Protein AF-0000000070922089 (afdb_homodimer)

Sequence (1228 aa):
MSPPPSLLDPLAPARIGWENGQPRALTYDDVYFSERNPCGEVRAVFIEANGLPGRFRRTRRFAIGETGFGTGLNFFLTLQTWREHALPDGFLSYLSTEAHPLLLADLLRALRAQGIPEADIEPLSRQYPPPLSGVYRIRFPNDRVVLTLVQGDAAPSLAQIQGHVDAWFLDGFAPARNPALWNVAVFRQVARLSHRGTTFGTFTAAGQVRRDLAEVGFAVQKAPGFAGKRERCFGAFQPNSAPAAAPPRRVAVVGAGIAGLSAARALRQRGIEVTVFDPMGPGGRASGNPAALLTPHLSAAEPERNAIALAGVRATHALLDDLGGDAVPGLILARGVEHHGVTRHAARRLGRLVALDPATLGHLYRIRSQAPERPVVDYPGGLALDLGLLCRHLAADLDLRPLPVGAVECRPGDVQLHVGHETRRFDAAIIATGAVRGICCPGQPVPAVVGGQMTRIATRLAGVRESALSGQGYCLPADEGQHWLGATYRHGGEIAGVRDEDNRENLARLAWVDAALSDPERVPVSGAWFGARAVFPDRLPAVGILSNTGGEHAPVAINVGYGSRGLLYAPLCGTLLADRICGLPEPLPAFLSRLFAPDRFAEKPAAPPARNQSMSPPPSLLDPLAPARIGWENGQPRALTYDDVYFSERNPCGEVRAVFIEANGLPGRFRRTRRFAIGETGFGTGLNFFLTLQTWREHALPDGFLSYLSTEAHPLLLADLLRALRAQGIPEADIEPLSRQYPPPLSGVYRIRFPNDRVVLTLVQGDAAPSLAQIQGHVDAWFLDGFAPARNPALWNVAVFRQVARLSHRGTTFGTFTAAGQVRRDLAEVGFAVQKAPGFAGKRERCFGAFQPNSAPAAAPPRRVAVVGAGIAGLSAARALRQRGIEVTVFDPMGPGGRASGNPAALLTPHLSAAEPERNAIALAGVRATHALLDDLGGDAVPGLILARGVEHHGVTRHAARRLGRLVALDPATLGHLYRIRSQAPERPVVDYPGGLALDLGLLCRHLAADLDLRPLPVGAVECRPGDVQLHVGHETRRFDAAIIATGAVRGICCPGQPVPAVVGGQMTRIATRLAGVRESALSGQGYCLPADEGQHWLGATYRHGGEIAGVRDEDNRENLARLAWVDAALSDPERVPVSGAWFGARAVFPDRLPAVGILSNTGGEHAPVAINVGYGSRGLLYAPLCGTLLADRICGLPEPLPAFLSRLFAPDRFAEKPAAPPARNQS

InterPro domains:
  IPR006076 FAD dependent oxidoreductase [PF01266] (250-580)
  IPR008471 MnmC-like methyltransferase [PF05430] (121-235)
  IPR023032 tRNA 5-methylaminomethyl-2-thiouridine biosynthesis bifunctional protein MnmC [MF_01102] (12-604)
  IPR029063 S-adenosyl-L-methionine-dependent methyltransferase superfamily [G3DSA:3.40.50.150] (14-244)
  IPR036188 FAD/NA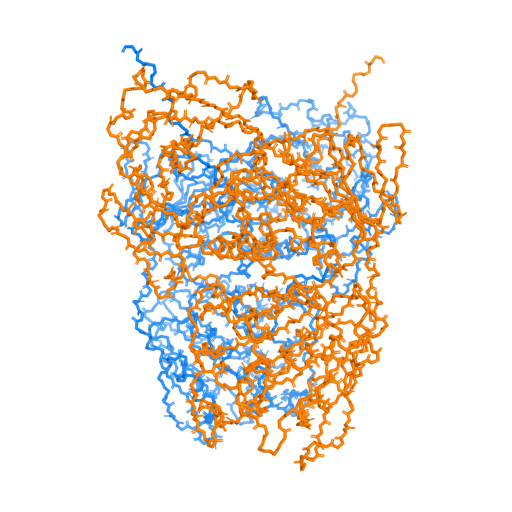D(P)-binding domain superfamily [G3DSA:3.50.50.60] (249-603)
  IPR036188 FAD/NAD(P)-binding domain superfamily [SSF51905] (250-601)
  IPR047785 tRNA mnm(5)s(2)U biosynthesis bifunctional protein MnmC, N-terminal [NF033855] (26-236)

Radius of gyration: 31.09 Å; Cα contacts (8 Å, |Δi|>4): 2913; chains: 2; bounding box: 88×86×70 Å

Solvent-accessible surface area (backbone atoms only — not comparable to full-atom values): 62610 Å² total; per-residue (Å²): 126,64,73,64,64,65,68,43,32,68,44,66,56,50,53,73,43,77,53,96,81,38,56,25,36,60,88,56,71,41,63,81,54,60,89,85,45,45,68,59,41,44,41,51,35,37,42,54,52,51,43,40,63,67,49,32,57,73,35,51,65,49,26,38,33,33,40,50,41,76,66,38,60,66,54,54,55,46,49,52,48,44,73,74,34,39,41,94,52,22,21,41,41,37,36,28,24,28,57,43,51,55,51,66,70,59,30,52,53,52,38,50,71,72,65,55,55,62,82,73,45,46,50,52,67,77,50,58,75,71,66,35,22,44,57,42,72,35,64,37,74,94,68,32,33,36,40,35,42,31,31,32,50,49,37,48,49,48,39,27,55,39,35,40,31,48,32,34,35,54,47,69,65,56,54,92,62,31,27,52,69,52,25,47,51,34,42,44,38,54,40,68,28,38,45,56,66,17,26,28,10,22,64,59,59,53,66,68,58,54,52,38,40,41,70,53,37,30,50,79,43,78,45,77,27,61,94,81,42,73,38,14,26,32,36,34,29,63,56,96,54,78,71,79,79,80,54,62,58,36,34,37,26,38,17,32,28,53,42,20,39,28,25,46,50,39,28,40,54,53,50,29,47,52,41,33,30,20,59,69,36,52,11,56,53,47,34,33,36,70,71,36,61,34,65,75,80,74,44,69,86,34,63,67,57,37,52,51,36,51,49,8,45,51,32,35,52,51,53,36,57,75,68,43,36,89,74,39,85,71,31,66,55,23,63,21,29,40,37,40,13,67,44,73,67,44,8,51,48,46,48,49,40,69,68,45,64,54,80,55,43,48,87,62,38,44,84,76,37,81,45,73,79,50,18,25,37,32,26,73,82,14,30,28,27,18,35,22,59,48,24,44,61,65,45,68,88,50,52,72,40,69,42,56,65,57,35,50,43,74,32,78,71,25,25,40,34,31,43,81,96,40,78,46,81,26,36,22,36,34,43,15,49,50,55,60,77,72,64,47,45,91,84,62,74,79,58,49,63,35,20,32,40,33,31,25,29,62,63,71,55,86,75,60,59,73,38,24,39,35,50,57,40,35,44,33,59,43,75,93,60,18,30,39,29,26,63,48,78,40,69,62,84,81,66,70,74,82,54,69,67,51,43,43,48,40,30,51,52,40,23,86,70,38,72,76,28,63,46,45,89,76,47,59,70,72,45,71,48,56,31,51,26,9,29,37,66,58,65,46,36,32,38,41,68,42,79,93,33,30,93,76,26,18,41,37,27,40,39,33,15,38,45,88,39,42,60,30,40,18,41,36,48,9,41,37,49,32,20,56,62,57,44,31,62,41,63,46,45,45,80,61,53,54,69,22,34,47,68,64,55,46,61,72,82,75,74,73,76,78,74,74,80,123,125,64,72,63,60,64,68,43,32,69,44,65,56,50,51,74,43,77,56,96,80,37,54,27,35,60,88,57,70,41,62,79,55,59,88,85,47,45,68,61,41,44,41,52,34,37,42,56,53,50,43,40,62,68,49,32,56,72,36,49,64,48,26,37,32,32,41,50,42,76,67,38,61,67,55,53,56,47,51,52,48,41,72,74,33,41,40,93,54,22,20,40,42,38,37,28,23,27,57,43,49,56,51,69,71,58,29,53,53,52,38,50,70,73,67,56,54,63,83,72,45,45,50,52,68,77,51,58,76,72,64,34,21,44,56,43,71,34,64,38,72,95,70,32,33,37,40,37,43,31,32,32,50,50,33,48,50,48,41,27,54,39,35,39,32,48,33,34,37,56,46,69,64,57,54,92,61,31,27,53,68,52,25,48,53,32,40,46,38,53,41,68,28,39,46,56,66,15,25,27,9,21,64,60,59,52,66,69,58,54,52,37,42,41,72,54,38,31,48,78,42,77,45,76,27,63,95,81,41,73,38,15,27,30,37,35,29,64,57,96,55,77,72,79,80,81,54,60,57,34,35,37,27,37,19,31,28,54,42,20,38,28,26,45,50,39,29,41,53,53,50,30,46,53,41,33,29,20,60,69,36,50,11,57,53,49,34,33,36,70,72,36,63,33,65,73,81,73,46,70,89,34,63,68,56,36,51,51,36,52,48,8,46,52,32,34,51,50,52,35,58,73,68,43,37,90,72,39,86,72,30,66,54,23,62,22,28,39,38,39,12,67,45,72,67,44,9,52,48,46,47,48,40,69,69,44,64,55,80,52,43,48,87,62,39,44,84,75,36,82,46,74,78,49,19,26,36,32,26,74,82,15,31,27,27,18,36,22,58,48,24,44,61,63,44,68,87,50,52,70,39,69,41,55,65,57,34,51,43,73,34,77,71,25,24,38,34,32,42,81,94,39,77,46,80,26,36,22,36,35,44,14,49,51,55,61,76,71,63,47,45,90,86,63,73,80,57,48,63,35,19,30,39,33,31,25,28,61,63,72,56,86,74,60,60,75,36,24,40,34,51,58,41,35,43,32,59,43,75,92,60,17,29,39,30,25,64,49,78,40,70,63,84,82,68,68,74,79,53,70,67,50,44,43,48,40,29,51,51,39,24,85,68,38,70,76,29,63,46,45,90,75,47,61,69,73,45,72,47,57,30,51,26,9,28,38,65,57,65,47,34,33,39,43,68,41,81,95,32,29,93,77,26,19,43,39,28,41,39,33,18,37,45,88,39,43,61,30,41,18,40,36,48,10,41,36,49,32,21,56,63,57,45,31,64,41,63,46,43,45,80,60,52,52,69,23,34,47,68,66,54,46,60,72,81,74,75,76,77,79,73,77,78,125

Foldseek 3Di:
DPDDPFFLAFAAAFDWDDDPLFTAGPLLRGGPADDPDRLVQLCVQFVVLLPPLVVQQPDQEAEEEEEACDLVSNVLSVLVSNQVRHDPNHAYEYEYEEAHHHDLVVSVSNCVSNPRDPVSCVQCSVQPDHRTAFWGWTDDLVSNYIYIYGHRQQLVRLVQWFFAHQEYEYDDGDCVSCVSSQALSNLLSVLVRYFFNRKYGYQDPDPRSCVSNVVNAWDKDWDQHPPPHGIIIMTTGHDPDDGDDFFWQEEEEEDLALQRLLLQLLQSSSNHAYEYEAQQAHCSFPLQAQKAKLAQDDFPVCSLSVSLLVNLLSLLVNLCVSLVVVPDPSFFQFFKEKEKAQDLVSLVRVLSVVPDDCSRCVQQWAWPDNPSNMTMIMGRSMTIGSSRVVSCSSCVPHNYDNWHWQEWDKDQQWIWTDTPPDIDTTLEYEYEHWQDDRHDDPQFDHFFKKKKKKFKFPDAQPQAPRHWYHYLWTWTDDPPRIIITDIDTHHDDDRDDDDPVRQLVRLCSCCVRDVVSVDVVPTDTPDMDMHMGTADPVQAAAWDWRPVADDSIRTYIYRYHNGSNSSRNSSLRSNQHSCVSNSHIGSGGNVSVCVNHRCVPRDDPDDPPPPPDD/DPDDPFFLPFAAAFDWDDDPLFTAGPLLRGGPADDPDRLVQLCVQFVVLLPPLVVQQPDQEAEEEEEACDLVSNVLSVLVSNQVRHDPNHAYEYEYEEAHHHDLVVSVSNCVSNPRDPVSCVQCSVQPDHRTAFWGWTDDLVSNYIYIYGHRQQLVRLVQWFFAHQEYEYDDGDCVSCVSSQALSNLLSVLVRYFFNRKYGYQDPDPRSCVSNVVNAWDKDWDQHPPPHGIIIMTTGHDPDDGDDFFWQEEEEEDLALQRLLLQLLQSSSVHAYEYEAQQAHCSFPLQAQKAKLAQDDFPVCSLSVSLLVNLLSLLVNLCVSLVVVPDPSFFQFFKEKEKAQDLVSLVRVLSVVPDDCSRCVQQWAWPDNPSNMTMIMGRSMTIGSSRVVSCSSCVPHNYDSWHWQEWDKDQQWIWTDTPPDIDTTLEYEYEHWQDDRHDDPQFDHFFKKKKKKFKFPDAQPQAPRHWYHYLWTWTDDPPRIIITDIDTHHDDDRDDDDPVRQLVRLCSCCVRDVVSVDSVPTDTPDMDMHMGTADPVQAAAWDWRPVADDSIRTYIYRYHNGSNSSRNSSLRSNQHSCVSNSHIHSGGNVSVCVNHRCVPRDDPDDPPPPPDD

Secondary structure (DSSP, 8-state):
---SS-TT-B-PPP-EEEETTEEEETTTTEESS-SS-HHHHHIIIIIITTTHHHHHTT-SEEEEEEE--TTSHHHHHHHHHHHHHS-TT-EEEEEEEESSPPPHHHHHHHHHHTT--HHHHHHHHHHPPPSBSEEEEEEEGGGTEEEEEEES-HHHHHTT--S-EEEEEE--S-GGG-TTTSSHHHHHHHHHTEEEEEEEEES---HHHHHHHHHTTEEEEEEEPSTT-SEEEEEEE--SSPPPPPPPSEEEEE--SHHHHHHHHHHHHTT-EEEEE-TT-TT-SGGG-SSEEE-----TT-HHHHHHHHHHHHHHHHHHHHHTGGGSTTTEEEEEEEEE--SHHHHHHHHHHHHS-HHHHTTT-EEEE--TTS-EEEEEEEEEE-HHHHHHHHHTTSEEE-----EEEE-BS-EEEEETTEEEEESEEEE--TT----B-TT----EEEEEEEEEE-SPPTT--SSEEEESEEEEE-GGG-EEEE---B-SS---S--HHHHHHHHHHTTTT-GGGG-GGGSPEEEEEEEEEEE-TTS--EEEE-TTSSTTB--EEEEE--TT-HHHHHHHHHHHHHHHHHTPPPSS-HHHHGGG-GGGG-------------/---SS-TT-B-PPP-EEEETTEEEETTTTEESS-SS-HHHHHIIIIIITTTHHHHHTT-SEEEEEEE--TTSHHHHHHHHHHHHHS-TT-EEEEEEEESSPPPHHHHHHHHHHTT--HHHHHHHHHHPPPSBSEEEEEEEGGGTEEEEEEES-HHHHHTT--S-EEEEEE--S-GGG-TTTSSHHHHHHHHHTEEEEEEEEES---HHHHHHHHHTTEEEEEEEPSTT-SEEEEEEE--SSPPPPPPPSEEEEE--SHHHHHHHHHHHHTT-EEEEE-TT-TT-SGGG-SSEEE-----TT-HHHHHHHHHHHHHHHHHHHHHTGGGSTTTEEEEEEEEE--SHHHHHHHHHHHTS-HHHHTTT-EEEE--TTS-EEEEEEEEEE-HHHHHHHHHTTSEEE-----EEEE-BS-EEEEETTEEEEESEEEE--TT----B-TT----EEEEEEEEEE-SPPTT--SSEEEESEEEEE-GGG-EEEE---B-SS---S--HHHHHHHHHHTTTT-GGGG-GGGS-EEEEEEEEEEE-TTS--EEEE-TTSSTTB--EEEEE--TT-HHHHHHHHHHHHHHHHHTPPPSS-HHHHGGG-GGGG-------------

Organism: NCBI:txid713585

pLDDT: mean 88.97, std 12.64, range [20.41, 98.88]

Nearest PDB structures (foldseek):
  3ps9-assembly1_A  TM=8.628E-01  e=7.872E-50  Escherichia coli BL21
  3awi-assembly4_D  TM=8.647E-01  e=1.984E-48  Escherichia coli K-12
  3sgl-assembly1_A  TM=8.709E-01  e=4.789E-45  Yersinia pestis
  3pvc-assembly1_A  TM=8.485E-01  e=1.457E-44  Yersinia pestis
  2qy6-assembly1_A  TM=9.423E-01  e=8.297E-24  Escherichia coli O157:H7

Structure (mmCIF, N/CA/C/O backbone):
data_AF-0000000070922089-model_v1
#
loop_
_entity.id
_entity.type
_entity.pdbx_description
1 polymer 'tRNA 5-methylaminomethyl-2-thiouridine biosynthesis bifunctional protein MnmC'
#
loop_
_atom_site.group_PDB
_atom_site.id
_atom_site.type_symbol
_atom_site.label_atom_id
_atom_site.label_alt_id
_atom_site.label_comp_id
_atom_site.label_asym_id
_atom_site.label_entity_id
_atom_site.label_seq_id
_atom_site.pdbx_PDB_ins_code
_atom_site.Cartn_x
_atom_site.Cartn_y
_atom_site.Cartn_z
_atom_site.occupancy
_atom_site.B_iso_or_equiv
_atom_site.auth_seq_id
_atom_site.auth_comp_id
_atom_site.auth_asym_id
_atom_site.auth_atom_id
_atom_site.pdbx_PDB_model_num
ATOM 1 N N . MET A 1 1 ? -2.746 1.685 -16.859 1 34.84 1 MET A N 1
ATOM 2 C CA . MET A 1 1 ? -2.682 1.051 -15.539 1 34.84 1 MET A CA 1
ATOM 3 C C . MET A 1 1 ? -3.807 1.551 -14.641 1 34.84 1 MET A C 1
ATOM 5 O O . MET A 1 1 ? -4.062 2.754 -14.57 1 34.84 1 MET A O 1
ATOM 9 N N . SER A 1 2 ? -4.766 0.745 -14.422 1 43.06 2 SER A N 1
ATOM 10 C CA . SER A 1 2 ? -5.836 1.184 -13.531 1 43.06 2 SER A CA 1
ATOM 11 C C . SER A 1 2 ? -5.273 1.793 -12.258 1 43.06 2 SER A C 1
ATOM 13 O O . SER A 1 2 ? -4.344 1.246 -11.656 1 43.06 2 SER A O 1
ATOM 15 N N . PRO A 1 3 ? -5.562 2.973 -12 1 44.38 3 PRO A N 1
ATOM 16 C CA . PRO A 1 3 ? -4.977 3.678 -10.859 1 44.38 3 PRO A CA 1
ATOM 17 C C . PRO A 1 3 ? -5.211 2.951 -9.539 1 44.38 3 PRO A C 1
ATOM 19 O O . PRO A 1 3 ? -6.156 2.172 -9.414 1 44.38 3 PRO A O 1
ATOM 22 N N . PRO A 1 4 ? -4.277 2.752 -8.703 1 47.75 4 PRO A N 1
ATOM 23 C CA . PRO A 1 4 ? -4.465 2.254 -7.34 1 47.75 4 PRO A CA 1
ATOM 24 C C . PRO A 1 4 ? -5.781 2.713 -6.719 1 47.75 4 PRO A C 1
ATOM 26 O O . PRO A 1 4 ? -6.438 3.609 -7.25 1 47.75 4 PRO A O 1
ATOM 29 N N . PRO A 1 5 ? -6.289 2.018 -5.684 1 53.16 5 PRO A N 1
ATOM 30 C CA . PRO A 1 5 ? -7.449 2.574 -4.98 1 53.16 5 PRO A CA 1
ATOM 31 C C . PRO A 1 5 ? -7.461 4.102 -4.98 1 53.16 5 PRO A C 1
ATOM 33 O O . PRO A 1 5 ? -6.402 4.73 -4.949 1 53.16 5 PRO A O 1
ATOM 36 N N . SER A 1 6 ? -8.508 4.645 -5.676 1 59.62 6 SER A N 1
ATOM 37 C CA . SER A 1 6 ? -8.773 5.988 -6.176 1 59.62 6 SER A CA 1
ATOM 38 C C . SER A 1 6 ? -8.391 7.043 -5.145 1 59.62 6 SER A C 1
ATOM 40 O O . SER A 1 6 ? -9.188 7.379 -4.262 1 59.62 6 SER A O 1
ATOM 42 N N . LEU A 1 7 ? -7.102 7.145 -4.992 1 71.44 7 LEU A N 1
ATOM 43 C CA . LEU A 1 7 ? -6.598 8.312 -4.285 1 71.44 7 LEU A CA 1
ATOM 44 C C . LEU A 1 7 ? -6.793 9.578 -5.113 1 71.44 7 LEU A C 1
ATOM 46 O O . LEU A 1 7 ? -6.484 9.594 -6.309 1 71.44 7 LEU A O 1
ATOM 50 N N . LEU A 1 8 ? -7.5 10.508 -4.473 1 77.5 8 LEU A N 1
ATOM 51 C CA . LEU A 1 8 ? -7.73 11.82 -5.074 1 77.5 8 LEU A CA 1
ATOM 52 C C . LEU A 1 8 ? -8.719 11.719 -6.234 1 77.5 8 LEU A C 1
ATOM 54 O O . LEU A 1 8 ? -8.578 12.422 -7.234 1 77.5 8 LEU A O 1
ATOM 58 N N . ASP A 1 9 ? -9.586 10.711 -6.133 1 82.44 9 ASP A N 1
ATOM 59 C CA . ASP A 1 9 ? -10.672 10.625 -7.102 1 82.44 9 ASP A CA 1
ATOM 60 C C . ASP A 1 9 ? -11.789 11.609 -6.762 1 82.44 9 ASP A C 1
ATOM 62 O O . ASP A 1 9 ? -12.18 11.734 -5.602 1 82.44 9 ASP A O 1
ATOM 66 N N . PRO A 1 10 ? -12.211 12.289 -7.758 1 83.5 10 PRO A N 1
ATOM 67 C CA . PRO A 1 10 ? -13.352 13.172 -7.484 1 83.5 10 PRO A CA 1
ATOM 68 C C . PRO A 1 10 ? -14.562 12.414 -6.945 1 83.5 10 PRO A C 1
ATOM 70 O O . PRO A 1 10 ? -14.875 11.32 -7.422 1 83.5 10 PRO A O 1
ATOM 73 N N . LEU A 1 11 ? -15.172 12.953 -5.941 1 88.81 11 LEU A N 1
ATOM 74 C CA . LEU A 1 11 ? -16.375 12.383 -5.34 1 88.81 11 LEU A CA 1
ATOM 75 C C . LEU A 1 11 ? -17.609 13.203 -5.703 1 88.81 11 LEU A C 1
ATOM 77 O O . LEU A 1 11 ? -17.547 14.43 -5.758 1 88.81 11 LEU A O 1
ATOM 81 N N . ALA A 1 12 ? -18.688 12.5 -5.973 1 87.38 12 ALA A N 1
ATOM 82 C CA . ALA A 1 12 ? -19.969 13.203 -6.145 1 87.38 12 ALA A CA 1
ATOM 83 C C . ALA A 1 12 ? -20.453 13.797 -4.824 1 87.38 12 ALA A C 1
ATOM 85 O O . ALA A 1 12 ? -20.641 13.062 -3.846 1 87.38 12 ALA A O 1
ATOM 86 N N . PRO A 1 13 ? -20.609 15.086 -4.801 1 90.44 13 PRO A N 1
ATOM 87 C CA . PRO A 1 13 ? -21.141 15.672 -3.57 1 90.44 13 PRO A CA 1
ATOM 88 C C . PRO A 1 13 ? -22.562 15.219 -3.268 1 90.44 13 PRO A C 1
ATOM 90 O O . PRO A 1 13 ? -23.266 14.719 -4.156 1 90.44 13 PRO A O 1
ATOM 93 N N . ALA A 1 14 ? -22.938 15.398 -2.01 1 93.44 14 ALA A N 1
ATOM 94 C CA . ALA A 1 14 ? -24.312 15.094 -1.614 1 93.44 14 ALA A CA 1
ATOM 95 C C . ALA A 1 14 ? -25.312 15.961 -2.381 1 93.44 14 ALA A C 1
ATOM 97 O O . ALA A 1 14 ? -25.094 17.156 -2.57 1 93.44 14 ALA A O 1
ATOM 98 N N . ARG A 1 15 ? -26.328 15.305 -2.893 1 91.44 15 ARG A N 1
ATOM 99 C CA . ARG A 1 15 ? -27.453 16.031 -3.453 1 91.44 15 ARG A CA 1
ATOM 100 C C . ARG A 1 15 ? -28.484 16.375 -2.371 1 91.44 15 ARG A C 1
ATOM 102 O O . ARG A 1 15 ? -29.141 15.492 -1.836 1 91.44 15 ARG A O 1
ATOM 109 N N . ILE A 1 16 ? -28.594 17.719 -2.107 1 93.38 16 ILE A N 1
ATOM 110 C CA . ILE A 1 16 ? -29.359 18.125 -0.936 1 93.38 16 ILE A CA 1
ATOM 111 C C . ILE A 1 16 ? -30.594 18.906 -1.375 1 93.38 16 ILE A C 1
ATOM 113 O O . ILE A 1 16 ? -30.531 19.719 -2.295 1 93.38 16 ILE A O 1
ATOM 117 N N . GLY A 1 17 ? -31.734 18.516 -0.808 1 92.19 17 GLY A N 1
ATOM 118 C CA . GLY A 1 17 ? -32.938 19.328 -0.812 1 92.19 17 GLY A CA 1
ATOM 119 C C . GLY A 1 17 ? -33.219 19.969 0.532 1 92.19 17 GLY A C 1
ATOM 120 O O . GLY A 1 17 ? -32.875 19.406 1.578 1 92.19 17 GLY A O 1
ATOM 121 N N . TRP A 1 18 ? -33.781 21.172 0.536 1 91.69 18 TRP A N 1
ATOM 122 C CA . TRP A 1 18 ? -34.094 21.859 1.783 1 91.69 18 TRP A CA 1
ATOM 123 C C . TRP A 1 18 ? -35.594 21.922 2.006 1 91.69 18 TRP A C 1
ATOM 125 O O . TRP A 1 18 ? -36.344 22.297 1.103 1 91.69 18 TRP A O 1
ATOM 135 N N . GLU A 1 19 ? -35.938 21.375 3.133 1 85.75 19 GLU A N 1
ATOM 136 C CA . GLU A 1 19 ? -37.312 21.422 3.545 1 85.75 19 GLU A CA 1
ATOM 137 C C . GLU A 1 19 ? -37.469 22.047 4.934 1 85.75 19 GLU A C 1
ATOM 139 O O . GLU A 1 19 ? -37 21.469 5.922 1 85.75 19 GLU A O 1
ATOM 144 N N . ASN A 1 20 ? -38.156 23.125 5.113 1 82.62 20 ASN A N 1
ATOM 145 C CA . ASN A 1 20 ? -38.344 23.828 6.375 1 82.62 20 ASN A CA 1
ATOM 146 C C . ASN A 1 20 ? -37 24.078 7.078 1 82.62 20 ASN A C 1
ATOM 148 O O . ASN A 1 20 ? -36.875 23.812 8.273 1 82.62 20 ASN A O 1
ATOM 152 N N . GLY A 1 21 ? -36.031 24.375 6.211 1 82.19 21 GLY A N 1
ATOM 153 C CA . GLY A 1 21 ? -34.719 24.719 6.746 1 82.19 21 GLY A CA 1
ATOM 154 C C . GLY A 1 21 ? -33.875 23.516 7.094 1 82.19 21 GLY A C 1
ATOM 155 O O . GLY A 1 21 ? -32.75 23.672 7.527 1 82.19 21 GLY A O 1
ATOM 156 N N . GLN A 1 22 ? -34.406 22.391 6.887 1 87.88 22 GLN A N 1
ATOM 157 C CA . GLN A 1 22 ? -33.688 21.172 7.203 1 87.88 22 GLN A CA 1
ATOM 158 C C . GLN A 1 22 ? -33.188 20.469 5.934 1 87.88 22 GLN A C 1
ATOM 160 O O . GLN A 1 22 ? -33.906 20.406 4.941 1 87.88 22 GLN A O 1
ATOM 165 N N . PRO A 1 23 ? -31.984 20.016 5.945 1 91.81 23 PRO A N 1
ATOM 166 C CA . PRO A 1 23 ? -31.453 19.359 4.758 1 91.81 23 PRO A CA 1
ATOM 167 C C . PRO A 1 23 ? -31.938 17.922 4.617 1 91.81 23 PRO A C 1
ATOM 169 O O . PRO A 1 23 ? -32.031 17.188 5.613 1 91.81 23 PRO A O 1
ATOM 172 N N . ARG A 1 24 ? -32.25 17.578 3.422 1 92.19 24 ARG A N 1
ATOM 173 C CA . ARG A 1 24 ? -32.656 16.219 3.041 1 92.19 24 ARG A CA 1
ATOM 174 C C . ARG A 1 24 ? -31.75 15.672 1.943 1 92.19 24 ARG A C 1
ATOM 176 O O . ARG A 1 24 ? -31.406 16.391 1.002 1 92.19 24 ARG A O 1
ATOM 183 N N . ALA A 1 25 ? -31.359 14.406 2.17 1 91.12 25 ALA A N 1
ATOM 184 C CA . ALA A 1 25 ? -30.562 13.758 1.128 1 91.12 25 ALA A CA 1
ATOM 185 C C . ALA A 1 25 ? -31.453 13.18 0.037 1 91.12 25 ALA A C 1
ATOM 187 O O . ALA A 1 25 ? -32.188 12.203 0.27 1 91.12 25 ALA A O 1
ATOM 188 N N . LEU A 1 26 ? -31.297 13.633 -1.123 1 87.5 26 LEU A N 1
ATOM 189 C CA . LEU A 1 26 ? -32.156 13.219 -2.219 1 87.5 26 LEU A CA 1
ATOM 190 C C . LEU A 1 26 ? -31.797 11.82 -2.707 1 87.5 26 LEU A C 1
ATOM 192 O O . LEU A 1 26 ? -32.688 11.031 -3.051 1 87.5 26 LEU A O 1
ATOM 196 N N . THR A 1 27 ? -30.531 11.516 -2.727 1 85.12 27 THR A N 1
ATOM 197 C CA . THR A 1 27 ? -30.062 10.219 -3.193 1 85.12 27 THR A CA 1
ATOM 198 C C . THR A 1 27 ? -30.578 9.102 -2.293 1 85.12 27 THR A C 1
ATOM 200 O O . THR A 1 27 ? -30.922 8.016 -2.775 1 85.12 27 THR A O 1
ATOM 203 N N . TYR A 1 28 ? -30.688 9.336 -1.001 1 86.81 28 TYR A N 1
ATOM 204 C CA . TYR A 1 28 ? -31.078 8.312 -0.037 1 86.81 28 TYR A CA 1
ATOM 205 C C . TYR A 1 28 ? -32.531 8.477 0.377 1 86.81 28 TYR A C 1
ATOM 207 O O . TYR A 1 28 ? -33.094 7.602 1.037 1 86.81 28 TYR A O 1
ATOM 215 N N . ASP A 1 29 ? -33.125 9.602 0.005 1 87.12 29 ASP A N 1
ATOM 216 C CA . ASP A 1 29 ? -34.5 9.945 0.383 1 87.12 29 ASP A CA 1
ATOM 217 C C . ASP A 1 29 ? -34.688 9.859 1.895 1 87.12 29 ASP A C 1
ATOM 219 O O . ASP A 1 29 ? -35.562 9.148 2.373 1 87.12 29 ASP A O 1
ATOM 223 N N . ASP A 1 30 ? -33.781 10.523 2.551 1 89 30 ASP A N 1
ATOM 224 C CA . ASP A 1 30 ? -33.75 10.539 4.012 1 89 30 ASP A CA 1
ATOM 225 C C . ASP A 1 30 ? -33.281 11.891 4.543 1 89 30 ASP A C 1
ATOM 227 O O . ASP A 1 30 ? -32.75 12.711 3.787 1 89 30 ASP A O 1
ATOM 231 N N . VAL A 1 31 ? -33.562 12.164 5.805 1 87.69 31 VAL A N 1
ATOM 232 C CA . VAL A 1 31 ? -33.281 13.469 6.387 1 87.69 31 VAL A CA 1
ATOM 233 C C . VAL A 1 31 ? -32 13.406 7.211 1 87.69 31 VAL A C 1
ATOM 235 O O . VAL A 1 31 ? -31.703 12.367 7.797 1 87.69 31 VAL A O 1
ATOM 238 N N . TYR A 1 32 ? -31.297 14.484 7.262 1 89.19 32 TYR A N 1
ATOM 239 C CA . TYR A 1 32 ? -30.062 14.562 8.039 1 89.19 32 TYR A CA 1
ATOM 240 C C . TYR A 1 32 ? -30.359 14.742 9.523 1 89.19 32 TYR A C 1
ATOM 242 O O . TYR A 1 32 ? -29.547 14.398 10.375 1 89.19 32 TYR A O 1
ATOM 250 N N . PHE A 1 33 ? -31.531 15.336 9.797 1 82.81 33 PHE A N 1
ATOM 251 C CA . PHE A 1 33 ? -31.906 15.578 11.188 1 82.81 33 PHE A CA 1
ATOM 252 C C . PHE A 1 33 ? -33.281 14.984 11.492 1 82.81 33 PHE A C 1
ATOM 254 O O . PHE A 1 33 ? -34.156 14.977 10.633 1 82.81 33 PHE A O 1
ATOM 261 N N . SER A 1 34 ? -33.344 14.547 12.766 1 77.12 34 SER A N 1
ATOM 262 C CA . SER A 1 34 ? -34.688 14.227 13.234 1 77.12 34 SER A CA 1
ATOM 263 C C . SER A 1 34 ? -35.562 15.469 13.281 1 77.12 34 SER A C 1
ATOM 265 O O . SER A 1 34 ? -35.062 16.578 13.477 1 77.12 34 SER A O 1
ATOM 267 N N . GLU A 1 35 ? -36.812 15.359 13.062 1 71.62 35 GLU A N 1
ATOM 268 C CA . GLU A 1 35 ? -37.719 16.469 12.938 1 71.62 35 GLU A CA 1
ATOM 269 C C . GLU A 1 35 ? -37.906 17.203 14.273 1 71.62 35 GLU A C 1
ATOM 271 O O . GLU A 1 35 ? -38.031 18.422 14.305 1 71.62 35 GLU A O 1
ATOM 276 N N . ARG A 1 36 ? -37.812 16.625 15.281 1 73.81 36 ARG A N 1
ATOM 277 C CA . ARG A 1 36 ? -38.281 17.281 16.5 1 73.81 36 ARG A CA 1
ATOM 278 C C . ARG A 1 36 ? -37.094 17.797 17.328 1 73.81 36 ARG A C 1
ATOM 280 O O . ARG A 1 36 ? -37.156 18.906 17.859 1 73.81 36 ARG A O 1
ATOM 287 N N . ASN A 1 37 ? -36.031 17.172 17.438 1 83.94 37 ASN A N 1
ATOM 288 C CA . ASN A 1 37 ? -34.906 17.562 18.297 1 83.94 37 ASN A CA 1
ATOM 289 C C . ASN A 1 37 ? -33.625 16.875 17.891 1 83.94 37 ASN A C 1
ATOM 291 O O . ASN A 1 37 ? -33.125 15.977 18.578 1 83.94 37 ASN A O 1
ATOM 295 N N . PRO A 1 38 ? -33.031 17.562 16.938 1 88.44 38 PRO A N 1
ATOM 296 C CA . PRO A 1 38 ? -31.844 16.906 16.422 1 88.44 38 PRO A CA 1
ATOM 297 C C . PRO A 1 38 ? -30.703 16.875 17.438 1 88.44 38 PRO A C 1
ATOM 299 O O . PRO A 1 38 ? -30.016 15.859 17.578 1 88.44 38 PRO A O 1
ATOM 302 N N . CYS A 1 39 ? -30.469 17.953 18.188 1 92.38 39 CYS A N 1
ATOM 303 C CA . CYS A 1 39 ? -29.391 18.016 19.172 1 92.38 39 CYS A CA 1
ATOM 304 C C . CYS A 1 39 ? -29.609 17.031 20.312 1 92.38 39 CYS A C 1
ATOM 306 O O . CYS A 1 39 ? -28.672 16.391 20.781 1 92.38 39 CYS A O 1
ATOM 308 N N . GLY A 1 40 ? -30.859 16.969 20.734 1 90.44 40 GLY A N 1
ATOM 309 C CA . GLY A 1 40 ? -31.203 16.016 21.766 1 90.44 40 GLY A CA 1
ATOM 310 C C . GLY A 1 40 ? -30.969 14.57 21.359 1 90.44 40 GLY A C 1
ATOM 311 O O . GLY A 1 40 ? -30.531 13.75 22.156 1 90.44 40 GLY A O 1
ATOM 312 N N . GLU A 1 41 ? -31.219 14.266 20.156 1 90.31 41 GLU A N 1
ATOM 313 C CA . GLU A 1 41 ? -31 12.922 19.625 1 90.31 41 GLU A CA 1
ATOM 314 C C . GLU A 1 41 ? -29.516 12.562 19.641 1 90.31 41 GLU A C 1
ATOM 316 O O . GLU A 1 41 ? -29.141 11.469 20.047 1 90.31 41 GLU A O 1
ATOM 321 N N . VAL A 1 42 ? -28.734 13.5 19.156 1 93.19 42 VAL A N 1
ATOM 322 C CA . VAL A 1 42 ? -27.297 13.273 19.125 1 93.19 42 VAL A CA 1
ATOM 323 C C . VAL A 1 42 ? -26.781 13.016 20.547 1 93.19 42 VAL A C 1
ATOM 325 O O . VAL A 1 42 ? -25.984 12.094 20.766 1 93.19 42 VAL A O 1
ATOM 328 N N . ARG A 1 43 ? -27.219 13.781 21.516 1 94.38 43 ARG A N 1
ATOM 329 C CA . ARG A 1 43 ? -26.766 13.641 22.891 1 94.38 43 ARG A CA 1
ATOM 330 C C . ARG A 1 43 ? -27.172 12.289 23.469 1 94.38 43 ARG A C 1
ATOM 332 O O . ARG A 1 43 ? -26.359 11.602 24.078 1 94.38 43 ARG A O 1
ATOM 339 N N . ALA A 1 44 ? -28.375 11.883 23.188 1 91.75 44 ALA A N 1
ATOM 340 C CA . ALA A 1 44 ? -28.891 10.641 23.75 1 91.75 44 ALA A CA 1
ATOM 341 C C . ALA A 1 44 ? -28.281 9.43 23.062 1 91.75 44 ALA A C 1
ATOM 343 O O . ALA A 1 44 ? -27.797 8.508 23.719 1 91.75 44 ALA A O 1
ATOM 344 N N . VAL A 1 45 ? -28.234 9.406 21.75 1 93.69 45 VAL A N 1
ATOM 345 C CA . VAL A 1 45 ? -27.938 8.234 20.938 1 93.69 45 VAL A CA 1
ATOM 346 C C . VAL A 1 45 ? -26.422 8.008 20.906 1 93.69 45 VAL A C 1
ATOM 348 O O . VAL A 1 45 ? -25.953 6.863 20.891 1 93.69 45 VAL A O 1
ATOM 351 N N . PHE A 1 46 ? -25.688 9.086 20.953 1 96.12 46 PHE A N 1
ATOM 352 C CA . PHE A 1 46 ? -24.25 8.914 20.703 1 96.12 46 PHE A CA 1
ATOM 353 C C . PHE A 1 46 ? -23.453 9.328 21.938 1 96.12 46 PHE A C 1
ATOM 355 O O . PHE A 1 46 ? -22.625 8.555 22.422 1 96.12 46 PHE A O 1
ATOM 362 N N . ILE A 1 47 ? -23.656 10.477 22.516 1 97 47 ILE A N 1
ATOM 363 C CA . ILE A 1 47 ? -22.812 11.008 23.594 1 97 47 ILE A CA 1
ATOM 364 C C . ILE A 1 47 ? -23.109 10.273 24.891 1 97 47 ILE A C 1
ATOM 366 O O . ILE A 1 47 ? -22.203 9.688 25.5 1 97 47 ILE A O 1
ATOM 370 N N . GLU A 1 48 ? -24.406 10.203 25.281 1 94.5 48 GLU A N 1
ATOM 371 C CA . GLU A 1 48 ? -24.797 9.562 26.547 1 94.5 48 GLU A CA 1
ATOM 372 C C . GLU A 1 48 ? -24.688 8.039 26.438 1 94.5 48 GLU A C 1
ATOM 374 O O . GLU A 1 48 ? -24.25 7.375 27.375 1 94.5 48 GLU A O 1
ATOM 379 N N . ALA A 1 49 ? -25.078 7.551 25.281 1 93.44 49 ALA A N 1
ATOM 380 C CA . ALA A 1 49 ? -25.016 6.105 25.062 1 93.44 49 ALA A CA 1
ATOM 381 C C . ALA A 1 49 ? -23.594 5.586 25.234 1 93.44 49 ALA A C 1
ATOM 383 O O . ALA A 1 49 ? -23.375 4.453 25.672 1 93.44 49 ALA A O 1
ATOM 384 N N . ASN A 1 50 ? -22.594 6.414 24.906 1 96.81 50 ASN A N 1
ATOM 385 C CA . ASN A 1 50 ? -21.188 6.023 25.016 1 96.81 50 ASN A CA 1
ATOM 386 C C . ASN A 1 50 ? -20.578 6.484 26.328 1 96.81 50 ASN A C 1
ATOM 388 O O . ASN A 1 50 ? -19.391 6.301 26.562 1 96.81 50 ASN A O 1
ATOM 392 N N . GLY A 1 51 ? -21.375 7.164 27.203 1 96.44 51 GLY A N 1
ATOM 393 C CA . GLY A 1 51 ? -20.906 7.629 28.5 1 96.44 51 GLY A CA 1
ATOM 394 C C . GLY A 1 51 ? -19.766 8.633 28.391 1 96.44 51 GLY A C 1
ATOM 395 O O . GLY A 1 51 ? -18.828 8.609 29.203 1 96.44 51 GLY A O 1
ATOM 396 N N . LEU A 1 52 ? -19.797 9.523 27.438 1 98.12 52 LEU A N 1
ATOM 397 C CA . LEU A 1 52 ? -18.625 10.312 27.062 1 98.12 52 LEU A CA 1
ATOM 398 C C . LEU A 1 52 ? -18.281 11.328 28.141 1 98.12 52 LEU A C 1
ATOM 400 O O . LEU A 1 52 ? -17.109 11.516 28.469 1 98.12 52 LEU A O 1
ATOM 404 N N . PRO A 1 53 ? -19.297 12.055 28.812 1 97.69 53 PRO A N 1
ATOM 405 C CA . PRO A 1 53 ? -18.906 13 29.859 1 97.69 53 PRO A CA 1
ATOM 406 C C . PRO A 1 53 ? -18.047 12.352 30.953 1 97.69 53 PRO A C 1
ATOM 408 O O . PRO A 1 53 ? -17.016 12.906 31.344 1 97.69 53 PRO A O 1
ATOM 411 N N . GLY A 1 54 ? -18.453 11.234 31.438 1 97.56 54 GLY A N 1
ATOM 412 C CA . GLY A 1 54 ? -17.688 10.531 32.438 1 97.56 54 GLY A CA 1
ATOM 413 C C . GLY A 1 54 ? -16.328 10.055 31.953 1 97.56 54 GLY A C 1
ATOM 414 O O . GLY A 1 54 ? -15.336 10.148 32.688 1 97.56 54 GLY A O 1
ATOM 415 N N . ARG A 1 55 ? -16.219 9.555 30.75 1 97.38 55 ARG A N 1
ATOM 416 C CA . ARG A 1 55 ? -14.977 9.023 30.188 1 97.38 55 ARG A CA 1
ATOM 417 C C . ARG A 1 55 ? -13.992 10.148 29.875 1 97.38 55 ARG A C 1
ATOM 419 O O . ARG A 1 55 ? -12.781 9.984 30.047 1 97.38 55 ARG A O 1
ATOM 426 N N . PHE A 1 56 ? -14.523 11.297 29.406 1 97.94 56 PHE A N 1
ATOM 427 C CA . PHE A 1 56 ? -13.68 12.445 29.109 1 97.94 56 PHE A CA 1
ATOM 428 C C . PHE A 1 56 ? -12.984 12.961 30.359 1 97.94 56 PHE A C 1
ATOM 430 O O . PHE A 1 56 ? -11.859 13.461 30.297 1 97.94 56 PHE A O 1
ATOM 437 N N . ARG A 1 57 ? -13.57 12.781 31.531 1 96.69 57 ARG A N 1
ATOM 438 C CA . ARG A 1 57 ? -13.023 13.273 32.781 1 96.69 57 ARG A CA 1
ATOM 439 C C . ARG A 1 57 ? -11.898 12.359 33.281 1 96.69 57 ARG A C 1
ATOM 441 O O . ARG A 1 57 ? -11.125 12.75 34.156 1 96.69 57 ARG A O 1
ATOM 448 N N . ARG A 1 58 ? -11.789 11.25 32.656 1 94.38 58 ARG A N 1
ATOM 449 C CA . ARG A 1 58 ? -10.883 10.266 33.25 1 94.38 58 ARG A CA 1
ATOM 450 C C . ARG A 1 58 ? -9.797 9.859 32.25 1 94.38 58 ARG A C 1
ATOM 452 O O . ARG A 1 58 ? -8.922 9.062 32.562 1 94.38 58 ARG A O 1
ATOM 459 N N . THR A 1 59 ? -9.883 10.359 31.078 1 92.94 59 THR A N 1
ATOM 460 C CA . THR A 1 59 ? -8.953 9.906 30.047 1 92.94 59 THR A CA 1
ATOM 461 C C . THR A 1 59 ? -8.164 11.086 29.484 1 92.94 59 THR A C 1
ATOM 463 O O . THR A 1 59 ? -8.719 12.164 29.25 1 92.94 59 THR A O 1
ATOM 466 N N . ARG A 1 60 ? -6.891 10.883 29.297 1 92.88 60 ARG A N 1
ATOM 467 C CA . ARG A 1 60 ? -6.027 11.922 28.75 1 92.88 60 ARG A CA 1
ATOM 468 C C . ARG A 1 60 ? -6.074 11.93 27.219 1 92.88 60 ARG A C 1
ATOM 470 O O . ARG A 1 60 ? -5.832 12.961 26.594 1 92.88 60 ARG A O 1
ATOM 477 N N . ARG A 1 61 ? -6.289 10.82 26.656 1 95.5 61 ARG A N 1
ATOM 478 C CA . ARG A 1 61 ? -6.461 10.68 25.219 1 95.5 61 ARG A CA 1
ATOM 479 C C . ARG A 1 61 ? -7.688 9.828 24.891 1 95.5 61 ARG A C 1
ATOM 481 O O . ARG A 1 61 ? -7.902 8.781 25.516 1 95.5 61 ARG A O 1
ATOM 488 N N . PHE A 1 62 ? -8.445 10.289 23.953 1 97.31 62 PHE A N 1
ATOM 489 C CA . PHE A 1 62 ? -9.688 9.602 23.594 1 97.31 62 PHE A CA 1
ATOM 490 C C . PHE A 1 62 ? -9.922 9.656 22.094 1 97.31 62 PHE A C 1
ATOM 492 O O . PHE A 1 62 ? -9.688 10.688 21.453 1 97.31 62 PHE A O 1
ATOM 499 N N . ALA A 1 63 ? -10.266 8.547 21.5 1 98.19 63 ALA A N 1
ATOM 500 C CA . ALA A 1 63 ? -10.523 8.492 20.062 1 98.19 63 ALA A CA 1
ATOM 501 C C . ALA A 1 63 ? -11.969 8.07 19.797 1 98.19 63 ALA A C 1
ATOM 503 O O . ALA A 1 63 ? -12.453 7.078 20.344 1 98.19 63 ALA A O 1
ATOM 504 N N . ILE A 1 64 ? -12.625 8.812 18.984 1 98.81 64 ILE A N 1
ATOM 505 C CA . ILE A 1 64 ? -13.977 8.508 18.547 1 98.81 64 ILE A CA 1
ATOM 506 C C . ILE A 1 64 ? -13.977 8.195 17.047 1 98.81 64 ILE A C 1
ATOM 508 O O . ILE A 1 64 ? -13.297 8.867 16.266 1 98.81 64 ILE A O 1
ATOM 512 N N . GLY A 1 65 ? -14.641 7.145 16.672 1 98.69 65 GLY A N 1
ATOM 513 C CA . GLY A 1 65 ? -14.914 6.848 15.273 1 98.69 65 GLY A CA 1
ATOM 514 C C . GLY A 1 65 ? -16.375 7.023 14.906 1 98.69 65 GLY A C 1
ATOM 515 O O . GLY A 1 65 ? -17.266 6.688 15.688 1 98.69 65 GLY A O 1
ATOM 516 N N . GLU A 1 66 ? -16.594 7.566 13.742 1 98.62 66 GLU A N 1
ATOM 517 C CA . GLU A 1 66 ? -17.953 7.785 13.25 1 98.62 66 GLU A CA 1
ATOM 518 C C . GLU A 1 66 ? -18.109 7.293 11.812 1 98.62 66 GLU A C 1
ATOM 520 O O . GLU A 1 66 ? -17.219 7.504 10.984 1 98.62 66 GLU A O 1
ATOM 525 N N . THR A 1 67 ? -19.188 6.547 11.562 1 96.38 67 THR A N 1
ATOM 526 C CA . THR A 1 67 ? -19.562 6.234 10.188 1 96.38 67 THR A CA 1
ATOM 527 C C . THR A 1 67 ? -20.625 7.195 9.68 1 96.38 67 THR A C 1
ATOM 529 O O . THR A 1 67 ? -21.766 7.156 10.141 1 96.38 67 THR A O 1
ATOM 532 N N . GLY A 1 68 ? -20.281 8.07 8.742 1 95.81 68 GLY A N 1
ATOM 533 C CA . GLY A 1 68 ? -21.188 9.094 8.242 1 95.81 68 GLY A CA 1
ATOM 534 C C . GLY A 1 68 ? -20.984 10.445 8.906 1 95.81 68 GLY A C 1
ATOM 535 O O . GLY A 1 68 ? -21.625 10.734 9.922 1 95.81 68 GLY A O 1
ATOM 536 N N . PHE A 1 69 ? -20.219 11.273 8.375 1 97.31 69 PHE A N 1
ATOM 537 C CA . PHE A 1 69 ? -19.953 12.594 8.938 1 97.31 69 PHE A CA 1
ATOM 538 C C . PHE A 1 69 ? -21.172 13.492 8.789 1 97.31 69 PHE A C 1
ATOM 540 O O . PHE A 1 69 ? -21.547 14.219 9.719 1 97.31 69 PHE A O 1
ATOM 547 N N . GLY A 1 70 ? -21.766 13.461 7.52 1 96 70 GLY A N 1
ATOM 548 C CA . GLY A 1 70 ? -22.938 14.273 7.23 1 96 70 GLY A CA 1
ATOM 549 C C . GLY A 1 70 ? -22.703 15.758 7.418 1 96 70 GLY A C 1
ATOM 550 O O . GLY A 1 70 ? -21.75 16.312 6.863 1 96 70 GLY A O 1
ATOM 551 N N . THR A 1 71 ? -23.516 16.375 8.281 1 95.12 71 THR A N 1
ATOM 552 C CA . THR A 1 71 ? -23.406 17.812 8.523 1 95.12 71 THR A CA 1
ATOM 553 C C . THR A 1 71 ? -22.344 18.109 9.57 1 95.12 71 THR A C 1
ATOM 555 O O . THR A 1 71 ? -21.953 19.266 9.758 1 95.12 71 THR A O 1
ATOM 558 N N . GLY A 1 72 ? -21.891 17.078 10.219 1 97.31 72 GLY A N 1
ATOM 559 C CA . GLY A 1 72 ? -20.891 17.281 11.25 1 97.31 72 GLY A CA 1
ATOM 560 C C . GLY A 1 72 ? -21.484 17.672 12.594 1 97.31 72 GLY A C 1
ATOM 561 O O . GLY A 1 72 ? -20.766 17.984 13.539 1 97.31 72 GLY A O 1
ATOM 562 N N . LEU A 1 73 ? -22.812 17.578 12.758 1 96.69 73 LEU A N 1
ATOM 563 C CA . LEU A 1 73 ? -23.453 17.984 13.992 1 96.69 73 LEU A CA 1
ATOM 564 C C . LEU A 1 73 ? -22.969 17.141 15.164 1 96.69 73 LEU A C 1
ATOM 566 O O . LEU A 1 73 ? -22.703 17.672 16.25 1 96.69 73 LEU A O 1
ATOM 570 N N . ASN A 1 74 ? -22.844 15.781 14.961 1 97.88 74 ASN A N 1
ATOM 571 C CA . ASN A 1 74 ? -22.312 14.914 16 1 97.88 74 ASN A CA 1
ATOM 572 C C . ASN A 1 74 ? -20.953 15.398 16.5 1 97.88 74 ASN A C 1
ATOM 574 O O . ASN A 1 74 ? -20.703 15.406 17.719 1 97.88 74 ASN A O 1
ATOM 578 N N . PHE A 1 75 ? -20.125 15.828 15.633 1 98.62 75 PHE A N 1
ATOM 579 C CA . PHE A 1 75 ? -18.781 16.281 15.969 1 98.62 75 PHE A CA 1
ATOM 580 C C . PHE A 1 75 ? -18.844 17.531 16.844 1 98.62 75 PHE A C 1
ATOM 582 O O . PHE A 1 75 ? -18.172 17.594 17.875 1 98.62 75 PHE A O 1
ATOM 589 N N . PHE A 1 76 ? -19.609 18.484 16.422 1 98.5 76 PHE A N 1
ATOM 590 C CA . PHE A 1 76 ? -19.609 19.766 17.109 1 98.5 76 PHE A CA 1
ATOM 591 C C . PHE A 1 76 ? -20.219 19.641 18.5 1 98.5 76 PHE A C 1
ATOM 593 O O . PHE A 1 76 ? -19.766 20.266 19.453 1 98.5 76 PHE A O 1
ATOM 600 N N . LEU A 1 77 ? -21.266 18.812 18.641 1 98.19 77 LEU A N 1
ATOM 601 C CA . LEU A 1 77 ? -21.828 18.578 19.969 1 98.19 77 LEU A CA 1
ATOM 602 C C . LEU A 1 77 ? -20.844 17.812 20.844 1 98.19 77 LEU A C 1
ATOM 604 O O . LEU A 1 77 ? -20.766 18.031 22.047 1 98.19 77 LEU A O 1
ATOM 608 N N . THR A 1 78 ? -20.125 16.891 20.203 1 98.69 78 THR A N 1
ATOM 609 C CA . THR A 1 78 ? -19.047 16.203 20.922 1 98.69 78 THR A CA 1
ATOM 610 C C . THR A 1 78 ? -17.953 17.172 21.344 1 98.69 78 THR A C 1
ATOM 612 O O . THR A 1 78 ? -17.422 17.078 22.453 1 98.69 78 THR A O 1
ATOM 615 N N . LEU A 1 79 ? -17.594 18.094 20.422 1 98.56 79 LEU A N 1
ATOM 616 C CA . LEU A 1 79 ? -16.594 19.125 20.703 1 98.56 79 LEU A CA 1
ATOM 617 C C . LEU A 1 79 ? -17 19.953 21.922 1 98.56 79 LEU A C 1
ATOM 619 O O . LEU A 1 79 ? -16.172 20.234 22.797 1 98.56 79 LEU A O 1
ATOM 623 N N . GLN A 1 80 ? -18.25 20.312 22.016 1 97.88 80 GLN A N 1
ATOM 624 C CA . GLN A 1 80 ? -18.766 21.078 23.141 1 97.88 80 GLN A CA 1
ATOM 625 C C . GLN A 1 80 ? -18.703 20.25 24.438 1 97.88 80 GLN A C 1
ATOM 627 O O . GLN A 1 80 ? -18.312 20.766 25.484 1 97.88 80 GLN A O 1
ATOM 632 N N . THR A 1 81 ? -19.125 19.016 24.297 1 98.44 81 THR A N 1
ATOM 633 C CA . THR A 1 81 ? -19.062 18.109 25.453 1 98.44 81 THR A CA 1
ATOM 634 C C . THR A 1 81 ? -17.625 17.938 25.922 1 98.44 81 THR A C 1
ATOM 636 O O . THR A 1 81 ? -17.375 17.922 27.125 1 98.44 81 THR A O 1
ATOM 639 N N . TRP A 1 82 ? -16.703 17.812 25.031 1 98.44 82 TRP A N 1
ATOM 640 C CA . TRP A 1 82 ? -15.281 17.688 25.328 1 98.44 82 TRP A CA 1
ATOM 641 C C . TRP A 1 82 ? -14.773 18.922 26.078 1 98.44 82 TRP A C 1
ATOM 643 O O . TRP A 1 82 ? -14.117 18.812 27.109 1 98.44 82 TRP A O 1
ATOM 653 N N . ARG A 1 83 ? -15.086 20.078 25.594 1 97.12 83 ARG A N 1
ATOM 654 C CA . ARG A 1 83 ? -14.664 21.344 26.203 1 97.12 83 ARG A CA 1
ATOM 655 C C . ARG A 1 83 ? -15.148 21.453 27.641 1 97.12 83 ARG A C 1
ATOM 657 O O . ARG A 1 83 ? -14.438 21.953 28.516 1 97.12 83 ARG A O 1
ATOM 664 N N . GLU A 1 84 ? -16.281 20.891 27.891 1 97.31 84 GLU A N 1
ATOM 665 C CA . GLU A 1 84 ? -16.906 20.984 29.203 1 97.31 84 GLU A CA 1
ATOM 666 C C . GLU A 1 84 ? -16.297 20 30.188 1 97.31 84 GLU A C 1
ATOM 668 O O . GLU A 1 84 ? -16.219 20.281 31.391 1 97.31 84 GLU A O 1
ATOM 673 N N . HIS A 1 85 ? -15.867 18.859 29.672 1 98 85 HIS A N 1
ATOM 674 C CA . HIS A 1 85 ? -15.617 17.781 30.625 1 98 85 HIS A CA 1
ATOM 675 C C . HIS A 1 85 ? -14.164 17.312 30.547 1 98 85 HIS A C 1
ATOM 677 O O . HIS A 1 85 ? -13.688 16.609 31.438 1 98 85 HIS A O 1
ATOM 683 N N . ALA A 1 86 ? -13.445 17.625 29.531 1 97.19 86 ALA A N 1
ATOM 684 C CA . ALA A 1 86 ? -12.133 17.047 29.297 1 97.19 86 ALA A CA 1
ATOM 685 C C . ALA A 1 86 ? -11.125 17.516 30.344 1 97.19 86 ALA A C 1
ATOM 687 O O . ALA A 1 86 ? -11.281 18.594 30.922 1 97.19 86 ALA A O 1
ATOM 688 N N . LEU A 1 87 ? -10.086 16.719 30.578 1 95.06 87 LEU A N 1
ATOM 689 C CA . LEU A 1 87 ? -8.922 17.141 31.359 1 95.06 87 LEU A CA 1
ATOM 690 C C . LEU A 1 87 ? -8.18 18.266 30.672 1 95.06 87 LEU A C 1
ATOM 692 O O . LEU A 1 87 ? -8.219 18.375 29.438 1 95.06 87 LEU A O 1
ATOM 696 N N . PRO A 1 88 ? -7.508 19.047 31.422 1 91.94 88 PRO A N 1
ATOM 697 C CA . PRO A 1 88 ? -6.805 20.188 30.828 1 91.94 88 PRO A CA 1
ATOM 698 C C . PRO A 1 88 ? -5.789 19.781 29.781 1 91.94 88 PRO A C 1
ATOM 700 O O . PRO A 1 88 ? -5.566 20.516 28.812 1 91.94 88 PRO A O 1
ATOM 703 N N . ASP A 1 89 ? -5.211 18.688 29.922 1 91.56 89 ASP A N 1
ATOM 704 C CA . ASP A 1 89 ? -4.215 18.234 28.953 1 91.56 89 ASP A CA 1
ATOM 705 C C . ASP A 1 89 ? -4.754 17.094 28.109 1 91.56 89 ASP A C 1
ATOM 707 O O . ASP A 1 89 ? -3.982 16.312 27.531 1 91.56 89 ASP A O 1
ATOM 711 N N . GLY A 1 90 ? -6.055 16.969 28.078 1 95.56 90 GLY A N 1
ATOM 712 C CA . GLY A 1 90 ? -6.676 15.922 27.297 1 95.56 90 GLY A CA 1
ATOM 713 C C . GLY A 1 90 ? -6.605 16.172 25.797 1 95.56 90 GLY A C 1
ATOM 714 O O . GLY A 1 90 ? -6.484 17.312 25.359 1 95.56 90 GLY A O 1
ATOM 715 N N . PHE A 1 91 ? -6.633 15.133 25 1 97.62 91 PHE A N 1
ATOM 716 C CA . PHE A 1 91 ? -6.609 15.203 23.547 1 97.62 91 PHE A CA 1
ATOM 717 C C . PHE A 1 91 ? -7.676 14.297 22.938 1 97.62 91 PHE A C 1
ATOM 719 O O . PHE A 1 91 ? -7.766 13.117 23.281 1 97.62 91 PHE A O 1
ATOM 726 N N . LEU A 1 92 ? -8.492 14.859 22.031 1 98.62 92 LEU A N 1
ATOM 727 C CA . LEU A 1 92 ? -9.555 14.109 21.375 1 98.62 92 LEU A CA 1
ATOM 728 C C . LEU A 1 92 ? -9.242 13.906 19.906 1 98.62 92 LEU A C 1
ATOM 730 O O . LEU A 1 92 ? -9 14.875 19.172 1 98.62 92 LEU A O 1
ATOM 734 N N . SER A 1 93 ? -9.133 12.688 19.5 1 98.69 93 SER A N 1
ATOM 735 C CA . SER A 1 93 ? -9.023 12.312 18.094 1 98.69 93 SER A CA 1
ATOM 736 C C . SER A 1 93 ? -10.359 11.828 17.547 1 98.69 93 SER A C 1
ATOM 738 O O . SER A 1 93 ? -10.883 10.797 17.984 1 98.69 93 SER A O 1
ATOM 740 N N . TYR A 1 94 ? -10.938 12.555 16.641 1 98.88 94 TYR A N 1
ATOM 741 C CA . TYR A 1 94 ? -12.227 12.234 16.047 1 98.88 94 TYR A CA 1
ATOM 742 C C . TYR A 1 94 ? -12.062 11.789 14.594 1 98.88 94 TYR A C 1
ATOM 744 O O . TYR A 1 94 ? -11.602 12.562 13.75 1 98.88 94 TYR A O 1
ATOM 752 N N . LEU A 1 95 ? -12.383 10.539 14.273 1 98.69 95 LEU A N 1
ATOM 753 C CA . LEU A 1 95 ? -12.328 9.953 12.945 1 98.69 95 LEU A CA 1
ATOM 754 C C . LEU A 1 95 ? -13.727 9.789 12.359 1 98.69 95 LEU A C 1
ATOM 756 O O . LEU A 1 95 ? -14.617 9.242 13.023 1 98.69 95 LEU A O 1
ATOM 760 N N . SER A 1 96 ? -13.938 10.273 11.172 1 98.62 96 SER A N 1
ATOM 761 C CA . SER A 1 96 ? -15.242 10.086 10.547 1 98.62 96 SER A CA 1
ATOM 762 C C . SER A 1 96 ? -15.102 9.773 9.062 1 98.62 96 SER A C 1
ATOM 764 O O . SER A 1 96 ? -14.133 10.188 8.422 1 98.62 96 SER A O 1
ATOM 766 N N . THR A 1 97 ? -16.062 9.016 8.477 1 97.25 97 THR A N 1
ATOM 767 C CA . THR A 1 97 ? -16.078 8.68 7.055 1 97.25 97 THR A CA 1
ATOM 768 C C . THR A 1 97 ? -17.25 9.344 6.355 1 97.25 97 THR A C 1
ATOM 770 O O . THR A 1 97 ? -18.312 9.523 6.957 1 97.25 97 THR A O 1
ATOM 773 N N . GLU A 1 98 ? -17.031 9.711 5.113 1 96.56 98 GLU A N 1
ATOM 774 C CA . GLU A 1 98 ? -18.109 10.305 4.316 1 96.56 98 GLU A CA 1
ATOM 775 C C . GLU A 1 98 ? -17.922 9.992 2.834 1 96.56 98 GLU A C 1
ATOM 777 O O . GLU A 1 98 ? -16.922 10.383 2.23 1 96.56 98 GLU A O 1
ATOM 782 N N . ALA A 1 99 ? -18.938 9.32 2.217 1 93.75 99 ALA A N 1
ATOM 783 C CA . ALA A 1 99 ? -18.859 8.938 0.81 1 93.75 99 ALA A CA 1
ATOM 784 C C . ALA A 1 99 ? -19.312 10.078 -0.097 1 93.75 99 ALA A C 1
ATOM 786 O O . ALA A 1 99 ? -18.891 10.164 -1.252 1 93.75 99 ALA A O 1
ATOM 787 N N . HIS A 1 100 ? -20.234 10.961 0.419 1 94.06 100 HIS A N 1
ATOM 788 C CA . HIS A 1 100 ? -20.797 12.094 -0.32 1 94.06 100 HIS A CA 1
ATOM 789 C C . HIS A 1 100 ? -20.703 13.375 0.494 1 94.06 100 HIS A C 1
ATOM 791 O O . HIS A 1 100 ? -21.719 13.844 1.032 1 94.06 100 HIS A O 1
ATOM 797 N N . PRO A 1 101 ? -19.531 13.977 0.504 1 95.44 101 PRO A N 1
ATOM 798 C CA . PRO A 1 101 ? -19.375 15.18 1.326 1 95.44 101 PRO A CA 1
ATOM 799 C C . PRO A 1 101 ? -20.297 16.312 0.889 1 95.44 101 PRO A C 1
ATOM 801 O O . PRO A 1 101 ? -20.531 16.5 -0.308 1 95.44 101 PRO A O 1
ATOM 804 N N . LEU A 1 102 ? -20.828 16.953 1.884 1 95.81 102 LEU A N 1
ATOM 805 C CA . LEU A 1 102 ? -21.562 18.172 1.57 1 95.81 102 LEU A CA 1
ATOM 806 C C . LEU A 1 102 ? -20.625 19.25 1.032 1 95.81 102 LEU A C 1
ATOM 808 O O . LEU A 1 102 ? -19.469 19.312 1.425 1 95.81 102 LEU A O 1
ATOM 812 N N . LEU A 1 103 ? -21.234 20.031 0.133 1 94.31 103 LEU A N 1
ATOM 813 C CA . LEU A 1 103 ? -20.516 21.266 -0.18 1 94.31 103 LEU A CA 1
ATOM 814 C C . LEU A 1 103 ? -20.406 22.156 1.049 1 94.31 103 LEU A C 1
ATOM 816 O O . LEU A 1 103 ? -21.312 22.172 1.895 1 94.31 103 LEU A O 1
ATOM 820 N N . LEU A 1 104 ? -19.359 22.938 1.098 1 95.31 104 LEU A N 1
ATOM 821 C CA . LEU A 1 104 ? -19.094 23.75 2.277 1 95.31 104 LEU A CA 1
ATOM 822 C C . LEU A 1 104 ? -20.266 24.672 2.57 1 95.31 104 LEU A C 1
ATOM 824 O O . LEU A 1 104 ? -20.688 24.812 3.723 1 95.31 104 LEU A O 1
ATOM 828 N N . ALA A 1 105 ? -20.828 25.266 1.559 1 95.19 105 ALA A N 1
ATOM 829 C CA . ALA A 1 105 ? -21.938 26.188 1.743 1 95.19 105 ALA A CA 1
ATOM 830 C C . ALA A 1 105 ? -23.125 25.5 2.389 1 95.19 105 ALA A C 1
ATOM 832 O O . ALA A 1 105 ? -23.766 26.062 3.285 1 95.19 105 ALA A O 1
ATOM 833 N N . ASP A 1 106 ? -23.406 24.297 1.912 1 95.38 106 ASP A N 1
ATOM 834 C CA . ASP A 1 106 ? -24.531 23.531 2.451 1 95.38 106 ASP A CA 1
ATOM 835 C C . ASP A 1 106 ? -24.25 23.094 3.883 1 95.38 106 ASP A C 1
ATOM 837 O O . ASP A 1 106 ? -25.141 23.094 4.73 1 95.38 106 ASP A O 1
ATOM 841 N N . LEU A 1 107 ? -23.062 22.719 4.121 1 96.62 107 LEU A N 1
ATOM 842 C CA . LEU A 1 107 ? -22.656 22.266 5.449 1 96.62 107 LEU A CA 1
ATOM 843 C C . LEU A 1 107 ? -22.781 23.406 6.465 1 96.62 107 LEU A C 1
ATOM 845 O O . LEU A 1 107 ? -23.359 23.203 7.543 1 96.62 107 LEU A O 1
ATOM 849 N N . LEU A 1 108 ? -22.344 24.594 6.129 1 96.69 108 LEU A N 1
ATOM 850 C CA . LEU A 1 108 ? -22.406 25.766 7.012 1 96.69 108 LEU A CA 1
ATOM 851 C C . LEU A 1 108 ? -23.859 26.156 7.277 1 96.69 108 LEU A C 1
ATOM 853 O O . LEU A 1 108 ? -24.219 26.484 8.414 1 96.69 108 LEU A O 1
ATOM 857 N N . ARG A 1 109 ? -24.641 26.109 6.25 1 95.69 109 ARG A N 1
ATOM 858 C CA . ARG A 1 109 ? -26.047 26.422 6.402 1 95.69 109 ARG A CA 1
ATOM 859 C C . ARG A 1 109 ? -26.719 25.469 7.391 1 95.69 109 ARG A C 1
ATOM 861 O O . ARG A 1 109 ? -27.484 25.906 8.258 1 95.69 109 ARG A O 1
ATOM 868 N N . ALA A 1 110 ? -26.406 24.203 7.258 1 95.25 110 ALA A N 1
ATOM 869 C CA . ALA A 1 110 ? -27 23.188 8.133 1 95.25 110 ALA A CA 1
ATOM 870 C C . ALA A 1 110 ? -26.562 23.406 9.578 1 95.25 110 ALA A C 1
ATOM 872 O O . ALA A 1 110 ? -27.391 23.312 10.492 1 95.25 110 ALA A O 1
ATOM 873 N N . LEU A 1 111 ? -25.328 23.672 9.859 1 96 111 LEU A N 1
ATOM 874 C CA . LEU A 1 111 ? -24.797 23.844 11.203 1 96 111 LEU A CA 1
ATOM 875 C C . LEU A 1 111 ? -25.344 25.109 11.852 1 96 111 LEU A C 1
ATOM 877 O O . LEU A 1 111 ? -25.719 25.094 13.031 1 96 111 LEU A O 1
ATOM 881 N N . ARG A 1 112 ? -25.438 26.141 11.078 1 94.38 112 ARG A N 1
ATOM 882 C CA . ARG A 1 112 ? -25.969 27.406 11.594 1 94.38 112 ARG A CA 1
ATOM 883 C C . ARG A 1 112 ? -27.438 27.25 11.969 1 94.38 112 ARG A C 1
ATOM 885 O O . ARG A 1 112 ? -27.891 27.828 12.969 1 94.38 112 ARG A O 1
ATOM 892 N N . ALA A 1 113 ? -28.125 26.516 11.188 1 92.06 113 ALA A N 1
ATOM 893 C CA . ALA A 1 113 ? -29.547 26.266 11.453 1 92.06 113 ALA A CA 1
ATOM 894 C C . ALA A 1 113 ? -29.734 25.547 12.781 1 92.06 113 ALA A C 1
ATOM 896 O O . ALA A 1 113 ? -30.781 25.656 13.414 1 92.06 113 ALA A O 1
ATOM 897 N N . GLN A 1 114 ? -28.719 24.797 13.211 1 93.12 114 GLN A N 1
ATOM 898 C CA . GLN A 1 114 ? -28.812 24.047 14.461 1 93.12 114 GLN A CA 1
ATOM 899 C C . GLN A 1 114 ? -28.219 24.844 15.617 1 93.12 114 GLN A C 1
ATOM 901 O O . GLN A 1 114 ? -28.109 24.344 16.734 1 93.12 114 GLN A O 1
ATOM 906 N N . GLY A 1 115 ? -27.734 26.094 15.375 1 94.19 115 GLY A N 1
ATOM 907 C CA . GLY A 1 115 ? -27.281 27 16.422 1 94.19 115 GLY A CA 1
ATOM 908 C C . GLY A 1 115 ? -25.844 26.766 16.828 1 94.19 115 GLY A C 1
ATOM 909 O O . GLY A 1 115 ? -25.438 27.188 17.922 1 94.19 115 GLY A O 1
ATOM 910 N N . ILE A 1 116 ? -25.031 26.109 16.047 1 96.44 116 ILE A N 1
ATOM 911 C CA . ILE A 1 116 ? -23.609 25.938 16.375 1 96.44 116 ILE A CA 1
ATOM 912 C C . ILE A 1 116 ? -22.891 27.266 16.25 1 96.44 116 ILE A C 1
ATOM 914 O O . ILE A 1 116 ? -22.984 27.953 15.227 1 96.44 116 ILE A O 1
ATOM 918 N N . PRO A 1 117 ? -22.109 27.641 17.234 1 97 117 PRO A N 1
ATOM 919 C CA . PRO A 1 117 ? -21.422 28.938 17.219 1 97 117 PRO A CA 1
ATOM 920 C C . PRO A 1 117 ? -20.406 29.047 16.094 1 97 117 PRO A C 1
ATOM 922 O O . PRO A 1 117 ? -19.703 28.078 15.789 1 97 117 PRO A O 1
ATOM 925 N N . GLU A 1 118 ? -20.281 30.188 15.578 1 96.5 118 GLU A N 1
ATOM 926 C CA . GLU A 1 118 ? -19.344 30.453 14.484 1 96.5 118 GLU A CA 1
ATOM 927 C C . GLU A 1 118 ? -17.906 30.156 14.906 1 96.5 118 GLU A C 1
ATOM 929 O O . GLU A 1 118 ? -17.109 29.688 14.094 1 96.5 118 GLU A O 1
ATOM 934 N N . ALA A 1 119 ? -17.594 30.484 16.109 1 95.56 119 ALA A N 1
ATOM 935 C CA . ALA A 1 119 ? -16.25 30.25 16.625 1 95.56 119 ALA A CA 1
ATOM 936 C C . ALA A 1 119 ? -15.883 28.766 16.562 1 95.56 119 ALA A C 1
ATOM 938 O O . ALA A 1 119 ? -14.719 28.422 16.359 1 95.56 119 ALA A O 1
ATOM 939 N N . ASP A 1 120 ? -16.891 27.906 16.719 1 96.88 120 ASP A N 1
ATOM 940 C CA . ASP A 1 120 ? -16.672 26.469 16.625 1 96.88 120 ASP A CA 1
ATOM 941 C C . ASP A 1 120 ? -16.531 26.016 15.172 1 96.88 120 ASP A C 1
ATOM 943 O O . ASP A 1 120 ? -15.805 25.062 14.875 1 96.88 120 ASP A O 1
ATOM 947 N N . ILE A 1 121 ? -17.188 26.672 14.258 1 97.19 121 ILE A N 1
ATOM 948 C CA . ILE A 1 121 ? -17.297 26.281 12.859 1 97.19 121 ILE A CA 1
ATOM 949 C C . ILE A 1 121 ? -16.062 26.734 12.094 1 97.19 121 ILE A C 1
ATOM 951 O O . ILE A 1 121 ? -15.641 26.078 11.133 1 97.19 121 ILE A O 1
ATOM 955 N N . GLU A 1 122 ? -15.461 27.766 12.453 1 95.19 122 GLU A N 1
ATOM 956 C CA . GLU A 1 122 ? -14.438 28.484 11.703 1 95.19 122 GLU A CA 1
ATOM 957 C C . GLU A 1 122 ? -13.266 27.578 11.352 1 95.19 122 GLU A C 1
ATOM 959 O O . GLU A 1 122 ? -12.812 27.547 10.203 1 95.19 122 GLU A O 1
ATOM 964 N N . PRO A 1 123 ? -12.727 26.828 12.336 1 95.19 123 PRO A N 1
ATOM 965 C CA . PRO A 1 123 ? -11.602 25.969 11.961 1 95.19 123 PRO A CA 1
ATOM 966 C C . PRO A 1 123 ? -11.961 24.969 10.867 1 95.19 123 PRO A C 1
ATOM 968 O O . PRO A 1 123 ? -11.148 24.703 9.977 1 95.19 123 PRO A O 1
ATOM 971 N N . LEU A 1 124 ? -13.141 24.375 10.961 1 96.81 124 LEU A N 1
ATOM 972 C CA . LEU A 1 124 ? -13.578 23.453 9.922 1 96.81 124 LEU A CA 1
ATOM 973 C C . LEU A 1 124 ? -13.703 24.156 8.578 1 96.81 124 LEU A C 1
ATOM 975 O O . LEU A 1 124 ? -13.258 23.625 7.551 1 96.81 124 LEU A O 1
ATOM 979 N N . SER A 1 125 ? -14.32 25.328 8.609 1 95.94 125 SER A N 1
ATOM 980 C CA . SER A 1 125 ? -14.539 26.094 7.383 1 95.94 125 SER A CA 1
ATOM 981 C C . SER A 1 125 ? -13.219 26.391 6.676 1 95.94 125 SER A C 1
ATOM 983 O O . SER A 1 125 ? -13.125 26.266 5.453 1 95.94 125 SER A O 1
ATOM 985 N N . ARG A 1 126 ? -12.211 26.719 7.395 1 92.44 126 ARG A N 1
ATOM 986 C CA . ARG A 1 126 ? -10.914 27.109 6.844 1 92.44 126 ARG A CA 1
ATOM 987 C C . ARG A 1 126 ? -10.156 25.906 6.305 1 92.44 126 ARG A C 1
ATOM 989 O O . ARG A 1 126 ? -9.344 26.031 5.387 1 92.44 126 ARG A O 1
ATOM 996 N N . GLN A 1 127 ? -10.453 24.781 6.863 1 95.19 127 GLN A N 1
ATOM 997 C CA . GLN A 1 127 ? -9.641 23.609 6.547 1 95.19 127 GLN A CA 1
ATOM 998 C C . GLN A 1 127 ? -10.445 22.594 5.75 1 95.19 127 GLN A C 1
ATOM 1000 O O . GLN A 1 127 ? -9.961 21.5 5.477 1 95.19 127 GLN A O 1
ATOM 1005 N N . TYR A 1 128 ? -11.633 22.859 5.383 1 95.38 128 TYR A N 1
ATOM 1006 C CA . TYR A 1 128 ? -12.516 21.875 4.754 1 95.38 128 TYR A CA 1
ATOM 1007 C C . TYR A 1 128 ? -11.891 21.297 3.492 1 95.38 128 TYR A C 1
ATOM 1009 O O . TYR A 1 128 ? -11.375 22.047 2.652 1 95.38 128 TYR A O 1
ATOM 1017 N N . PRO A 1 129 ? -11.867 20.016 3.342 1 92.25 129 PRO A N 1
ATOM 1018 C CA . PRO A 1 129 ? -11.156 19.406 2.213 1 92.25 129 PRO A CA 1
ATOM 1019 C C . PRO A 1 129 ? -11.922 19.547 0.897 1 92.25 129 PRO A C 1
ATOM 1021 O O . PRO A 1 129 ? -13.141 19.75 0.904 1 92.25 129 PRO A O 1
ATOM 1024 N N . PRO A 1 130 ? -11.148 19.406 -0.228 1 87.5 130 PRO A N 1
ATOM 1025 C CA . PRO A 1 130 ? -11.828 19.25 -1.516 1 87.5 130 PRO A CA 1
ATOM 1026 C C . PRO A 1 130 ? -12.578 17.922 -1.632 1 87.5 130 PRO A C 1
ATOM 1028 O O . PRO A 1 130 ? -12.312 17 -0.862 1 87.5 130 PRO A O 1
ATOM 1031 N N . PRO A 1 131 ? -13.547 17.875 -2.537 1 87.75 131 PRO A N 1
ATOM 1032 C CA . PRO A 1 131 ? -14.328 16.641 -2.689 1 87.75 131 PRO A CA 1
ATOM 1033 C C . PRO A 1 131 ? -13.57 15.547 -3.443 1 87.75 131 PRO A C 1
ATOM 1035 O O . PRO A 1 131 ? -14.047 15.062 -4.473 1 87.75 131 PRO A O 1
ATOM 1038 N N . LEU A 1 132 ? -12.445 15.203 -2.916 1 89.12 132 LEU A N 1
ATOM 1039 C CA . LEU A 1 132 ? -11.586 14.133 -3.416 1 89.12 132 LEU A CA 1
ATOM 1040 C C . LEU A 1 132 ? -11.438 13.023 -2.375 1 89.12 132 LEU A C 1
ATOM 1042 O O . LEU A 1 132 ? -11.367 13.297 -1.177 1 89.12 132 LEU A O 1
ATOM 1046 N N . SER A 1 133 ? -11.453 11.797 -2.893 1 91.81 133 SER A N 1
ATOM 1047 C CA . SER A 1 133 ? -11.227 10.688 -1.97 1 91.81 133 SER A CA 1
ATOM 1048 C C . SER A 1 133 ? -9.883 10.828 -1.26 1 91.81 133 SER A C 1
ATOM 1050 O O . SER A 1 133 ? -8.914 11.32 -1.843 1 91.81 133 SER A O 1
ATOM 1052 N N . GLY A 1 134 ? -9.852 10.516 -0.001 1 92.31 134 GLY A N 1
ATOM 1053 C CA . GLY A 1 134 ? -8.625 10.625 0.773 1 92.31 134 GLY A CA 1
ATOM 1054 C C . GLY A 1 134 ? -8.875 10.797 2.26 1 92.31 134 GLY A C 1
ATOM 1055 O O . GLY A 1 134 ? -10 10.641 2.73 1 92.31 134 GLY A O 1
ATOM 1056 N N . VAL A 1 135 ? -7.797 10.977 3.002 1 96.12 135 VAL A N 1
ATOM 1057 C CA . VAL A 1 135 ? -7.824 11.219 4.441 1 96.12 135 VAL A CA 1
ATOM 1058 C C . VAL A 1 135 ? -7.379 12.648 4.734 1 96.12 135 VAL A C 1
ATOM 1060 O O . VAL A 1 135 ? -6.293 13.062 4.324 1 96.12 135 VAL A O 1
ATOM 1063 N N . TYR A 1 136 ? -8.195 13.398 5.418 1 96.12 136 TYR A N 1
ATOM 1064 C CA . TYR A 1 136 ? -7.945 14.82 5.633 1 96.12 136 TYR A CA 1
ATOM 1065 C C . TYR A 1 136 ? -8.008 15.164 7.117 1 96.12 136 TYR A C 1
ATOM 1067 O O . TYR A 1 136 ? -9.039 14.977 7.762 1 96.12 136 TYR A O 1
ATOM 1075 N N . ARG A 1 137 ? -6.91 15.664 7.602 1 97.44 137 ARG A N 1
ATOM 1076 C CA . ARG A 1 137 ? -6.832 16.078 9 1 97.44 137 ARG A CA 1
ATOM 1077 C C . ARG A 1 137 ? -7.227 17.547 9.156 1 97.44 137 ARG A C 1
ATOM 1079 O O . ARG A 1 137 ? -6.715 18.406 8.445 1 97.44 137 ARG A O 1
ATOM 1086 N N . ILE A 1 138 ? -8.18 17.797 10.039 1 97.25 138 ILE A N 1
ATOM 1087 C CA . ILE A 1 138 ? -8.617 19.125 10.422 1 97.25 138 ILE A CA 1
ATOM 1088 C C . ILE A 1 138 ? -8.32 19.359 11.906 1 97.25 138 ILE A C 1
ATOM 1090 O O . ILE A 1 138 ? -8.656 18.531 12.75 1 97.25 138 ILE A O 1
ATOM 1094 N N . ARG A 1 139 ? -7.773 20.516 12.258 1 96.81 139 ARG A N 1
ATOM 1095 C CA . ARG A 1 139 ? -7.32 20.766 13.617 1 96.81 139 ARG A CA 1
ATOM 1096 C C . ARG A 1 139 ? -8.195 21.812 14.305 1 96.81 139 ARG A C 1
ATOM 1098 O O . ARG A 1 139 ? -8.625 22.781 13.672 1 96.81 139 ARG A O 1
ATOM 1105 N N . PHE A 1 140 ? -8.477 21.547 15.508 1 96 140 PHE A N 1
ATOM 1106 C CA . PHE A 1 140 ? -9.086 22.469 16.453 1 96 140 PHE A CA 1
ATOM 1107 C C . PHE A 1 140 ? -8.164 22.734 17.641 1 96 140 PHE A C 1
ATOM 1109 O O . PHE A 1 140 ? -8.375 22.203 18.719 1 96 140 PHE A O 1
ATOM 1116 N N . PRO A 1 141 ? -7.223 23.625 17.422 1 90.12 141 PRO A N 1
ATOM 1117 C CA . PRO A 1 141 ? -6.102 23.734 18.359 1 90.12 141 PRO A CA 1
ATOM 1118 C C . PRO A 1 141 ? -6.535 24.234 19.734 1 90.12 141 PRO A C 1
ATOM 1120 O O . PRO A 1 141 ? -5.977 23.812 20.75 1 90.12 141 PRO A O 1
ATOM 1123 N N . ASN A 1 142 ? -7.52 25.078 19.812 1 90.5 142 ASN A N 1
ATOM 1124 C CA . ASN A 1 142 ? -7.93 25.641 21.094 1 90.5 142 ASN A CA 1
ATOM 1125 C C . ASN A 1 142 ? -8.523 24.578 22.016 1 90.5 142 ASN A C 1
ATOM 1127 O O . ASN A 1 142 ? -8.531 24.734 23.234 1 90.5 142 ASN A O 1
ATOM 1131 N N . ASP A 1 143 ? -9.023 23.516 21.422 1 95.31 143 ASP A N 1
ATOM 1132 C CA . ASP A 1 143 ? -9.68 22.469 22.203 1 95.31 143 ASP A CA 1
ATOM 1133 C C . ASP A 1 143 ? -8.812 21.219 22.266 1 95.31 143 ASP A C 1
ATOM 1135 O O . ASP A 1 143 ? -9.18 20.234 22.906 1 95.31 143 ASP A O 1
ATOM 1139 N N . ARG A 1 144 ? -7.637 21.219 21.609 1 96.12 144 ARG A N 1
ATOM 1140 C CA . ARG A 1 144 ? -6.789 20.047 21.484 1 96.12 144 ARG A CA 1
ATOM 1141 C C . ARG A 1 144 ? -7.57 18.875 20.906 1 96.12 144 ARG A C 1
ATOM 1143 O O . ARG A 1 144 ? -7.582 17.781 21.484 1 96.12 144 ARG A O 1
ATOM 1150 N N . VAL A 1 145 ? -8.25 19.156 19.828 1 98.06 145 VAL A N 1
ATOM 1151 C CA . VAL A 1 145 ? -9.062 18.188 19.109 1 98.06 145 VAL A CA 1
ATOM 1152 C C . VAL A 1 145 ? -8.648 18.125 17.641 1 98.06 145 VAL A C 1
ATOM 1154 O O . VAL A 1 145 ? -8.305 19.156 17.047 1 98.06 145 VAL A O 1
ATOM 1157 N N . VAL A 1 146 ? -8.555 16.938 17.109 1 98.25 146 VAL A N 1
ATOM 1158 C CA . VAL A 1 146 ? -8.383 16.797 15.672 1 98.25 146 VAL A CA 1
ATOM 1159 C C . VAL A 1 146 ? -9.547 16 15.086 1 98.25 146 VAL A C 1
ATOM 1161 O O . VAL A 1 146 ? -10.055 15.07 15.711 1 98.25 146 VAL A O 1
ATOM 1164 N N . LEU A 1 147 ? -10 16.422 13.922 1 98.62 147 LEU A N 1
ATOM 1165 C CA . LEU A 1 147 ? -10.953 15.688 13.086 1 98.62 147 LEU A CA 1
ATOM 1166 C C . LEU A 1 147 ? -10.266 15.109 11.852 1 98.62 147 LEU A C 1
ATOM 1168 O O . LEU A 1 147 ? -9.688 15.852 11.055 1 98.62 147 LEU A O 1
ATOM 1172 N N . THR A 1 148 ? -10.219 13.812 11.781 1 98.5 148 THR A N 1
ATOM 1173 C CA . THR A 1 148 ? -9.773 13.148 10.562 1 98.5 148 THR A CA 1
ATOM 1174 C C . THR A 1 148 ? -10.961 12.734 9.703 1 98.5 148 THR A C 1
ATOM 1176 O O . THR A 1 148 ? -11.672 11.781 10.039 1 98.5 148 THR A O 1
ATOM 1179 N N . LEU A 1 149 ? -11.172 13.453 8.656 1 97.88 149 LEU A N 1
ATOM 1180 C CA . LEU A 1 149 ? -12.266 13.156 7.738 1 97.88 149 LEU A CA 1
ATOM 1181 C C . LEU A 1 149 ? -11.789 12.258 6.602 1 97.88 149 LEU A C 1
ATOM 1183 O O . LEU A 1 149 ? -10.938 12.648 5.805 1 97.88 149 LEU A O 1
ATOM 1187 N N . VAL A 1 150 ? -12.344 11.078 6.578 1 97.06 150 VAL A N 1
ATOM 1188 C CA . VAL A 1 150 ? -12.047 10.117 5.52 1 97.06 150 VAL A CA 1
ATOM 1189 C C . VAL A 1 150 ? -13.125 10.18 4.445 1 97.06 150 VAL A C 1
ATOM 1191 O O . VAL A 1 150 ? -14.266 9.766 4.676 1 97.06 150 VAL A O 1
ATOM 1194 N N . GLN A 1 151 ? -12.758 10.695 3.281 1 95.56 151 GLN A N 1
ATOM 1195 C CA . GLN A 1 151 ? -13.703 10.828 2.18 1 95.56 151 GLN A CA 1
ATOM 1196 C C . GLN A 1 151 ? -13.633 9.633 1.241 1 95.56 151 GLN A C 1
ATOM 1198 O O . GLN A 1 151 ? -12.594 9.367 0.638 1 95.56 151 GLN A O 1
ATOM 1203 N N . GLY A 1 152 ? -14.695 8.914 1.136 1 94.06 152 GLY A N 1
ATOM 1204 C CA . GLY A 1 152 ? -14.805 7.691 0.362 1 94.06 152 GLY A CA 1
ATOM 1205 C C . GLY A 1 152 ? -15.727 6.664 0.993 1 94.06 152 GLY A C 1
ATOM 1206 O O . GLY A 1 152 ? -16.312 6.914 2.049 1 94.06 152 GLY A O 1
ATOM 1207 N N . ASP A 1 153 ? -15.859 5.488 0.366 1 94 153 ASP A N 1
ATOM 1208 C CA . ASP A 1 153 ? -16.688 4.422 0.917 1 94 153 ASP A CA 1
ATOM 1209 C C . ASP A 1 153 ? -16.094 3.869 2.209 1 94 153 ASP A C 1
ATOM 1211 O O . ASP A 1 153 ? -14.875 3.717 2.316 1 94 153 ASP A O 1
ATOM 1215 N N . ALA A 1 154 ? -16.891 3.561 3.123 1 94.81 154 ALA A N 1
ATOM 1216 C CA . ALA A 1 154 ? -16.484 3.301 4.5 1 94.81 154 ALA A CA 1
ATOM 1217 C C . ALA A 1 154 ? -15.562 2.086 4.574 1 94.81 154 ALA A C 1
ATOM 1219 O O . ALA A 1 154 ? -14.43 2.186 5.051 1 94.81 154 ALA A O 1
ATOM 1220 N N . ALA A 1 155 ? -15.992 0.977 4.023 1 92.81 155 ALA A N 1
ATOM 1221 C CA . ALA A 1 155 ? -15.266 -0.266 4.254 1 92.81 155 ALA A CA 1
ATOM 1222 C C . ALA A 1 155 ? -13.867 -0.202 3.641 1 92.81 155 ALA A C 1
ATOM 1224 O O . ALA A 1 155 ? -12.867 -0.412 4.332 1 92.81 155 ALA A O 1
ATOM 1225 N N . PRO A 1 156 ? -13.766 0.176 2.32 1 91.56 156 PRO A N 1
ATOM 1226 C CA . PRO A 1 156 ? -12.422 0.256 1.749 1 91.56 156 PRO A CA 1
ATOM 1227 C C . PRO A 1 156 ? -11.555 1.315 2.428 1 91.56 156 PRO A C 1
ATOM 1229 O O . PRO A 1 156 ? -10.344 1.13 2.568 1 91.56 156 PRO A O 1
ATOM 1232 N N . SER A 1 157 ? -12.141 2.402 2.863 1 93.88 157 SER A N 1
ATOM 1233 C CA . SER A 1 157 ? -11.383 3.494 3.465 1 93.88 157 SER A CA 1
ATOM 1234 C C . SER A 1 157 ? -10.906 3.127 4.867 1 93.88 157 SER A C 1
ATOM 1236 O O . SER A 1 157 ? -9.742 3.352 5.211 1 93.88 157 SER A O 1
ATOM 1238 N N . LEU A 1 158 ? -11.805 2.594 5.668 1 94.94 158 LEU A N 1
ATOM 1239 C CA . LEU A 1 158 ? -11.445 2.23 7.035 1 94.94 158 LEU A CA 1
ATOM 1240 C C . LEU A 1 158 ? -10.398 1.127 7.051 1 94.94 158 LEU A C 1
ATOM 1242 O O . LEU A 1 158 ? -9.586 1.048 7.977 1 94.94 158 LEU A O 1
ATOM 1246 N N . ALA A 1 159 ? -10.43 0.306 5.988 1 92.25 159 ALA A N 1
ATOM 1247 C CA . ALA A 1 159 ? -9.453 -0.774 5.887 1 92.25 159 ALA A CA 1
ATOM 1248 C C . ALA A 1 159 ? -8.031 -0.224 5.82 1 92.25 159 ALA A C 1
ATOM 1250 O O . ALA A 1 159 ? -7.07 -0.945 6.086 1 92.25 159 ALA A O 1
ATOM 1251 N N . GLN A 1 160 ? -7.918 1.064 5.547 1 91.88 160 GLN A N 1
ATOM 1252 C CA . GLN A 1 160 ? -6.602 1.672 5.387 1 91.88 160 GLN A CA 1
ATOM 1253 C C . GLN A 1 160 ? -6.246 2.543 6.586 1 91.88 160 GLN A C 1
ATOM 1255 O O . GLN A 1 160 ? -5.203 3.197 6.598 1 91.88 160 GLN A O 1
ATOM 1260 N N . ILE A 1 161 ? -7.051 2.607 7.543 1 95.06 161 ILE A N 1
ATOM 1261 C CA . ILE A 1 161 ? -6.793 3.434 8.719 1 95.06 161 ILE A CA 1
ATOM 1262 C C . ILE A 1 161 ? -6.113 2.594 9.797 1 95.06 161 ILE A C 1
ATOM 1264 O O . ILE A 1 161 ? -6.516 1.458 10.055 1 95.06 161 ILE A O 1
ATOM 1268 N N . GLN A 1 162 ? -5.074 3.127 10.367 1 93.25 162 GLN A N 1
ATOM 1269 C CA . GLN A 1 162 ? -4.395 2.502 11.492 1 93.25 162 GLN A CA 1
ATOM 1270 C C . GLN A 1 162 ? -4.656 3.268 12.789 1 93.25 162 GLN A C 1
ATOM 1272 O O . GLN A 1 162 ? -4.961 4.461 12.758 1 93.25 162 GLN A O 1
ATOM 1277 N N . GLY A 1 163 ? -4.543 2.553 13.922 1 93.62 163 GLY A N 1
ATOM 1278 C CA . GLY A 1 163 ? -4.816 3.127 15.227 1 93.62 163 GLY A CA 1
ATOM 1279 C C . GLY A 1 163 ? -5.996 2.482 15.93 1 93.62 163 GLY A C 1
ATOM 1280 O O . GLY A 1 163 ? -6.488 1.438 15.5 1 93.62 163 GLY A O 1
ATOM 1281 N N . HIS A 1 164 ? -6.48 3.139 17.047 1 93.5 164 HIS A N 1
ATOM 1282 C CA . HIS A 1 164 ? -7.566 2.566 17.828 1 93.5 164 HIS A CA 1
ATOM 1283 C C . HIS A 1 164 ? -8.656 3.598 18.094 1 93.5 164 HIS A C 1
ATOM 1285 O O . HIS A 1 164 ? -8.383 4.797 18.172 1 93.5 164 HIS A O 1
ATOM 1291 N N . VAL A 1 165 ? -9.805 3.092 18.25 1 96.5 165 VAL A N 1
ATOM 1292 C CA . VAL A 1 165 ? -10.977 3.904 18.547 1 96.5 165 VAL A CA 1
ATOM 1293 C C . VAL A 1 165 ? -11.594 3.451 19.875 1 96.5 165 VAL A C 1
ATOM 1295 O O . VAL A 1 165 ? -11.719 2.25 20.125 1 96.5 165 VAL A O 1
ATOM 1298 N N . ASP A 1 166 ? -11.984 4.406 20.719 1 96.44 166 ASP A N 1
ATOM 1299 C CA . ASP A 1 166 ? -12.531 4.109 22.047 1 96.44 166 ASP A CA 1
ATOM 1300 C C . ASP A 1 166 ? -14.055 4.039 22 1 96.44 166 ASP A C 1
ATOM 1302 O O . ASP A 1 166 ? -14.672 3.369 22.844 1 96.44 166 ASP A O 1
ATOM 1306 N N . ALA A 1 167 ? -14.625 4.75 21.125 1 98.19 167 ALA A N 1
ATOM 1307 C CA . ALA A 1 167 ? -16.078 4.809 21.016 1 98.19 167 ALA A CA 1
ATOM 1308 C C . ALA A 1 167 ? -16.516 5.062 19.578 1 98.19 167 ALA A C 1
ATOM 1310 O O . ALA A 1 167 ? -15.891 5.859 18.859 1 98.19 167 ALA A O 1
ATOM 1311 N N . TRP A 1 168 ? -17.578 4.367 19.188 1 98.25 168 TRP A N 1
ATOM 1312 C CA . TRP A 1 168 ? -18.078 4.516 17.828 1 98.25 168 TRP A CA 1
ATOM 1313 C C . TRP A 1 168 ? -19.453 5.168 17.812 1 98.25 168 TRP A C 1
ATOM 1315 O O . TRP A 1 168 ? -20.312 4.84 18.625 1 98.25 168 TRP A O 1
ATOM 1325 N N . PHE A 1 169 ? -19.625 6.199 16.953 1 98.25 169 PHE A N 1
ATOM 1326 C CA . PHE A 1 169 ? -20.922 6.684 16.5 1 98.25 169 PHE A CA 1
ATOM 1327 C C . PHE A 1 169 ? -21.328 6.02 15.195 1 98.25 169 PHE A C 1
ATOM 1329 O O . PHE A 1 169 ? -20.828 6.398 14.125 1 98.25 169 PHE A O 1
ATOM 1336 N N . LEU A 1 170 ? -22.141 5.004 15.258 1 96.31 170 LEU A N 1
ATOM 1337 C CA . LEU A 1 170 ? -22.625 4.391 14.031 1 96.31 170 LEU A CA 1
ATOM 1338 C C . LEU A 1 170 ? -23.891 5.094 13.539 1 96.31 170 LEU A C 1
ATOM 1340 O O . LEU A 1 170 ? -24.984 4.836 14.047 1 96.31 170 LEU A O 1
ATOM 1344 N N . ASP A 1 171 ? -23.516 5.977 12.609 1 88.12 171 ASP A N 1
ATOM 1345 C CA . ASP A 1 171 ? -24.562 6.887 12.148 1 88.12 171 ASP A CA 1
ATOM 1346 C C . ASP A 1 171 ? -24.688 6.859 10.625 1 88.12 171 ASP A C 1
ATOM 1348 O O . ASP A 1 171 ? -23.797 6.34 9.938 1 88.12 171 ASP A O 1
ATOM 1352 N N . GLY A 1 172 ? -25.828 7.082 10.078 1 85.69 172 GLY A N 1
ATOM 1353 C CA . GLY A 1 172 ? -26.156 7.16 8.664 1 85.69 172 GLY A CA 1
ATOM 1354 C C . GLY A 1 172 ? -27.641 7.086 8.375 1 85.69 172 GLY A C 1
ATOM 1355 O O . GLY A 1 172 ? -28.453 7.043 9.305 1 85.69 172 GLY A O 1
ATOM 1356 N N . PHE A 1 173 ? -27.844 7.227 7.16 1 88.44 173 PHE A N 1
ATOM 1357 C CA . PHE A 1 173 ? -29.234 7.059 6.758 1 88.44 173 PHE A CA 1
ATOM 1358 C C . PHE A 1 173 ? -29.719 5.648 7.074 1 88.44 173 PHE A C 1
ATOM 1360 O O . PHE A 1 173 ? -28.906 4.754 7.348 1 88.44 173 PHE A O 1
ATOM 1367 N N . ALA A 1 174 ? -30.922 5.445 7.086 1 89.88 174 ALA A N 1
ATOM 1368 C CA . ALA A 1 174 ? -31.516 4.176 7.5 1 89.88 174 ALA A CA 1
ATOM 1369 C C . ALA A 1 174 ? -30.844 3 6.809 1 89.88 174 ALA A C 1
ATOM 1371 O O . ALA A 1 174 ? -30.5 3.076 5.625 1 89.88 174 ALA A O 1
ATOM 1372 N N . PRO A 1 175 ? -30.625 1.892 7.547 1 90.25 175 PRO A N 1
ATOM 1373 C CA . PRO A 1 175 ? -29.906 0.735 7.012 1 90.25 175 PRO A CA 1
ATOM 1374 C C . PRO A 1 175 ? -30.484 0.245 5.684 1 90.25 175 PRO A C 1
ATOM 1376 O O . PRO A 1 175 ? -29.719 -0.059 4.758 1 90.25 175 PRO A O 1
ATOM 1379 N N . ALA A 1 176 ? -31.75 0.247 5.535 1 87.25 176 ALA A N 1
ATOM 1380 C CA . ALA A 1 176 ? -32.406 -0.227 4.312 1 87.25 176 ALA A CA 1
ATOM 1381 C C . ALA A 1 176 ? -32.094 0.696 3.137 1 87.25 176 ALA A C 1
ATOM 1383 O O . ALA A 1 176 ? -32.062 0.26 1.984 1 87.25 176 ALA A O 1
ATOM 1384 N N . ARG A 1 177 ? -31.781 1.94 3.406 1 89.44 177 ARG A N 1
ATOM 1385 C CA . ARG A 1 177 ? -31.547 2.945 2.373 1 89.44 177 ARG A CA 1
ATOM 1386 C C . ARG A 1 177 ? -30.062 3.125 2.105 1 89.44 177 ARG A C 1
ATOM 1388 O O . ARG A 1 177 ? -29.672 3.734 1.105 1 89.44 177 ARG A O 1
ATOM 1395 N N . ASN A 1 178 ? -29.281 2.596 2.932 1 92 178 ASN A N 1
ATOM 1396 C CA . ASN A 1 178 ? -27.844 2.803 2.809 1 92 178 ASN A CA 1
ATOM 1397 C C . ASN A 1 178 ? -27.062 1.541 3.164 1 92 178 ASN A C 1
ATOM 1399 O O . ASN A 1 178 ? -26.234 1.556 4.074 1 92 178 ASN A O 1
ATOM 1403 N N . PRO A 1 179 ? -27.219 0.44 2.432 1 91.06 179 PRO A N 1
ATOM 1404 C CA . PRO A 1 179 ? -26.531 -0.816 2.738 1 91.06 179 PRO A CA 1
ATOM 1405 C C . PRO A 1 179 ? -25.016 -0.696 2.641 1 91.06 179 PRO A C 1
ATOM 1407 O O . PRO A 1 179 ? -24.297 -1.515 3.209 1 91.06 179 PRO A O 1
ATOM 1410 N N . ALA A 1 180 ? -24.516 0.326 1.95 1 91.81 180 ALA A N 1
ATOM 1411 C CA . ALA A 1 180 ? -23.078 0.5 1.795 1 91.81 180 ALA A CA 1
ATOM 1412 C C . ALA A 1 180 ? -22.406 0.832 3.131 1 91.81 180 ALA A C 1
ATOM 1414 O O . ALA A 1 180 ? -21.234 0.535 3.338 1 91.81 180 ALA A O 1
ATOM 1415 N N . LEU A 1 181 ? -23.203 1.394 3.945 1 93.88 181 LEU A N 1
ATOM 1416 C CA . LEU A 1 181 ? -22.672 1.785 5.246 1 93.88 181 LEU A CA 1
ATOM 1417 C C . LEU A 1 181 ? -23 0.743 6.309 1 93.88 181 LEU A C 1
ATOM 1419 O O . LEU A 1 181 ? -22.266 0.583 7.285 1 93.88 181 LEU A O 1
ATOM 1423 N N . TRP A 1 182 ? -24.172 0.146 6.109 1 94.62 182 TRP A N 1
ATOM 1424 C CA . TRP A 1 182 ? -24.688 -0.783 7.113 1 94.62 182 TRP A CA 1
ATOM 1425 C C . TRP A 1 182 ? -24.484 -2.229 6.664 1 94.62 182 TRP A C 1
ATOM 1427 O O . TRP A 1 182 ? -25.453 -2.902 6.285 1 94.62 182 TRP A O 1
ATOM 1437 N N . ASN A 1 183 ? -23.281 -2.719 6.77 1 93.38 183 ASN A N 1
ATOM 1438 C CA . ASN A 1 183 ? -22.984 -4.098 6.41 1 93.38 183 ASN A CA 1
ATOM 1439 C C . ASN A 1 183 ? -21.781 -4.637 7.199 1 93.38 183 ASN A C 1
ATOM 1441 O O . ASN A 1 183 ? -21.047 -3.863 7.809 1 93.38 183 ASN A O 1
ATOM 1445 N N . VAL A 1 184 ? -21.562 -5.91 7.172 1 93.44 184 VAL A N 1
ATOM 1446 C CA . VAL A 1 184 ? -20.609 -6.594 8.047 1 93.44 184 VAL A CA 1
ATOM 1447 C C . VAL A 1 184 ? -19.188 -6.246 7.641 1 93.44 184 VAL A C 1
ATOM 1449 O O . VAL A 1 184 ? -18.266 -6.258 8.469 1 93.44 184 VAL A O 1
ATOM 1452 N N . ALA A 1 185 ? -18.953 -5.922 6.352 1 92.94 185 ALA A N 1
ATOM 1453 C CA . ALA A 1 185 ? -17.609 -5.52 5.93 1 92.94 185 ALA A CA 1
ATOM 1454 C C . ALA A 1 185 ? -17.172 -4.242 6.641 1 92.94 185 ALA A C 1
ATOM 1456 O O . ALA A 1 185 ? -16.016 -4.113 7.039 1 92.94 185 ALA A O 1
ATOM 1457 N N . VAL A 1 186 ? -18.094 -3.297 6.73 1 96.19 186 VAL A N 1
ATOM 1458 C CA . VAL A 1 186 ? -17.828 -2.064 7.465 1 96.19 186 VAL A CA 1
ATOM 1459 C C . VAL A 1 186 ? -17.594 -2.383 8.938 1 96.19 186 VAL A C 1
ATOM 1461 O O . VAL A 1 186 ? -16.625 -1.91 9.539 1 96.19 186 VAL A O 1
ATOM 1464 N N . PHE A 1 187 ? -18.453 -3.242 9.539 1 96.06 187 PHE A N 1
ATOM 1465 C CA . PHE A 1 187 ? -18.391 -3.545 10.961 1 96.06 187 PHE A CA 1
ATOM 1466 C C . PHE A 1 187 ? -17.109 -4.316 11.281 1 96.06 187 PHE A C 1
ATOM 1468 O O . PHE A 1 187 ? -16.547 -4.172 12.375 1 96.06 187 PHE A O 1
ATOM 1475 N N . ARG A 1 188 ? -16.641 -5.113 10.352 1 94.25 188 ARG A N 1
ATOM 1476 C CA . ARG A 1 188 ? -15.367 -5.785 10.562 1 94.25 188 ARG A CA 1
ATOM 1477 C C . ARG A 1 188 ? -14.234 -4.773 10.703 1 94.25 188 ARG A C 1
ATOM 1479 O O . ARG A 1 188 ? -13.312 -4.98 11.492 1 94.25 188 ARG A O 1
ATOM 1486 N N . GLN A 1 189 ? -14.289 -3.719 9.898 1 94.75 189 GLN A N 1
ATOM 1487 C CA . GLN A 1 189 ? -13.281 -2.672 10.047 1 94.75 189 GLN A CA 1
ATOM 1488 C C . GLN A 1 189 ? -13.461 -1.926 11.367 1 94.75 189 GLN A C 1
ATOM 1490 O O . GLN A 1 189 ? -12.477 -1.552 12.008 1 94.75 189 GLN A O 1
ATOM 1495 N N . VAL A 1 190 ? -14.711 -1.688 11.758 1 96.06 190 VAL A N 1
ATOM 1496 C CA . VAL A 1 190 ? -15.008 -1.078 13.055 1 96.06 190 VAL A CA 1
ATOM 1497 C C . VAL A 1 190 ? -14.391 -1.918 14.172 1 96.06 190 VAL A C 1
ATOM 1499 O O . VAL A 1 190 ? -13.719 -1.386 15.062 1 96.06 190 VAL A O 1
ATOM 1502 N N . ALA A 1 191 ? -14.594 -3.197 14.078 1 94.38 191 ALA A N 1
ATOM 1503 C CA . ALA A 1 191 ? -14.039 -4.113 15.07 1 94.38 191 ALA A CA 1
ATOM 1504 C C . ALA A 1 191 ? -12.516 -4.098 15.047 1 94.38 191 ALA A C 1
ATOM 1506 O O . ALA A 1 191 ? -11.875 -4.078 16.109 1 94.38 191 ALA A O 1
ATOM 1507 N N . ARG A 1 192 ? -11.945 -4.09 13.875 1 91.69 192 ARG A N 1
ATOM 1508 C CA . ARG A 1 192 ? -10.492 -4.098 13.727 1 91.69 192 ARG A CA 1
ATOM 1509 C C . ARG A 1 192 ? -9.867 -2.891 14.414 1 91.69 192 ARG A C 1
ATOM 1511 O O . ARG A 1 192 ? -8.781 -2.996 14.992 1 91.69 192 ARG A O 1
ATOM 1518 N N . LEU A 1 193 ? -10.516 -1.79 14.391 1 94.56 193 LEU A N 1
ATOM 1519 C CA . LEU A 1 193 ? -10.008 -0.546 14.961 1 94.56 193 LEU A CA 1
ATOM 1520 C C . LEU A 1 193 ? -10.391 -0.42 16.422 1 94.56 193 LEU A C 1
ATOM 1522 O O . LEU A 1 193 ? -10.055 0.57 17.078 1 94.56 193 LEU A O 1
ATOM 1526 N N . SER A 1 194 ? -11.133 -1.393 16.922 1 94.5 194 SER A N 1
ATOM 1527 C CA . SER A 1 194 ? -11.617 -1.354 18.297 1 94.5 194 SER A CA 1
ATOM 1528 C C . SER A 1 194 ? -10.711 -2.158 19.234 1 94.5 194 SER A C 1
ATOM 1530 O O . SER A 1 194 ? -9.867 -2.934 18.766 1 94.5 194 SER A O 1
ATOM 1532 N N . HIS A 1 195 ? -10.742 -1.895 20.469 1 91.31 195 HIS A N 1
ATOM 1533 C CA . HIS A 1 195 ? -10.094 -2.656 21.531 1 91.31 195 HIS A CA 1
ATOM 1534 C C . HIS A 1 195 ? -11.094 -3.031 22.625 1 91.31 195 HIS A C 1
ATOM 1536 O O . HIS A 1 195 ? -12.25 -2.602 22.594 1 91.31 195 HIS A O 1
ATOM 1542 N N . ARG A 1 196 ? -10.727 -3.844 23.562 1 89.88 196 ARG A N 1
ATOM 1543 C CA . ARG A 1 196 ? -11.617 -4.23 24.656 1 89.88 196 ARG A CA 1
ATOM 1544 C C . ARG A 1 196 ? -12.156 -3.006 25.375 1 89.88 196 ARG A C 1
ATOM 1546 O O . ARG A 1 196 ? -11.398 -2.125 25.781 1 89.88 196 ARG A O 1
ATOM 1553 N N . GLY A 1 197 ? -13.438 -2.965 25.438 1 89.62 197 GLY A N 1
ATOM 1554 C CA . GLY A 1 197 ? -14.062 -1.847 26.125 1 89.62 197 GLY A CA 1
ATOM 1555 C C . GLY A 1 197 ? -14.539 -0.76 25.172 1 89.62 197 GLY A C 1
ATOM 1556 O O . GLY A 1 197 ? -15.234 0.171 25.578 1 89.62 197 GLY A O 1
ATOM 1557 N N . THR A 1 198 ? -14.141 -0.87 23.875 1 95 198 THR A N 1
ATOM 1558 C CA . THR A 1 198 ? -14.695 0.064 22.906 1 95 198 THR A CA 1
ATOM 1559 C C . THR A 1 198 ? -16.219 -0.007 22.875 1 95 198 THR A C 1
ATOM 1561 O O . THR A 1 198 ? -16.797 -1.097 22.875 1 95 198 THR A O 1
ATOM 1564 N N . THR A 1 199 ? -16.828 1.18 22.906 1 96.62 199 THR A N 1
ATOM 1565 C CA . THR A 1 199 ? -18.281 1.218 22.938 1 96.62 199 THR A CA 1
ATOM 1566 C C . THR A 1 199 ? -18.844 1.743 21.609 1 96.62 199 THR A C 1
ATOM 1568 O O . THR A 1 199 ? -18.078 2.256 20.781 1 96.62 199 THR A O 1
ATOM 1571 N N . PHE A 1 200 ? -20.188 1.494 21.438 1 97.31 200 PHE A N 1
ATOM 1572 C CA . PHE A 1 200 ? -20.844 2.107 20.281 1 97.31 200 PHE A CA 1
ATOM 1573 C C . PHE A 1 200 ? -22.234 2.586 20.641 1 97.31 200 PHE A C 1
ATOM 1575 O O . PHE A 1 200 ? -22.812 2.145 21.641 1 97.31 200 PHE A O 1
ATOM 1582 N N . GLY A 1 201 ? -22.688 3.623 19.953 1 96.19 201 GLY A N 1
ATOM 1583 C CA . GLY A 1 201 ? -24.078 4.062 19.953 1 96.19 201 GLY A CA 1
ATOM 1584 C C . GLY A 1 201 ? -24.641 4.223 18.562 1 96.19 201 GLY A C 1
ATOM 1585 O O . GLY A 1 201 ? -23.953 4.66 17.641 1 96.19 201 GLY A O 1
ATOM 1586 N N . THR A 1 202 ? -25.844 3.809 18.391 1 95.31 202 THR A N 1
ATOM 1587 C CA . THR A 1 202 ? -26.547 3.994 17.109 1 95.31 202 THR A CA 1
ATOM 1588 C C . THR A 1 202 ? -28.047 4.168 17.344 1 95.31 202 THR A C 1
ATOM 1590 O O . THR A 1 202 ? -28.578 3.76 18.375 1 95.31 202 THR A O 1
ATOM 1593 N N . PHE A 1 203 ? -28.719 4.793 16.406 1 90.75 203 PHE A N 1
ATOM 1594 C CA . PHE A 1 203 ? -30.141 5.07 16.531 1 90.75 203 PHE A CA 1
ATOM 1595 C C . PHE A 1 203 ? -30.969 3.869 16.109 1 90.75 203 PHE A C 1
ATOM 1597 O O . PHE A 1 203 ? -32.156 3.783 16.422 1 90.75 203 PHE A O 1
ATOM 1604 N N . THR A 1 204 ? -30.344 2.953 15.305 1 90.94 204 THR A N 1
ATOM 1605 C CA . THR A 1 204 ? -31.109 1.887 14.68 1 90.94 204 THR A CA 1
ATOM 1606 C C . THR A 1 204 ? -31.047 0.611 15.516 1 90.94 204 THR A C 1
ATOM 1608 O O . THR A 1 204 ? -30.031 0.329 16.156 1 90.94 204 THR A O 1
ATOM 1611 N N . ALA A 1 205 ? -32.125 -0.129 15.461 1 90.75 205 ALA A N 1
ATOM 1612 C CA . ALA A 1 205 ? -32.219 -1.441 16.094 1 90.75 205 ALA A CA 1
ATOM 1613 C C . ALA A 1 205 ? -32.531 -2.529 15.07 1 90.75 205 ALA A C 1
ATOM 1615 O O . ALA A 1 205 ? -33.031 -3.592 15.422 1 90.75 205 ALA A O 1
ATOM 1616 N N . ALA A 1 206 ? -32.281 -2.197 13.828 1 90.94 206 ALA A N 1
ATOM 1617 C CA . ALA A 1 206 ? -32.531 -3.164 12.766 1 90.94 206 ALA A CA 1
ATOM 1618 C C . ALA A 1 206 ? -31.844 -4.5 13.07 1 90.94 206 ALA A C 1
ATOM 1620 O O . ALA A 1 206 ? -30.703 -4.539 13.508 1 90.94 206 ALA A O 1
ATOM 1621 N N . GLY A 1 207 ? -32.562 -5.602 12.82 1 91.62 207 GLY A N 1
ATOM 1622 C CA . GLY A 1 207 ? -32.094 -6.938 13.141 1 91.62 207 GLY A CA 1
ATOM 1623 C C . GLY A 1 207 ? -30.766 -7.273 12.469 1 91.62 207 GLY A C 1
ATOM 1624 O O . GLY A 1 207 ? -29.859 -7.812 13.109 1 91.62 207 GLY A O 1
ATOM 1625 N N . GLN A 1 208 ? -30.688 -6.98 11.227 1 91.69 208 GLN A N 1
ATOM 1626 C CA . GLN A 1 208 ? -29.484 -7.25 10.461 1 91.69 208 GLN A CA 1
ATOM 1627 C C . GLN A 1 208 ? -28.281 -6.535 11.078 1 91.69 208 GLN A C 1
ATOM 1629 O O . GLN A 1 208 ? -27.188 -7.105 11.156 1 91.69 208 GLN A O 1
ATOM 1634 N N . VAL A 1 209 ? -28.406 -5.312 11.523 1 93.62 209 VAL A N 1
ATOM 1635 C CA . VAL A 1 209 ? -27.328 -4.52 12.109 1 93.62 209 VAL A CA 1
ATOM 1636 C C . VAL A 1 209 ? -26.859 -5.152 13.422 1 93.62 209 VAL A C 1
ATOM 1638 O O . VAL A 1 209 ? -25.672 -5.328 13.648 1 93.62 209 VAL A O 1
ATOM 1641 N N . ARG A 1 210 ? -27.812 -5.555 14.219 1 94 210 ARG A N 1
ATOM 1642 C CA . ARG A 1 210 ? -27.5 -6.18 15.5 1 94 210 ARG A CA 1
ATOM 1643 C C . ARG A 1 210 ? -26.734 -7.484 15.297 1 94 210 ARG A C 1
ATOM 1645 O O . ARG A 1 210 ? -25.75 -7.742 15.984 1 94 210 ARG A O 1
ATOM 1652 N N . ARG A 1 211 ? -27.188 -8.266 14.367 1 93 211 ARG A N 1
ATOM 1653 C CA . ARG A 1 211 ? -26.547 -9.547 14.086 1 93 211 ARG A CA 1
ATOM 1654 C C . ARG A 1 211 ? -25.141 -9.352 13.562 1 93 211 ARG A C 1
ATOM 1656 O O . ARG A 1 211 ? -24.203 -10.055 13.977 1 93 211 ARG A O 1
ATOM 1663 N N . ASP A 1 212 ? -24.969 -8.398 12.672 1 93.69 212 ASP A N 1
ATOM 1664 C CA . ASP A 1 212 ? -23.656 -8.133 12.094 1 93.69 212 ASP A CA 1
ATOM 1665 C C . ASP A 1 212 ? -22.672 -7.645 13.164 1 93.69 212 ASP A C 1
ATOM 1667 O O . ASP A 1 212 ? -21.516 -8.047 13.172 1 93.69 212 ASP A O 1
ATOM 1671 N N . LEU A 1 213 ? -23.109 -6.754 14.031 1 94.38 213 LEU A N 1
ATOM 1672 C CA . LEU A 1 213 ? -22.266 -6.242 15.109 1 94.38 213 LEU A CA 1
ATOM 1673 C C . LEU A 1 213 ? -21.875 -7.359 16.078 1 94.38 213 LEU A C 1
ATOM 1675 O O . LEU A 1 213 ? -20.719 -7.441 16.5 1 94.38 213 LEU A O 1
ATOM 1679 N N . ALA A 1 214 ? -22.828 -8.211 16.391 1 93.12 214 ALA A N 1
ATOM 1680 C CA . ALA A 1 214 ? -22.547 -9.352 17.25 1 93.12 214 ALA A CA 1
ATOM 1681 C C . ALA A 1 214 ? -21.531 -10.289 16.609 1 93.12 214 ALA A C 1
ATOM 1683 O O . ALA A 1 214 ? -20.641 -10.82 17.297 1 93.12 214 ALA A O 1
ATOM 1684 N N . GLU A 1 215 ? -21.656 -10.445 15.336 1 90.44 215 GLU A N 1
ATOM 1685 C CA . GLU A 1 215 ? -20.766 -11.328 14.586 1 90.44 215 GLU A CA 1
ATOM 1686 C C . GLU A 1 215 ? -19.312 -10.875 14.688 1 90.44 215 GLU A C 1
ATOM 1688 O O . GLU A 1 215 ? -18.406 -11.703 14.711 1 90.44 215 GLU A O 1
ATOM 1693 N N . VAL A 1 216 ? -19.172 -9.617 14.773 1 92.06 216 VAL A N 1
ATOM 1694 C CA . VAL A 1 216 ? -17.797 -9.125 14.75 1 92.06 216 VAL A CA 1
ATOM 1695 C C . VAL A 1 216 ? -17.297 -8.883 16.172 1 92.06 216 VAL A C 1
ATOM 1697 O O . VAL A 1 216 ? -16.234 -8.312 16.391 1 92.06 216 VAL A O 1
ATOM 1700 N N . GLY A 1 217 ? -18.094 -9.203 17.203 1 92.25 217 GLY A N 1
ATOM 1701 C CA . GLY A 1 217 ? -17.547 -9.273 18.562 1 92.25 217 GLY A CA 1
ATOM 1702 C C . GLY A 1 217 ? -18.141 -8.234 19.5 1 92.25 217 GLY A C 1
ATOM 1703 O O . GLY A 1 217 ? -17.719 -8.117 20.641 1 92.25 217 GLY A O 1
ATOM 1704 N N . PHE A 1 218 ? -19.156 -7.465 19.109 1 94.44 218 PHE A N 1
ATOM 1705 C CA . PHE A 1 218 ? -19.781 -6.496 20 1 94.44 218 PHE A CA 1
ATOM 1706 C C . PHE A 1 218 ? -20.938 -7.133 20.766 1 94.44 218 PHE A C 1
ATOM 1708 O O . PHE A 1 218 ? -21.719 -7.887 20.203 1 94.44 218 PHE A O 1
ATOM 1715 N N . ALA A 1 219 ? -20.984 -6.871 22.016 1 93.75 219 ALA A N 1
ATOM 1716 C CA . ALA A 1 219 ? -22.172 -7.156 22.797 1 93.75 219 ALA A CA 1
ATOM 1717 C C . ALA A 1 219 ? -23.234 -6.07 22.594 1 93.75 219 ALA A C 1
ATOM 1719 O O . ALA A 1 219 ? -23.047 -4.934 23.031 1 93.75 219 ALA A O 1
ATOM 1720 N N . VAL A 1 220 ? -24.359 -6.449 22.047 1 94.12 220 VAL A N 1
ATOM 1721 C CA . VAL A 1 220 ? -25.359 -5.461 21.625 1 94.12 220 VAL A CA 1
ATOM 1722 C C . VAL A 1 220 ? -26.484 -5.414 22.656 1 94.12 220 VAL A C 1
ATOM 1724 O O . VAL A 1 220 ? -27.031 -6.457 23.031 1 94.12 220 VAL A O 1
ATOM 1727 N N . GLN A 1 221 ? -26.781 -4.266 23.047 1 91.12 221 GLN A N 1
ATOM 1728 C CA . GLN A 1 221 ? -27.906 -4.012 23.938 1 91.12 221 GLN A CA 1
ATOM 1729 C C . GLN A 1 221 ? -28.906 -3.035 23.312 1 91.12 221 GLN A C 1
ATOM 1731 O O . GLN A 1 221 ? -28.547 -2.268 22.422 1 91.12 221 GLN A O 1
ATOM 1736 N N . LYS A 1 222 ? -30.109 -3.111 23.812 1 90.06 222 LYS A N 1
ATOM 1737 C CA . LYS A 1 222 ? -31.156 -2.225 23.312 1 90.06 222 LYS A CA 1
ATOM 1738 C C . LYS A 1 222 ? -31.594 -1.22 24.375 1 90.06 222 LYS A C 1
ATOM 1740 O O . LYS A 1 222 ? -31.469 -1.487 25.578 1 90.06 222 LYS A O 1
ATOM 1745 N N . ALA A 1 223 ? -31.984 -0.096 23.938 1 84.88 223 ALA A N 1
ATOM 1746 C CA . ALA A 1 223 ? -32.594 0.945 24.766 1 84.88 223 ALA A CA 1
ATOM 1747 C C . ALA A 1 223 ? -33.75 1.623 24.047 1 84.88 223 ALA A C 1
ATOM 1749 O O . ALA A 1 223 ? -33.875 1.486 22.828 1 84.88 223 ALA A O 1
ATOM 1750 N N . PRO A 1 224 ? -34.625 2.316 24.828 1 79.56 224 PRO A N 1
ATOM 1751 C CA . PRO A 1 224 ? -35.688 3.062 24.156 1 79.56 224 PRO A CA 1
ATOM 1752 C C . PRO A 1 224 ? -35.156 4.121 23.188 1 79.56 224 PRO A C 1
ATOM 1754 O O . PRO A 1 224 ? -34.156 4.785 23.5 1 79.56 224 PRO A O 1
ATOM 1757 N N . GLY A 1 225 ? -35.812 4.145 22.062 1 80.75 225 GLY A N 1
ATOM 1758 C CA . GLY A 1 225 ? -35.406 5.121 21.062 1 80.75 225 GLY A CA 1
ATOM 1759 C C . GLY A 1 225 ? -35.656 6.555 21.5 1 80.75 225 GLY A C 1
ATOM 1760 O O . GLY A 1 225 ? -36.219 6.797 22.562 1 80.75 225 GLY A O 1
ATOM 1761 N N . PHE A 1 226 ? -35.156 7.469 20.75 1 78 226 PHE A N 1
ATOM 1762 C CA . PHE A 1 226 ? -35.312 8.883 21.062 1 78 226 PHE A CA 1
ATOM 1763 C C . PHE A 1 226 ? -36.5 9.484 20.297 1 78 226 PHE A C 1
ATOM 1765 O O . PHE A 1 226 ? -36.719 9.156 19.141 1 78 226 PHE A O 1
ATOM 1772 N N . ALA A 1 227 ? -37.125 10.344 20.891 1 69.81 227 ALA A N 1
ATOM 1773 C CA . ALA A 1 227 ? -38.188 11.164 20.312 1 69.81 227 ALA A CA 1
ATOM 1774 C C . ALA A 1 227 ? -39.156 10.32 19.516 1 69.81 227 ALA A C 1
ATOM 1776 O O . ALA A 1 227 ? -39.469 10.633 18.359 1 69.81 227 ALA A O 1
ATOM 1777 N N . GLY A 1 228 ? -39.594 9.219 20.016 1 68.69 228 GLY A N 1
ATOM 1778 C CA . GLY A 1 228 ? -40.688 8.445 19.406 1 68.69 228 GLY A CA 1
ATOM 1779 C C . GLY A 1 228 ? -40.188 7.227 18.656 1 68.69 228 GLY A C 1
ATOM 1780 O O . GLY A 1 228 ? -41 6.379 18.25 1 68.69 228 GLY A O 1
ATOM 1781 N N . LYS A 1 229 ? -38.875 7.215 18.453 1 75.38 229 LYS A N 1
ATOM 1782 C CA . LYS A 1 229 ? -38.375 6 17.828 1 75.38 229 LYS A CA 1
ATOM 1783 C C . LYS A 1 229 ? -38.438 4.82 18.797 1 75.38 229 LYS A C 1
ATOM 1785 O O . LYS A 1 229 ? -38.375 5.004 20.016 1 75.38 229 LYS A O 1
ATOM 1790 N N . ARG A 1 230 ? -38.656 3.748 18.281 1 72.75 230 ARG A N 1
ATOM 1791 C CA . ARG A 1 230 ? -38.938 2.584 19.109 1 72.75 230 ARG A CA 1
ATOM 1792 C C . ARG A 1 230 ? -37.719 2.127 19.875 1 72.75 230 ARG A C 1
ATOM 1794 O O . ARG A 1 230 ? -37.75 2.016 21.094 1 72.75 230 ARG A O 1
ATOM 1801 N N . GLU A 1 231 ? -36.656 1.878 19.141 1 80.25 231 GLU A N 1
ATOM 1802 C CA . GLU A 1 231 ? -35.5 1.32 19.812 1 80.25 231 GLU A CA 1
ATOM 1803 C C . GLU A 1 231 ? -34.188 1.825 19.172 1 80.25 231 GLU A C 1
ATOM 1805 O O . GLU A 1 231 ? -34.188 2.26 18.016 1 80.25 231 GLU A O 1
ATOM 1810 N N . ARG A 1 232 ? -33.281 1.909 20.016 1 82.19 232 ARG A N 1
ATOM 1811 C CA . ARG A 1 232 ? -31.922 2.172 19.594 1 82.19 232 ARG A CA 1
ATOM 1812 C C . ARG A 1 232 ? -30.953 1.139 20.156 1 82.19 232 ARG A C 1
ATOM 1814 O O . ARG A 1 232 ? -31.328 0.368 21.047 1 82.19 232 ARG A O 1
ATOM 1821 N N . CYS A 1 233 ? -29.719 1.028 19.641 1 87.56 233 CYS A N 1
ATOM 1822 C CA . CYS A 1 233 ? -28.781 0.021 20.109 1 87.56 233 CYS A CA 1
ATOM 1823 C C . CYS A 1 233 ? -27.484 0.667 20.578 1 87.56 233 CYS A C 1
ATOM 1825 O O . CYS A 1 233 ? -27.109 1.733 20.094 1 87.56 233 CYS A O 1
ATOM 1827 N N . PHE A 1 234 ? -26.906 0.087 21.531 1 90.12 234 PHE A N 1
ATOM 1828 C CA . PHE A 1 234 ? -25.578 0.416 22.031 1 90.12 234 PHE A CA 1
ATOM 1829 C C . PHE A 1 234 ? -24.875 -0.83 22.562 1 90.12 234 PHE A C 1
ATOM 1831 O O . PHE A 1 234 ? -25.469 -1.902 22.641 1 90.12 234 PHE A O 1
ATOM 1838 N N . GLY A 1 235 ? -23.531 -0.76 22.828 1 89.06 235 GLY A N 1
ATOM 1839 C CA . GLY A 1 235 ? -22.828 -1.926 23.328 1 89.06 235 GLY A CA 1
ATOM 1840 C C . GLY A 1 235 ? -21.328 -1.729 23.406 1 89.06 235 GLY A C 1
ATOM 1841 O O . GLY A 1 235 ? -20.844 -0.601 23.312 1 89.06 235 GLY A O 1
ATOM 1842 N N . ALA A 1 236 ? -20.625 -2.861 23.688 1 87 236 ALA A N 1
ATOM 1843 C CA . ALA A 1 236 ? -19.172 -2.814 23.891 1 87 236 ALA A CA 1
ATOM 1844 C C . ALA A 1 236 ? -18.484 -3.994 23.203 1 87 236 ALA A C 1
ATOM 1846 O O . ALA A 1 236 ? -19.062 -5.074 23.094 1 87 236 ALA A O 1
ATOM 1847 N N . PHE A 1 237 ? -17.375 -3.658 22.766 1 86.56 237 PHE A N 1
ATOM 1848 C CA . PHE A 1 237 ? -16.547 -4.66 22.109 1 86.56 237 PHE A CA 1
ATOM 1849 C C . PHE A 1 237 ? -15.891 -5.574 23.141 1 86.56 237 PHE A C 1
ATOM 1851 O O . PHE A 1 237 ? -15.273 -5.098 24.094 1 86.56 237 PHE A O 1
ATOM 1858 N N . GLN A 1 238 ? -15.977 -6.836 23.078 1 76.75 238 GLN A N 1
ATOM 1859 C CA . GLN A 1 238 ? -15.469 -7.809 24.031 1 76.75 238 GLN A CA 1
ATOM 1860 C C . GLN A 1 238 ? -14.578 -8.844 23.359 1 76.75 238 GLN A C 1
ATOM 1862 O O . GLN A 1 238 ? -14.945 -10.023 23.266 1 76.75 238 GLN A O 1
ATOM 1867 N N . PRO A 1 239 ? -13.43 -8.164 22.734 1 70.31 239 PRO A N 1
ATOM 1868 C CA . PRO A 1 239 ? -12.609 -9.203 22.125 1 70.31 239 PRO A CA 1
ATOM 1869 C C . PRO A 1 239 ? -11.828 -10.023 23.156 1 70.31 239 PRO A C 1
ATOM 1871 O O . PRO A 1 239 ? -11.75 -9.641 24.328 1 70.31 239 PRO A O 1
ATOM 1874 N N . ASN A 1 240 ? -11.383 -11.266 22.844 1 59.72 240 ASN A N 1
ATOM 1875 C CA . ASN A 1 240 ? -10.477 -12.016 23.703 1 59.72 240 ASN A CA 1
ATOM 1876 C C . ASN A 1 240 ? -9.086 -11.398 23.719 1 59.72 240 ASN A C 1
ATOM 1878 O O . ASN A 1 240 ? -8.164 -11.945 24.328 1 59.72 240 ASN A O 1
ATOM 1882 N N . SER A 1 241 ? -9.07 -10.18 23.203 1 60.22 241 SER A N 1
ATOM 1883 C CA . SER A 1 241 ? -7.703 -9.703 23.031 1 60.22 241 SER A CA 1
ATOM 1884 C C . SER A 1 241 ? -7.277 -8.805 24.188 1 60.22 241 SER A C 1
ATOM 1886 O O . SER A 1 241 ? -8.117 -8.242 24.875 1 60.22 241 SER A O 1
ATOM 1888 N N . ALA A 1 242 ? -5.926 -8.773 24.5 1 57.09 242 ALA A N 1
ATOM 1889 C CA . ALA A 1 242 ? -5.281 -7.98 25.547 1 57.09 242 ALA A CA 1
ATOM 1890 C C . ALA A 1 242 ? -5.539 -6.492 25.344 1 57.09 242 ALA A C 1
ATOM 1892 O O . ALA A 1 242 ? -5.672 -6.031 24.203 1 57.09 242 ALA A O 1
ATOM 1893 N N . PRO A 1 243 ? -5.637 -5.77 26.5 1 58.16 243 PRO A N 1
ATOM 1894 C CA . PRO A 1 243 ? -5.816 -4.32 26.406 1 58.16 243 PRO A CA 1
ATOM 1895 C C . PRO A 1 243 ? -4.668 -3.627 25.688 1 58.16 243 PRO A C 1
ATOM 1897 O O . PRO A 1 243 ? -3.561 -4.168 25.609 1 58.16 243 PRO A O 1
ATOM 1900 N N . ALA A 1 244 ? -5 -2.533 25.062 1 60.88 244 ALA A N 1
ATOM 1901 C CA . ALA A 1 244 ? -3.98 -1.721 24.406 1 60.88 244 ALA A CA 1
ATOM 1902 C C . ALA A 1 244 ? -2.943 -1.223 25.406 1 60.88 244 ALA A C 1
ATOM 1904 O O . ALA A 1 244 ? -3.275 -0.927 26.562 1 60.88 244 ALA A O 1
ATOM 1905 N N . ALA A 1 245 ? -1.679 -1.242 25 1 63.88 245 ALA A N 1
ATOM 1906 C CA . ALA A 1 245 ? -0.603 -0.722 25.844 1 63.88 245 ALA A CA 1
ATOM 1907 C C . ALA A 1 245 ? -0.791 0.768 26.109 1 63.88 245 ALA A C 1
ATOM 1909 O O . ALA A 1 245 ? -1.297 1.502 25.266 1 63.88 245 ALA A O 1
ATOM 1910 N N . ALA A 1 246 ? -0.516 1.204 27.359 1 76 246 ALA A N 1
ATOM 1911 C CA . ALA A 1 246 ? -0.597 2.617 27.719 1 76 246 ALA A CA 1
ATOM 1912 C C . ALA A 1 246 ? 0.427 3.441 26.953 1 76 246 ALA A C 1
ATOM 1914 O O . ALA A 1 246 ? 1.563 3.004 26.75 1 76 246 ALA A O 1
ATOM 1915 N N . PRO A 1 247 ? 0.009 4.574 26.438 1 81.69 247 PRO A N 1
ATOM 1916 C CA . PRO A 1 247 ? 0.96 5.438 25.734 1 81.69 247 PRO A CA 1
ATOM 1917 C C . PRO A 1 247 ? 2.08 5.941 26.641 1 81.69 247 PRO A C 1
ATOM 1919 O O . PRO A 1 247 ? 1.913 6 27.875 1 81.69 247 PRO A O 1
ATOM 1922 N N . PRO A 1 248 ? 3.15 6.309 26.031 1 89.25 248 PRO A N 1
ATOM 1923 C CA . PRO A 1 248 ? 4.25 6.867 26.828 1 89.25 248 PRO A CA 1
ATOM 1924 C C . PRO A 1 248 ? 3.9 8.211 27.453 1 89.25 248 PRO A C 1
ATOM 1926 O O . PRO A 1 248 ? 3.039 8.93 26.953 1 89.25 248 PRO A O 1
ATOM 1929 N N . ARG A 1 249 ? 4.57 8.477 28.562 1 91.75 249 ARG A N 1
ATOM 1930 C CA . ARG A 1 249 ? 4.371 9.742 29.266 1 91.75 249 ARG A CA 1
ATOM 1931 C C . ARG A 1 249 ? 5.492 10.727 28.953 1 91.75 249 ARG A C 1
ATOM 1933 O O . ARG A 1 249 ? 5.25 11.93 28.828 1 91.75 249 ARG A O 1
ATOM 1940 N N . ARG A 1 250 ? 6.652 10.195 28.859 1 96 250 ARG A N 1
ATOM 1941 C CA . ARG A 1 250 ? 7.832 11.016 28.594 1 96 250 ARG A CA 1
ATOM 1942 C C . ARG A 1 250 ? 8.547 10.547 27.328 1 96 250 ARG A C 1
ATOM 1944 O O . ARG A 1 250 ? 8.938 9.383 27.234 1 96 250 ARG A O 1
ATOM 1951 N N . VAL A 1 251 ? 8.695 11.453 26.422 1 97.19 251 VAL A N 1
ATOM 1952 C CA . VAL A 1 251 ? 9.336 11.117 25.156 1 97.19 251 VAL A CA 1
ATOM 1953 C C . VAL A 1 251 ? 10.508 12.07 24.906 1 97.19 251 VAL A C 1
ATOM 1955 O O . VAL A 1 251 ? 10.383 13.281 25.094 1 97.19 251 VAL A O 1
ATOM 1958 N N . ALA A 1 252 ? 11.656 11.523 24.578 1 97.69 252 ALA A N 1
ATOM 1959 C CA . ALA A 1 252 ? 12.805 12.32 24.156 1 97.69 252 ALA A CA 1
ATOM 1960 C C . ALA A 1 252 ? 12.797 12.523 22.641 1 97.69 252 ALA A C 1
ATOM 1962 O O . ALA A 1 252 ? 12.477 11.602 21.891 1 97.69 252 ALA A O 1
ATOM 1963 N N . VAL A 1 253 ? 13.047 13.719 22.234 1 97.94 253 VAL A N 1
ATOM 1964 C CA . VAL A 1 253 ? 13.273 14.016 20.812 1 97.94 253 VAL A CA 1
ATOM 1965 C C . VAL A 1 253 ? 14.711 14.508 20.625 1 97.94 253 VAL A C 1
ATOM 1967 O O . VAL A 1 253 ? 15.125 15.492 21.219 1 97.94 253 VAL A O 1
ATOM 1970 N N . VAL A 1 254 ? 15.453 13.812 19.828 1 96.81 254 VAL A N 1
ATOM 1971 C CA . VAL A 1 254 ? 16.844 14.172 19.562 1 96.81 254 VAL A CA 1
ATOM 1972 C C . VAL A 1 254 ? 16.953 14.898 18.234 1 96.81 254 VAL A C 1
ATOM 1974 O O . VAL A 1 254 ? 16.953 14.273 17.172 1 96.81 254 VAL A O 1
ATOM 1977 N N . GLY A 1 255 ? 17.125 16.156 18.297 1 96.88 255 GLY A N 1
ATOM 1978 C CA . GLY A 1 255 ? 17.141 17.047 17.141 1 96.88 255 GLY A CA 1
ATOM 1979 C C . GLY A 1 255 ? 16.078 18.125 17.188 1 96.88 255 GLY A C 1
ATOM 1980 O O . GLY A 1 255 ? 14.898 17.828 17.375 1 96.88 255 GLY A O 1
ATOM 1981 N N . ALA A 1 256 ? 16.531 19.375 17.031 1 98.19 256 ALA A N 1
ATOM 1982 C CA . ALA A 1 256 ? 15.617 20.516 17.094 1 98.19 256 ALA A CA 1
ATOM 1983 C C . ALA A 1 256 ? 15.492 21.188 15.734 1 98.19 256 ALA A C 1
ATOM 1985 O O . ALA A 1 256 ? 15.445 22.422 15.648 1 98.19 256 ALA A O 1
ATOM 1986 N N . GLY A 1 257 ? 15.562 20.406 14.664 1 98.06 257 GLY A N 1
ATOM 1987 C CA . GLY A 1 257 ? 15.141 20.859 13.352 1 98.06 257 GLY A CA 1
ATOM 1988 C C . GLY A 1 257 ? 13.641 20.766 13.148 1 98.06 257 GLY A C 1
ATOM 1989 O O . GLY A 1 257 ? 12.898 20.438 14.07 1 98.06 257 GLY A O 1
ATOM 1990 N N . ILE A 1 258 ? 13.18 21.062 11.914 1 98.5 258 ILE A N 1
ATOM 1991 C CA . ILE A 1 258 ? 11.758 21.078 11.602 1 98.5 258 ILE A CA 1
ATOM 1992 C C . ILE A 1 258 ? 11.156 19.703 11.859 1 98.5 258 ILE A C 1
ATOM 1994 O O . ILE A 1 258 ? 10.008 19.594 12.297 1 98.5 258 ILE A O 1
ATOM 1998 N N . ALA A 1 259 ? 11.922 18.609 11.625 1 98.25 259 ALA A N 1
ATOM 1999 C CA . ALA A 1 259 ? 11.438 17.25 11.836 1 98.25 259 ALA A CA 1
ATOM 2000 C C . ALA A 1 259 ? 11.18 16.984 13.32 1 98.25 259 ALA A C 1
ATOM 2002 O O . ALA A 1 259 ? 10.086 16.578 13.703 1 98.25 259 ALA A O 1
ATOM 2003 N N . GLY A 1 260 ? 12.18 17.281 14.148 1 98.38 260 GLY A N 1
ATOM 2004 C CA . GLY A 1 260 ? 12.047 17.047 15.578 1 98.38 260 GLY A CA 1
ATOM 2005 C C . GLY A 1 260 ? 11.023 17.953 16.234 1 98.38 260 GLY A C 1
ATOM 2006 O O . GLY A 1 260 ? 10.234 17.5 17.062 1 98.38 260 GLY A O 1
ATOM 2007 N N . LEU A 1 261 ? 11.055 19.172 15.852 1 98.62 261 LEU A N 1
ATOM 2008 C CA . LEU A 1 261 ? 10.164 20.141 16.484 1 98.62 261 LEU A CA 1
ATOM 2009 C C . LEU A 1 261 ? 8.711 19.875 16.094 1 98.62 261 LEU A C 1
ATOM 2011 O O . LEU A 1 261 ? 7.801 20.078 16.906 1 98.62 261 LEU A O 1
ATOM 2015 N N . SER A 1 262 ? 8.461 19.484 14.82 1 98.31 262 SER A N 1
ATOM 2016 C CA . SER A 1 262 ? 7.109 19.109 14.422 1 98.31 262 SER A CA 1
ATOM 2017 C C . SER A 1 262 ? 6.59 17.938 15.242 1 98.31 262 SER A C 1
ATOM 2019 O O . SER A 1 262 ? 5.441 17.938 15.695 1 98.31 262 SER A O 1
ATOM 2021 N N . ALA A 1 263 ? 7.422 16.953 15.453 1 98.38 263 ALA A N 1
ATOM 2022 C CA . ALA A 1 263 ? 7.035 15.797 16.266 1 98.38 263 ALA A CA 1
ATOM 2023 C C . ALA A 1 263 ? 6.816 16.188 17.719 1 98.38 263 ALA A C 1
ATOM 2025 O O . ALA A 1 263 ? 5.848 15.75 18.344 1 98.38 263 ALA A O 1
ATOM 2026 N N . ALA A 1 264 ? 7.742 17 18.234 1 98.5 264 ALA A N 1
ATOM 2027 C CA . ALA A 1 264 ? 7.641 17.438 19.625 1 98.5 264 ALA A CA 1
ATOM 2028 C C . ALA A 1 264 ? 6.332 18.188 19.875 1 98.5 264 ALA A C 1
ATOM 2030 O O . ALA A 1 264 ? 5.648 17.938 20.859 1 98.5 264 ALA A O 1
ATOM 2031 N N . ARG A 1 265 ? 5.988 19.047 18.953 1 97.06 265 ARG A N 1
ATOM 2032 C CA . ARG A 1 265 ? 4.758 19.812 19.094 1 97.06 265 ARG A CA 1
ATOM 2033 C C . ARG A 1 265 ? 3.533 18.906 19.047 1 97.06 265 ARG A C 1
ATOM 2035 O O . ARG A 1 265 ? 2.596 19.078 19.828 1 97.06 265 ARG A O 1
ATOM 2042 N N . ALA A 1 266 ? 3.553 18.031 18.078 1 97.19 266 ALA A N 1
ATOM 2043 C CA . ALA A 1 266 ? 2.432 17.109 17.938 1 97.19 266 ALA A CA 1
ATOM 2044 C C . ALA A 1 266 ? 2.26 16.266 19.203 1 97.19 266 ALA A C 1
ATOM 2046 O O . ALA A 1 266 ? 1.138 16.031 19.656 1 97.19 266 ALA A O 1
ATOM 2047 N N . LEU A 1 267 ? 3.361 15.797 19.781 1 97.19 267 LEU A N 1
ATOM 2048 C CA . LEU A 1 267 ? 3.326 15.008 21 1 97.19 267 LEU A CA 1
ATOM 2049 C C . LEU A 1 267 ? 2.814 15.836 22.172 1 97.19 267 LEU A C 1
ATOM 2051 O O . LEU A 1 267 ? 1.967 15.375 22.938 1 97.19 267 LEU A O 1
ATOM 2055 N N . ARG A 1 268 ? 3.307 17 22.281 1 95.75 268 ARG A N 1
ATOM 2056 C CA . ARG A 1 268 ? 2.875 17.891 23.359 1 95.75 268 ARG A CA 1
ATOM 2057 C C . ARG A 1 268 ? 1.376 18.141 23.281 1 95.75 268 ARG A C 1
ATOM 2059 O O . ARG A 1 268 ? 0.696 18.203 24.312 1 95.75 268 ARG A O 1
ATOM 2066 N N . GLN A 1 269 ? 0.911 18.375 22.109 1 94.31 269 GLN A N 1
ATOM 2067 C CA . GLN A 1 269 ? -0.52 18.578 21.906 1 94.31 269 GLN A CA 1
ATOM 2068 C C . GLN A 1 269 ? -1.323 17.406 22.453 1 94.31 269 GLN A C 1
ATOM 2070 O O . GLN A 1 269 ? -2.457 17.578 22.906 1 94.31 269 GLN A O 1
ATOM 2075 N N . ARG A 1 270 ? -0.773 16.281 22.438 1 95.56 270 ARG A N 1
ATOM 2076 C CA . ARG A 1 270 ? -1.438 15.055 22.891 1 95.56 270 ARG A CA 1
ATOM 2077 C C . ARG A 1 270 ? -1.156 14.781 24.359 1 95.56 270 ARG A C 1
ATOM 2079 O O . ARG A 1 270 ? -1.372 13.664 24.844 1 95.56 270 ARG A O 1
ATOM 2086 N N . GLY A 1 271 ? -0.559 15.719 25.047 1 93 271 GLY A N 1
ATOM 2087 C CA . GLY A 1 271 ? -0.374 15.648 26.484 1 93 271 GLY A CA 1
ATOM 2088 C C . GLY A 1 271 ? 0.894 14.914 26.891 1 93 271 GLY A C 1
ATOM 2089 O O . GLY A 1 271 ? 1.048 14.523 28.047 1 93 271 GLY A O 1
ATOM 2090 N N . ILE A 1 272 ? 1.766 14.672 26.016 1 95.69 272 ILE A N 1
ATOM 2091 C CA . ILE A 1 272 ? 3.016 13.977 26.312 1 95.69 272 ILE A CA 1
ATOM 2092 C C . ILE A 1 272 ? 4.07 14.984 26.766 1 95.69 272 ILE A C 1
ATOM 2094 O O . ILE A 1 272 ? 4.176 16.078 26.219 1 95.69 272 ILE A O 1
ATOM 2098 N N . GLU A 1 273 ? 4.77 14.609 27.797 1 96.69 273 GLU A N 1
ATOM 2099 C CA . GLU A 1 273 ? 5.93 15.398 28.188 1 96.69 273 GLU A CA 1
ATOM 2100 C C . GLU A 1 273 ? 7.109 15.148 27.25 1 96.69 273 GLU A C 1
ATOM 2102 O O . GLU A 1 273 ? 7.566 14.016 27.109 1 96.69 273 GLU A O 1
ATOM 2107 N N . VAL A 1 274 ? 7.578 16.234 26.656 1 98 274 VAL A N 1
ATOM 2108 C CA . VAL A 1 274 ? 8.617 16.062 25.656 1 98 274 VAL A CA 1
ATOM 2109 C C . VAL A 1 274 ? 9.859 16.859 26.047 1 98 274 VAL A C 1
ATOM 2111 O O . VAL A 1 274 ? 9.758 18.016 26.484 1 98 274 VAL A O 1
ATOM 2114 N N . THR A 1 275 ? 10.969 16.25 25.984 1 98.44 275 THR A N 1
ATOM 2115 C CA . THR A 1 275 ? 12.266 16.906 26.078 1 98.44 275 THR A CA 1
ATOM 2116 C C . THR A 1 275 ? 13.016 16.828 24.75 1 98.44 275 THR A C 1
ATOM 2118 O O . THR A 1 275 ? 13.227 15.742 24.219 1 98.44 275 THR A O 1
ATOM 2121 N N . VAL A 1 276 ? 13.414 18.016 24.266 1 98.31 276 VAL A N 1
ATOM 2122 C CA . VAL A 1 276 ? 14.141 18.078 23 1 98.31 276 VAL A CA 1
ATOM 2123 C C . VAL A 1 276 ? 15.617 18.344 23.25 1 98.31 276 VAL A C 1
ATOM 2125 O O . VAL A 1 276 ? 15.977 19.266 24 1 98.31 276 VAL A O 1
ATOM 2128 N N . PHE A 1 277 ? 16.422 17.516 22.719 1 97.06 277 PHE A N 1
ATOM 2129 C CA . PHE A 1 277 ? 17.859 17.656 22.844 1 97.06 277 PHE A CA 1
ATOM 2130 C C . PHE A 1 277 ? 18.484 18.109 21.531 1 97.06 277 PHE A C 1
ATOM 2132 O O . PHE A 1 277 ? 18.25 17.484 20.484 1 97.06 277 PHE A O 1
ATOM 2139 N N . ASP A 1 278 ? 19.219 19.156 21.5 1 96.44 278 ASP A N 1
ATOM 2140 C CA . ASP A 1 278 ? 19.984 19.625 20.344 1 96.44 278 ASP A CA 1
ATOM 2141 C C . ASP A 1 278 ? 21.094 20.594 20.781 1 96.44 278 ASP A C 1
ATOM 2143 O O . ASP A 1 278 ? 20.812 21.672 21.312 1 96.44 278 ASP A O 1
ATOM 2147 N N . PRO A 1 279 ? 22.312 20.266 20.516 1 94.56 279 PRO A N 1
ATOM 2148 C CA . PRO A 1 279 ? 23.391 21.141 20.984 1 94.56 279 PRO A CA 1
ATOM 2149 C C . PRO A 1 279 ? 23.422 22.484 20.266 1 94.56 279 PRO A C 1
ATOM 2151 O O . PRO A 1 279 ? 23.984 23.453 20.766 1 94.56 279 PRO A O 1
ATOM 2154 N N . MET A 1 280 ? 22.781 22.625 19.062 1 95.12 280 MET A N 1
ATOM 2155 C CA . MET A 1 280 ? 22.844 23.844 18.281 1 95.12 280 MET A CA 1
ATOM 2156 C C . MET A 1 280 ? 21.578 24.688 18.484 1 95.12 280 MET A C 1
ATOM 2158 O O . MET A 1 280 ? 21.5 25.812 18.016 1 95.12 280 MET A O 1
ATOM 2162 N N . GLY A 1 281 ? 20.594 24.094 19.141 1 96.25 281 GLY A N 1
ATOM 2163 C CA . GLY A 1 281 ? 19.328 24.797 19.328 1 96.25 281 GLY A CA 1
ATOM 2164 C C . GLY A 1 281 ? 18.391 24.656 18.141 1 96.25 281 GLY A C 1
ATOM 2165 O O . GLY A 1 281 ? 18.656 23.891 17.219 1 96.25 281 GLY A O 1
ATOM 2166 N N . PRO A 1 282 ? 17.266 25.391 18.203 1 98.06 282 PRO A N 1
ATOM 2167 C CA . PRO A 1 282 ? 16.25 25.266 17.156 1 98.06 282 PRO A CA 1
ATOM 2168 C C . PRO A 1 282 ? 16.75 25.766 15.797 1 98.06 282 PRO A C 1
ATOM 2170 O O . PRO A 1 282 ? 17.234 26.891 15.688 1 98.06 282 PRO A O 1
ATOM 2173 N N . GLY A 1 283 ? 16.594 24.938 14.828 1 97.38 283 GLY A N 1
ATOM 2174 C CA . GLY A 1 283 ? 16.984 25.312 13.477 1 97.38 283 GLY A CA 1
ATOM 2175 C C . GLY A 1 283 ? 18.484 25.531 13.328 1 97.38 283 GLY A C 1
ATOM 2176 O O . GLY A 1 283 ? 18.922 26.359 12.523 1 97.38 283 GLY A O 1
ATOM 2177 N N . GLY A 1 284 ? 19.234 24.859 14.031 1 95.44 284 GLY A N 1
ATOM 2178 C CA . GLY A 1 284 ? 20.656 25.141 14.117 1 95.44 284 GLY A CA 1
ATOM 2179 C C . GLY A 1 284 ? 21.438 24.625 12.922 1 95.44 284 GLY A C 1
ATOM 2180 O O . GLY A 1 284 ? 22.609 24.969 12.75 1 95.44 284 GLY A O 1
ATOM 2181 N N . ARG A 1 285 ? 20.844 23.859 12.07 1 95.19 285 ARG A N 1
ATOM 2182 C CA . ARG A 1 285 ? 21.516 23.328 10.891 1 95.19 285 ARG A CA 1
ATOM 2183 C C . ARG A 1 285 ? 20.688 23.562 9.633 1 95.19 285 ARG A C 1
ATOM 2185 O O . ARG A 1 285 ? 20.312 24.688 9.328 1 95.19 285 ARG A O 1
ATOM 2192 N N . ALA A 1 286 ? 20.422 22.531 8.867 1 95.88 286 ALA A N 1
ATOM 2193 C CA . ALA A 1 286 ? 19.734 22.734 7.598 1 95.88 286 ALA A CA 1
ATOM 2194 C C . ALA A 1 286 ? 18.375 23.422 7.805 1 95.88 286 ALA A C 1
ATOM 2196 O O . ALA A 1 286 ? 17.922 24.172 6.949 1 95.88 286 ALA A O 1
ATOM 2197 N N . SER A 1 287 ? 17.766 23.25 8.938 1 97.81 287 SER A N 1
ATOM 2198 C CA . SER A 1 287 ? 16.469 23.844 9.227 1 97.81 287 SER A CA 1
ATOM 2199 C C . SER A 1 287 ? 16.609 25.328 9.586 1 97.81 287 SER A C 1
ATOM 2201 O O . SER A 1 287 ? 15.617 26.016 9.797 1 97.81 287 SER A O 1
ATOM 2203 N N . GLY A 1 288 ? 17.797 25.812 9.594 1 97.5 288 GLY A N 1
ATOM 2204 C CA . GLY A 1 288 ? 18.047 27.234 9.781 1 97.5 288 GLY A CA 1
ATOM 2205 C C . GLY A 1 288 ? 17.953 28.031 8.492 1 97.5 288 GLY A C 1
ATOM 2206 O O . GLY A 1 288 ? 18.25 29.219 8.477 1 97.5 288 GLY A O 1
ATOM 2207 N N . ASN A 1 289 ? 17.531 27.406 7.426 1 96.81 289 ASN A N 1
ATOM 2208 C CA . ASN A 1 289 ? 17.359 28.047 6.117 1 96.81 289 ASN A CA 1
ATOM 2209 C C . ASN A 1 289 ? 16.516 29.312 6.203 1 96.81 289 ASN A C 1
ATOM 2211 O O . ASN A 1 289 ? 15.352 29.25 6.594 1 96.81 289 ASN A O 1
ATOM 2215 N N . PRO A 1 290 ? 17.109 30.422 5.789 1 96.56 290 PRO A N 1
ATOM 2216 C CA . PRO A 1 290 ? 16.406 31.703 5.961 1 96.56 290 PRO A CA 1
ATOM 2217 C C . PRO A 1 290 ? 15.266 31.875 4.953 1 96.56 290 PRO A C 1
ATOM 2219 O O . PRO A 1 290 ? 14.438 32.781 5.109 1 96.56 290 PRO A O 1
ATOM 2222 N N . ALA A 1 291 ? 15.242 31.109 3.973 1 96.44 291 ALA A N 1
ATOM 2223 C CA . ALA A 1 291 ? 14.219 31.219 2.939 1 96.44 291 ALA A CA 1
ATOM 2224 C C . ALA A 1 291 ? 13.922 29.859 2.305 1 96.44 291 ALA A C 1
ATOM 2226 O O . ALA A 1 291 ? 14.461 29.531 1.245 1 96.44 291 ALA A O 1
ATOM 2227 N N . ALA A 1 292 ? 13.016 29.156 2.873 1 96.69 292 ALA A N 1
ATOM 2228 C CA . ALA A 1 292 ? 12.664 27.828 2.418 1 96.69 292 ALA A CA 1
ATOM 2229 C C . ALA A 1 292 ? 11.359 27.844 1.626 1 96.69 292 ALA A C 1
ATOM 2231 O O . ALA A 1 292 ? 10.492 28.688 1.865 1 96.69 292 ALA A O 1
ATOM 2232 N N . LEU A 1 293 ? 11.258 26.953 0.731 1 96 293 LEU A N 1
ATOM 2233 C CA . LEU A 1 293 ? 10.102 26.875 -0.148 1 96 293 LEU A CA 1
ATOM 2234 C C . LEU A 1 293 ? 9.211 25.688 0.225 1 96 293 LEU A C 1
ATOM 2236 O O . LEU A 1 293 ? 9.703 24.578 0.413 1 96 293 LEU A O 1
ATOM 2240 N N . LEU A 1 294 ? 7.93 25.953 0.465 1 96.69 294 LEU A N 1
ATOM 2241 C CA . LEU A 1 294 ? 6.906 24.922 0.496 1 96.69 294 LEU A CA 1
ATOM 2242 C C . LEU A 1 294 ? 6.301 24.703 -0.889 1 96.69 294 LEU A C 1
ATOM 2244 O O . LEU A 1 294 ? 5.512 25.531 -1.356 1 96.69 294 LEU A O 1
ATOM 2248 N N . THR A 1 295 ? 6.684 23.688 -1.519 1 93.88 295 THR A N 1
ATOM 2249 C CA . THR A 1 295 ? 6.18 23.375 -2.854 1 93.88 295 THR A CA 1
ATOM 2250 C C . THR A 1 295 ? 6.004 21.875 -3.037 1 93.88 295 THR A C 1
ATOM 2252 O O . THR A 1 295 ? 6.887 21.094 -2.676 1 93.88 295 THR A O 1
ATOM 2255 N N . PRO A 1 296 ? 4.82 21.5 -3.572 1 90.5 296 PRO A N 1
ATOM 2256 C CA . PRO A 1 296 ? 4.688 20.078 -3.91 1 90.5 296 PRO A CA 1
ATOM 2257 C C . PRO A 1 296 ? 5.441 19.703 -5.184 1 90.5 296 PRO A C 1
ATOM 2259 O O . PRO A 1 296 ? 5.68 20.562 -6.039 1 90.5 296 PRO A O 1
ATOM 2262 N N . HIS A 1 297 ? 6.012 18.562 -5.215 1 86.5 297 HIS A N 1
ATOM 2263 C CA . HIS A 1 297 ? 6.523 17.984 -6.453 1 86.5 297 HIS A CA 1
ATOM 2264 C C . HIS A 1 297 ? 5.531 16.984 -7.047 1 86.5 297 HIS A C 1
ATOM 2266 O O . HIS A 1 297 ? 5.57 15.797 -6.723 1 86.5 297 HIS A O 1
ATOM 2272 N N . LEU A 1 298 ? 4.777 17.484 -8.008 1 87.81 298 LEU A N 1
ATOM 2273 C CA . LEU A 1 298 ? 3.688 16.672 -8.539 1 87.81 298 LEU A CA 1
ATOM 2274 C C . LEU A 1 298 ? 4.102 16 -9.844 1 87.81 298 LEU A C 1
ATOM 2276 O O . LEU A 1 298 ? 4.906 16.547 -10.602 1 87.81 298 LEU A O 1
ATOM 2280 N N . SER A 1 299 ? 3.633 14.859 -10.016 1 83.5 299 SER A N 1
ATOM 2281 C CA . SER A 1 299 ? 3.875 14.086 -11.234 1 83.5 299 SER A CA 1
ATOM 2282 C C . SER A 1 299 ? 2.645 13.273 -11.625 1 83.5 299 SER A C 1
ATOM 2284 O O . SER A 1 299 ? 2.02 12.633 -10.773 1 83.5 299 SER A O 1
ATOM 2286 N N . ALA A 1 300 ? 2.34 13.328 -12.891 1 78.44 300 ALA A N 1
ATOM 2287 C CA . ALA A 1 300 ? 1.193 12.578 -13.398 1 78.44 300 ALA A CA 1
ATOM 2288 C C . ALA A 1 300 ? 1.367 11.078 -13.172 1 78.44 300 ALA A C 1
ATOM 2290 O O . ALA A 1 300 ? 0.383 10.352 -13.031 1 78.44 300 ALA A O 1
ATOM 2291 N N . ALA A 1 301 ? 2.523 10.695 -13.016 1 72.62 301 ALA A N 1
ATOM 2292 C CA . ALA A 1 301 ? 2.834 9.266 -12.945 1 72.62 301 ALA A CA 1
ATOM 2293 C C . ALA A 1 301 ? 2.871 8.789 -11.5 1 72.62 301 ALA A C 1
ATOM 2295 O O . ALA A 1 301 ? 2.959 7.586 -11.242 1 72.62 301 ALA A O 1
ATOM 2296 N N . GLU A 1 302 ? 2.695 9.688 -10.562 1 80.5 302 GLU A N 1
ATOM 2297 C CA . GLU A 1 302 ? 2.891 9.312 -9.164 1 80.5 302 GLU A CA 1
ATOM 2298 C C . GLU A 1 302 ? 1.734 9.805 -8.297 1 80.5 302 GLU A C 1
ATOM 2300 O O . GLU A 1 302 ? 1.932 10.625 -7.398 1 80.5 302 GLU A O 1
ATOM 2305 N N . PRO A 1 303 ? 0.625 9.195 -8.406 1 80.5 303 PRO A N 1
ATOM 2306 C CA . PRO A 1 303 ? -0.539 9.672 -7.66 1 80.5 303 PRO A CA 1
ATOM 2307 C C . PRO A 1 303 ? -0.363 9.555 -6.148 1 80.5 303 PRO A C 1
ATOM 2309 O O . PRO A 1 303 ? -0.88 10.375 -5.395 1 80.5 303 PRO A O 1
ATOM 2312 N N . GLU A 1 304 ? 0.354 8.539 -5.684 1 85.94 304 GLU A N 1
ATOM 2313 C CA . GLU A 1 304 ? 0.582 8.383 -4.254 1 85.94 304 GLU A CA 1
ATOM 2314 C C . GLU A 1 304 ? 1.406 9.539 -3.693 1 85.94 304 GLU A C 1
ATOM 2316 O O . GLU A 1 304 ? 1.089 10.078 -2.631 1 85.94 304 GLU A O 1
ATOM 2321 N N . ARG A 1 305 ? 2.406 9.891 -4.414 1 88.12 305 ARG A N 1
ATOM 2322 C CA . ARG A 1 305 ? 3.244 11.008 -3.982 1 88.12 305 ARG A CA 1
ATOM 2323 C C . ARG A 1 305 ? 2.473 12.32 -4.035 1 88.12 305 ARG A C 1
ATOM 2325 O O . ARG A 1 305 ? 2.691 13.211 -3.211 1 88.12 305 ARG A O 1
ATOM 2332 N N . ASN A 1 306 ? 1.622 12.422 -5.039 1 88.06 306 ASN A N 1
ATOM 2333 C CA . ASN A 1 306 ? 0.767 13.602 -5.113 1 88.06 306 ASN A CA 1
ATOM 2334 C C . ASN A 1 306 ? -0.134 13.719 -3.887 1 88.06 306 ASN A C 1
ATOM 2336 O O . ASN A 1 306 ? -0.308 14.812 -3.342 1 88.06 306 ASN A O 1
ATOM 2340 N N . ALA A 1 307 ? -0.65 12.586 -3.492 1 90.62 307 ALA A N 1
ATOM 2341 C CA . ALA A 1 307 ? -1.54 12.57 -2.334 1 90.62 307 ALA A CA 1
ATOM 2342 C C . ALA A 1 307 ? -0.789 12.953 -1.062 1 90.62 307 ALA A C 1
ATOM 2344 O O . ALA A 1 307 ? -1.305 13.703 -0.231 1 90.62 307 ALA A O 1
ATOM 2345 N N . ILE A 1 308 ? 0.407 12.461 -0.883 1 93.44 308 ILE A N 1
ATOM 2346 C CA . ILE A 1 308 ? 1.222 12.797 0.281 1 93.44 308 ILE A CA 1
ATOM 2347 C C . ILE A 1 308 ? 1.585 14.281 0.249 1 93.44 308 ILE A C 1
ATOM 2349 O O . ILE A 1 308 ? 1.603 14.945 1.288 1 93.44 308 ILE A O 1
ATOM 2353 N N . ALA A 1 309 ? 1.887 14.727 -0.934 1 92.06 309 ALA A N 1
ATOM 2354 C CA . ALA A 1 309 ? 2.223 16.141 -1.08 1 92.06 309 ALA A CA 1
ATOM 2355 C C . ALA A 1 309 ? 1.051 17.031 -0.671 1 92.06 309 ALA A C 1
ATOM 2357 O O . ALA A 1 309 ? 1.238 18.047 0.011 1 92.06 309 ALA A O 1
ATOM 2358 N N . LEU A 1 310 ? -0.111 16.688 -1.072 1 90.62 310 LEU A N 1
ATOM 2359 C CA . LEU A 1 310 ? -1.297 17.438 -0.678 1 90.62 310 LEU A CA 1
ATOM 2360 C C . LEU A 1 310 ? -1.468 17.422 0.838 1 90.62 310 LEU A C 1
ATOM 2362 O O . LEU A 1 310 ? -1.701 18.469 1.448 1 90.62 310 LEU A O 1
ATOM 2366 N N . ALA A 1 311 ? -1.358 16.281 1.399 1 94.25 311 ALA A N 1
ATOM 2367 C CA . ALA A 1 311 ? -1.459 16.172 2.852 1 94.25 311 ALA A CA 1
ATOM 2368 C C . ALA A 1 311 ? -0.383 17 3.545 1 94.25 311 ALA A C 1
ATOM 2370 O O . ALA A 1 311 ? -0.636 17.609 4.586 1 94.25 311 ALA A O 1
ATOM 2371 N N . GLY A 1 312 ? 0.807 16.969 2.955 1 95.81 312 GLY A N 1
ATOM 2372 C CA . GLY A 1 312 ? 1.908 17.734 3.512 1 95.81 312 GLY A CA 1
ATOM 2373 C C . GLY A 1 312 ? 1.667 19.234 3.48 1 95.81 312 GLY A C 1
ATOM 2374 O O . GLY A 1 312 ? 1.879 19.922 4.48 1 95.81 312 GLY A O 1
ATOM 2375 N N . VAL A 1 313 ? 1.198 19.734 2.367 1 94.81 313 VAL A N 1
ATOM 2376 C CA . VAL A 1 313 ? 0.9 21.156 2.242 1 94.81 313 VAL A CA 1
ATOM 2377 C C . VAL A 1 313 ? -0.15 21.562 3.277 1 94.81 313 VAL A C 1
ATOM 2379 O O . VAL A 1 313 ? 0.004 22.562 3.967 1 94.81 313 VAL A O 1
ATOM 2382 N N . ARG A 1 314 ? -1.118 20.734 3.389 1 94.75 314 ARG A N 1
ATOM 2383 C CA . ARG A 1 314 ? -2.188 21.016 4.34 1 94.75 314 ARG A CA 1
ATOM 2384 C C . ARG A 1 314 ? -1.668 21 5.773 1 94.75 314 ARG A C 1
ATOM 2386 O O . ARG A 1 314 ? -2.047 21.828 6.594 1 94.75 314 ARG A O 1
ATOM 2393 N N . ALA A 1 315 ? -0.827 20.094 6.078 1 96.69 315 ALA A N 1
ATOM 2394 C CA . ALA A 1 315 ? -0.279 19.984 7.426 1 96.69 315 ALA A CA 1
ATOM 2395 C C . ALA A 1 315 ? 0.563 21.203 7.785 1 96.69 315 ALA A C 1
ATOM 2397 O O . ALA A 1 315 ? 0.5 21.703 8.914 1 96.69 315 ALA A O 1
ATOM 2398 N N . THR A 1 316 ? 1.372 21.625 6.859 1 97.19 316 THR A N 1
ATOM 2399 C CA . THR A 1 316 ? 2.201 22.797 7.113 1 97.19 316 THR A CA 1
ATOM 2400 C C . THR A 1 316 ? 1.337 24.031 7.312 1 97.19 316 THR A C 1
ATOM 2402 O O . THR A 1 316 ? 1.577 24.828 8.227 1 97.19 316 THR A O 1
ATOM 2405 N N . HIS A 1 317 ? 0.359 24.203 6.504 1 95.25 317 HIS A N 1
ATOM 2406 C CA . HIS A 1 317 ? -0.549 25.328 6.676 1 95.25 317 HIS A CA 1
ATOM 2407 C C . HIS A 1 317 ? -1.245 25.281 8.031 1 95.25 317 HIS A C 1
ATOM 2409 O O . HIS A 1 317 ? -1.389 26.297 8.703 1 95.25 317 HIS A O 1
ATOM 2415 N N . ALA A 1 318 ? -1.666 24.109 8.383 1 94.31 318 ALA A N 1
ATOM 2416 C CA . ALA A 1 318 ? -2.324 23.953 9.68 1 94.31 318 ALA A CA 1
ATOM 2417 C C . ALA A 1 318 ? -1.378 24.312 10.82 1 94.31 318 ALA A C 1
ATOM 2419 O O . ALA A 1 318 ? -1.781 24.953 11.797 1 94.31 318 ALA A O 1
ATOM 2420 N N . LEU A 1 319 ? -0.171 23.875 10.719 1 94.38 319 LEU A N 1
ATOM 2421 C CA . LEU A 1 319 ? 0.835 24.203 11.727 1 94.38 319 LEU A CA 1
ATOM 2422 C C . LEU A 1 319 ? 1.027 25.703 11.836 1 94.38 319 LEU A C 1
ATOM 2424 O O . LEU A 1 319 ? 1.103 26.25 12.945 1 94.38 319 LEU A O 1
ATOM 2428 N N . LEU A 1 320 ? 1.118 26.391 10.727 1 95.19 320 LEU A N 1
ATOM 2429 C CA . LEU A 1 320 ? 1.295 27.844 10.703 1 95.19 320 LEU A CA 1
ATOM 2430 C C . LEU A 1 320 ? 0.091 28.547 11.312 1 95.19 320 LEU A C 1
ATOM 2432 O O . LEU A 1 320 ? 0.247 29.531 12.047 1 95.19 320 LEU A O 1
ATOM 2436 N N . ASP A 1 321 ? -1.031 28.016 11.031 1 91.62 321 ASP A N 1
ATOM 2437 C CA . ASP A 1 321 ? -2.248 28.578 11.602 1 91.62 321 ASP A CA 1
ATOM 2438 C C . ASP A 1 321 ? -2.256 28.453 13.117 1 91.62 321 ASP A C 1
ATOM 2440 O O . ASP A 1 321 ? -2.635 29.375 13.828 1 91.62 321 ASP A O 1
ATOM 2444 N N . ASP A 1 322 ? -1.86 27.359 13.578 1 88.94 322 ASP A N 1
ATOM 2445 C CA . ASP A 1 322 ? -1.793 27.094 15.016 1 88.94 322 ASP A CA 1
ATOM 2446 C C . ASP A 1 322 ? -0.865 28.078 15.711 1 88.94 322 ASP A C 1
ATOM 2448 O O . ASP A 1 322 ? -1.109 28.469 16.859 1 88.94 322 ASP A O 1
ATOM 2452 N N . LEU A 1 323 ? 0.1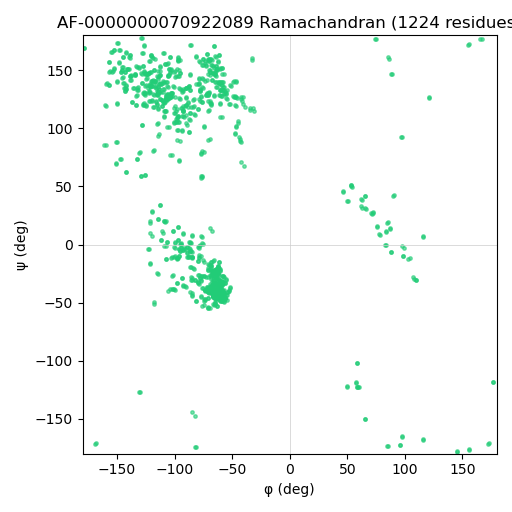4 28.469 14.992 1 89.19 323 LEU A N 1
ATOM 2453 C CA . LEU A 1 323 ? 1.164 29.344 15.562 1 89.19 323 LEU A CA 1
ATOM 2454 C C . LEU A 1 323 ? 0.796 30.812 15.383 1 89.19 323 LEU A C 1
ATOM 2456 O O . LEU A 1 323 ? 1.44 31.688 15.953 1 89.19 323 LEU A O 1
ATOM 2460 N N . GLY A 1 324 ? -0.241 31.047 14.656 1 88.75 324 GLY A N 1
ATOM 2461 C CA . GLY A 1 324 ? -0.496 32.438 14.266 1 88.75 324 GLY A CA 1
ATOM 2462 C C . GLY A 1 324 ? 0.57 33 13.344 1 88.75 324 GLY A C 1
ATOM 2463 O O . GLY A 1 324 ? 1.017 34.125 13.523 1 88.75 324 GLY A O 1
ATOM 2464 N N . GLY A 1 325 ? 0.934 32.188 12.477 1 83.38 325 GLY A N 1
ATOM 2465 C CA . GLY A 1 325 ? 2.064 32.5 11.617 1 83.38 325 GLY A CA 1
ATOM 2466 C C . GLY A 1 325 ? 1.9 33.812 10.852 1 83.38 325 GLY A C 1
ATOM 2467 O O . GLY A 1 325 ? 2.883 34.5 10.57 1 83.38 325 GLY A O 1
ATOM 2468 N N . ASP A 1 326 ? 0.75 34.156 10.5 1 83.69 326 ASP A N 1
ATOM 2469 C CA . ASP A 1 326 ? 0.493 35.375 9.758 1 83.69 326 ASP A CA 1
ATOM 2470 C C . ASP A 1 326 ? 0.872 36.625 10.586 1 83.69 326 ASP A C 1
ATOM 2472 O O . ASP A 1 326 ? 1.2 37.656 10.031 1 83.69 326 ASP A O 1
ATOM 2476 N N . ALA A 1 327 ? 0.906 36.344 11.812 1 84.81 327 ALA A N 1
ATOM 2477 C CA . ALA A 1 327 ? 1.167 37.469 12.703 1 84.81 327 ALA A CA 1
ATOM 2478 C C . ALA A 1 327 ? 2.645 37.562 13.078 1 84.81 327 ALA A C 1
ATOM 2480 O O . ALA A 1 327 ? 3.072 38.5 13.766 1 84.81 327 ALA A O 1
ATOM 2481 N N . VAL A 1 328 ? 3.406 36.625 12.641 1 91.81 328 VAL A N 1
ATOM 2482 C CA . VAL A 1 328 ? 4.836 36.625 12.938 1 91.81 328 VAL A CA 1
ATOM 2483 C C . VAL A 1 328 ? 5.594 37.375 11.844 1 91.81 328 VAL A C 1
ATOM 2485 O O . VAL A 1 328 ? 5.738 36.875 10.727 1 91.81 328 VAL A O 1
ATOM 2488 N N . PRO A 1 329 ? 6.105 38.469 12.188 1 92.31 329 PRO A N 1
ATOM 2489 C CA . PRO A 1 329 ? 6.805 39.25 11.164 1 92.31 329 PRO A CA 1
ATOM 2490 C C . PRO A 1 329 ? 8 38.5 10.57 1 92.31 329 PRO A C 1
ATOM 2492 O O . PRO A 1 329 ? 8.82 37.969 11.312 1 92.31 329 PRO A O 1
ATOM 2495 N N . GLY A 1 330 ? 7.992 38.469 9.312 1 92.69 330 GLY A N 1
ATOM 2496 C CA . GLY A 1 330 ? 9.148 37.938 8.609 1 92.69 330 GLY A CA 1
ATOM 2497 C C . GLY A 1 330 ? 9.078 36.438 8.398 1 92.69 330 GLY A C 1
ATOM 2498 O O . GLY A 1 330 ? 9.938 35.875 7.723 1 92.69 330 GLY A O 1
ATOM 2499 N N . LEU A 1 331 ? 8.094 35.844 8.969 1 95.69 331 LEU A N 1
ATOM 2500 C CA . LEU A 1 331 ? 8 34.406 8.867 1 95.69 331 LEU A CA 1
ATOM 2501 C C . LEU A 1 331 ? 7.629 33.969 7.449 1 95.69 331 LEU A C 1
ATOM 2503 O O . LEU A 1 331 ? 8.32 33.156 6.84 1 95.69 331 LEU A O 1
ATOM 2507 N N . ILE A 1 332 ? 6.52 34.531 6.957 1 95.06 332 ILE A N 1
ATOM 2508 C CA . ILE A 1 332 ? 6.078 34.25 5.594 1 95.06 332 ILE A CA 1
ATOM 2509 C C . ILE A 1 332 ? 6.66 35.312 4.645 1 95.06 332 ILE A C 1
ATOM 2511 O O . ILE A 1 332 ? 6.359 36.5 4.766 1 95.06 332 ILE A O 1
ATOM 2515 N N . LEU A 1 333 ? 7.445 34.844 3.703 1 94 333 LEU A N 1
ATOM 2516 C CA . LEU A 1 333 ? 8.148 35.719 2.785 1 94 333 LEU A CA 1
ATOM 2517 C C . LEU A 1 333 ? 7.336 35.938 1.512 1 94 333 LEU A C 1
ATOM 2519 O O . LEU A 1 333 ? 7.445 36.969 0.871 1 94 333 LEU A O 1
ATOM 2523 N N . ALA A 1 334 ? 6.637 34.938 1.086 1 93.44 334 ALA A N 1
ATOM 2524 C CA . ALA A 1 334 ? 5.793 35 -0.105 1 93.44 334 ALA A CA 1
ATOM 2525 C C . ALA A 1 334 ? 4.695 33.938 -0.056 1 93.44 334 ALA A C 1
ATOM 2527 O O . ALA A 1 334 ? 4.867 32.875 0.566 1 93.44 334 ALA A O 1
ATOM 2528 N N . ARG A 1 335 ? 3.574 34.312 -0.659 1 93.44 335 ARG A N 1
ATOM 2529 C CA . ARG A 1 335 ? 2.465 33.375 -0.819 1 93.44 335 ARG A CA 1
ATOM 2530 C C . ARG A 1 335 ? 2.287 32.969 -2.281 1 93.44 335 ARG A C 1
ATOM 2532 O O . ARG A 1 335 ? 2.295 33.844 -3.166 1 93.44 335 ARG A O 1
ATOM 2539 N N . GLY A 1 336 ? 2.174 31.656 -2.469 1 92.19 336 GLY A N 1
ATOM 2540 C CA . GLY A 1 336 ? 2.105 31.141 -3.828 1 92.19 336 GLY A CA 1
ATOM 2541 C C . GLY A 1 336 ? 3.469 30.844 -4.426 1 92.19 336 GLY A C 1
ATOM 2542 O O . GLY A 1 336 ? 4.453 31.5 -4.086 1 92.19 336 GLY A O 1
ATOM 2543 N N . VAL A 1 337 ? 3.52 29.859 -5.238 1 94 337 VAL A N 1
ATOM 2544 C CA . VAL A 1 337 ? 4.75 29.5 -5.934 1 94 337 VAL A CA 1
ATOM 2545 C C . VAL A 1 337 ? 4.453 29.25 -7.41 1 94 337 VAL A C 1
ATOM 2547 O O . VAL A 1 337 ? 3.607 28.406 -7.742 1 94 337 VAL A O 1
ATOM 2550 N N . GLU A 1 338 ? 5.074 30 -8.227 1 93.5 338 GLU A N 1
ATOM 2551 C CA . GLU A 1 338 ? 5.035 29.75 -9.664 1 93.5 338 GLU A CA 1
ATOM 2552 C C . GLU A 1 338 ? 6.172 28.828 -10.094 1 93.5 338 GLU A C 1
ATOM 2554 O O . GLU A 1 338 ? 7.348 29.156 -9.898 1 93.5 338 GLU A O 1
ATOM 2559 N N . HIS A 1 339 ? 5.82 27.719 -10.648 1 94.44 339 HIS A N 1
ATOM 2560 C CA . HIS A 1 339 ? 6.816 26.734 -11.07 1 94.44 339 HIS A CA 1
ATOM 2561 C C . HIS A 1 339 ? 6.941 26.703 -12.594 1 94.44 339 HIS A C 1
ATOM 2563 O O . HIS A 1 339 ? 5.957 26.453 -13.297 1 94.44 339 HIS A O 1
ATOM 2569 N N . HIS A 1 340 ? 8.18 26.891 -13.062 1 93.81 340 HIS A N 1
ATOM 2570 C CA . HIS A 1 340 ? 8.461 26.969 -14.492 1 93.81 340 HIS A CA 1
ATOM 2571 C C . HIS A 1 340 ? 9.172 25.719 -14.992 1 93.81 340 HIS A C 1
ATOM 2573 O O . HIS A 1 340 ? 10.156 25.281 -14.398 1 93.81 340 HIS A O 1
ATOM 2579 N N . GLY A 1 341 ? 8.594 25.141 -16.062 1 94.38 341 GLY A N 1
ATOM 2580 C CA . GLY A 1 341 ? 9.297 24.062 -16.734 1 94.38 341 GLY A CA 1
ATOM 2581 C C . GLY A 1 341 ? 10.461 24.531 -17.562 1 94.38 341 GLY A C 1
ATOM 2582 O O . GLY A 1 341 ? 10.406 24.484 -18.797 1 94.38 341 GLY A O 1
ATOM 2583 N N . VAL A 1 342 ? 11.57 24.797 -16.953 1 93.31 342 VAL A N 1
ATOM 2584 C CA . VAL A 1 342 ? 12.719 25.438 -17.594 1 93.31 342 VAL A CA 1
ATOM 2585 C C . VAL A 1 342 ? 13.523 24.406 -18.375 1 93.31 342 VAL A C 1
ATOM 2587 O O . VAL A 1 342 ? 13.906 24.641 -19.516 1 93.31 342 VAL A O 1
ATOM 2590 N N . THR A 1 343 ? 13.805 23.281 -17.688 1 89.94 343 THR A N 1
ATOM 2591 C CA . THR A 1 343 ? 14.539 22.219 -18.375 1 89.94 343 THR A CA 1
ATOM 2592 C C . THR A 1 343 ? 13.609 21.375 -19.219 1 89.94 343 THR A C 1
ATOM 2594 O O . THR A 1 343 ? 12.391 21.359 -19 1 89.94 343 THR A O 1
ATOM 2597 N N . ARG A 1 344 ? 14.219 20.656 -20.125 1 87 344 ARG A N 1
ATOM 2598 C CA . ARG A 1 344 ? 13.422 19.781 -20.984 1 87 344 ARG A CA 1
ATOM 2599 C C . ARG A 1 344 ? 12.688 18.734 -20.156 1 87 344 ARG A C 1
ATOM 2601 O O . ARG A 1 344 ? 11.516 18.438 -20.406 1 87 344 ARG A O 1
ATOM 2608 N N . HIS A 1 345 ? 13.367 18.281 -19.219 1 83.5 345 HIS A N 1
ATOM 2609 C CA . HIS A 1 345 ? 12.773 17.281 -18.359 1 83.5 345 HIS A CA 1
ATOM 2610 C C . HIS A 1 345 ? 11.609 17.844 -17.547 1 83.5 345 HIS A C 1
ATOM 2612 O O . HIS A 1 345 ? 10.539 17.234 -17.469 1 83.5 345 HIS A O 1
ATOM 2618 N N . ALA A 1 346 ? 11.844 18.969 -17.047 1 89.44 346 ALA A N 1
ATOM 2619 C CA . ALA A 1 346 ? 10.797 19.609 -16.25 1 89.44 346 ALA A CA 1
ATOM 2620 C C . ALA A 1 346 ? 9.609 20 -17.141 1 89.44 346 ALA A C 1
ATOM 2622 O O . ALA A 1 346 ? 8.453 19.875 -16.719 1 89.44 346 ALA A O 1
ATOM 2623 N N . ALA A 1 347 ? 9.914 20.438 -18.297 1 91.38 347 ALA A N 1
ATOM 2624 C CA . ALA A 1 347 ? 8.859 20.797 -19.234 1 91.38 347 ALA A CA 1
ATOM 2625 C C . ALA A 1 347 ? 7.996 19.594 -19.594 1 91.38 347 ALA A C 1
ATOM 2627 O O . ALA A 1 347 ? 6.77 19.703 -19.656 1 91.38 347 ALA A O 1
ATOM 2628 N N . ARG A 1 348 ? 8.609 18.547 -19.766 1 84.94 348 ARG A N 1
ATOM 2629 C CA . ARG A 1 348 ? 7.887 17.328 -20.109 1 84.94 348 ARG A CA 1
ATOM 2630 C C . ARG A 1 348 ? 7.012 16.875 -18.953 1 84.94 348 ARG A C 1
ATOM 2632 O O . ARG A 1 348 ? 5.859 16.484 -19.141 1 84.94 348 ARG A O 1
ATOM 2639 N N . ARG A 1 349 ? 7.555 16.891 -17.797 1 85.75 349 ARG A N 1
ATOM 2640 C CA . ARG A 1 349 ? 6.805 16.5 -16.609 1 85.75 349 ARG A CA 1
ATOM 2641 C C . ARG A 1 349 ? 5.578 17.375 -16.422 1 85.75 349 ARG A C 1
ATOM 2643 O O . ARG A 1 349 ? 4.477 16.875 -16.188 1 85.75 349 ARG A O 1
ATOM 2650 N N . LEU A 1 350 ? 5.809 18.656 -16.516 1 89.62 350 LEU A N 1
ATOM 2651 C CA . LEU A 1 350 ? 4.707 19.594 -16.328 1 89.62 350 LEU A CA 1
ATOM 2652 C C . LEU A 1 350 ? 3.691 19.469 -17.469 1 89.62 350 LEU A C 1
ATOM 2654 O O . LEU A 1 350 ? 2.488 19.625 -17.25 1 89.62 350 LEU A O 1
ATOM 2658 N N . GLY A 1 351 ? 4.23 19.203 -18.578 1 87.06 351 GLY A N 1
ATOM 2659 C CA . GLY A 1 351 ? 3.328 18.969 -19.688 1 87.06 351 GLY A CA 1
ATOM 2660 C C . GLY A 1 351 ? 2.354 17.844 -19.453 1 87.06 351 GLY A C 1
ATOM 2661 O O . GLY A 1 351 ? 1.161 17.969 -19.734 1 87.06 351 GLY A O 1
ATOM 2662 N N . ARG A 1 352 ? 2.844 16.828 -18.891 1 82.75 352 ARG A N 1
ATOM 2663 C CA . ARG A 1 352 ? 2 15.672 -18.562 1 82.75 352 ARG A CA 1
ATOM 2664 C C . ARG A 1 352 ? 1.011 16.016 -17.453 1 82.75 352 ARG A C 1
ATOM 2666 O O . ARG A 1 352 ? -0.127 15.547 -17.469 1 82.75 352 ARG A O 1
ATOM 2673 N N . LEU A 1 353 ? 1.464 16.719 -16.562 1 84.38 353 LEU A N 1
ATOM 2674 C CA . LEU A 1 353 ? 0.616 17.125 -15.453 1 84.38 353 LEU A CA 1
ATOM 2675 C C . LEU A 1 353 ? -0.553 17.984 -15.945 1 84.38 353 LEU A C 1
ATOM 2677 O O . LEU A 1 353 ? -1.695 17.766 -15.531 1 84.38 353 LEU A O 1
ATOM 2681 N N . VAL A 1 354 ? -0.252 18.906 -16.781 1 83.5 354 VAL A N 1
ATOM 2682 C CA . VAL A 1 354 ? -1.262 19.859 -17.234 1 83.5 354 VAL A CA 1
ATOM 2683 C C . VAL A 1 354 ? -2.258 19.141 -18.156 1 83.5 354 VAL A C 1
ATOM 2685 O O . VAL A 1 354 ? -3.387 19.609 -18.328 1 83.5 354 VAL A O 1
ATOM 2688 N N . ALA A 1 355 ? -1.854 18.047 -18.672 1 78.31 355 ALA A N 1
ATOM 2689 C CA . ALA A 1 355 ? -2.717 17.266 -19.562 1 78.31 355 ALA A CA 1
ATOM 2690 C C . ALA A 1 355 ? -3.721 16.438 -18.766 1 78.31 355 ALA A C 1
ATOM 2692 O O . ALA A 1 355 ? -4.703 15.938 -19.328 1 78.31 355 ALA A O 1
ATOM 2693 N N . LEU A 1 356 ? -3.473 16.312 -17.469 1 75.12 356 LEU A N 1
ATOM 2694 C CA . LEU A 1 356 ? -4.387 15.547 -16.641 1 75.12 356 LEU A CA 1
ATOM 2695 C C . LEU A 1 356 ? -5.723 16.266 -16.484 1 75.12 356 LEU A C 1
ATOM 2697 O O . LEU A 1 356 ? -5.801 17.484 -16.656 1 75.12 356 LEU A O 1
ATOM 2701 N N . ASP A 1 357 ? -6.77 15.484 -16.109 1 65.75 357 ASP A N 1
ATOM 2702 C CA . ASP A 1 357 ? -8.094 16.031 -15.828 1 65.75 357 ASP A CA 1
ATOM 2703 C C . ASP A 1 357 ? -8.039 17.031 -14.672 1 65.75 357 ASP A C 1
ATOM 2705 O O . ASP A 1 357 ? -7.578 16.703 -13.578 1 65.75 357 ASP A O 1
ATOM 2709 N N . PRO A 1 358 ? -8.438 18.172 -15.023 1 63.25 358 PRO A N 1
ATOM 2710 C CA . PRO A 1 358 ? -8.422 19.219 -14.008 1 63.25 358 PRO A CA 1
ATOM 2711 C C . PRO A 1 358 ? -9.242 18.859 -12.766 1 63.25 358 PRO A C 1
ATOM 2713 O O . PRO A 1 358 ? -8.984 19.375 -11.68 1 63.25 358 PRO A O 1
ATOM 2716 N N . ALA A 1 359 ? -10.227 18.047 -13 1 62.84 359 ALA A N 1
ATOM 2717 C CA . ALA A 1 359 ? -11.086 17.703 -11.867 1 62.84 359 ALA A CA 1
ATOM 2718 C C . ALA A 1 359 ? -10.305 16.984 -10.781 1 62.84 359 ALA A C 1
ATOM 2720 O O . ALA A 1 359 ? -10.68 17.016 -9.602 1 62.84 359 ALA A O 1
ATOM 2721 N N . THR A 1 360 ? -9.25 16.375 -11.203 1 60.75 360 THR A N 1
ATOM 2722 C CA . THR A 1 360 ? -8.5 15.562 -10.258 1 60.75 360 THR A CA 1
ATOM 2723 C C . THR A 1 360 ? -7.488 16.422 -9.5 1 60.75 360 THR A C 1
ATOM 2725 O O . THR A 1 360 ? -7.324 16.266 -8.289 1 60.75 360 THR A O 1
ATOM 2728 N N . LEU A 1 361 ? -6.832 17.344 -10.242 1 63.88 361 LEU A N 1
ATOM 2729 C CA . LEU A 1 361 ? -5.648 17.953 -9.641 1 63.88 361 LEU A CA 1
ATOM 2730 C C . LEU A 1 361 ? -5.816 19.469 -9.516 1 63.88 361 LEU A C 1
ATOM 2732 O O . LEU A 1 361 ? -4.918 20.156 -9.031 1 63.88 361 LEU A O 1
ATOM 2736 N N . GLY A 1 362 ? -7.008 19.828 -9.82 1 61.03 362 GLY A N 1
ATOM 2737 C CA . GLY A 1 362 ? -7.188 21.281 -9.805 1 61.03 362 GLY A CA 1
ATOM 2738 C C . GLY A 1 362 ? -7.043 21.875 -8.422 1 61.03 362 GLY A C 1
ATOM 2739 O O . GLY A 1 362 ? -6.809 23.078 -8.289 1 61.03 362 GLY A O 1
ATOM 2740 N N . HIS A 1 363 ? -7.062 21.062 -7.508 1 71 363 HIS A N 1
ATOM 2741 C CA . HIS A 1 363 ? -6.895 21.562 -6.148 1 71 363 HIS A CA 1
ATOM 2742 C C . HIS A 1 363 ? -5.422 21.641 -5.766 1 71 363 HIS A C 1
ATOM 2744 O O . HIS A 1 363 ? -5.062 22.328 -4.801 1 71 363 HIS A O 1
ATOM 2750 N N . LEU A 1 364 ? -4.645 21.031 -6.691 1 77 364 LEU A N 1
ATOM 2751 C CA . LEU A 1 364 ? -3.23 20.969 -6.336 1 77 364 LEU A CA 1
ATOM 2752 C C . LEU A 1 364 ? -2.43 22.016 -7.098 1 77 364 LEU A C 1
ATOM 2754 O O . LEU A 1 364 ? -1.375 22.453 -6.633 1 77 364 LEU A O 1
ATOM 2758 N N . TYR A 1 365 ? -2.939 22.375 -8.258 1 85.69 365 TYR A N 1
ATOM 2759 C CA . TYR A 1 365 ? -2.213 23.344 -9.062 1 85.69 365 TYR A CA 1
ATOM 2760 C C . TYR A 1 365 ? -3.148 24.062 -10.039 1 85.69 365 TYR A C 1
ATOM 2762 O O . TYR A 1 365 ? -4.258 23.578 -10.297 1 85.69 365 TYR A O 1
ATOM 2770 N N . ARG A 1 366 ? -2.711 25.25 -10.453 1 87.56 366 ARG A N 1
ATOM 2771 C CA . ARG A 1 366 ? -3.352 26.016 -11.516 1 87.56 366 ARG A CA 1
ATOM 2772 C C . ARG A 1 366 ? -2.412 26.203 -12.703 1 87.56 366 ARG A C 1
ATOM 2774 O O . ARG A 1 366 ? -1.213 26.422 -12.523 1 87.56 366 ARG A O 1
ATOM 2781 N N . ILE A 1 367 ? -2.996 26.094 -13.875 1 88.88 367 ILE A N 1
ATOM 2782 C CA . ILE A 1 367 ? -2.186 26.234 -15.086 1 88.88 367 ILE A CA 1
ATOM 2783 C C . ILE A 1 367 ? -2.02 27.703 -15.43 1 88.88 367 ILE A C 1
ATOM 2785 O O . ILE A 1 367 ? -3.004 28.438 -15.547 1 88.88 367 ILE A O 1
ATOM 2789 N N . ARG A 1 368 ? -0.844 28.156 -15.562 1 89.75 368 ARG A N 1
ATOM 2790 C CA . ARG A 1 368 ? -0.559 29.531 -15.953 1 89.75 368 ARG A CA 1
ATOM 2791 C C . ARG A 1 368 ? -0.165 29.625 -17.422 1 89.75 368 ARG A C 1
ATOM 2793 O O . ARG A 1 368 ? -0.493 30.594 -18.109 1 89.75 368 ARG A O 1
ATOM 2800 N N . SER A 1 369 ? 0.596 28.594 -17.828 1 89.5 369 SER A N 1
ATOM 2801 C CA . SER A 1 369 ? 0.989 28.484 -19.234 1 89.5 369 SER A CA 1
ATOM 2802 C C . SER A 1 369 ? 1.032 27.031 -19.688 1 89.5 369 SER A C 1
ATOM 2804 O O . SER A 1 369 ? 1.554 26.172 -18.984 1 89.5 369 SER A O 1
ATOM 2806 N N . GLN A 1 370 ? 0.547 26.766 -20.906 1 85.06 370 GLN A N 1
ATOM 2807 C CA . GLN A 1 370 ? 0.558 25.422 -21.469 1 85.06 370 GLN A CA 1
ATOM 2808 C C . GLN A 1 370 ? 1.55 25.312 -22.609 1 85.06 370 GLN A C 1
ATOM 2810 O O . GLN A 1 370 ? 1.53 24.344 -23.375 1 85.06 370 GLN A O 1
ATOM 2815 N N . ALA A 1 371 ? 2.346 26.359 -22.734 1 88.06 371 ALA A N 1
ATOM 2816 C CA . ALA A 1 371 ? 3.332 26.312 -23.812 1 88.06 371 ALA A CA 1
ATOM 2817 C C . ALA A 1 371 ? 4.254 25.109 -23.641 1 88.06 371 ALA A C 1
ATOM 2819 O O . ALA A 1 371 ? 4.863 24.922 -22.594 1 88.06 371 ALA A O 1
ATOM 2820 N N . PRO A 1 372 ? 4.387 24.312 -24.672 1 85 372 PRO A N 1
ATOM 2821 C CA . PRO A 1 372 ? 5.188 23.094 -24.547 1 85 372 PRO A CA 1
ATOM 2822 C C . PRO A 1 372 ? 6.641 23.375 -24.188 1 85 372 PRO A C 1
ATOM 2824 O O . PRO A 1 372 ? 7.281 22.562 -23.5 1 85 372 PRO A O 1
ATOM 2827 N N . GLU A 1 373 ? 7.195 24.438 -24.625 1 86.19 373 GLU A N 1
ATOM 2828 C CA . GLU A 1 373 ? 8.602 24.75 -24.375 1 86.19 373 GLU A CA 1
ATOM 2829 C C . GLU A 1 373 ? 8.828 25.234 -22.953 1 86.19 373 GLU A C 1
ATOM 2831 O O . GLU A 1 373 ? 9.93 25.109 -22.406 1 86.19 373 GLU A O 1
ATOM 2836 N N . ARG A 1 374 ? 7.734 25.828 -22.422 1 91 374 ARG A N 1
ATOM 2837 C CA . ARG A 1 374 ? 7.875 26.344 -21.062 1 91 374 ARG A CA 1
ATOM 2838 C C . ARG A 1 374 ? 6.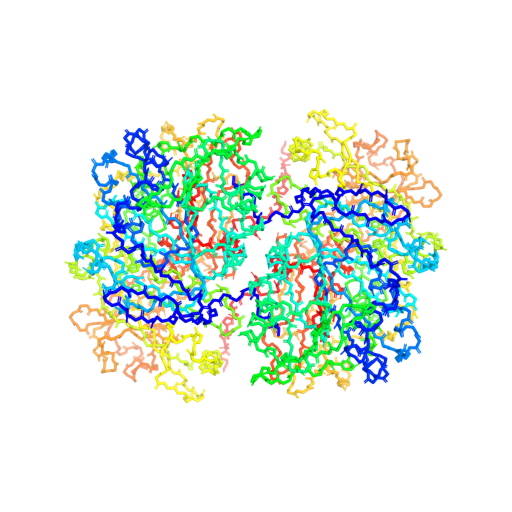539 26.328 -20.328 1 91 374 ARG A C 1
ATOM 2840 O O . ARG A 1 374 ? 5.984 27.375 -20 1 91 374 ARG A O 1
ATOM 2847 N N . PRO A 1 375 ? 6.035 25.172 -19.984 1 93.25 375 PRO A N 1
ATOM 2848 C CA . PRO A 1 375 ? 4.828 25.125 -19.156 1 93.25 375 PRO A CA 1
ATOM 2849 C C . PRO A 1 375 ? 5.043 25.703 -17.766 1 93.25 375 PRO A C 1
ATOM 2851 O O . PRO A 1 375 ? 6.133 25.594 -17.203 1 93.25 375 PRO A O 1
ATOM 2854 N N . VAL A 1 376 ? 4.043 26.438 -17.297 1 92.88 376 VAL A N 1
ATOM 2855 C CA . VAL A 1 376 ? 4.105 27.062 -15.977 1 92.88 376 VAL A CA 1
ATOM 2856 C C . VAL A 1 376 ? 2.865 26.688 -15.172 1 92.88 376 VAL A C 1
ATOM 2858 O O . VAL A 1 376 ? 1.745 26.734 -15.68 1 92.88 376 VAL A O 1
ATOM 2861 N N . VAL A 1 377 ? 3.109 26.25 -13.961 1 91.81 377 VAL A N 1
ATOM 2862 C CA . VAL A 1 377 ? 1.996 25.969 -13.062 1 91.81 377 VAL A CA 1
ATOM 2863 C C . VAL A 1 377 ? 2.148 26.781 -11.773 1 91.81 377 VAL A C 1
ATOM 2865 O O . VAL A 1 377 ? 3.266 27.109 -11.367 1 91.81 377 VAL A O 1
ATOM 2868 N N . ASP A 1 378 ? 1.011 27.172 -11.211 1 91.81 378 ASP A N 1
ATOM 2869 C CA . ASP A 1 378 ? 0.959 27.828 -9.898 1 91.81 378 ASP A CA 1
ATOM 2870 C C . ASP A 1 378 ? 0.503 26.859 -8.82 1 91.81 378 ASP A C 1
ATOM 2872 O O . ASP A 1 378 ? -0.456 26.109 -9.016 1 91.81 378 ASP A O 1
ATOM 2876 N N . TYR A 1 379 ? 1.217 26.828 -7.793 1 91.88 379 TYR A N 1
ATOM 2877 C CA . TYR A 1 379 ? 0.792 26.109 -6.598 1 91.88 379 TYR A CA 1
ATOM 2878 C C . TYR A 1 379 ? 0.193 27.062 -5.574 1 91.88 379 TYR A C 1
ATOM 2880 O O . TYR A 1 379 ? 0.922 27.719 -4.82 1 91.88 379 TYR A O 1
ATOM 2888 N N . PRO A 1 380 ? -1.106 27.016 -5.453 1 87.56 380 PRO A N 1
ATOM 2889 C CA . PRO A 1 380 ? -1.75 27.984 -4.57 1 87.56 380 PRO A CA 1
ATOM 2890 C C . PRO A 1 380 ? -1.375 27.797 -3.102 1 87.56 380 PRO A C 1
ATOM 2892 O O . PRO A 1 380 ? -1.347 28.75 -2.334 1 87.56 380 PRO A O 1
ATOM 2895 N N . GLY A 1 381 ? -1.109 26.641 -2.697 1 90.81 381 GLY A N 1
ATOM 2896 C CA . GLY A 1 381 ? -0.729 26.359 -1.32 1 90.81 381 GLY A CA 1
ATOM 2897 C C . GLY A 1 381 ? 0.756 26.531 -1.066 1 90.81 381 GLY A C 1
ATOM 2898 O O . GLY A 1 381 ? 1.218 26.391 0.069 1 90.81 381 GLY A O 1
ATOM 2899 N N . GLY A 1 382 ? 1.479 26.922 -2.096 1 94.19 382 GLY A N 1
ATOM 2900 C CA . GLY A 1 382 ? 2.906 27.141 -1.942 1 94.19 382 GLY A CA 1
ATOM 2901 C C . GLY A 1 382 ? 3.227 28.375 -1.101 1 94.19 382 GLY A C 1
ATOM 2902 O O . GLY A 1 382 ? 2.453 29.328 -1.073 1 94.19 382 GLY A O 1
ATOM 2903 N N . LEU A 1 383 ? 4.414 28.297 -0.397 1 95.5 383 LEU A N 1
ATOM 2904 C CA . LEU A 1 383 ? 4.875 29.391 0.451 1 95.5 383 LEU A CA 1
ATOM 2905 C C . LEU A 1 383 ? 6.398 29.484 0.419 1 95.5 383 LEU A C 1
ATOM 2907 O O . LEU A 1 383 ? 7.086 28.5 0.149 1 95.5 383 LEU A O 1
ATOM 2911 N N . ALA A 1 384 ? 6.859 30.688 0.603 1 95.81 384 ALA A N 1
ATOM 2912 C CA . ALA A 1 384 ? 8.234 30.922 1.025 1 95.81 384 ALA A CA 1
ATOM 2913 C C . ALA A 1 384 ? 8.297 31.344 2.488 1 95.81 384 ALA A C 1
ATOM 2915 O O . ALA A 1 384 ? 7.547 32.219 2.912 1 95.81 384 ALA A O 1
ATOM 2916 N N . LEU A 1 385 ? 9.172 30.641 3.258 1 96.69 385 LEU A N 1
ATOM 2917 C CA . LEU A 1 385 ? 9.203 30.875 4.699 1 96.69 385 LEU A CA 1
ATOM 2918 C C . LEU A 1 385 ? 10.641 31 5.199 1 96.69 385 LEU A C 1
ATOM 2920 O O . LEU A 1 385 ? 11.547 30.391 4.629 1 96.69 385 LEU A O 1
ATOM 2924 N N . ASP A 1 386 ? 10.797 31.844 6.207 1 97.25 386 ASP A N 1
ATOM 2925 C CA . ASP A 1 386 ? 12.008 31.75 7.02 1 97.25 386 ASP A CA 1
ATOM 2926 C C . ASP A 1 386 ? 11.945 30.531 7.941 1 97.25 386 ASP A C 1
ATOM 2928 O O . ASP A 1 386 ? 11.328 30.578 9.008 1 97.25 386 ASP A O 1
ATOM 2932 N N . LEU A 1 387 ? 12.609 29.5 7.574 1 97.88 387 LEU A N 1
ATOM 2933 C CA . LEU A 1 387 ? 12.516 28.219 8.273 1 97.88 387 LEU A CA 1
ATOM 2934 C C . LEU A 1 387 ? 13.172 28.312 9.648 1 97.88 387 LEU A C 1
ATOM 2936 O O . LEU A 1 387 ? 12.695 27.688 10.609 1 97.88 387 LEU A O 1
ATOM 2940 N N . GLY A 1 388 ? 14.281 29.016 9.758 1 97.56 388 GLY A N 1
ATOM 2941 C CA . GLY A 1 388 ? 14.891 29.234 11.062 1 97.56 388 GLY A CA 1
ATOM 2942 C C . GLY A 1 388 ? 13.969 29.906 12.055 1 97.56 388 GLY A C 1
ATOM 2943 O O . GLY A 1 388 ? 13.867 29.484 13.203 1 97.56 388 GLY A O 1
ATOM 2944 N N . LEU A 1 389 ? 13.344 30.922 11.57 1 97.06 389 LEU A N 1
ATOM 2945 C CA . LEU A 1 389 ? 12.391 31.625 12.414 1 97.06 389 LEU A CA 1
ATOM 2946 C C . LEU A 1 389 ? 11.242 30.719 12.82 1 97.06 389 LEU A C 1
ATOM 2948 O O . LEU A 1 389 ? 10.797 30.75 13.969 1 97.06 389 LEU A O 1
ATOM 2952 N N . LEU A 1 390 ? 10.75 29.938 11.859 1 97.94 390 LEU A N 1
ATOM 2953 C CA . LEU A 1 390 ? 9.695 28.984 12.18 1 97.94 390 LEU A CA 1
ATOM 2954 C C . LEU A 1 390 ? 10.133 28.031 13.289 1 97.94 390 LEU A C 1
ATOM 2956 O O . LEU A 1 390 ? 9.391 27.797 14.242 1 97.94 390 LEU A O 1
ATOM 2960 N N . CYS A 1 391 ? 11.344 27.516 13.195 1 98.12 391 CYS A N 1
ATOM 2961 C CA . CYS A 1 391 ? 11.852 26.578 14.188 1 98.12 391 CYS A CA 1
ATOM 2962 C C . CYS A 1 391 ? 11.938 27.234 15.562 1 98.12 391 CYS A C 1
ATOM 2964 O O . CYS A 1 391 ? 11.57 26.625 16.562 1 98.12 391 CYS A O 1
ATOM 2966 N N . ARG A 1 392 ? 12.375 28.422 15.602 1 97.12 392 ARG A N 1
ATOM 2967 C CA . ARG A 1 392 ? 12.469 29.141 16.875 1 97.12 392 ARG A CA 1
ATOM 2968 C C . ARG A 1 392 ? 11.094 29.312 17.5 1 97.12 392 ARG A C 1
ATOM 2970 O O . ARG A 1 392 ? 10.938 29.172 18.719 1 97.12 392 ARG A O 1
ATOM 2977 N N . HIS A 1 393 ? 10.164 29.578 16.703 1 96.38 393 HIS A N 1
ATOM 2978 C CA . HIS A 1 393 ? 8.812 29.75 17.219 1 96.38 393 HIS A CA 1
ATOM 2979 C C . HIS A 1 393 ? 8.219 28.422 17.672 1 96.38 393 HIS A C 1
ATOM 2981 O O . HIS A 1 393 ? 7.492 28.375 18.672 1 96.38 393 HIS A O 1
ATOM 2987 N N . LEU A 1 394 ? 8.477 27.406 16.891 1 96.56 394 LEU A N 1
ATOM 2988 C CA . LEU A 1 394 ? 7.992 26.078 17.266 1 96.56 394 LEU A CA 1
ATOM 2989 C C . LEU A 1 394 ? 8.586 25.641 18.594 1 96.56 394 LEU A C 1
ATOM 2991 O O . LEU A 1 394 ? 7.941 24.922 19.359 1 96.56 394 LEU A O 1
ATOM 2995 N N . ALA A 1 395 ? 9.773 26.094 18.922 1 97.12 395 ALA A N 1
ATOM 2996 C CA . ALA A 1 395 ? 10.523 25.641 20.094 1 97.12 395 ALA A CA 1
ATOM 2997 C C . ALA A 1 395 ? 10.133 26.422 21.344 1 97.12 395 ALA A C 1
ATOM 2999 O O . ALA A 1 395 ? 10.453 26.016 22.469 1 97.12 395 ALA A O 1
ATOM 3000 N N . ALA A 1 396 ? 9.547 27.562 21.219 1 92.06 396 ALA A N 1
ATOM 3001 C CA . ALA A 1 396 ? 9.391 28.562 22.266 1 92.06 396 ALA A CA 1
ATOM 3002 C C . ALA A 1 396 ? 8.781 27.953 23.516 1 92.06 396 ALA A C 1
ATOM 3004 O O . ALA A 1 396 ? 9.188 28.266 24.641 1 92.06 396 ALA A O 1
ATOM 3005 N N . ASP A 1 397 ? 7.883 27.047 23.516 1 89.25 397 ASP A N 1
ATOM 3006 C CA . ASP A 1 397 ? 7.238 26.531 24.719 1 89.25 397 ASP A CA 1
ATOM 3007 C C . ASP A 1 397 ? 7.59 25.062 24.938 1 89.25 397 ASP A C 1
ATOM 3009 O O . ASP A 1 397 ? 6.926 24.375 25.719 1 89.25 397 ASP A O 1
ATOM 3013 N N . LEU A 1 398 ? 8.672 24.625 24.359 1 96.44 398 LEU A N 1
ATOM 3014 C CA . LEU A 1 398 ? 9.125 23.25 24.547 1 96.44 398 LEU A CA 1
ATOM 3015 C C . LEU A 1 398 ? 10.305 23.203 25.516 1 96.44 398 LEU A C 1
ATOM 3017 O O . LEU A 1 398 ? 11.016 24.188 25.703 1 96.44 398 LEU A O 1
ATOM 3021 N N . ASP A 1 399 ? 10.43 22.125 26.266 1 97.75 399 ASP A N 1
ATOM 3022 C CA . ASP A 1 399 ? 11.625 21.859 27.062 1 97.75 399 ASP A CA 1
ATOM 3023 C C . ASP A 1 399 ? 12.812 21.5 26.172 1 97.75 399 ASP A C 1
ATOM 3025 O O . ASP A 1 399 ? 13.031 20.328 25.875 1 97.75 399 ASP A O 1
ATOM 3029 N N . LEU A 1 400 ? 13.523 22.484 25.781 1 97.56 400 LEU A N 1
ATOM 3030 C CA . LEU A 1 400 ? 14.672 22.328 24.906 1 97.56 400 LEU A CA 1
ATOM 3031 C C . LEU A 1 400 ? 15.977 22.359 25.703 1 97.56 400 LEU A C 1
ATOM 3033 O O . LEU A 1 400 ? 16.203 23.281 26.469 1 97.56 400 LEU A O 1
ATOM 3037 N N . ARG A 1 401 ? 16.766 21.375 25.516 1 96.75 401 ARG A N 1
ATOM 3038 C CA . ARG A 1 401 ? 18.078 21.266 26.156 1 96.75 401 ARG A CA 1
ATOM 3039 C C . ARG A 1 401 ? 19.203 21.328 25.141 1 96.75 401 ARG A C 1
ATOM 3041 O O . ARG A 1 401 ? 19.328 20.438 24.297 1 96.75 401 ARG A O 1
ATOM 3048 N N . PRO A 1 402 ? 20.031 22.297 25.219 1 95.06 402 PRO A N 1
ATOM 3049 C CA . PRO A 1 402 ? 21.141 22.422 24.266 1 95.06 402 PRO A CA 1
ATOM 3050 C C . PRO A 1 402 ? 22.281 21.453 24.578 1 95.06 402 PRO A C 1
ATOM 3052 O O . PRO A 1 402 ? 23.422 21.891 24.797 1 95.06 402 PRO A O 1
ATOM 3055 N N . LEU A 1 403 ? 22.016 20.156 24.594 1 93.69 403 LEU A N 1
ATOM 3056 C CA . LEU A 1 403 ? 22.953 19.109 24.938 1 93.69 403 LEU A CA 1
ATOM 3057 C C . LEU A 1 403 ? 23.062 18.078 23.812 1 93.69 403 LEU A C 1
ATOM 3059 O O . LEU A 1 403 ? 22.047 17.75 23.172 1 93.69 403 LEU A O 1
ATOM 3063 N N . PRO A 1 404 ? 24.234 17.578 23.594 1 91.81 404 PRO A N 1
ATOM 3064 C CA . PRO A 1 404 ? 24.391 16.484 22.625 1 91.81 404 PRO A CA 1
ATOM 3065 C C . PRO A 1 404 ? 23.984 15.133 23.203 1 91.81 404 PRO A C 1
ATOM 3067 O O . PRO A 1 404 ? 24.234 14.867 24.375 1 91.81 404 PRO A O 1
ATOM 3070 N N . VAL A 1 405 ? 23.375 14.297 22.391 1 93 405 VAL A N 1
ATOM 3071 C CA . VAL A 1 405 ? 23.078 12.914 22.734 1 93 405 VAL A CA 1
ATOM 3072 C C . VAL A 1 405 ? 24.062 11.984 22.016 1 93 405 VAL A C 1
ATOM 3074 O O . VAL A 1 405 ? 24.188 12.023 20.797 1 93 405 VAL A O 1
ATOM 3077 N N . GLY A 1 406 ? 24.688 11.148 22.812 1 88.31 406 GLY A N 1
ATOM 3078 C CA . GLY A 1 406 ? 25.703 10.273 22.25 1 88.31 406 GLY A CA 1
ATOM 3079 C C . GLY A 1 406 ? 25.141 8.938 21.797 1 88.31 406 GLY A C 1
ATOM 3080 O O . GLY A 1 406 ? 25.625 8.344 20.828 1 88.31 406 GLY A O 1
ATOM 3081 N N . ALA A 1 407 ? 24.203 8.484 22.531 1 89.19 407 ALA A N 1
ATOM 3082 C CA . ALA A 1 407 ? 23.641 7.176 22.219 1 89.19 407 ALA A CA 1
ATOM 3083 C C . ALA A 1 407 ? 22.203 7.062 22.719 1 89.19 407 ALA A C 1
ATOM 3085 O O . ALA A 1 407 ? 21.828 7.738 23.672 1 89.19 407 ALA A O 1
ATOM 3086 N N . VAL A 1 408 ? 21.453 6.273 21.953 1 90.19 408 VAL A N 1
ATOM 3087 C CA . VAL A 1 408 ? 20.109 5.898 22.344 1 90.19 408 VAL A CA 1
ATOM 3088 C C . VAL A 1 408 ? 20.016 4.383 22.516 1 90.19 408 VAL A C 1
ATOM 3090 O O . VAL A 1 408 ? 20.266 3.633 21.562 1 90.19 408 VAL A O 1
ATOM 3093 N N . GLU A 1 409 ? 19.719 3.939 23.688 1 86.69 409 GLU A N 1
ATOM 3094 C CA . GLU A 1 409 ? 19.625 2.512 23.969 1 86.69 409 GLU A CA 1
ATOM 3095 C C . GLU A 1 409 ? 18.203 2.109 24.344 1 86.69 409 GLU A C 1
ATOM 3097 O O . GLU A 1 409 ? 17.578 2.732 25.203 1 86.69 409 GLU A O 1
ATOM 3102 N N . CYS A 1 410 ? 17.75 1.095 23.672 1 84.25 410 CYS A N 1
ATOM 3103 C CA . CYS A 1 410 ? 16.422 0.544 23.969 1 84.25 410 CYS A CA 1
ATOM 3104 C C . CYS A 1 410 ? 16.516 -0.52 25.062 1 84.25 410 CYS A C 1
ATOM 3106 O O . CYS A 1 410 ? 17.281 -1.477 24.938 1 84.25 410 CYS A O 1
ATOM 3108 N N . ARG A 1 411 ? 15.836 -0.357 26.141 1 82 411 ARG A N 1
ATOM 3109 C CA . ARG A 1 411 ? 15.758 -1.32 27.234 1 82 411 ARG A CA 1
ATOM 3110 C C . ARG A 1 411 ? 14.32 -1.776 27.469 1 82 411 ARG A C 1
ATOM 3112 O O . ARG A 1 411 ? 13.383 -1.203 26.906 1 82 411 ARG A O 1
ATOM 3119 N N . PRO A 1 412 ? 14.312 -2.961 28.188 1 79.06 412 PRO A N 1
ATOM 3120 C CA . PRO A 1 412 ? 12.945 -3.326 28.578 1 79.06 412 PRO A CA 1
ATOM 3121 C C . PRO A 1 412 ? 12.266 -2.258 29.438 1 79.06 412 PRO A C 1
ATOM 3123 O O . PRO A 1 412 ? 12.82 -1.841 30.453 1 79.06 412 PRO A O 1
ATOM 3126 N N . GLY A 1 413 ? 11.375 -1.602 29.016 1 80.44 413 GLY A N 1
ATOM 3127 C CA . GLY A 1 413 ? 10.562 -0.691 29.812 1 80.44 413 GLY A CA 1
ATOM 3128 C C . GLY A 1 413 ? 10.867 0.77 29.531 1 80.44 413 GLY A C 1
ATOM 3129 O O . GLY A 1 413 ? 10.039 1.644 29.812 1 80.44 413 GLY A O 1
ATOM 3130 N N . ASP A 1 414 ? 12.188 0.966 29.109 1 90.06 414 ASP A N 1
ATOM 3131 C CA . ASP A 1 414 ? 12.484 2.375 28.875 1 90.06 414 ASP A CA 1
ATOM 3132 C C . ASP A 1 414 ? 13.547 2.537 27.781 1 90.06 414 ASP A C 1
ATOM 3134 O O . ASP A 1 414 ? 14.062 1.548 27.266 1 90.06 414 ASP A O 1
ATOM 3138 N N . VAL A 1 415 ? 13.766 3.83 27.422 1 92.56 415 VAL A N 1
ATOM 3139 C CA . VAL A 1 415 ? 14.836 4.242 26.516 1 92.56 415 VAL A CA 1
ATOM 3140 C C . VAL A 1 415 ? 15.836 5.113 27.266 1 92.56 415 VAL A C 1
ATOM 3142 O O . VAL A 1 415 ? 15.453 6.062 27.969 1 92.56 415 VAL A O 1
ATOM 3145 N N . GLN A 1 416 ? 17.078 4.75 27.141 1 93.81 416 GLN A N 1
ATOM 3146 C CA . GLN A 1 416 ? 18.125 5.492 27.828 1 93.81 416 GLN A CA 1
ATOM 3147 C C . GLN A 1 416 ? 18.938 6.324 26.844 1 93.81 416 GLN A C 1
ATOM 3149 O O . GLN A 1 416 ? 19.422 5.805 25.828 1 93.81 416 GLN A O 1
ATOM 3154 N N . LEU A 1 417 ? 19.062 7.613 27.125 1 94.25 417 LEU A N 1
ATOM 3155 C CA . LEU A 1 417 ? 19.891 8.531 26.359 1 94.25 417 LEU A CA 1
ATOM 3156 C C . LEU A 1 417 ? 21.172 8.852 27.094 1 94.25 417 LEU A C 1
ATOM 3158 O O . LEU A 1 417 ? 21.156 9.211 28.266 1 94.25 417 LEU A O 1
ATOM 3162 N N . HIS A 1 418 ? 22.219 8.68 26.406 1 93 418 HIS A N 1
ATOM 3163 C CA . HIS A 1 418 ? 23.484 9.133 26.953 1 93 418 HIS A CA 1
ATOM 3164 C C . HIS A 1 418 ? 23.75 10.594 26.609 1 93 418 HIS A C 1
ATOM 3166 O O . HIS A 1 418 ? 24.031 10.922 25.453 1 93 418 HIS A O 1
ATOM 3172 N N . VAL A 1 419 ? 23.656 11.414 27.578 1 92.38 419 VAL A N 1
ATOM 3173 C CA . VAL A 1 419 ? 23.844 12.859 27.453 1 92.38 419 VAL A CA 1
ATOM 3174 C C . VAL A 1 419 ? 25.062 13.305 28.25 1 92.38 419 VAL A C 1
ATOM 3176 O O . VAL A 1 419 ? 24.969 13.555 29.453 1 92.38 419 VAL A O 1
ATOM 3179 N N . GLY A 1 420 ? 26.109 13.57 27.562 1 83.94 420 GLY A N 1
ATOM 3180 C CA . GLY A 1 420 ? 27.359 13.789 28.266 1 83.94 420 GLY A CA 1
ATOM 3181 C C . GLY A 1 420 ? 27.766 12.617 29.141 1 83.94 420 GLY A C 1
ATOM 3182 O O . GLY A 1 420 ? 27.938 11.5 28.656 1 83.94 420 GLY A O 1
ATOM 3183 N N . HIS A 1 421 ? 27.844 12.969 30.453 1 85.75 421 HIS A N 1
ATOM 3184 C CA . HIS A 1 421 ? 28.234 11.93 31.391 1 85.75 421 HIS A CA 1
ATOM 3185 C C . HIS A 1 421 ? 27.031 11.375 32.125 1 85.75 421 HIS A C 1
ATOM 3187 O O . HIS A 1 421 ? 27.172 10.531 33.031 1 85.75 421 HIS A O 1
ATOM 3193 N N . GLU A 1 422 ? 25.922 11.727 31.656 1 92.69 422 GLU A N 1
ATOM 3194 C CA . GLU A 1 422 ? 24.703 11.305 32.344 1 92.69 422 GLU A CA 1
ATOM 3195 C C . GLU A 1 422 ? 23.844 10.422 31.469 1 92.69 422 GLU A C 1
ATOM 3197 O O . GLU A 1 422 ? 23.922 10.492 30.234 1 92.69 422 GLU A O 1
ATOM 3202 N N . THR A 1 423 ? 23.141 9.562 32.125 1 94 423 THR A N 1
ATOM 3203 C CA . THR A 1 423 ? 22.125 8.758 31.453 1 94 423 THR A CA 1
ATOM 3204 C C . THR A 1 423 ? 20.734 9.234 31.844 1 94 423 THR A C 1
ATOM 3206 O O . THR A 1 423 ? 20.422 9.352 33.031 1 94 423 THR A O 1
ATOM 3209 N N . ARG A 1 424 ? 19.906 9.555 30.906 1 95.38 424 ARG A N 1
ATOM 3210 C CA . ARG A 1 424 ? 18.516 9.977 31.141 1 95.38 424 ARG A CA 1
ATOM 3211 C C . ARG A 1 424 ? 17.531 8.961 30.578 1 95.38 424 ARG A C 1
ATOM 3213 O O . ARG A 1 424 ? 17.766 8.375 29.516 1 95.38 424 ARG A O 1
ATOM 3220 N N . ARG A 1 425 ? 16.453 8.797 31.328 1 95.44 425 ARG A N 1
ATOM 3221 C CA . ARG A 1 425 ? 15.492 7.758 30.969 1 95.44 425 ARG A CA 1
ATOM 3222 C C . ARG A 1 425 ? 14.195 8.359 30.453 1 95.44 425 ARG A C 1
ATOM 3224 O O . ARG A 1 425 ? 13.727 9.375 30.984 1 95.44 425 ARG A O 1
ATOM 3231 N N . PHE A 1 426 ? 13.648 7.75 29.406 1 96.31 426 PHE A N 1
ATOM 3232 C CA . PHE A 1 426 ? 12.375 8.125 28.812 1 96.31 426 PHE A CA 1
ATOM 3233 C C . PHE A 1 426 ? 11.562 6.895 28.438 1 96.31 426 PHE A C 1
ATOM 3235 O O . PHE A 1 426 ? 12.086 5.777 28.438 1 96.31 426 PHE A O 1
ATOM 3242 N N . ASP A 1 427 ? 10.258 7.086 28.219 1 94.5 427 ASP A N 1
ATOM 3243 C CA . ASP A 1 427 ? 9.391 5.984 27.812 1 94.5 427 ASP A CA 1
ATOM 3244 C C . ASP A 1 427 ? 9.562 5.664 26.328 1 94.5 427 ASP A C 1
ATOM 3246 O O . ASP A 1 427 ? 9.32 4.539 25.906 1 94.5 427 ASP A O 1
ATOM 3250 N N . ALA A 1 428 ? 9.922 6.637 25.531 1 93.94 428 ALA A N 1
ATOM 3251 C CA . ALA A 1 428 ? 10.164 6.523 24.094 1 93.94 428 ALA A CA 1
ATOM 3252 C C . ALA A 1 428 ? 11.117 7.609 23.609 1 93.94 428 ALA A C 1
ATOM 3254 O O . ALA A 1 428 ? 11.398 8.562 24.344 1 93.94 428 ALA A O 1
ATOM 3255 N N . ALA A 1 429 ? 11.617 7.418 22.438 1 95.5 429 ALA A N 1
ATOM 3256 C CA . ALA A 1 429 ? 12.508 8.422 21.859 1 95.5 429 ALA A CA 1
ATOM 3257 C C . ALA A 1 429 ? 12.281 8.555 20.344 1 95.5 429 ALA A C 1
ATOM 3259 O O . ALA A 1 429 ? 11.836 7.609 19.703 1 95.5 429 ALA A O 1
ATOM 3260 N N . ILE A 1 430 ? 12.492 9.75 19.859 1 96.5 430 ILE A N 1
ATOM 3261 C CA . ILE A 1 430 ? 12.492 10.016 18.422 1 96.5 430 ILE A CA 1
ATOM 3262 C C . ILE A 1 430 ? 13.852 10.57 18 1 96.5 430 ILE A C 1
ATOM 3264 O O . ILE A 1 430 ? 14.312 11.578 18.531 1 96.5 430 ILE A O 1
ATOM 3268 N N . ILE A 1 431 ? 14.445 9.914 17.062 1 95.44 431 ILE A N 1
ATOM 3269 C CA . ILE A 1 431 ? 15.711 10.375 16.5 1 95.44 431 ILE A CA 1
ATOM 3270 C C . ILE A 1 431 ? 15.438 11.234 15.258 1 95.44 431 ILE A C 1
ATOM 3272 O O . ILE A 1 431 ? 14.969 10.727 14.242 1 95.44 431 ILE A O 1
ATOM 3276 N N . ALA A 1 432 ? 15.672 12.484 15.344 1 96.5 432 ALA A N 1
ATOM 3277 C CA . ALA A 1 432 ? 15.445 13.453 14.273 1 96.5 432 ALA A CA 1
ATOM 3278 C C . ALA A 1 432 ? 16.688 14.305 14.031 1 96.5 432 ALA A C 1
ATOM 3280 O O . ALA A 1 432 ? 16.609 15.539 13.984 1 96.5 432 ALA A O 1
ATOM 3281 N N . THR A 1 433 ? 17.812 13.664 13.703 1 93.31 433 THR A N 1
ATOM 3282 C CA . THR A 1 433 ? 19.109 14.336 13.758 1 93.31 433 THR A CA 1
ATOM 3283 C C . THR A 1 433 ? 19.531 14.781 12.367 1 93.31 433 THR A C 1
ATOM 3285 O O . THR A 1 433 ? 20.641 15.289 12.188 1 93.31 433 THR A O 1
ATOM 3288 N N . GLY A 1 434 ? 18.734 14.555 11.391 1 91.31 434 GLY A N 1
ATOM 3289 C CA . GLY A 1 434 ? 19.094 14.969 10.047 1 91.31 434 GLY A CA 1
ATOM 3290 C C . GLY A 1 434 ? 20.391 14.352 9.555 1 91.31 434 GLY A C 1
ATOM 3291 O O . GLY A 1 434 ? 20.547 13.133 9.602 1 91.31 434 GLY A O 1
ATOM 3292 N N . ALA A 1 435 ? 21.359 15.188 9.172 1 83 435 ALA A N 1
ATOM 3293 C CA . ALA A 1 435 ? 22.609 14.75 8.547 1 83 435 ALA A CA 1
ATOM 3294 C C . ALA A 1 435 ? 23.656 14.391 9.594 1 83 435 ALA A C 1
ATOM 3296 O O . ALA A 1 435 ? 24.734 13.914 9.258 1 83 435 ALA A O 1
ATOM 3297 N N . VAL A 1 436 ? 23.297 14.602 10.805 1 79.62 436 VAL A N 1
ATOM 3298 C CA . VAL A 1 436 ? 24.266 14.32 11.859 1 79.62 436 VAL A CA 1
ATOM 3299 C C . VAL A 1 436 ? 24.422 12.805 12.016 1 79.62 436 VAL A C 1
ATOM 3301 O O . VAL A 1 436 ? 23.438 12.078 12.133 1 79.62 436 VAL A O 1
ATOM 3304 N N . ARG A 1 437 ? 25.703 12.414 11.977 1 74.81 437 ARG A N 1
ATOM 3305 C CA . ARG A 1 437 ? 26.031 11 12.109 1 74.81 437 ARG A CA 1
ATOM 3306 C C . ARG A 1 437 ? 26.422 10.664 13.547 1 74.81 437 ARG A C 1
ATOM 3308 O O . ARG A 1 437 ? 26.719 11.562 14.344 1 74.81 437 ARG A O 1
ATOM 3315 N N . GLY A 1 438 ? 26.375 9.469 13.883 1 66.62 438 GLY A N 1
ATOM 3316 C CA . GLY A 1 438 ? 26.969 9.039 15.148 1 66.62 438 GLY A CA 1
ATOM 3317 C C . GLY A 1 438 ? 25.922 8.641 16.172 1 66.62 438 GLY A C 1
ATOM 3318 O O . GLY A 1 438 ? 26.25 8.008 17.188 1 66.62 438 GLY A O 1
ATOM 3319 N N . ILE A 1 439 ? 24.812 9.266 16.062 1 65.88 439 ILE A N 1
ATOM 3320 C CA . ILE A 1 439 ? 23.797 8.805 17 1 65.88 439 ILE A CA 1
ATOM 3321 C C . ILE A 1 439 ? 23.328 7.402 16.609 1 65.88 439 ILE A C 1
ATOM 3323 O O . ILE A 1 439 ? 22.844 7.195 15.492 1 65.88 439 ILE A O 1
ATOM 3327 N N . CYS A 1 440 ? 23.578 6.461 17.469 1 64.38 440 CYS A N 1
ATOM 3328 C CA . CYS A 1 440 ? 23.484 5.059 17.078 1 64.38 440 CYS A CA 1
ATOM 3329 C C . CYS A 1 440 ? 22.234 4.41 17.672 1 64.38 440 CYS A C 1
ATOM 3331 O O . CYS A 1 440 ? 22 4.512 18.875 1 64.38 440 CYS A O 1
ATOM 3333 N N . CYS A 1 441 ? 21.312 4.266 16.984 1 72.75 441 CYS A N 1
ATOM 3334 C CA . CYS A 1 441 ? 20.344 3.238 17.328 1 72.75 441 CYS A CA 1
ATOM 3335 C C . CYS A 1 441 ? 20.406 2.074 16.344 1 72.75 441 CYS A C 1
ATOM 3337 O O . CYS A 1 441 ? 20.438 2.281 15.133 1 72.75 441 CYS A O 1
ATOM 3339 N N . PRO A 1 442 ? 20.641 0.876 16.891 1 66.5 442 PRO A N 1
ATOM 3340 C CA . PRO A 1 442 ? 20.703 -0.269 15.977 1 66.5 442 PRO A CA 1
ATOM 3341 C C . PRO A 1 442 ? 19.516 -0.323 15.023 1 66.5 442 PRO A C 1
ATOM 3343 O O . PRO A 1 442 ? 18.375 -0.069 15.422 1 66.5 442 PRO A O 1
ATOM 3346 N N . GLY A 1 443 ? 19.797 -0.421 13.75 1 69.12 443 GLY A N 1
ATOM 3347 C CA . GLY A 1 443 ? 18.766 -0.607 12.75 1 69.12 443 GLY A CA 1
ATOM 3348 C C . GLY A 1 443 ? 18.344 0.683 12.062 1 69.12 443 GLY A C 1
ATOM 3349 O O . GLY A 1 443 ? 17.547 0.669 11.141 1 69.12 443 GLY A O 1
ATOM 3350 N N . GLN A 1 444 ? 18.938 1.742 12.477 1 78.31 444 GLN A N 1
ATOM 3351 C CA . GLN A 1 444 ? 18.594 3.025 11.875 1 78.31 444 GLN A CA 1
ATOM 3352 C C . GLN A 1 444 ? 19.141 3.127 10.453 1 78.31 444 GLN A C 1
ATOM 3354 O O . GLN A 1 444 ? 20.312 2.816 10.203 1 78.31 444 GLN A O 1
ATOM 3359 N N . PRO A 1 445 ? 18.266 3.498 9.492 1 79.94 445 PRO A N 1
ATOM 3360 C CA . PRO A 1 445 ? 18.797 3.773 8.156 1 79.94 445 PRO A CA 1
ATOM 3361 C C . PRO A 1 445 ? 19.734 4.984 8.133 1 79.94 445 PRO A C 1
ATOM 3363 O O . PRO A 1 445 ? 19.516 5.949 8.875 1 79.94 445 PRO A O 1
ATOM 3366 N N . VAL A 1 446 ? 20.703 4.902 7.273 1 80.5 446 VAL A N 1
ATOM 3367 C CA . VAL A 1 446 ? 21.688 5.977 7.18 1 80.5 446 VAL A CA 1
ATOM 3368 C C . VAL A 1 446 ? 21.5 6.742 5.875 1 80.5 446 VAL A C 1
ATOM 3370 O O . VAL A 1 446 ? 21.797 6.23 4.793 1 80.5 446 VAL A O 1
ATOM 3373 N N . PRO A 1 447 ? 21.031 7.949 6.016 1 87.38 447 PRO A N 1
ATOM 3374 C CA . PRO A 1 447 ? 20.859 8.742 4.797 1 87.38 447 PRO A CA 1
ATOM 3375 C C . PRO A 1 447 ? 22.172 9.273 4.234 1 87.38 447 PRO A C 1
ATOM 3377 O O . PRO A 1 447 ? 23.156 9.375 4.961 1 87.38 447 PRO A O 1
ATOM 3380 N N . ALA A 1 448 ? 22.219 9.539 2.924 1 86.44 448 ALA A N 1
ATOM 3381 C CA . ALA A 1 448 ? 23.297 10.328 2.334 1 86.44 448 ALA A CA 1
ATOM 3382 C C . ALA A 1 448 ? 23.188 11.789 2.746 1 86.44 448 ALA A C 1
ATOM 3384 O O . ALA A 1 448 ? 22.156 12.219 3.281 1 86.44 448 ALA A O 1
ATOM 3385 N N . VAL A 1 449 ? 24.328 12.492 2.654 1 92.12 449 VAL A N 1
ATOM 3386 C CA . VAL A 1 449 ? 24.344 13.906 2.99 1 92.12 449 VAL A CA 1
ATOM 3387 C C . VAL A 1 449 ? 24.656 14.734 1.741 1 92.12 449 VAL A C 1
ATOM 3389 O O . VAL A 1 449 ? 25.578 14.406 0.984 1 92.12 449 VAL A O 1
ATOM 3392 N N . VAL A 1 450 ? 23.859 15.742 1.517 1 94.38 450 VAL A N 1
ATOM 3393 C CA . VAL A 1 450 ? 24.031 16.641 0.38 1 94.38 450 VAL A CA 1
ATOM 3394 C C . VAL A 1 450 ? 24.109 18.078 0.871 1 94.38 450 VAL A C 1
ATOM 3396 O O . VAL A 1 450 ? 23.281 18.531 1.666 1 94.38 450 VAL A O 1
ATOM 3399 N N . GLY A 1 451 ? 25.141 18.781 0.397 1 95 451 GLY A N 1
ATOM 3400 C CA . GLY A 1 451 ? 25.266 20.188 0.734 1 95 451 GLY A CA 1
ATOM 3401 C C . GLY A 1 451 ? 24.5 21.094 -0.216 1 95 451 GLY A C 1
ATOM 3402 O O . GLY A 1 451 ? 24.406 20.812 -1.411 1 95 451 GLY A O 1
ATOM 3403 N N . GLY A 1 452 ? 24 22.156 0.321 1 95.69 452 GLY A N 1
ATOM 3404 C CA . GLY A 1 452 ? 23.312 23.156 -0.487 1 95.69 452 GLY A CA 1
ATOM 3405 C C . GLY A 1 452 ? 23.594 24.578 -0.021 1 95.69 452 GLY A C 1
ATOM 3406 O O . GLY A 1 452 ? 23.641 24.844 1.183 1 95.69 452 GLY A O 1
ATOM 3407 N N . GLN A 1 453 ? 23.844 25.484 -0.983 1 96.81 453 GLN A N 1
ATOM 3408 C CA . GLN A 1 453 ? 24.094 26.891 -0.685 1 96.81 453 GLN A CA 1
ATOM 3409 C C . GLN A 1 453 ? 23.047 27.797 -1.356 1 96.81 453 GLN A C 1
ATOM 3411 O O . GLN A 1 453 ? 22.656 27.531 -2.496 1 96.81 453 GLN A O 1
ATOM 3416 N N . MET A 1 454 ? 22.562 28.75 -0.636 1 97.56 454 MET A N 1
ATOM 3417 C CA . MET A 1 454 ? 21.734 29.828 -1.158 1 97.56 454 MET A CA 1
ATOM 3418 C C . MET A 1 454 ? 22.547 31.125 -1.25 1 97.56 454 MET A C 1
ATOM 3420 O O . MET A 1 454 ? 23.484 31.344 -0.481 1 97.56 454 MET A O 1
ATOM 3424 N N . THR A 1 455 ? 22.125 31.906 -2.189 1 97.44 455 THR A N 1
ATOM 3425 C CA . THR A 1 455 ? 22.781 33.188 -2.438 1 97.44 455 THR A CA 1
ATOM 3426 C C . THR A 1 455 ? 21.781 34.344 -2.307 1 97.44 455 THR A C 1
ATOM 3428 O O . THR A 1 455 ? 20.688 34.281 -2.857 1 97.44 455 THR A O 1
ATOM 3431 N N . ARG A 1 456 ? 22.188 35.344 -1.559 1 97 456 ARG A N 1
ATOM 3432 C CA . ARG A 1 456 ? 21.375 36.562 -1.447 1 97 456 ARG A CA 1
ATOM 3433 C C . ARG A 1 456 ? 21.938 37.656 -2.33 1 97 456 ARG A C 1
ATOM 3435 O O . ARG A 1 456 ? 23.141 37.875 -2.385 1 97 456 ARG A O 1
ATOM 3442 N N . ILE A 1 457 ? 21.016 38.312 -3.012 1 95.69 457 ILE A N 1
ATOM 3443 C CA . ILE A 1 457 ? 21.469 39.375 -3.895 1 95.69 457 ILE A CA 1
ATOM 3444 C C . ILE A 1 457 ? 20.719 40.656 -3.6 1 95.69 457 ILE A C 1
ATOM 3446 O O . ILE A 1 457 ? 19.547 40.625 -3.217 1 95.69 457 ILE A O 1
ATOM 3450 N N . ALA A 1 458 ? 21.359 41.75 -3.896 1 92.06 458 ALA A N 1
ATOM 3451 C CA . ALA A 1 458 ? 20.766 43.062 -3.66 1 92.06 458 ALA A CA 1
ATOM 3452 C C . ALA A 1 458 ? 20.109 43.594 -4.926 1 92.06 458 ALA A C 1
ATOM 3454 O O . ALA A 1 458 ? 19.344 44.562 -4.867 1 92.06 458 ALA A O 1
ATOM 3455 N N . THR A 1 459 ? 20.344 42.938 -6.02 1 87.12 459 THR A N 1
ATOM 3456 C CA . THR A 1 459 ? 19.766 43.375 -7.293 1 87.12 459 THR A CA 1
ATOM 3457 C C . THR A 1 459 ? 18.266 43.125 -7.324 1 87.12 459 THR A C 1
ATOM 3459 O O . THR A 1 459 ? 17.797 42.031 -7.066 1 87.12 459 THR A O 1
ATOM 3462 N N . ARG A 1 460 ? 17.547 44.156 -7.66 1 86.19 460 ARG A N 1
ATOM 3463 C CA . ARG A 1 460 ? 16.109 44 -7.793 1 86.19 460 ARG A CA 1
ATOM 3464 C C . ARG A 1 460 ? 15.742 43.344 -9.109 1 86.19 460 ARG A C 1
ATOM 3466 O O . ARG A 1 460 ? 16.156 43.781 -10.18 1 86.19 460 ARG A O 1
ATOM 3473 N N . LEU A 1 461 ? 15.023 42.312 -8.938 1 87.06 461 LEU A N 1
ATOM 3474 C CA . LEU A 1 461 ? 14.609 41.562 -10.125 1 87.06 461 LEU A CA 1
ATOM 3475 C C . LEU A 1 461 ? 13.172 41.906 -10.508 1 87.06 461 LEU A C 1
ATOM 3477 O O . LEU A 1 461 ? 12.266 41.812 -9.688 1 87.06 461 LEU A O 1
ATOM 3481 N N . ALA A 1 462 ? 12.93 42.469 -11.68 1 72.06 462 ALA A N 1
ATOM 3482 C CA . ALA A 1 462 ? 11.641 42.969 -12.156 1 72.06 462 ALA A CA 1
ATOM 3483 C C . ALA A 1 462 ? 10.586 41.875 -12.141 1 72.06 462 ALA A C 1
ATOM 3485 O O . ALA A 1 462 ? 9.414 42.125 -11.844 1 72.06 462 ALA A O 1
ATOM 3486 N N . GLY A 1 463 ? 10.891 40.719 -12.484 1 65.75 463 GLY A N 1
ATOM 3487 C CA . GLY A 1 463 ? 9.891 39.688 -12.664 1 65.75 463 GLY A CA 1
ATOM 3488 C C . GLY A 1 463 ? 9.547 38.969 -11.375 1 65.75 463 GLY A C 1
ATOM 3489 O O . GLY A 1 463 ? 8.633 38.125 -11.344 1 65.75 463 GLY A O 1
ATOM 3490 N N . VAL A 1 464 ? 10.281 39.312 -10.352 1 69.69 464 VAL A N 1
ATOM 3491 C CA . VAL A 1 464 ? 10.016 38.594 -9.102 1 69.69 464 VAL A CA 1
ATOM 3492 C C . VAL A 1 464 ? 9.094 39.438 -8.227 1 69.69 464 VAL A C 1
ATOM 3494 O O . VAL A 1 464 ? 9.461 40.531 -7.797 1 69.69 464 VAL A O 1
ATOM 3497 N N . ARG A 1 465 ? 7.836 39.25 -8.375 1 65.62 465 ARG A N 1
ATOM 3498 C CA . ARG A 1 465 ? 6.809 39.969 -7.609 1 65.62 465 ARG A CA 1
ATOM 3499 C C . ARG A 1 465 ? 6.57 39.281 -6.266 1 65.62 465 ARG A C 1
ATOM 3501 O O . ARG A 1 465 ? 7.492 38.719 -5.676 1 65.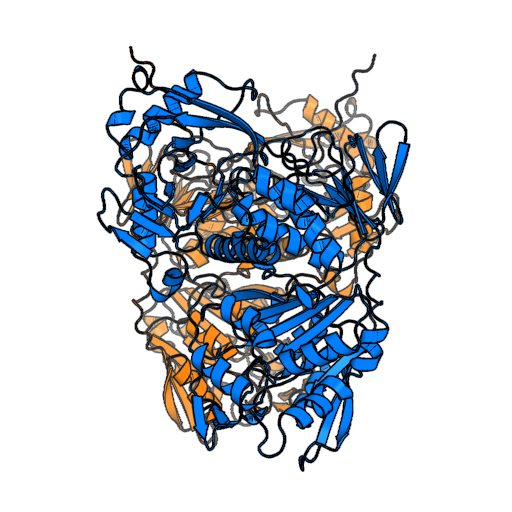62 465 ARG A O 1
ATOM 3508 N N . GLU A 1 466 ? 5.316 39.312 -5.855 1 72.88 466 GLU A N 1
ATOM 3509 C CA . GLU A 1 466 ? 4.863 38.875 -4.543 1 72.88 466 GLU A CA 1
ATOM 3510 C C . GLU A 1 466 ? 4.801 37.344 -4.477 1 72.88 466 GLU A C 1
ATOM 3512 O O . GLU A 1 466 ? 4.555 36.781 -3.41 1 72.88 466 GLU A O 1
ATOM 3517 N N . SER A 1 467 ? 5.285 36.656 -5.516 1 83.44 467 SER A N 1
ATOM 3518 C CA . SER A 1 467 ? 5.254 35.188 -5.484 1 83.44 467 SER A CA 1
ATOM 3519 C C . SER A 1 467 ? 6.656 34.594 -5.625 1 83.44 467 SER A C 1
ATOM 3521 O O . SER A 1 467 ? 7.559 35.25 -6.152 1 83.44 467 SER A O 1
ATOM 3523 N N . ALA A 1 468 ? 6.852 33.5 -5.023 1 92.94 468 ALA A N 1
ATOM 3524 C CA . ALA A 1 468 ? 8.094 32.75 -5.195 1 92.94 468 ALA A CA 1
ATOM 3525 C C . ALA A 1 468 ? 8.141 32.062 -6.566 1 92.94 468 ALA A C 1
ATOM 3527 O O . ALA A 1 468 ? 7.117 31.625 -7.086 1 92.94 468 ALA A O 1
ATOM 3528 N N . LEU A 1 469 ? 9.297 32.062 -7.164 1 94.12 469 LEU A N 1
ATOM 3529 C CA . LEU A 1 469 ? 9.5 31.406 -8.445 1 94.12 469 LEU A CA 1
ATOM 3530 C C . LEU A 1 469 ? 10.359 30.156 -8.297 1 94.12 469 LEU A C 1
ATOM 3532 O O . LEU A 1 469 ? 11.328 30.156 -7.527 1 94.12 469 LEU A O 1
ATOM 3536 N N . SER A 1 470 ? 9.938 29.094 -8.914 1 94.5 470 SER A N 1
ATOM 3537 C CA . SER A 1 470 ? 10.742 27.875 -8.906 1 94.5 470 SER A CA 1
ATOM 3538 C C . SER A 1 470 ? 10.859 27.281 -10.305 1 94.5 470 SER A C 1
ATOM 3540 O O . SER A 1 470 ? 9.977 27.484 -11.148 1 94.5 470 SER A O 1
ATOM 3542 N N . GLY A 1 471 ? 11.883 26.578 -10.586 1 93.12 471 GLY A N 1
ATOM 3543 C CA . GLY A 1 471 ? 12.25 25.891 -11.812 1 93.12 471 GLY A CA 1
ATOM 3544 C C . GLY A 1 471 ? 13.609 25.234 -11.742 1 93.12 471 GLY A C 1
ATOM 3545 O O . GLY A 1 471 ? 13.82 24.312 -10.945 1 93.12 471 GLY A O 1
ATOM 3546 N N . GLN A 1 472 ? 14.523 25.703 -12.625 1 92.44 472 GLN A N 1
ATOM 3547 C CA . GLN A 1 472 ? 15.922 25.359 -12.398 1 92.44 472 GLN A CA 1
ATOM 3548 C C . GLN A 1 472 ? 16.531 26.203 -11.273 1 92.44 472 GLN A C 1
ATOM 3550 O O . GLN A 1 472 ? 17.312 27.125 -11.531 1 92.44 472 GLN A O 1
ATOM 3555 N N . GLY A 1 473 ? 16.188 25.781 -10.062 1 93.44 473 GLY A N 1
ATOM 3556 C CA . GLY A 1 473 ? 16.406 26.594 -8.883 1 93.44 473 GLY A CA 1
ATOM 3557 C C . GLY A 1 473 ? 15.188 27.391 -8.469 1 93.44 473 GLY A C 1
ATOM 3558 O O . GLY A 1 473 ? 14.094 27.172 -8.984 1 93.44 473 GLY A O 1
ATOM 3559 N N . TYR A 1 474 ? 15.391 28.281 -7.469 1 94.81 474 TYR A N 1
ATOM 3560 C CA . TYR A 1 474 ? 14.266 29.109 -7.043 1 94.81 474 TYR A CA 1
ATOM 3561 C C . TYR A 1 474 ? 14.742 30.5 -6.641 1 94.81 474 TYR A C 1
ATOM 3563 O O . TYR A 1 474 ? 15.922 30.703 -6.348 1 94.81 474 TYR A O 1
ATOM 3571 N N . CYS A 1 475 ? 13.883 31.422 -6.77 1 95.38 475 CYS A N 1
ATOM 3572 C CA . CYS A 1 475 ? 14.078 32.812 -6.395 1 95.38 475 CYS A CA 1
ATOM 3573 C C . CYS A 1 475 ? 12.961 33.312 -5.477 1 95.38 475 CYS A C 1
ATOM 3575 O O . CYS A 1 475 ? 11.781 33.25 -5.844 1 95.38 475 CYS A O 1
ATOM 3577 N N . LEU A 1 476 ? 13.336 33.75 -4.301 1 94.69 476 LEU A N 1
ATOM 3578 C CA . LEU A 1 476 ? 12.375 34.156 -3.287 1 94.69 476 LEU A CA 1
ATOM 3579 C C . LEU A 1 476 ? 12.625 35.625 -2.877 1 94.69 476 LEU A C 1
ATOM 3581 O O . LEU A 1 476 ? 13.773 36.062 -2.832 1 94.69 476 LEU A O 1
ATOM 3585 N N . PRO A 1 477 ? 11.555 36.25 -2.555 1 91.56 477 PRO A N 1
ATOM 3586 C CA . PRO A 1 477 ? 11.773 37.594 -2.025 1 91.56 477 PRO A CA 1
ATOM 3587 C C . PRO A 1 477 ? 12.422 37.594 -0.643 1 91.56 477 PRO A C 1
ATOM 3589 O O . PRO A 1 477 ? 12.25 36.625 0.121 1 91.56 477 PRO A O 1
ATOM 3592 N N . ALA A 1 478 ? 13.18 38.594 -0.427 1 89.62 478 ALA A N 1
ATOM 3593 C CA . ALA A 1 478 ? 13.781 38.875 0.874 1 89.62 478 ALA A CA 1
ATOM 3594 C C . ALA A 1 478 ? 13.523 40.312 1.306 1 89.62 478 ALA A C 1
ATOM 3596 O O . ALA A 1 478 ? 12.805 41.062 0.625 1 89.62 478 ALA A O 1
ATOM 3597 N N . ASP A 1 479 ? 13.977 40.656 2.494 1 84 479 ASP A N 1
ATOM 3598 C CA . ASP A 1 479 ? 13.766 42 3.023 1 84 479 ASP A CA 1
ATOM 3599 C C . ASP A 1 479 ? 14.469 43.031 2.162 1 84 479 ASP A C 1
ATOM 3601 O O . ASP A 1 479 ? 15.453 42.719 1.487 1 84 479 ASP A O 1
ATOM 3605 N N . GLU A 1 480 ? 13.914 44.219 2.152 1 82.81 480 GLU A N 1
ATOM 3606 C CA . GLU A 1 480 ? 14.516 45.406 1.554 1 82.81 480 GLU A CA 1
ATOM 3607 C C . GLU A 1 480 ? 14.711 45.219 0.05 1 82.81 480 GLU A C 1
ATOM 3609 O O . GLU A 1 480 ? 15.734 45.625 -0.501 1 82.81 480 GLU A O 1
ATOM 3614 N N . GLY A 1 481 ? 13.836 44.5 -0.555 1 83.75 481 GLY A N 1
ATOM 3615 C CA . GLY A 1 481 ? 13.875 44.344 -2.002 1 83.75 481 GLY A CA 1
ATOM 3616 C C . GLY A 1 481 ? 14.922 43.375 -2.484 1 83.75 481 GLY A C 1
ATOM 3617 O O . GLY A 1 481 ? 15.164 43.25 -3.688 1 83.75 481 GLY A O 1
ATOM 3618 N N . GLN A 1 482 ? 15.508 42.688 -1.603 1 92.25 482 GLN A N 1
ATOM 3619 C CA . GLN A 1 482 ? 16.5 41.688 -1.951 1 92.25 482 GLN A CA 1
ATOM 3620 C C . GLN A 1 482 ? 15.852 40.344 -2.254 1 92.25 482 GLN A C 1
ATOM 3622 O O . GLN A 1 482 ? 14.625 40.219 -2.172 1 92.25 482 GLN A O 1
ATOM 3627 N N . HIS A 1 483 ? 16.734 39.406 -2.762 1 94.75 483 HIS A N 1
ATOM 3628 C CA . HIS A 1 483 ? 16.219 38.094 -3.137 1 94.75 483 HIS A CA 1
ATOM 3629 C C . HIS A 1 483 ? 17.156 37 -2.695 1 94.75 483 HIS A C 1
ATOM 3631 O O . HIS A 1 483 ? 18.375 37.156 -2.672 1 94.75 483 HIS A O 1
ATOM 3637 N N . TRP A 1 484 ? 16.562 35.938 -2.26 1 95.81 484 TRP A N 1
ATOM 3638 C CA . TRP A 1 484 ? 17.297 34.688 -2.057 1 95.81 484 TRP A CA 1
ATOM 3639 C C . TRP A 1 484 ? 17.219 33.812 -3.291 1 95.81 484 TRP A C 1
ATOM 3641 O O . TRP A 1 484 ? 16.141 33.625 -3.855 1 95.81 484 TRP A O 1
ATOM 3651 N N . LEU A 1 485 ? 18.328 33.281 -3.758 1 95.88 485 LEU A N 1
ATOM 3652 C CA . LEU A 1 485 ? 18.438 32.312 -4.855 1 95.88 485 LEU A CA 1
ATOM 3653 C C . LEU A 1 485 ? 19 30.984 -4.363 1 95.88 485 LEU A C 1
ATOM 3655 O O . LEU A 1 485 ? 19.906 30.953 -3.539 1 95.88 485 LEU A O 1
ATOM 3659 N N . GLY A 1 486 ? 18.406 29.938 -4.805 1 93.19 486 GLY A N 1
ATOM 3660 C CA . GLY A 1 486 ? 18.969 28.656 -4.383 1 93.19 486 GLY A CA 1
ATOM 3661 C C . GLY A 1 486 ? 18.375 27.484 -5.141 1 93.19 486 GLY A C 1
ATOM 3662 O O . GLY A 1 486 ? 17.562 27.656 -6.039 1 93.19 486 GLY A O 1
ATOM 3663 N N . ALA A 1 487 ? 18.688 26.25 -4.719 1 91.5 487 ALA A N 1
ATOM 3664 C CA . ALA A 1 487 ? 19.969 26.047 -4.047 1 91.5 487 ALA A CA 1
ATOM 3665 C C . ALA A 1 487 ? 20.859 25.094 -4.836 1 91.5 487 ALA A C 1
ATOM 3667 O O . ALA A 1 487 ? 20.391 24.375 -5.723 1 91.5 487 ALA A O 1
ATOM 3668 N N . THR A 1 488 ? 22.172 25.125 -4.594 1 93.69 488 THR A N 1
ATOM 3669 C CA . THR A 1 488 ? 23.109 24.156 -5.168 1 93.69 488 THR A CA 1
ATOM 3670 C C . THR A 1 488 ? 22.938 22.781 -4.52 1 93.69 488 THR A C 1
ATOM 3672 O O . THR A 1 488 ? 22.219 22.641 -3.531 1 93.69 488 THR A O 1
ATOM 3675 N N . TYR A 1 489 ? 23.453 21.766 -5.113 1 92.12 489 TYR A N 1
ATOM 3676 C CA . TYR A 1 489 ? 23.531 20.406 -4.594 1 92.12 489 TYR A CA 1
ATOM 3677 C C . TYR A 1 489 ? 24.953 19.875 -4.672 1 92.12 489 TYR A C 1
ATOM 3679 O O . TYR A 1 489 ? 25.438 19.516 -5.75 1 92.12 489 TYR A O 1
ATOM 3687 N N . ARG A 1 490 ? 25.578 19.875 -3.588 1 91.12 490 ARG A N 1
ATOM 3688 C CA . ARG A 1 490 ? 26.938 19.375 -3.504 1 91.12 490 ARG A CA 1
ATOM 3689 C C . ARG A 1 490 ? 26.953 17.938 -3.002 1 91.12 490 ARG A C 1
ATOM 3691 O O . ARG A 1 490 ? 26.688 17.672 -1.826 1 91.12 490 ARG A O 1
ATOM 3698 N N . HIS A 1 491 ? 27.25 17.156 -4.02 1 86.75 491 HIS A N 1
ATOM 3699 C CA . HIS A 1 491 ? 27.344 15.75 -3.682 1 86.75 491 HIS A CA 1
ATOM 3700 C C . HIS A 1 491 ? 28.797 15.344 -3.408 1 86.75 491 HIS A C 1
ATOM 3702 O O . HIS A 1 491 ? 29.719 15.836 -4.066 1 86.75 491 HIS A O 1
ATOM 3708 N N . GLY A 1 492 ? 29.156 14.672 -2.445 1 77.5 492 GLY A N 1
ATOM 3709 C CA . GLY A 1 492 ? 30.5 14.172 -2.203 1 77.5 492 GLY A CA 1
ATOM 3710 C C . GLY A 1 492 ? 31.469 15.242 -1.728 1 77.5 492 GLY A C 1
ATOM 3711 O O . GLY A 1 492 ? 31.125 16.422 -1.711 1 77.5 492 GLY A O 1
ATOM 3712 N N . GLY A 1 493 ? 32.594 14.883 -1.442 1 74.38 493 GLY A N 1
ATOM 3713 C CA . GLY A 1 493 ? 33.625 15.812 -0.982 1 74.38 493 GLY A CA 1
ATOM 3714 C C . GLY A 1 493 ? 33.312 16.438 0.365 1 74.38 493 GLY A C 1
ATOM 3715 O O . GLY A 1 493 ? 32.656 15.797 1.211 1 74.38 493 GLY A O 1
ATOM 3716 N N . GLU A 1 494 ? 33.844 17.672 0.457 1 76.5 494 GLU A N 1
ATOM 3717 C CA . GLU A 1 494 ? 33.594 18.391 1.707 1 76.5 494 GLU A CA 1
ATOM 3718 C C . GLU A 1 494 ? 32.25 19.078 1.716 1 76.5 494 GLU A C 1
ATOM 3720 O O . GLU A 1 494 ? 31.984 19.984 0.922 1 76.5 494 GLU A O 1
ATOM 3725 N N . ILE A 1 495 ? 31.422 18.688 2.453 1 85.75 495 ILE A N 1
ATOM 3726 C CA . ILE A 1 495 ? 30.094 19.234 2.594 1 85.75 495 ILE A CA 1
ATOM 3727 C C . ILE A 1 495 ? 30.062 20.219 3.771 1 85.75 495 ILE A C 1
ATOM 3729 O O . ILE A 1 495 ? 29.594 19.859 4.859 1 85.75 495 ILE A O 1
ATOM 3733 N N . ALA A 1 496 ? 30.719 21.375 3.51 1 88.38 496 ALA A N 1
ATOM 3734 C CA . ALA A 1 496 ? 30.781 22.391 4.551 1 88.38 496 ALA A CA 1
ATOM 3735 C C . ALA A 1 496 ? 31.062 23.766 3.955 1 88.38 496 ALA A C 1
ATOM 3737 O O . ALA A 1 496 ? 31.828 23.891 2.986 1 88.38 496 ALA A O 1
ATOM 3738 N N . GLY A 1 497 ? 30.375 24.734 4.484 1 91.19 497 GLY A N 1
ATOM 3739 C CA . GLY A 1 497 ? 30.797 26.109 4.305 1 91.19 497 GLY A CA 1
ATOM 3740 C C . GLY A 1 497 ? 30.297 26.734 3.01 1 91.19 497 GLY A C 1
ATOM 3741 O O . GLY A 1 497 ? 29.938 26.016 2.076 1 91.19 497 GLY A O 1
ATOM 3742 N N . VAL A 1 498 ? 30.312 28.031 2.969 1 95.88 498 VAL A N 1
ATOM 3743 C CA . VAL A 1 498 ? 29.906 28.844 1.822 1 95.88 498 VAL A CA 1
ATOM 3744 C C . VAL A 1 498 ? 31.062 28.922 0.828 1 95.88 498 VAL A C 1
ATOM 3746 O O . VAL A 1 498 ? 32.219 29.062 1.225 1 95.88 498 VAL A O 1
ATOM 3749 N N . ARG A 1 499 ? 30.734 28.812 -0.471 1 95.62 499 ARG A N 1
ATOM 3750 C CA . ARG A 1 499 ? 31.719 28.938 -1.536 1 95.62 499 ARG A CA 1
ATOM 3751 C C . ARG A 1 499 ? 31.281 29.938 -2.592 1 95.62 499 ARG A C 1
ATOM 3753 O O . ARG A 1 499 ? 30.094 30.016 -2.924 1 95.62 499 ARG A O 1
ATOM 3760 N N . ASP A 1 500 ? 32.25 30.578 -3.131 1 95.38 500 ASP A N 1
ATOM 3761 C CA . ASP A 1 500 ? 31.969 31.531 -4.199 1 95.38 500 ASP A CA 1
ATOM 3762 C C . ASP A 1 500 ? 31.484 30.828 -5.457 1 95.38 500 ASP A C 1
ATOM 3764 O O . ASP A 1 500 ? 30.656 31.359 -6.195 1 95.38 500 ASP A O 1
ATOM 3768 N N . GLU A 1 501 ? 32.031 29.703 -5.668 1 94.44 501 GLU A N 1
ATOM 3769 C CA . GLU A 1 501 ? 31.609 28.922 -6.828 1 94.44 501 GLU A CA 1
ATOM 3770 C C . GLU A 1 501 ? 30.125 28.594 -6.773 1 94.44 501 GLU A C 1
ATOM 3772 O O . GLU A 1 501 ? 29.453 28.578 -7.809 1 94.44 501 GLU A O 1
ATOM 3777 N N . ASP A 1 502 ? 29.672 28.344 -5.613 1 95.81 502 ASP A N 1
ATOM 3778 C CA . ASP A 1 502 ? 28.25 28.047 -5.441 1 95.81 502 ASP A CA 1
ATOM 3779 C C . ASP A 1 502 ? 27.406 29.281 -5.707 1 95.81 502 ASP A C 1
ATOM 3781 O O . ASP A 1 502 ? 26.281 29.172 -6.234 1 95.81 502 ASP A O 1
ATOM 3785 N N . ASN A 1 503 ? 27.859 30.438 -5.336 1 96.62 503 ASN A N 1
ATOM 3786 C CA . ASN A 1 503 ? 27.156 31.672 -5.668 1 96.62 503 ASN A CA 1
ATOM 3787 C C . ASN A 1 503 ? 27.031 31.859 -7.18 1 96.62 503 ASN A C 1
ATOM 3789 O O . ASN A 1 503 ? 25.938 32.156 -7.676 1 96.62 503 ASN A O 1
ATOM 3793 N N . ARG A 1 504 ? 28.094 31.625 -7.848 1 95.56 504 ARG A N 1
ATOM 3794 C CA . ARG A 1 504 ? 28.078 31.75 -9.305 1 95.56 504 ARG A CA 1
ATOM 3795 C C . ARG A 1 504 ? 27.125 30.75 -9.938 1 95.56 504 ARG A C 1
ATOM 3797 O O . ARG A 1 504 ? 26.422 31.078 -10.898 1 95.56 504 ARG A O 1
ATOM 3804 N N . GLU A 1 505 ? 27.141 29.594 -9.406 1 95.06 505 GLU A N 1
ATOM 3805 C CA . GLU A 1 505 ? 26.25 28.562 -9.922 1 95.06 505 GLU A CA 1
ATOM 3806 C C . GLU A 1 505 ? 24.797 28.953 -9.742 1 95.06 505 GLU A C 1
ATOM 3808 O O . GLU A 1 505 ? 23.984 28.781 -10.656 1 95.06 505 GLU A O 1
ATOM 3813 N N . ASN A 1 506 ? 24.484 29.422 -8.578 1 96.44 506 ASN A N 1
ATOM 3814 C CA . ASN A 1 506 ? 23.109 29.844 -8.32 1 96.44 506 ASN A CA 1
ATOM 3815 C C . ASN A 1 506 ? 22.672 30.953 -9.273 1 96.44 506 ASN A C 1
ATOM 3817 O O . ASN A 1 506 ? 21.562 30.922 -9.805 1 96.44 506 ASN A O 1
ATOM 3821 N N . LEU A 1 507 ? 23.562 31.906 -9.469 1 95.56 507 LEU A N 1
ATOM 3822 C CA . LEU A 1 507 ? 23.25 33.031 -10.359 1 95.56 507 LEU A CA 1
ATOM 3823 C C . LEU A 1 507 ? 23.047 32.531 -11.789 1 95.56 507 LEU A C 1
ATOM 3825 O O . LEU A 1 507 ? 22.078 32.906 -12.445 1 95.56 507 LEU A O 1
ATOM 3829 N N . ALA A 1 508 ? 23.859 31.672 -12.234 1 93.62 508 ALA A N 1
ATOM 3830 C CA . ALA A 1 508 ? 23.781 31.156 -13.594 1 93.62 508 ALA A CA 1
ATOM 3831 C C . ALA A 1 508 ? 22.516 30.328 -13.805 1 93.62 508 ALA A C 1
ATOM 3833 O O . ALA A 1 508 ? 21.859 30.438 -14.836 1 93.62 508 ALA A O 1
ATOM 3834 N N . ARG A 1 509 ? 22.188 29.516 -12.883 1 92.12 509 ARG A N 1
ATOM 3835 C CA . ARG A 1 509 ? 21.047 28.625 -12.969 1 92.12 509 ARG A CA 1
ATOM 3836 C C . ARG A 1 509 ? 19.734 29.406 -13 1 92.12 509 ARG A C 1
ATOM 3838 O O . ARG A 1 509 ? 18.734 28.938 -13.523 1 92.12 509 ARG A O 1
ATOM 3845 N N . LEU A 1 510 ? 19.766 30.656 -12.492 1 92.69 510 LEU A N 1
ATOM 3846 C CA . LEU A 1 510 ? 18.531 31.422 -12.375 1 92.69 510 LEU A CA 1
ATOM 3847 C C . LEU A 1 510 ? 18.5 32.562 -13.391 1 92.69 510 LEU A C 1
ATOM 3849 O O . LEU A 1 510 ? 17.672 33.469 -13.281 1 92.69 510 LEU A O 1
ATOM 3853 N N . ALA A 1 511 ? 19.281 32.406 -14.367 1 91.88 511 ALA A N 1
ATOM 3854 C CA . ALA A 1 511 ? 19.328 33.406 -15.422 1 91.88 511 ALA A CA 1
ATOM 3855 C C . ALA A 1 511 ? 17.984 33.469 -16.156 1 91.88 511 ALA A C 1
ATOM 3857 O O . ALA A 1 511 ? 17.656 34.5 -16.781 1 91.88 511 ALA A O 1
ATOM 3858 N N . TRP A 1 512 ? 17.188 32.344 -16.062 1 90.06 512 TRP A N 1
ATOM 3859 C CA . TRP A 1 512 ? 15.883 32.312 -16.734 1 90.06 512 TRP A CA 1
ATOM 3860 C C . TRP A 1 512 ? 14.891 33.25 -16.031 1 90.06 512 TRP A C 1
ATOM 3862 O O . TRP A 1 512 ? 13.867 33.594 -16.609 1 90.06 512 TRP A O 1
ATOM 3872 N N . VAL A 1 513 ? 15.125 33.688 -14.836 1 92 513 VAL A N 1
ATOM 3873 C CA . VAL A 1 513 ? 14.258 34.562 -14.07 1 92 513 VAL A CA 1
ATOM 3874 C C . VAL A 1 513 ? 14.398 36 -14.57 1 92 513 VAL A C 1
ATOM 3876 O O . VAL A 1 513 ? 13.398 36.719 -14.711 1 92 513 VAL A O 1
ATOM 3879 N N . ASP A 1 514 ? 15.609 36.375 -14.781 1 91.06 514 ASP A N 1
ATOM 3880 C CA . ASP A 1 514 ? 15.938 37.75 -15.203 1 91.06 514 ASP A CA 1
ATOM 3881 C C . ASP A 1 514 ? 17.297 37.781 -15.906 1 91.06 514 ASP A C 1
ATOM 3883 O O . ASP A 1 514 ? 18.266 37.188 -15.43 1 91.06 514 ASP A O 1
ATOM 3887 N N . ALA A 1 515 ? 17.359 38.5 -16.953 1 88.25 515 ALA A N 1
ATOM 3888 C CA . ALA A 1 515 ? 18.562 38.594 -17.75 1 88.25 515 ALA A CA 1
ATOM 3889 C C . ALA A 1 515 ? 19.703 39.219 -16.969 1 88.25 515 ALA A C 1
ATOM 3891 O O . ALA A 1 515 ? 20.875 38.969 -17.266 1 88.25 515 ALA A O 1
ATOM 3892 N N . ALA A 1 516 ? 19.391 39.938 -15.992 1 87.56 516 ALA A N 1
ATOM 3893 C CA . ALA A 1 516 ? 20.391 40.594 -15.148 1 87.56 516 ALA A CA 1
ATOM 3894 C C . ALA A 1 516 ? 21.281 39.562 -14.461 1 87.56 516 ALA A C 1
ATOM 3896 O O . ALA A 1 516 ? 22.391 39.844 -14.047 1 87.56 516 ALA A O 1
ATOM 3897 N N . LEU A 1 517 ? 20.812 38.344 -14.367 1 92.19 517 LEU A N 1
ATOM 3898 C CA . LEU A 1 517 ? 21.547 37.312 -13.656 1 92.19 517 LEU A CA 1
ATOM 3899 C C . LEU A 1 517 ? 22.469 36.531 -14.594 1 92.19 517 LEU A C 1
ATOM 3901 O O . LEU A 1 517 ? 23.266 35.719 -14.148 1 92.19 517 LEU A O 1
ATOM 3905 N N . SER A 1 518 ? 22.438 36.812 -15.828 1 89.88 518 SER A N 1
ATOM 3906 C CA . SER A 1 518 ? 23.172 36.031 -16.828 1 89.88 518 SER A CA 1
ATOM 3907 C C . SER A 1 518 ? 24.672 36.281 -16.703 1 89.88 518 SER A C 1
ATOM 3909 O O . SER A 1 518 ? 25.469 35.469 -17.172 1 89.88 518 SER A O 1
ATOM 3911 N N . ASP A 1 519 ? 25.031 37.438 -16.094 1 91.19 519 ASP A N 1
ATOM 3912 C CA . ASP A 1 519 ? 26.438 37.688 -15.805 1 91.19 519 ASP A CA 1
ATOM 3913 C C . ASP A 1 519 ? 26.703 37.719 -14.305 1 91.19 519 ASP A C 1
ATOM 3915 O O . ASP A 1 519 ? 26.719 38.781 -13.68 1 91.19 519 ASP A O 1
ATOM 3919 N N . PRO A 1 520 ? 27.094 36.656 -13.773 1 91.56 520 PRO A N 1
ATOM 3920 C CA . PRO A 1 520 ? 27.219 36.5 -12.32 1 91.56 520 PRO A CA 1
ATOM 3921 C C . PRO A 1 520 ? 28.219 37.469 -11.703 1 91.56 520 PRO A C 1
ATOM 3923 O O . PRO A 1 520 ? 28.062 37.875 -10.547 1 91.56 520 PRO A O 1
ATOM 3926 N N . GLU A 1 521 ? 29.188 37.812 -12.422 1 90.44 521 GLU A N 1
ATOM 3927 C CA . GLU A 1 521 ? 30.234 38.688 -11.891 1 90.44 521 GLU A CA 1
ATOM 3928 C C . GLU A 1 521 ? 29.703 40.094 -11.648 1 90.44 521 GLU A C 1
ATOM 3930 O O . GLU A 1 521 ? 30.281 40.844 -10.867 1 90.44 521 GLU A O 1
ATOM 3935 N N . ARG A 1 522 ? 28.656 40.406 -12.227 1 91.31 522 ARG A N 1
ATOM 3936 C CA . ARG A 1 522 ? 28.125 41.781 -12.141 1 91.31 522 ARG A CA 1
ATOM 3937 C C . ARG A 1 522 ? 27 41.844 -11.125 1 91.31 522 ARG A C 1
ATOM 3939 O O . ARG A 1 522 ? 26.422 42.938 -10.914 1 91.31 522 ARG A O 1
ATOM 3946 N N . VAL A 1 523 ? 26.656 40.812 -10.57 1 94.5 523 VAL A N 1
ATOM 3947 C CA . VAL A 1 523 ? 25.562 40.812 -9.609 1 94.5 523 VAL A CA 1
ATOM 3948 C C . VAL A 1 523 ? 26.109 40.875 -8.188 1 94.5 523 VAL A C 1
ATOM 3950 O O . VAL A 1 523 ? 26.797 39.938 -7.738 1 94.5 523 VAL A O 1
ATOM 3953 N N . PRO A 1 524 ? 25.844 41.875 -7.469 1 94.06 524 PRO A N 1
ATOM 3954 C CA . PRO A 1 524 ? 26.344 41.969 -6.09 1 94.06 524 PRO A CA 1
ATOM 3955 C C . PRO A 1 524 ? 25.688 40.938 -5.16 1 94.06 524 PRO A C 1
ATOM 3957 O O . PRO A 1 524 ? 24.484 41 -4.953 1 94.06 524 PRO A O 1
ATOM 3960 N N . VAL A 1 525 ? 26.516 40.094 -4.555 1 96 525 VAL A N 1
ATOM 3961 C CA . VAL A 1 525 ? 26.078 39.094 -3.566 1 96 525 VAL A CA 1
ATOM 3962 C C . VAL A 1 525 ? 26.094 39.719 -2.176 1 96 525 VAL A C 1
ATOM 3964 O O . VAL A 1 525 ? 27.125 40.219 -1.715 1 96 525 VAL A O 1
ATOM 3967 N N . SER A 1 526 ? 24.984 39.781 -1.551 1 96.12 526 SER A N 1
ATOM 3968 C CA . SER A 1 526 ? 24.859 40.438 -0.254 1 96.12 526 SER A CA 1
ATOM 3969 C C . SER A 1 526 ? 24.922 39.438 0.887 1 96.12 526 SER A C 1
ATOM 3971 O O . SER A 1 526 ? 25.016 39.812 2.055 1 96.12 526 SER A O 1
ATOM 3973 N N . GLY A 1 527 ? 24.844 38.188 0.613 1 95.5 527 GLY A N 1
ATOM 3974 C CA . GLY A 1 527 ? 24.906 37.125 1.622 1 95.5 527 GLY A CA 1
ATOM 3975 C C . GLY A 1 527 ? 24.828 35.719 1.039 1 95.5 527 GLY A C 1
ATOM 3976 O O . GLY A 1 527 ? 24.562 35.562 -0.153 1 95.5 527 GLY A O 1
ATOM 3977 N N . ALA A 1 528 ? 25.094 34.75 1.856 1 97.38 528 ALA A N 1
ATOM 3978 C CA . ALA A 1 528 ? 25 33.344 1.481 1 97.38 528 ALA A CA 1
ATOM 3979 C C . ALA A 1 528 ? 24.703 32.469 2.699 1 97.38 528 ALA A C 1
ATOM 3981 O O . ALA A 1 528 ? 25 32.844 3.832 1 97.38 528 ALA A O 1
ATOM 3982 N N . TRP A 1 529 ? 24.078 31.406 2.484 1 97.19 529 TRP A N 1
ATOM 3983 C CA . TRP A 1 529 ? 23.75 30.422 3.523 1 97.19 529 TRP A CA 1
ATOM 3984 C C . TRP A 1 529 ? 24.016 29 3.043 1 97.19 529 TRP A C 1
ATOM 3986 O O . TRP A 1 529 ? 23.719 28.672 1.898 1 97.19 529 TRP A O 1
ATOM 3996 N N . PHE A 1 530 ? 24.641 28.234 3.9 1 96.69 530 PHE A N 1
ATOM 3997 C CA . PHE A 1 530 ? 24.938 26.844 3.572 1 96.69 530 PHE A CA 1
ATOM 3998 C C . PHE A 1 530 ? 24.297 25.906 4.574 1 96.69 530 PHE A C 1
ATOM 4000 O O . PHE A 1 530 ? 24.266 26.188 5.773 1 96.69 530 PHE A O 1
ATOM 4007 N N . GLY A 1 531 ? 23.781 24.781 4.094 1 95.75 531 GLY A N 1
ATOM 4008 C CA . GLY A 1 531 ? 23.25 23.719 4.941 1 95.75 531 GLY A CA 1
ATOM 4009 C C . GLY A 1 531 ? 23.484 22.328 4.379 1 95.75 531 GLY A C 1
ATOM 4010 O O . GLY A 1 531 ? 23.453 22.141 3.162 1 95.75 531 GLY A O 1
ATOM 4011 N N . ALA A 1 532 ? 23.75 21.359 5.277 1 95.62 532 ALA A N 1
ATOM 4012 C CA . ALA A 1 532 ? 23.875 19.953 4.914 1 95.62 532 ALA A CA 1
ATOM 4013 C C . ALA A 1 532 ? 22.562 19.219 5.141 1 95.62 532 ALA A C 1
ATOM 4015 O O . ALA A 1 532 ? 22 19.234 6.246 1 95.62 532 ALA A O 1
ATOM 4016 N N . ARG A 1 533 ? 22.078 18.547 4.117 1 94.56 533 ARG A N 1
ATOM 4017 C CA . ARG A 1 533 ? 20.781 17.875 4.16 1 94.56 533 ARG A CA 1
ATOM 4018 C C . ARG A 1 533 ? 20.938 16.359 4.082 1 94.56 533 ARG A C 1
ATOM 4020 O O . ARG A 1 533 ? 21.797 15.859 3.35 1 94.56 533 ARG A O 1
ATOM 4027 N N . ALA A 1 534 ? 20.156 15.648 4.895 1 94 534 ALA A N 1
ATOM 4028 C CA . ALA A 1 534 ? 20.094 14.195 4.805 1 94 534 ALA A CA 1
ATOM 4029 C C . ALA A 1 534 ? 19.062 13.758 3.768 1 94 534 ALA A C 1
ATOM 4031 O O . ALA A 1 534 ? 17.953 14.297 3.717 1 94 534 ALA A O 1
ATOM 4032 N N . VAL A 1 535 ? 19.469 12.773 2.865 1 92.38 535 VAL A N 1
ATOM 4033 C CA . VAL A 1 535 ? 18.562 12.375 1.791 1 92.38 535 VAL A CA 1
ATOM 4034 C C . VAL A 1 535 ? 18.609 10.859 1.604 1 92.38 535 VAL A C 1
ATOM 4036 O O . VAL A 1 535 ? 19.641 10.234 1.857 1 92.38 535 VAL A O 1
ATOM 4039 N N . PHE A 1 536 ? 17.469 10.336 1.281 1 87.44 536 PHE A N 1
ATOM 4040 C CA . PHE A 1 536 ? 17.406 8.961 0.792 1 87.44 536 PHE A CA 1
ATOM 4041 C C . PHE A 1 536 ? 17.203 8.938 -0.718 1 87.44 536 PHE A C 1
ATOM 4043 O O . PHE A 1 536 ? 16.766 9.922 -1.308 1 87.44 536 PHE A O 1
ATOM 4050 N N . PRO A 1 537 ? 17.484 7.848 -1.365 1 78.19 537 PRO A N 1
ATOM 4051 C CA . PRO A 1 537 ? 17.469 7.809 -2.83 1 78.19 537 PRO A CA 1
ATOM 4052 C C . PRO A 1 537 ? 16.078 8.062 -3.408 1 78.19 537 PRO A C 1
ATOM 4054 O O . PRO A 1 537 ? 15.953 8.641 -4.488 1 78.19 537 PRO A O 1
ATOM 4057 N N . ASP A 1 538 ? 15.078 7.656 -2.74 1 77.94 538 ASP A N 1
ATOM 4058 C CA . ASP A 1 538 ? 13.727 7.836 -3.271 1 77.94 538 ASP A CA 1
ATOM 4059 C C . ASP A 1 538 ? 13.164 9.211 -2.896 1 77.94 538 ASP A C 1
ATOM 4061 O O . ASP A 1 538 ? 12.039 9.539 -3.252 1 77.94 538 ASP A O 1
ATOM 4065 N N . ARG A 1 539 ? 13.812 9.984 -2.113 1 88.06 539 ARG A N 1
ATOM 4066 C CA . ARG A 1 539 ? 13.531 11.375 -1.77 1 88.06 539 ARG A CA 1
ATOM 4067 C C . ARG A 1 539 ? 12.367 11.469 -0.786 1 88.06 539 ARG A C 1
ATOM 4069 O O . ARG A 1 539 ? 11.742 12.523 -0.656 1 88.06 539 ARG A O 1
ATOM 4076 N N . LEU A 1 540 ? 12.062 10.344 -0.191 1 92.19 540 LEU A N 1
ATOM 4077 C CA . LEU A 1 540 ? 11.117 10.336 0.918 1 92.19 540 LEU A CA 1
ATOM 4078 C C . LEU A 1 540 ? 11.836 10.133 2.246 1 92.19 540 LEU A C 1
ATOM 4080 O O . LEU A 1 540 ? 12.836 9.414 2.309 1 92.19 540 LEU A O 1
ATOM 4084 N N . PRO A 1 541 ? 11.344 10.766 3.275 1 95.62 541 PRO A N 1
ATOM 4085 C CA . PRO A 1 541 ? 11.977 10.555 4.578 1 95.62 541 PRO A CA 1
ATOM 4086 C C . PRO A 1 541 ? 11.719 9.164 5.148 1 95.62 541 PRO A C 1
ATOM 4088 O O . PRO A 1 541 ? 10.852 8.438 4.648 1 95.62 541 PRO A O 1
ATOM 4091 N N . ALA A 1 542 ? 12.578 8.766 6.055 1 93.19 542 ALA A N 1
ATOM 4092 C CA . ALA A 1 542 ? 12.32 7.586 6.883 1 93.19 542 ALA A CA 1
ATOM 4093 C C . ALA A 1 542 ? 11.633 7.969 8.188 1 93.19 542 ALA A C 1
ATOM 4095 O O . ALA A 1 542 ? 12.203 8.688 9.008 1 93.19 542 ALA A O 1
ATOM 4096 N N . VAL A 1 543 ? 10.445 7.52 8.328 1 96.19 543 VAL A N 1
ATOM 4097 C CA . VAL A 1 543 ? 9.625 7.895 9.477 1 96.19 543 VAL A CA 1
ATOM 4098 C C . VAL A 1 543 ? 8.906 6.664 10.023 1 96.19 543 VAL A C 1
ATOM 4100 O O . VAL A 1 543 ? 8.188 5.98 9.289 1 96.19 543 VAL A O 1
ATOM 4103 N N . GLY A 1 544 ? 9.102 6.352 11.25 1 93.12 544 GLY A N 1
ATOM 4104 C CA . GLY A 1 544 ? 8.422 5.23 11.867 1 93.12 544 GLY A CA 1
ATOM 4105 C C . GLY A 1 544 ? 9.172 4.66 13.055 1 93.12 544 GLY A C 1
ATOM 4106 O O . GLY A 1 544 ? 10.281 5.098 13.359 1 93.12 544 GLY A O 1
ATOM 4107 N N . ILE A 1 545 ? 8.547 3.76 13.742 1 89.56 545 ILE A N 1
ATOM 4108 C CA . ILE A 1 545 ? 9.156 3.057 14.867 1 89.56 545 ILE A CA 1
ATOM 4109 C C . ILE A 1 545 ? 10.086 1.965 14.344 1 89.56 545 ILE A C 1
ATOM 4111 O O . ILE A 1 545 ? 9.719 1.196 13.453 1 89.56 545 ILE A O 1
ATOM 4115 N N . LEU A 1 546 ? 11.234 1.901 14.836 1 83.31 546 LEU A N 1
ATOM 4116 C CA . LEU A 1 546 ? 12.227 0.92 14.406 1 83.31 546 LEU A CA 1
ATOM 4117 C C . LEU A 1 546 ? 11.836 -0.481 14.867 1 83.31 546 LEU A C 1
ATOM 4119 O O . LEU A 1 546 ? 11.453 -0.678 16.016 1 83.31 546 LEU A O 1
ATOM 4123 N N . SER A 1 547 ? 11.852 -1.446 13.945 1 67.5 547 SER A N 1
ATOM 4124 C CA . SER A 1 547 ? 11.352 -2.801 14.148 1 67.5 547 SER A CA 1
ATOM 4125 C C . SER A 1 547 ? 12.102 -3.502 15.281 1 67.5 547 SER A C 1
ATOM 4127 O O . SER A 1 547 ? 11.555 -4.383 15.945 1 67.5 547 SER A O 1
ATOM 4129 N N . ASN A 1 548 ? 13.352 -3.25 15.383 1 61.69 548 ASN A N 1
ATOM 4130 C CA . ASN A 1 548 ? 14.133 -3.939 16.406 1 61.69 548 ASN A CA 1
ATOM 4131 C C . ASN A 1 548 ? 13.883 -3.365 17.781 1 61.69 548 ASN A C 1
ATOM 4133 O O . ASN A 1 548 ? 14.555 -3.732 18.75 1 61.69 548 ASN A O 1
ATOM 4137 N N . THR A 1 549 ? 13.023 -2.443 17.656 1 59.66 549 THR A N 1
ATOM 4138 C CA . THR A 1 549 ? 12.594 -1.833 18.906 1 59.66 549 THR A CA 1
ATOM 4139 C C . THR A 1 549 ? 11.094 -1.997 19.109 1 59.66 549 THR A C 1
ATOM 4141 O O . THR A 1 549 ? 10.406 -2.545 18.234 1 59.66 549 THR A O 1
ATOM 4144 N N . GLY A 1 550 ? 10.531 -1.863 20.141 1 52.81 550 GLY A N 1
ATOM 4145 C CA . GLY A 1 550 ? 9.109 -2.002 20.406 1 52.81 550 GLY A CA 1
ATOM 4146 C C . GLY A 1 550 ? 8.734 -3.363 20.953 1 52.81 550 GLY A C 1
ATOM 4147 O O . GLY A 1 550 ? 9.602 -4.184 21.25 1 52.81 550 GLY A O 1
ATOM 4148 N N . GLY A 1 551 ? 7.473 -3.666 20.922 1 54.97 551 GLY A N 1
ATOM 4149 C CA . GLY A 1 551 ? 7.043 -4.895 21.578 1 54.97 551 GLY A CA 1
ATOM 4150 C C . GLY A 1 551 ? 7.383 -4.945 23.047 1 54.97 551 GLY A C 1
ATOM 4151 O O . GLY A 1 551 ? 6.789 -4.227 23.859 1 54.97 551 GLY A O 1
ATOM 4152 N N . GLU A 1 552 ? 8.516 -5.758 23.25 1 58.69 552 GLU A N 1
ATOM 4153 C CA . GLU A 1 552 ? 8.945 -5.922 24.625 1 58.69 552 GLU A CA 1
ATOM 4154 C C . GLU A 1 552 ? 9.859 -4.773 25.062 1 58.69 552 GLU A C 1
ATOM 4156 O O . GLU A 1 552 ? 10.078 -4.574 26.266 1 58.69 552 GLU A O 1
ATOM 4161 N N . HIS A 1 553 ? 10.258 -4.008 24.062 1 67.38 553 HIS A N 1
ATOM 4162 C CA . HIS A 1 553 ? 11.133 -2.883 24.344 1 67.38 553 HIS A CA 1
ATOM 4163 C C . HIS A 1 553 ? 10.438 -1.552 24.094 1 67.38 553 HIS A C 1
ATOM 4165 O O . HIS A 1 553 ? 9.469 -1.489 23.328 1 67.38 553 HIS A O 1
ATOM 4171 N N . ALA A 1 554 ? 10.938 -0.587 24.828 1 79.69 554 ALA A N 1
ATOM 4172 C CA . ALA A 1 554 ? 10.43 0.764 24.609 1 79.69 554 ALA A CA 1
ATOM 4173 C C . ALA A 1 554 ? 10.688 1.211 23.172 1 79.69 554 ALA A C 1
ATOM 4175 O O . ALA A 1 554 ? 11.742 0.928 22.594 1 79.69 554 ALA A O 1
ATOM 4176 N N . PRO A 1 555 ? 9.719 1.891 22.594 1 86.38 555 PRO A N 1
ATOM 4177 C CA . PRO A 1 555 ? 9.82 2.221 21.156 1 86.38 555 PRO A CA 1
ATOM 4178 C C . PRO A 1 555 ? 10.797 3.361 20.891 1 86.38 555 PRO A C 1
ATOM 4180 O O . PRO A 1 555 ? 10.828 4.348 21.641 1 86.38 555 PRO A O 1
ATOM 4183 N N . VAL A 1 556 ? 11.625 3.219 19.906 1 91 556 VAL A N 1
ATOM 4184 C CA . VAL A 1 556 ? 12.461 4.266 19.328 1 91 556 VAL A CA 1
ATOM 4185 C C . VAL A 1 556 ? 12.055 4.508 17.891 1 91 556 VAL A C 1
ATOM 4187 O O . VAL A 1 556 ? 12 3.572 17.078 1 91 556 VAL A O 1
ATOM 4190 N N . ALA A 1 557 ? 11.711 5.734 17.641 1 93.75 557 ALA A N 1
ATOM 4191 C CA . ALA A 1 557 ? 11.32 6.098 16.297 1 93.75 557 ALA A CA 1
ATOM 4192 C C . ALA A 1 557 ? 12.414 6.902 15.594 1 93.75 557 ALA A C 1
ATOM 4194 O O . ALA A 1 557 ? 13.266 7.496 16.25 1 93.75 557 ALA A O 1
ATOM 4195 N N . ILE A 1 558 ? 12.375 6.852 14.281 1 93.56 558 ILE A N 1
ATOM 4196 C CA . ILE A 1 558 ? 13.258 7.668 13.461 1 93.56 558 ILE A CA 1
ATOM 4197 C C . ILE A 1 558 ? 12.438 8.672 12.656 1 93.56 558 ILE A C 1
ATOM 4199 O O . ILE A 1 558 ? 11.281 8.406 12.312 1 93.56 558 ILE A O 1
ATOM 4203 N N . ASN A 1 559 ? 12.945 9.812 12.445 1 96.38 559 ASN A N 1
ATOM 4204 C CA . ASN A 1 559 ? 12.359 10.938 11.734 1 96.38 559 ASN A CA 1
ATOM 4205 C C . ASN A 1 559 ? 13.422 11.758 11.008 1 96.38 559 ASN A C 1
ATOM 4207 O O . ASN A 1 559 ? 13.742 12.875 11.422 1 96.38 559 ASN A O 1
ATOM 4211 N N . VAL A 1 560 ? 13.969 11.203 9.867 1 95.06 560 VAL A N 1
ATOM 4212 C CA . VAL A 1 560 ? 15.133 11.805 9.227 1 95.06 560 VAL A CA 1
ATOM 4213 C C . VAL A 1 560 ? 15 11.695 7.707 1 95.06 560 VAL A C 1
ATOM 4215 O O . VAL A 1 560 ? 14.141 10.969 7.203 1 95.06 560 VAL A O 1
ATOM 4218 N N . GLY A 1 561 ? 15.828 12.461 7.008 1 95.25 561 GLY A N 1
ATOM 4219 C CA . GLY A 1 561 ? 16 12.266 5.578 1 95.25 561 GLY A CA 1
ATOM 4220 C C . GLY A 1 561 ? 15.039 13.07 4.734 1 95.25 561 GLY A C 1
ATOM 4221 O O . GLY A 1 561 ? 14.555 12.594 3.705 1 95.25 561 GLY A O 1
ATOM 4222 N N . TYR A 1 562 ? 14.812 14.273 5.078 1 96.69 562 TYR A N 1
ATOM 4223 C CA . TYR A 1 562 ? 13.812 15.094 4.406 1 96.69 562 TYR A CA 1
ATOM 4224 C C . TYR A 1 562 ? 14.414 15.82 3.207 1 96.69 562 TYR A C 1
ATOM 4226 O O . TYR A 1 562 ? 13.688 16.375 2.381 1 96.69 562 TYR A O 1
ATOM 4234 N N . GLY A 1 563 ? 15.727 15.781 3.1 1 94.88 563 GLY A N 1
ATOM 4235 C CA . GLY A 1 563 ? 16.344 16.531 2.018 1 94.88 563 GLY A CA 1
ATOM 4236 C C . GLY A 1 563 ? 15.867 17.969 1.93 1 94.88 563 GLY A C 1
ATOM 4237 O O . GLY A 1 563 ? 15.906 18.703 2.918 1 94.88 563 GLY A O 1
ATOM 4238 N N . SER A 1 564 ? 15.336 18.281 0.753 1 94.06 564 SER A N 1
ATOM 4239 C CA . SER A 1 564 ? 14.852 19.641 0.532 1 94.06 564 SER A CA 1
ATOM 4240 C C . SER A 1 564 ? 13.344 19.734 0.769 1 94.06 564 SER A C 1
ATOM 4242 O O . SER A 1 564 ? 12.719 20.734 0.427 1 94.06 564 SER A O 1
ATOM 4244 N N . ARG A 1 565 ? 12.789 18.703 1.42 1 96.06 565 ARG A N 1
ATOM 4245 C CA . ARG A 1 565 ? 11.336 18.656 1.532 1 96.06 565 ARG A CA 1
ATOM 4246 C C . ARG A 1 565 ? 10.898 18.672 2.992 1 96.06 565 ARG A C 1
ATOM 4248 O O . ARG A 1 565 ? 9.828 18.172 3.332 1 96.06 565 ARG A O 1
ATOM 4255 N N . GLY A 1 566 ? 11.672 19.266 3.834 1 97 566 GLY A N 1
ATOM 4256 C CA . GLY A 1 566 ? 11.352 19.344 5.25 1 97 566 GLY A CA 1
ATOM 4257 C C . GLY A 1 566 ? 10.047 20.047 5.523 1 97 566 GLY A C 1
ATOM 4258 O O . GLY A 1 566 ? 9.195 19.547 6.266 1 97 566 GLY A O 1
ATOM 4259 N N . LEU A 1 567 ? 9.875 21.172 4.871 1 96.81 567 LEU A N 1
ATOM 4260 C CA . LEU A 1 567 ? 8.648 21.938 5.078 1 96.81 567 LEU A CA 1
ATOM 4261 C C . LEU A 1 567 ? 7.434 21.172 4.566 1 96.81 567 LEU A C 1
ATOM 4263 O O . LEU A 1 567 ? 6.332 21.328 5.105 1 96.81 567 LEU A O 1
ATOM 4267 N N . LEU A 1 568 ? 7.613 20.438 3.553 1 96.94 568 LEU A N 1
ATOM 4268 C CA . LEU A 1 568 ? 6.504 19.734 2.914 1 96.94 568 LEU A CA 1
ATOM 4269 C C . LEU A 1 568 ? 6.043 18.547 3.762 1 96.94 568 LEU A C 1
ATOM 4271 O O . LEU A 1 568 ? 4.844 18.328 3.916 1 96.94 568 LEU A O 1
ATOM 4275 N N . TYR A 1 569 ? 6.977 17.828 4.371 1 97.81 569 TYR A N 1
ATOM 4276 C CA . TYR A 1 569 ? 6.582 16.531 4.914 1 97.81 569 TYR A CA 1
ATOM 4277 C C . TYR A 1 569 ? 6.703 16.516 6.434 1 97.81 569 TYR A C 1
ATOM 4279 O O . TYR A 1 569 ? 6.047 15.719 7.105 1 97.81 569 TYR A O 1
ATOM 4287 N N . ALA A 1 570 ? 7.551 17.344 7.066 1 98.44 570 ALA A N 1
ATOM 4288 C CA . ALA A 1 570 ? 7.895 17.188 8.477 1 98.44 570 ALA A CA 1
ATOM 4289 C C . ALA A 1 570 ? 6.672 17.391 9.367 1 98.44 570 ALA A C 1
ATOM 4291 O O . ALA A 1 570 ? 6.43 16.609 10.289 1 98.44 570 ALA A O 1
ATOM 4292 N N . PRO A 1 571 ? 5.867 18.438 9.109 1 98.38 571 PRO A N 1
ATOM 4293 C CA . PRO A 1 571 ? 4.676 18.578 9.953 1 98.38 571 PRO A CA 1
ATOM 4294 C C . PRO A 1 571 ? 3.73 17.391 9.859 1 98.38 571 PRO A C 1
ATOM 4296 O O . PRO A 1 571 ? 3.191 16.953 10.875 1 98.38 571 PRO A O 1
ATOM 4299 N N . LEU A 1 572 ? 3.52 16.859 8.656 1 98.19 572 LEU A N 1
ATOM 4300 C CA . LEU A 1 572 ? 2.688 15.68 8.453 1 98.19 572 LEU A CA 1
ATOM 4301 C C . LEU A 1 572 ? 3.268 14.469 9.172 1 98.19 572 LEU A C 1
ATOM 4303 O O . LEU A 1 572 ? 2.549 13.766 9.883 1 98.19 572 LEU A O 1
ATOM 4307 N N . CYS A 1 573 ? 4.535 14.312 9.016 1 98.5 573 CYS A N 1
ATOM 4308 C CA . CYS A 1 573 ? 5.203 13.148 9.586 1 98.5 573 CYS A CA 1
ATOM 4309 C C . CYS A 1 573 ? 5.281 13.25 11.102 1 98.5 573 CYS A C 1
ATOM 4311 O O . CYS A 1 573 ? 5.211 12.242 11.797 1 98.5 573 CYS A O 1
ATOM 4313 N N . GLY A 1 574 ? 5.512 14.477 11.641 1 98.38 574 GLY A N 1
ATOM 4314 C CA . GLY A 1 574 ? 5.426 14.664 13.078 1 98.38 574 GLY A CA 1
ATOM 4315 C C . GLY A 1 574 ? 4.102 14.211 13.664 1 98.38 574 GLY A C 1
ATOM 4316 O O . GLY A 1 574 ? 4.07 13.523 14.68 1 98.38 574 GLY A O 1
ATOM 4317 N N . THR A 1 575 ? 3.041 14.562 12.969 1 98.06 575 THR A N 1
ATOM 4318 C CA . THR A 1 575 ? 1.701 14.164 13.375 1 98.06 575 THR A CA 1
ATOM 4319 C C . THR A 1 575 ? 1.535 12.648 13.281 1 98.06 575 THR A C 1
ATOM 4321 O O . THR A 1 575 ? 0.965 12.016 14.172 1 98.06 575 THR A O 1
ATOM 4324 N N . LEU A 1 576 ? 2.002 12.109 12.203 1 98.06 576 LEU A N 1
ATOM 4325 C CA . LEU A 1 576 ? 1.944 10.664 11.992 1 98.06 576 LEU A CA 1
ATOM 4326 C C . LEU A 1 576 ? 2.623 9.922 13.141 1 98.06 576 LEU A C 1
ATOM 4328 O O . LEU A 1 576 ? 2.049 8.992 13.711 1 98.06 576 LEU A O 1
ATOM 4332 N N . LEU A 1 577 ? 3.793 10.344 13.539 1 97.31 577 LEU A N 1
ATOM 4333 C CA . LEU A 1 577 ? 4.547 9.695 14.602 1 97.31 577 LEU A CA 1
ATOM 4334 C C . LEU A 1 577 ? 3.832 9.836 15.938 1 97.31 577 LEU A C 1
ATOM 4336 O O . LEU A 1 577 ? 3.775 8.883 16.719 1 97.31 577 LEU A O 1
ATOM 4340 N N . ALA A 1 578 ? 3.369 11.016 16.188 1 97.25 578 ALA A N 1
ATOM 4341 C CA . ALA A 1 578 ? 2.67 11.242 17.453 1 97.25 578 ALA A CA 1
ATOM 4342 C C . ALA A 1 578 ? 1.447 10.344 17.578 1 97.25 578 ALA A C 1
ATOM 4344 O O . ALA A 1 578 ? 1.216 9.742 18.625 1 97.25 578 ALA A O 1
ATOM 4345 N N . ASP A 1 579 ? 0.649 10.258 16.469 1 97.25 579 ASP A N 1
ATOM 4346 C CA . ASP A 1 579 ? -0.515 9.375 16.484 1 97.25 579 ASP A CA 1
ATOM 4347 C C . ASP A 1 579 ? -0.1 7.918 16.703 1 97.25 579 ASP A C 1
ATOM 4349 O O . ASP A 1 579 ? -0.734 7.195 17.469 1 97.25 579 ASP A O 1
ATOM 4353 N N . ARG A 1 580 ? 0.932 7.547 16.031 1 94.12 580 ARG A N 1
ATOM 4354 C CA . ARG A 1 580 ? 1.418 6.176 16.141 1 94.12 580 ARG A CA 1
ATOM 4355 C C . ARG A 1 580 ? 1.885 5.859 17.547 1 94.12 580 ARG A C 1
ATOM 4357 O O . ARG A 1 580 ? 1.555 4.805 18.094 1 94.12 580 ARG A O 1
ATOM 4364 N N . ILE A 1 581 ? 2.625 6.719 18.141 1 93.06 581 ILE A N 1
ATOM 4365 C CA . ILE A 1 581 ? 3.164 6.547 19.484 1 93.06 581 ILE A CA 1
ATOM 4366 C C . ILE A 1 581 ? 2.023 6.504 20.5 1 93.06 581 ILE A C 1
ATOM 4368 O O . ILE A 1 581 ? 2.078 5.758 21.484 1 93.06 581 ILE A O 1
ATOM 4372 N N . CYS A 1 582 ? 0.987 7.254 20.234 1 94.25 582 CYS A N 1
ATOM 4373 C CA . CYS A 1 582 ? -0.126 7.355 21.172 1 94.25 582 CYS A CA 1
ATOM 4374 C C . CYS A 1 582 ? -1.208 6.332 20.844 1 94.25 582 CYS A C 1
ATOM 4376 O O . CYS A 1 582 ? -2.217 6.242 21.547 1 94.25 582 CYS A O 1
ATOM 4378 N N . GLY A 1 583 ? -1.064 5.594 19.75 1 92.81 583 GLY A N 1
ATOM 4379 C CA . GLY A 1 583 ? -2.053 4.602 19.344 1 92.81 583 GLY A CA 1
ATOM 4380 C C . GLY A 1 583 ? -3.336 5.219 18.828 1 92.81 583 GLY A C 1
ATOM 4381 O O . GLY A 1 583 ? -4.414 4.641 18.984 1 92.81 583 GLY A O 1
ATOM 4382 N N . LEU A 1 584 ? -3.285 6.418 18.297 1 96.62 584 LEU A N 1
ATOM 4383 C CA . LEU A 1 584 ? -4.438 7.141 17.766 1 96.62 584 LEU A CA 1
ATOM 4384 C C . LEU A 1 584 ? -4.57 6.941 16.266 1 96.62 584 LEU A C 1
ATOM 4386 O O . LEU A 1 584 ? -3.611 6.543 15.602 1 96.62 584 LEU A O 1
ATOM 4390 N N . PRO A 1 585 ? -5.785 7.156 15.695 1 97.25 585 PRO A N 1
ATOM 4391 C CA . PRO A 1 585 ? -5.934 7.047 14.242 1 97.25 585 PRO A CA 1
ATOM 4392 C C . PRO A 1 585 ? -4.961 7.945 13.477 1 97.25 585 PRO A C 1
ATOM 4394 O O . PRO A 1 585 ? -4.855 9.141 13.773 1 97.25 585 PRO A O 1
ATOM 4397 N N . GLU A 1 586 ? -4.293 7.336 12.539 1 97.06 586 GLU A N 1
ATOM 4398 C CA . GLU A 1 586 ? -3.232 8.023 11.812 1 97.06 586 GLU A CA 1
ATOM 4399 C C . GLU A 1 586 ? -3.809 8.969 10.758 1 97.06 586 GLU A C 1
ATOM 4401 O O . GLU A 1 586 ? -4.941 8.781 10.305 1 97.06 586 GLU A O 1
ATOM 4406 N N . PRO A 1 587 ? -3.021 9.961 10.367 1 97.69 587 PRO A N 1
ATOM 4407 C CA . PRO A 1 587 ? -3.518 11 9.461 1 97.69 587 PRO A CA 1
ATOM 4408 C C . PRO A 1 587 ? -3.379 10.617 7.988 1 97.69 587 PRO A C 1
ATOM 4410 O O . PRO A 1 587 ? -3.67 11.43 7.109 1 97.69 587 PRO A O 1
ATOM 4413 N N . LEU A 1 588 ? -2.883 9.414 7.684 1 95.94 588 LEU A N 1
ATOM 4414 C CA . LEU A 1 588 ? -2.693 8.906 6.324 1 95.94 588 LEU A CA 1
ATOM 4415 C C . LEU A 1 588 ? -3.207 7.48 6.199 1 95.94 588 LEU A C 1
ATOM 4417 O O . LEU A 1 588 ? -3.146 6.707 7.156 1 95.94 588 LEU A O 1
ATOM 4421 N N . PRO A 1 589 ? -3.754 7.234 4.945 1 92.94 589 PRO A N 1
ATOM 4422 C CA . PRO A 1 589 ? -3.99 5.805 4.727 1 92.94 589 PRO A CA 1
ATOM 4423 C C . PRO A 1 589 ? -2.715 4.973 4.844 1 92.94 589 PRO A C 1
ATOM 4425 O O . PRO A 1 589 ? -1.628 5.449 4.504 1 92.94 589 PRO A O 1
ATOM 4428 N N . ALA A 1 590 ? -2.855 3.754 5.215 1 90.12 590 ALA A N 1
ATOM 4429 C CA . ALA A 1 590 ? -1.744 2.859 5.527 1 90.12 590 ALA A CA 1
ATOM 4430 C C . ALA A 1 590 ? -0.812 2.701 4.328 1 90.12 590 ALA A C 1
ATOM 4432 O O . ALA A 1 590 ? 0.411 2.672 4.484 1 90.12 590 ALA A O 1
ATOM 4433 N N . PHE A 1 591 ? -1.375 2.6 3.113 1 84.12 591 PHE A N 1
ATOM 4434 C CA . PHE A 1 591 ? -0.542 2.357 1.941 1 84.12 591 PHE A CA 1
ATOM 4435 C C . PHE A 1 591 ? 0.34 3.564 1.646 1 84.12 591 PHE A C 1
ATOM 4437 O O . PHE A 1 591 ? 1.418 3.424 1.064 1 84.12 591 PHE A O 1
ATOM 4444 N N . LEU A 1 592 ? -0.047 4.742 2.102 1 90.94 592 LEU A N 1
ATOM 4445 C CA . LEU A 1 592 ? 0.777 5.934 1.928 1 90.94 592 LEU A CA 1
ATOM 4446 C C . LEU A 1 592 ? 1.818 6.043 3.037 1 90.94 592 LEU A C 1
ATOM 4448 O O . LEU A 1 592 ? 2.979 6.371 2.777 1 90.94 592 LEU A O 1
ATOM 4452 N N . SER A 1 593 ? 1.402 5.793 4.289 1 92.88 593 SER A N 1
ATOM 4453 C CA . SER A 1 593 ? 2.348 5.926 5.391 1 92.88 593 SER A CA 1
ATOM 4454 C C . SER A 1 593 ? 3.486 4.922 5.27 1 92.88 593 SER A C 1
ATOM 4456 O O . SER A 1 593 ? 4.602 5.176 5.73 1 92.88 593 SER A O 1
ATOM 4458 N N . ARG A 1 594 ? 3.287 3.869 4.605 1 86.38 594 ARG A N 1
ATOM 4459 C CA . ARG A 1 594 ? 4.297 2.832 4.418 1 86.38 594 ARG A CA 1
ATOM 4460 C C . ARG A 1 594 ? 5.43 3.328 3.527 1 86.38 594 ARG A C 1
ATOM 4462 O O . ARG A 1 594 ? 6.547 2.811 3.588 1 86.38 594 ARG A O 1
ATOM 4469 N N . LEU A 1 595 ? 5.133 4.258 2.703 1 87.25 595 LEU A N 1
ATOM 4470 C CA . LEU A 1 595 ? 6.156 4.828 1.835 1 87.25 595 LEU A CA 1
ATOM 4471 C C . LEU A 1 595 ? 7.258 5.492 2.656 1 87.25 595 LEU A C 1
ATOM 4473 O O . LEU A 1 595 ? 8.383 5.664 2.174 1 87.25 595 LEU A O 1
ATOM 4477 N N . PHE A 1 596 ? 6.934 5.793 3.926 1 92.81 596 PHE A N 1
ATOM 4478 C CA . PHE A 1 596 ? 7.895 6.434 4.812 1 92.81 596 PHE A CA 1
ATOM 4479 C C . PHE A 1 596 ? 8.625 5.398 5.664 1 92.81 596 PHE A C 1
ATOM 4481 O O . PHE A 1 596 ? 9.57 5.73 6.375 1 92.81 596 PHE A O 1
ATOM 4488 N N . ALA A 1 597 ? 8.266 4.168 5.605 1 86.88 597 ALA A N 1
ATOM 4489 C CA . ALA A 1 597 ? 8.727 3.16 6.551 1 86.88 597 ALA A CA 1
ATOM 4490 C C . ALA A 1 597 ? 10.25 3.037 6.52 1 86.88 597 ALA A C 1
ATOM 4492 O O . ALA A 1 597 ? 10.844 2.922 5.445 1 86.88 597 ALA A O 1
ATOM 4493 N N . PRO A 1 598 ? 10.891 3.027 7.734 1 85.5 598 PRO A N 1
ATOM 4494 C CA . PRO A 1 598 ? 12.352 2.955 7.785 1 85.5 598 PRO A CA 1
ATOM 4495 C C . PRO A 1 598 ? 12.898 1.632 7.254 1 85.5 598 PRO A C 1
ATOM 4497 O O . PRO A 1 598 ? 14.047 1.569 6.805 1 85.5 598 PRO A O 1
ATOM 4500 N N . ASP A 1 599 ? 12.18 0.602 7.32 1 73.75 599 ASP A N 1
ATOM 4501 C CA . ASP A 1 599 ? 12.656 -0.735 6.977 1 73.75 599 ASP A CA 1
ATOM 4502 C C . ASP A 1 599 ? 12.664 -0.944 5.465 1 73.75 599 ASP A C 1
ATOM 4504 O O . ASP A 1 599 ? 13.109 -1.988 4.98 1 73.75 599 ASP A O 1
ATOM 4508 N N . ARG A 1 600 ? 12.227 0.033 4.73 1 72.69 600 ARG A N 1
ATOM 4509 C CA . ARG A 1 600 ? 12.227 -0.118 3.281 1 72.69 600 ARG A CA 1
ATOM 4510 C C . ARG A 1 600 ? 13.648 -0.141 2.729 1 72.69 600 ARG A C 1
ATOM 4512 O O . ARG A 1 600 ? 13.867 -0.535 1.581 1 72.69 600 ARG A O 1
ATOM 4519 N N . PHE A 1 601 ? 14.641 0.322 3.641 1 63.22 601 PHE A N 1
ATOM 4520 C CA . PHE A 1 601 ? 16.047 0.342 3.246 1 63.22 601 PHE A CA 1
ATOM 4521 C C . PHE A 1 601 ? 16.828 -0.757 3.959 1 63.22 601 PHE A C 1
ATOM 4523 O O . PHE A 1 601 ? 18.047 -0.833 3.844 1 63.22 601 PHE A O 1
ATOM 4530 N N . ALA A 1 602 ? 16.344 -1.363 4.902 1 53.44 602 ALA A N 1
ATOM 4531 C CA . ALA A 1 602 ? 17.094 -2.129 5.895 1 53.44 602 ALA A CA 1
ATOM 4532 C C . ALA A 1 602 ? 18.109 -3.049 5.223 1 53.44 602 ALA A C 1
ATOM 4534 O O . ALA A 1 602 ? 17.766 -3.797 4.305 1 53.44 602 ALA A O 1
ATOM 4535 N N . GLU A 1 603 ? 19.219 -2.541 5.176 1 49.5 603 GLU A N 1
ATOM 4536 C CA . GLU A 1 603 ? 20.484 -3.197 4.891 1 49.5 603 GLU A CA 1
ATOM 4537 C C . GLU A 1 603 ? 20.641 -4.488 5.691 1 49.5 603 GLU A C 1
ATOM 4539 O O . GLU A 1 603 ? 20.109 -4.602 6.797 1 49.5 603 GLU A O 1
ATOM 4544 N N . LYS A 1 604 ? 21.141 -5.48 5.184 1 42.22 604 LYS A N 1
ATOM 4545 C CA . LYS A 1 604 ? 21.734 -6.648 5.84 1 42.22 604 LYS A CA 1
ATOM 4546 C C . LYS A 1 604 ? 22.703 -6.234 6.934 1 42.22 604 LYS A C 1
ATOM 4548 O O . LYS A 1 604 ? 23.453 -5.273 6.77 1 42.22 604 LYS A O 1
ATOM 4553 N N . PRO A 1 605 ? 22.641 -6.68 8.164 1 34.38 605 PRO A N 1
ATOM 4554 C CA . PRO A 1 605 ? 23.75 -6.504 9.094 1 34.38 605 PRO A CA 1
ATOM 4555 C C . PRO A 1 605 ? 25.109 -6.582 8.406 1 34.38 605 PRO A C 1
ATOM 4557 O O . PRO A 1 605 ? 25.297 -7.398 7.5 1 34.38 605 PRO A O 1
ATOM 4560 N N . ALA A 1 606 ? 25.953 -5.512 8.367 1 34.44 606 ALA A N 1
ATOM 4561 C CA . ALA A 1 606 ? 27.375 -5.59 8.016 1 34.44 606 ALA A CA 1
ATOM 4562 C C . ALA A 1 606 ? 28.016 -6.844 8.602 1 34.44 606 ALA A C 1
ATOM 4564 O O . ALA A 1 606 ? 27.797 -7.168 9.773 1 34.44 606 ALA A O 1
ATOM 4565 N N . ALA A 1 607 ? 28.531 -7.746 7.832 1 33.09 607 ALA A N 1
ATOM 4566 C CA . ALA A 1 607 ? 29.422 -8.773 8.383 1 33.09 607 ALA A CA 1
ATOM 4567 C C . ALA A 1 607 ? 30.391 -8.172 9.398 1 33.09 607 ALA A C 1
ATOM 4569 O O . ALA A 1 607 ? 30.906 -7.078 9.195 1 33.09 607 ALA A O 1
ATOM 4570 N N . PRO A 1 608 ? 30.484 -8.609 10.641 1 30.11 608 PRO A N 1
ATOM 4571 C CA . PRO A 1 608 ? 31.516 -8.125 11.562 1 30.11 608 PRO A CA 1
ATOM 4572 C C . PRO A 1 608 ? 32.875 -7.969 10.891 1 30.11 608 PRO A C 1
ATOM 4574 O O . PRO A 1 608 ? 33.219 -8.711 9.961 1 30.11 608 PRO A O 1
ATOM 4577 N N . PRO A 1 609 ? 33.469 -6.809 11.016 1 29.66 609 PRO A N 1
ATOM 4578 C CA . PRO A 1 609 ? 34.875 -6.785 10.531 1 29.66 609 PRO A CA 1
ATOM 4579 C C . PRO A 1 609 ? 35.688 -7.988 11 1 29.66 609 PRO A C 1
ATOM 4581 O O . PRO A 1 609 ? 35.469 -8.492 12.102 1 29.66 609 PRO A O 1
ATOM 4584 N N . ALA A 1 610 ? 36.312 -8.734 10.156 1 28.66 610 ALA A N 1
ATOM 4585 C CA . ALA A 1 610 ? 37.312 -9.703 10.586 1 28.66 610 ALA A CA 1
ATOM 4586 C C . ALA A 1 610 ? 38.281 -9.086 11.594 1 28.66 610 ALA A C 1
ATOM 4588 O O . ALA A 1 610 ? 38.938 -8.086 11.305 1 28.66 610 ALA A O 1
ATOM 4589 N N . ARG A 1 611 ? 38.094 -9.375 12.812 1 28.95 611 ARG A N 1
ATOM 4590 C CA . ARG A 1 611 ? 39.125 -9.031 13.773 1 28.95 611 ARG A CA 1
ATOM 4591 C C . ARG A 1 611 ? 40.5 -9.414 13.25 1 28.95 611 ARG A C 1
ATOM 4593 O O . ARG A 1 611 ? 40.719 -10.562 12.867 1 28.95 611 ARG A O 1
ATOM 4600 N N . ASN A 1 612 ? 41.281 -8.391 12.836 1 23.45 612 ASN A N 1
ATOM 4601 C CA . ASN A 1 612 ? 42.719 -8.602 12.805 1 23.45 612 ASN A CA 1
ATOM 4602 C C . ASN A 1 612 ? 43.219 -9.328 14.055 1 23.45 612 ASN A C 1
ATOM 4604 O O . ASN A 1 612 ? 43 -8.844 15.172 1 23.45 612 ASN A O 1
ATOM 4608 N N . GLN A 1 613 ? 43.281 -10.602 14.156 1 22.72 613 GLN A N 1
ATOM 4609 C CA . GLN A 1 613 ? 44.188 -11.25 15.086 1 22.72 613 GLN A CA 1
ATOM 4610 C C . GLN A 1 613 ? 45.562 -10.586 15.07 1 22.72 613 GLN A C 1
ATOM 4612 O O . GLN A 1 613 ? 46.25 -10.594 14.039 1 22.72 613 GLN A O 1
ATOM 4617 N N . SER A 1 614 ? 45.844 -9.531 15.953 1 20.41 614 SER A N 1
ATOM 4618 C CA . SER A 1 614 ? 47.125 -9.617 16.594 1 20.41 614 SER A CA 1
ATOM 4619 C C . SER A 1 614 ? 47.219 -10.844 17.516 1 20.41 614 SER A C 1
ATOM 4621 O O . SER A 1 614 ? 46.25 -11.211 18.156 1 20.41 614 SER A O 1
ATOM 4623 N N . MET B 1 1 ? 1.006 -2.068 16.828 1 34.88 1 MET B N 1
ATOM 4624 C CA . MET B 1 1 ? 0.637 -1.462 15.555 1 34.88 1 MET B CA 1
ATOM 4625 C C . MET B 1 1 ? -0.454 -2.271 14.859 1 34.88 1 MET B C 1
ATOM 4627 O O . MET B 1 1 ? -0.367 -3.498 14.781 1 34.88 1 MET B O 1
ATOM 4631 N N . SER B 1 2 ? -1.626 -1.776 14.867 1 43.06 2 SER B N 1
ATOM 4632 C CA . SER B 1 2 ? -2.682 -2.512 14.18 1 43.06 2 SER B CA 1
ATOM 4633 C C . SER B 1 2 ? -2.229 -2.965 12.797 1 43.06 2 SER B C 1
ATOM 4635 O O . SER B 1 2 ? -1.615 -2.195 12.055 1 43.06 2 SER B O 1
ATOM 4637 N N . PRO B 1 3 ? -2.213 -4.188 12.562 1 44.38 3 PRO B N 1
ATOM 4638 C CA . PRO B 1 3 ? -1.694 -4.719 11.305 1 44.38 3 PRO B CA 1
ATOM 4639 C C . PRO B 1 3 ? -2.369 -4.105 10.078 1 44.38 3 PRO B C 1
ATOM 4641 O O . PRO B 1 3 ? -3.494 -3.607 10.172 1 44.38 3 PRO B O 1
ATOM 4644 N N . PRO B 1 4 ? -1.691 -3.674 9.086 1 47.47 4 PRO B N 1
ATOM 4645 C CA . PRO B 1 4 ? -2.266 -3.256 7.805 1 47.47 4 PRO B CA 1
ATOM 4646 C C . PRO B 1 4 ? -3.512 -4.055 7.43 1 47.47 4 PRO B C 1
ATOM 4648 O O . PRO B 1 4 ? -3.793 -5.09 8.039 1 47.47 4 PRO B O 1
ATOM 4651 N N . PRO B 1 5 ? -4.359 -3.559 6.535 1 53.06 5 PRO B N 1
ATOM 4652 C CA . PRO B 1 5 ? -5.453 -4.398 6.039 1 53.06 5 PRO B CA 1
ATOM 4653 C C . PRO B 1 5 ? -5.086 -5.879 5.992 1 53.06 5 PRO B C 1
ATOM 4655 O O . PRO B 1 5 ? -3.916 -6.223 5.797 1 53.06 5 PRO B O 1
ATOM 4658 N N . SER B 1 6 ? -5.852 -6.688 6.801 1 59.66 6 SER B N 1
ATOM 4659 C CA . SER B 1 6 ? -5.746 -8.062 7.281 1 59.66 6 SER B CA 1
ATOM 4660 C C . SER B 1 6 ? -5.238 -8.992 6.188 1 59.66 6 SER B C 1
ATOM 4662 O O . SER B 1 6 ? -6.027 -9.539 5.418 1 59.66 6 SER B O 1
ATOM 4664 N N . LEU B 1 7 ? -4.023 -8.758 5.867 1 71.44 7 LEU B N 1
ATOM 4665 C CA . LEU B 1 7 ? -3.346 -9.766 5.066 1 71.44 7 LEU B CA 1
ATOM 4666 C C . LEU B 1 7 ? -3.053 -11.016 5.895 1 71.44 7 LEU B C 1
ATOM 4668 O O . LEU B 1 7 ? -2.553 -10.914 7.016 1 71.44 7 LEU B O 1
ATOM 4672 N N . LEU B 1 8 ? -3.576 -12.117 5.359 1 77.5 8 LEU B N 1
ATOM 4673 C CA . LEU B 1 8 ? -3.346 -13.422 5.965 1 77.5 8 LEU B CA 1
ATOM 4674 C C . LEU B 1 8 ? -4.094 -13.547 7.285 1 77.5 8 LEU B C 1
ATOM 4676 O O . LEU B 1 8 ? -3.596 -14.164 8.227 1 77.5 8 LEU B O 1
ATOM 4680 N N . ASP B 1 9 ? -5.195 -12.797 7.375 1 82.5 9 ASP B N 1
ATOM 4681 C CA . ASP B 1 9 ? -6.074 -12.977 8.531 1 82.5 9 ASP B CA 1
ATOM 4682 C C . ASP B 1 9 ? -6.934 -14.227 8.375 1 82.5 9 ASP B C 1
ATOM 4684 O O . ASP B 1 9 ? -7.484 -14.484 7.301 1 82.5 9 ASP B O 1
ATOM 4688 N N . PRO B 1 10 ? -6.973 -14.977 9.406 1 83.56 10 PRO B N 1
ATOM 4689 C CA . PRO B 1 10 ? -7.875 -16.125 9.328 1 83.56 10 PRO B CA 1
ATOM 4690 C C . PRO B 1 10 ? -9.32 -15.727 9.039 1 83.56 10 PRO B C 1
ATOM 4692 O O . PRO B 1 10 ? -9.812 -14.734 9.594 1 83.56 10 PRO B O 1
ATOM 4695 N N . LEU B 1 11 ? -9.938 -16.438 8.156 1 88.88 11 LEU B N 1
ATOM 4696 C CA . LEU B 1 11 ? -11.336 -16.203 7.801 1 88.88 11 LEU B CA 1
ATOM 4697 C C . LEU B 1 11 ? -12.227 -17.312 8.359 1 88.88 11 LEU B C 1
ATOM 4699 O O . LEU B 1 11 ? -11.836 -18.484 8.367 1 88.88 11 LEU B O 1
ATOM 4703 N N . ALA B 1 12 ? -13.383 -16.906 8.852 1 87.44 12 ALA B N 1
ATOM 4704 C CA . ALA B 1 12 ? -14.375 -17.922 9.242 1 87.44 12 ALA B CA 1
ATOM 4705 C C . ALA B 1 12 ? -14.93 -18.641 8.016 1 87.44 12 ALA B C 1
ATOM 4707 O O . ALA B 1 12 ? -15.477 -18 7.109 1 87.44 12 ALA B O 1
ATOM 4708 N N . PRO B 1 13 ? -14.75 -19.938 7.988 1 90.44 13 PRO B N 1
ATOM 4709 C CA . PRO B 1 13 ? -15.328 -20.656 6.859 1 90.44 13 PRO B CA 1
ATOM 4710 C C . PRO B 1 13 ? -16.859 -20.594 6.836 1 90.44 13 PRO B C 1
ATOM 4712 O O . PRO B 1 13 ? -17.484 -20.281 7.852 1 90.44 13 PRO B O 1
ATOM 4715 N N . ALA B 1 14 ? -17.391 -20.891 5.668 1 93.44 14 ALA B N 1
ATOM 4716 C CA . ALA B 1 14 ? -18.844 -20.969 5.539 1 93.44 14 ALA B CA 1
ATOM 4717 C C . ALA B 1 14 ? -19.422 -22.031 6.457 1 93.44 14 ALA B C 1
ATOM 4719 O O . ALA B 1 14 ? -18.875 -23.141 6.574 1 93.44 14 ALA B O 1
ATOM 4720 N N . ARG B 1 15 ? -20.469 -21.656 7.164 1 91.5 15 ARG B N 1
ATOM 4721 C CA . ARG B 1 15 ? -21.25 -22.641 7.906 1 91.5 15 ARG B CA 1
ATOM 4722 C C . ARG B 1 15 ? -22.328 -23.266 7.023 1 91.5 15 ARG B C 1
ATOM 4724 O O . ARG B 1 15 ? -23.297 -22.594 6.645 1 91.5 15 ARG B O 1
ATOM 4731 N N . ILE B 1 16 ? -22.141 -24.594 6.754 1 93.38 16 ILE B N 1
ATOM 4732 C CA . ILE B 1 16 ? -22.969 -25.219 5.734 1 93.38 16 ILE B CA 1
ATOM 4733 C C . ILE B 1 16 ? -23.875 -26.281 6.375 1 93.38 16 ILE B C 1
ATOM 4735 O O . ILE B 1 16 ? -23.422 -27.031 7.25 1 93.38 16 ILE B O 1
ATOM 4739 N N . GLY B 1 17 ? -25.141 -26.203 6.035 1 92.25 17 GLY B N 1
ATOM 4740 C CA . GLY B 1 17 ? -26.078 -27.312 6.242 1 92.25 17 GLY B CA 1
ATOM 4741 C C . GLY B 1 17 ? -26.438 -28.031 4.957 1 92.25 17 GLY B C 1
ATOM 4742 O O . GLY B 1 17 ? -26.453 -27.422 3.885 1 92.25 17 GLY B O 1
ATOM 4743 N N . TRP B 1 18 ? -26.656 -29.328 5.02 1 91.69 18 TRP B N 1
ATOM 4744 C CA . TRP B 1 18 ? -27.016 -30.109 3.834 1 91.69 18 TRP B CA 1
ATOM 4745 C C . TRP B 1 18 ? -28.469 -30.547 3.893 1 91.69 18 TRP B C 1
ATOM 4747 O O . TRP B 1 18 ? -28.922 -31.094 4.906 1 91.69 18 TRP B O 1
ATOM 4757 N N . GLU B 1 19 ? -29.141 -30.125 2.867 1 85.88 19 GLU B N 1
ATOM 4758 C CA . GLU B 1 19 ? -30.516 -30.547 2.721 1 85.88 19 GLU B CA 1
ATOM 4759 C C . GLU B 1 19 ? -30.75 -31.219 1.367 1 85.88 19 GLU B C 1
ATOM 4761 O O . GLU B 1 19 ? -30.641 -30.562 0.325 1 85.88 19 GLU B O 1
ATOM 4766 N N . ASN B 1 20 ? -31.156 -32.438 1.285 1 82.75 20 ASN B N 1
ATOM 4767 C CA . ASN B 1 20 ? -31.391 -33.219 0.061 1 82.75 20 ASN B CA 1
ATOM 4768 C C . ASN B 1 20 ? -30.188 -33.125 -0.879 1 82.75 20 ASN B C 1
ATOM 4770 O O . ASN B 1 20 ? -30.344 -32.875 -2.074 1 82.75 20 ASN B O 1
ATOM 4774 N N . GLY B 1 21 ? -29.031 -33.125 -0.214 1 82.25 21 GLY B N 1
ATOM 4775 C CA . GLY B 1 21 ? -27.797 -33.156 -0.986 1 82.25 21 GLY B CA 1
ATOM 4776 C C . GLY B 1 21 ? -27.359 -31.781 -1.454 1 82.25 21 GLY B C 1
ATOM 4777 O O . GLY B 1 21 ? -26.312 -31.641 -2.094 1 82.25 21 GLY B O 1
ATOM 4778 N N . GLN B 1 22 ? -28.125 -30.812 -1.117 1 88 22 GLN B N 1
ATOM 4779 C CA . GLN B 1 22 ? -27.797 -29.453 -1.537 1 88 22 GLN B CA 1
ATOM 4780 C C . GLN B 1 22 ? -27.281 -28.625 -0.363 1 88 22 GLN B C 1
ATOM 4782 O O . GLN B 1 22 ? -27.812 -28.719 0.748 1 88 22 GLN B O 1
ATOM 4787 N N . PRO B 1 23 ? -26.25 -27.875 -0.597 1 91.81 23 PRO B N 1
ATOM 4788 C CA . PRO B 1 23 ? -25.703 -27.078 0.488 1 91.81 23 PRO B CA 1
ATOM 4789 C C . PRO B 1 23 ? -26.516 -25.797 0.751 1 91.81 23 PRO B C 1
ATOM 4791 O O . PRO B 1 23 ? -26.969 -25.141 -0.191 1 91.81 23 PRO B O 1
ATOM 4794 N N . ARG B 1 24 ? -26.688 -25.531 1.994 1 92.31 24 ARG B N 1
ATOM 4795 C CA . ARG B 1 24 ? -27.328 -24.312 2.475 1 92.31 24 ARG B CA 1
ATOM 4796 C C . ARG B 1 24 ? -26.406 -23.516 3.396 1 92.31 24 ARG B C 1
ATOM 4798 O O . ARG B 1 24 ? -25.719 -24.109 4.238 1 92.31 24 ARG B O 1
ATOM 4805 N N . ALA B 1 25 ? -26.406 -22.203 3.146 1 91.19 25 ALA B N 1
ATOM 4806 C CA . ALA B 1 25 ? -25.625 -21.344 4.035 1 91.19 25 ALA B CA 1
ATOM 4807 C C . ALA B 1 25 ? -26.422 -20.984 5.289 1 91.19 25 ALA B C 1
ATOM 4809 O O . ALA B 1 25 ? -27.391 -20.234 5.219 1 91.19 25 ALA B O 1
ATOM 4810 N N . LEU B 1 26 ? -25.938 -21.359 6.379 1 87.62 26 LEU B N 1
ATOM 4811 C CA . LEU B 1 26 ? -26.672 -21.156 7.629 1 87.62 26 LEU B CA 1
ATOM 4812 C C . LEU B 1 26 ? -26.594 -19.703 8.078 1 87.62 26 LEU B C 1
ATOM 4814 O O . LEU B 1 26 ? -27.562 -19.156 8.594 1 87.62 26 LEU B O 1
ATOM 4818 N N . THR B 1 27 ? -25.453 -19.094 7.871 1 85.19 27 THR B N 1
ATOM 4819 C CA . THR B 1 27 ? -25.25 -17.703 8.273 1 85.19 27 THR B CA 1
ATOM 4820 C C . THR B 1 27 ? -26.188 -16.766 7.516 1 85.19 27 THR B C 1
ATOM 4822 O O . THR B 1 27 ? -26.703 -15.805 8.078 1 85.19 27 THR B O 1
ATOM 4825 N N . TYR B 1 28 ? -26.484 -17.062 6.262 1 86.88 28 TYR B N 1
ATOM 4826 C CA . TYR B 1 28 ? -27.297 -16.203 5.414 1 86.88 28 TYR B CA 1
ATOM 4827 C C . TYR B 1 28 ? -28.719 -16.734 5.273 1 86.88 28 TYR B C 1
ATOM 4829 O O . TYR B 1 28 ? -29.594 -16.047 4.754 1 86.88 28 TYR B O 1
ATOM 4837 N N . ASP B 1 29 ? -28.922 -17.969 5.719 1 87.31 29 ASP B N 1
ATOM 4838 C CA . ASP B 1 29 ? -30.188 -18.656 5.594 1 87.31 29 ASP B CA 1
ATOM 4839 C C . ASP B 1 29 ? -30.688 -18.656 4.148 1 87.31 29 ASP B C 1
ATOM 4841 O O . ASP B 1 29 ? -31.797 -18.219 3.861 1 87.31 29 ASP B O 1
ATOM 4845 N N . ASP B 1 30 ? -29.781 -19.078 3.314 1 89.06 30 ASP B N 1
ATOM 4846 C CA . ASP B 1 30 ? -30.031 -19.125 1.877 1 89.06 30 ASP B CA 1
ATOM 4847 C C . ASP B 1 30 ? -29.328 -20.328 1.235 1 89.06 30 ASP B C 1
ATOM 4849 O O . ASP B 1 30 ? -28.484 -20.953 1.856 1 89.06 30 ASP B O 1
ATOM 4853 N N . VAL B 1 31 ? -29.781 -20.688 0.042 1 87.81 31 VAL B N 1
ATOM 4854 C CA . VAL B 1 31 ? -29.281 -21.891 -0.615 1 87.81 31 VAL B CA 1
ATOM 4855 C C . VAL B 1 31 ? -28.219 -21.516 -1.655 1 87.81 31 VAL B C 1
ATOM 4857 O O . VAL B 1 31 ? -28.297 -20.453 -2.262 1 87.81 31 VAL B O 1
ATOM 4860 N N . TYR B 1 32 ? -27.281 -22.391 -1.872 1 89.31 32 TYR B N 1
ATOM 4861 C CA . TYR B 1 32 ? -26.219 -22.156 -2.859 1 89.31 32 TYR B CA 1
ATOM 4862 C C . TYR B 1 32 ? -26.734 -22.438 -4.27 1 89.31 32 TYR B C 1
ATOM 4864 O O . TYR B 1 32 ? -26.188 -21.922 -5.246 1 89.31 32 TYR B O 1
ATOM 4872 N N . PHE B 1 33 ? -27.75 -23.328 -4.34 1 82.75 33 PHE B N 1
ATOM 4873 C CA . PHE B 1 33 ? -28.297 -23.688 -5.645 1 82.75 33 PHE B CA 1
ATOM 4874 C C . PHE B 1 33 ? -29.797 -23.469 -5.68 1 82.75 33 PHE B C 1
ATOM 4876 O O . PHE B 1 33 ? -30.484 -23.672 -4.676 1 82.75 33 PHE B O 1
ATOM 4883 N N . SER B 1 34 ? -30.203 -23.109 -6.918 1 77.12 34 SER B N 1
ATOM 4884 C CA . SER B 1 34 ? -31.656 -23.156 -7.125 1 77.12 34 SER B CA 1
ATOM 4885 C C . SER B 1 34 ? -32.188 -24.578 -7.027 1 77.12 34 SER B C 1
ATOM 4887 O O . SER B 1 34 ? -31.453 -25.531 -7.336 1 77.12 34 SER B O 1
ATOM 4889 N N . GLU B 1 35 ? -33.344 -24.766 -6.578 1 71.44 35 GLU B N 1
ATOM 4890 C CA . GLU B 1 35 ? -33.906 -26.078 -6.305 1 71.44 35 GLU B CA 1
ATOM 4891 C C . GLU B 1 35 ? -34.156 -26.859 -7.594 1 71.44 35 GLU B C 1
ATOM 4893 O O . GLU B 1 35 ? -33.969 -28.078 -7.629 1 71.44 35 GLU B O 1
ATOM 4898 N N . ARG B 1 36 ? -34.375 -26.312 -8.609 1 74.19 36 ARG B N 1
ATOM 4899 C CA . ARG B 1 36 ? -34.875 -27.109 -9.727 1 74.19 36 ARG B CA 1
ATOM 4900 C C . ARG B 1 36 ? -33.781 -27.328 -10.766 1 74.19 36 ARG B C 1
ATOM 4902 O O . ARG B 1 36 ? -33.625 -28.438 -11.297 1 74.19 36 ARG B O 1
ATOM 4909 N N . ASN B 1 37 ? -32.969 -26.422 -11.086 1 84.12 37 ASN B N 1
ATOM 4910 C CA . ASN B 1 37 ? -31.953 -26.547 -12.141 1 84.12 37 ASN B CA 1
ATOM 4911 C C . ASN B 1 37 ? -30.828 -25.531 -11.961 1 84.12 37 ASN B C 1
ATOM 4913 O O . ASN B 1 37 ? -30.734 -24.562 -12.711 1 84.12 37 ASN B O 1
ATOM 4917 N N . PRO B 1 38 ? -29.938 -26.047 -11.141 1 88.62 38 PRO B N 1
ATOM 4918 C CA . PRO B 1 38 ? -28.859 -25.094 -10.844 1 88.62 38 PRO B CA 1
ATOM 4919 C C . PRO B 1 38 ? -27.984 -24.797 -12.055 1 88.62 38 PRO B C 1
ATOM 4921 O O . PRO B 1 38 ? -27.625 -23.625 -12.289 1 88.62 38 PRO B O 1
ATOM 4924 N N . CYS B 1 39 ? -27.625 -25.781 -12.867 1 92.44 39 CYS B N 1
ATOM 4925 C CA . CYS B 1 39 ? -26.766 -25.578 -14.031 1 92.44 39 CYS B CA 1
ATOM 4926 C C . CYS B 1 39 ? -27.453 -24.719 -15.078 1 92.44 39 CYS B C 1
ATOM 4928 O O . CYS B 1 39 ? -26.812 -23.859 -15.695 1 92.44 39 CYS B O 1
ATOM 4930 N N . GLY B 1 40 ? -28.719 -25 -15.266 1 90.56 40 GLY B N 1
ATOM 4931 C CA . GLY B 1 40 ? -29.484 -24.188 -16.203 1 90.56 40 GLY B CA 1
ATOM 4932 C C . GLY B 1 40 ? -29.562 -22.719 -15.789 1 90.56 40 GLY B C 1
ATOM 4933 O O . GLY B 1 40 ? -29.484 -21.828 -16.641 1 90.56 40 GLY B O 1
ATOM 4934 N N . GLU B 1 41 ? -29.656 -22.469 -14.555 1 90.44 41 GLU B N 1
ATOM 4935 C CA . GLU B 1 41 ? -29.688 -21.094 -14.039 1 90.44 41 GLU B CA 1
ATOM 4936 C C . GLU B 1 41 ? -28.375 -20.375 -14.32 1 90.44 41 GLU B C 1
ATOM 4938 O O . GLU B 1 41 ? -28.375 -19.219 -14.773 1 90.44 41 GLU B O 1
ATOM 4943 N N . VAL B 1 42 ? -27.297 -21.062 -14.023 1 93.25 42 VAL B N 1
ATOM 4944 C CA . VAL B 1 42 ? -25.984 -20.469 -14.25 1 93.25 42 VAL B CA 1
ATOM 4945 C C . VAL B 1 42 ? -25.828 -20.125 -15.734 1 93.25 42 VAL B C 1
ATOM 4947 O O . VAL B 1 42 ? -25.359 -19.031 -16.078 1 93.25 42 VAL B O 1
ATOM 4950 N N . ARG B 1 43 ? -26.219 -21 -16.609 1 94.5 43 ARG B N 1
ATOM 4951 C CA . ARG B 1 43 ? -26.094 -20.781 -18.047 1 94.5 43 ARG B CA 1
ATOM 4952 C C . ARG B 1 43 ? -26.922 -19.594 -18.516 1 94.5 43 ARG B C 1
ATOM 4954 O O . ARG B 1 43 ? -26.453 -18.734 -19.25 1 94.5 43 ARG B O 1
ATOM 4961 N N . ALA B 1 44 ? -28.125 -19.5 -18.016 1 91.81 44 ALA B N 1
ATOM 4962 C CA . ALA B 1 44 ? -29.047 -18.453 -18.438 1 91.81 44 ALA B CA 1
ATOM 4963 C C . ALA B 1 44 ? -28.641 -17.109 -17.844 1 91.81 44 ALA B C 1
ATOM 4965 O O . ALA B 1 44 ? -28.547 -16.109 -18.562 1 91.81 44 ALA B O 1
ATOM 4966 N N . VAL B 1 45 ? -28.375 -17.031 -16.562 1 93.69 45 VAL B N 1
ATOM 4967 C CA . VAL B 1 45 ? -28.234 -15.805 -15.789 1 93.69 45 VAL B CA 1
ATOM 4968 C C . VAL B 1 45 ? -26.859 -15.195 -16.031 1 93.69 45 VAL B C 1
ATOM 4970 O O . VAL B 1 45 ? -26.703 -13.969 -16.062 1 93.69 45 VAL B O 1
ATOM 4973 N N . PHE B 1 46 ? -25.875 -16.047 -16.234 1 96.19 46 PHE B N 1
ATOM 4974 C CA . PHE B 1 46 ? -24.531 -15.516 -16.25 1 96.19 46 PHE B CA 1
ATOM 4975 C C . PHE B 1 46 ? -23.875 -15.727 -17.609 1 96.19 46 PHE B C 1
ATOM 4977 O O . PHE B 1 46 ? -23.391 -14.781 -18.234 1 96.19 46 PHE B O 1
ATOM 4984 N N . ILE B 1 47 ? -23.891 -16.906 -18.188 1 97.06 47 ILE B N 1
ATOM 4985 C CA . ILE B 1 47 ? -23.141 -17.234 -19.406 1 97.06 47 ILE B CA 1
ATOM 4986 C C . ILE B 1 47 ? -23.859 -16.625 -20.609 1 97.06 47 ILE B C 1
ATOM 4988 O O . ILE B 1 47 ? -23.266 -15.844 -21.359 1 97.06 47 ILE B O 1
ATOM 4992 N N . GLU B 1 48 ? -25.172 -16.906 -20.75 1 94.56 48 GLU B N 1
ATOM 4993 C CA . GLU B 1 48 ? -25.938 -16.422 -21.906 1 94.56 48 GLU B CA 1
ATOM 4994 C C . GLU B 1 48 ? -26.203 -14.914 -21.781 1 94.56 48 GLU B C 1
ATOM 4996 O O . GLU B 1 48 ? -26.141 -14.188 -22.766 1 94.56 48 GLU B O 1
ATOM 5001 N N . ALA B 1 49 ? -26.484 -14.516 -20.562 1 93.5 49 ALA B N 1
ATOM 5002 C CA . ALA B 1 49 ? -26.766 -13.102 -20.328 1 93.5 49 ALA B CA 1
ATOM 5003 C C . ALA B 1 49 ? -25.578 -12.234 -20.75 1 93.5 49 ALA B C 1
ATOM 5005 O O . ALA B 1 49 ? -25.75 -11.094 -21.188 1 93.5 49 ALA B O 1
ATOM 5006 N N . ASN B 1 50 ? -24.359 -12.758 -20.609 1 96.94 50 ASN B N 1
ATOM 5007 C CA . ASN B 1 50 ? -23.156 -12.023 -20.969 1 96.94 50 ASN B CA 1
ATOM 5008 C C . ASN B 1 50 ? -22.703 -12.344 -22.391 1 96.94 50 ASN B C 1
ATOM 5010 O O . ASN B 1 50 ? -21.656 -11.867 -22.828 1 96.94 50 ASN B O 1
ATOM 5014 N N . GLY B 1 51 ? -23.438 -13.219 -23.125 1 96.5 51 GLY B N 1
ATOM 5015 C CA . GLY B 1 51 ? -23.094 -13.57 -24.5 1 96.5 51 GLY B CA 1
ATOM 5016 C C . GLY B 1 51 ? -21.75 -14.25 -24.625 1 96.5 51 GLY B C 1
ATOM 5017 O O . GLY B 1 51 ? -21.016 -14.008 -25.594 1 96.5 51 GLY B O 1
ATOM 5018 N N . LEU B 1 52 ? -21.375 -15.102 -23.703 1 98.12 52 LEU B N 1
ATOM 5019 C CA . LEU B 1 52 ? -20 -15.562 -23.562 1 98.12 52 LEU B CA 1
ATOM 5020 C C . LEU B 1 52 ? -19.594 -16.469 -24.719 1 98.12 52 LEU B C 1
ATOM 5022 O O . LEU B 1 52 ? -18.5 -16.359 -25.25 1 98.12 52 LEU B O 1
ATOM 5026 N N . PRO B 1 53 ? -20.5 -17.438 -25.203 1 97.69 53 PRO B N 1
ATOM 5027 C CA . PRO B 1 53 ? -20.062 -18.281 -26.328 1 97.69 53 PRO B CA 1
ATOM 5028 C C . PRO B 1 53 ? -19.625 -17.469 -27.547 1 97.69 53 PRO B C 1
ATOM 5030 O O . PRO B 1 53 ? -18.578 -17.734 -28.141 1 97.69 53 PRO B O 1
ATOM 5033 N N . GLY B 1 54 ? -20.391 -16.5 -27.922 1 97.56 54 GLY B N 1
ATOM 5034 C CA . GLY B 1 54 ? -20.031 -15.641 -29.047 1 97.56 54 GLY B CA 1
ATOM 5035 C C . GLY B 1 54 ? -18.781 -14.812 -28.797 1 97.56 54 GLY B C 1
ATOM 5036 O O . GLY B 1 54 ? -17.953 -14.672 -29.688 1 97.56 54 GLY B O 1
ATOM 5037 N N . ARG B 1 55 ? -18.578 -14.281 -27.625 1 97.44 55 ARG B N 1
ATOM 5038 C CA . ARG B 1 55 ? -17.438 -13.438 -27.281 1 97.44 55 ARG B CA 1
ATOM 5039 C C . ARG B 1 55 ? -16.156 -14.266 -27.188 1 97.44 55 ARG B C 1
ATOM 5041 O O . ARG B 1 55 ? -15.086 -13.797 -27.562 1 97.44 55 ARG B O 1
ATOM 5048 N N . PHE B 1 56 ? -16.281 -15.492 -26.672 1 97.94 56 PHE B N 1
ATOM 5049 C CA . PHE B 1 56 ? -15.125 -16.375 -26.547 1 97.94 56 PHE B CA 1
ATOM 5050 C C . PHE B 1 56 ? -14.57 -16.734 -27.922 1 97.94 56 PHE B C 1
ATOM 5052 O O . PHE B 1 56 ? -13.359 -16.922 -28.078 1 97.94 56 PHE B O 1
ATOM 5059 N N . ARG B 1 57 ? -15.375 -16.734 -28.953 1 96.75 57 ARG B N 1
ATOM 5060 C CA . ARG B 1 57 ? -14.961 -17.094 -30.297 1 96.75 57 ARG B CA 1
ATOM 5061 C C . ARG B 1 57 ? -14.219 -15.938 -30.969 1 96.75 57 ARG B C 1
ATOM 5063 O O . ARG B 1 57 ? -13.547 -16.141 -31.984 1 96.75 57 ARG B O 1
ATOM 5070 N N . ARG B 1 58 ? -14.289 -14.82 -30.359 1 94.44 58 ARG B N 1
ATOM 5071 C CA . ARG B 1 58 ? -13.789 -13.648 -31.078 1 94.44 58 ARG B CA 1
ATOM 5072 C C . ARG B 1 58 ? -12.688 -12.961 -30.281 1 94.44 58 ARG B C 1
ATOM 5074 O O . ARG B 1 58 ? -12.109 -11.969 -30.75 1 94.44 58 ARG B O 1
ATOM 5081 N N . THR B 1 59 ? -12.43 -13.43 -29.125 1 92.94 59 THR B N 1
ATOM 5082 C CA . THR B 1 59 ? -11.477 -12.727 -28.281 1 92.94 59 THR B CA 1
ATOM 5083 C C . THR B 1 59 ? -10.32 -13.648 -27.906 1 92.94 59 THR B C 1
ATOM 5085 O O . THR B 1 59 ? -10.523 -14.82 -27.594 1 92.94 59 THR B O 1
ATOM 5088 N N . ARG B 1 60 ? -9.133 -13.117 -27.938 1 92.94 60 ARG B N 1
ATOM 5089 C CA . ARG B 1 60 ? -7.941 -13.891 -27.594 1 92.94 60 ARG B CA 1
ATOM 5090 C C . ARG B 1 60 ? -7.703 -13.875 -26.078 1 92.94 60 ARG B C 1
ATOM 5092 O O . ARG B 1 60 ? -7.102 -14.797 -25.531 1 92.94 60 ARG B O 1
ATOM 5099 N N . ARG B 1 61 ? -8.086 -12.852 -25.453 1 95.5 61 ARG B N 1
ATOM 5100 C CA . ARG B 1 61 ? -8.023 -12.727 -24 1 95.5 61 ARG B CA 1
ATOM 5101 C C . ARG B 1 61 ? -9.344 -12.211 -23.438 1 95.5 61 ARG B C 1
ATOM 5103 O O . ARG B 1 61 ? -9.93 -11.273 -23.969 1 95.5 61 ARG B O 1
ATOM 5110 N N . PHE B 1 62 ? -9.773 -12.836 -22.391 1 97.38 62 PHE B N 1
ATOM 5111 C CA . PHE B 1 62 ? -11.062 -12.477 -21.797 1 97.38 62 PHE B CA 1
ATOM 5112 C C . PHE B 1 62 ? -10.992 -12.555 -20.266 1 97.38 62 PHE B C 1
ATOM 5114 O O . PHE B 1 62 ? -10.383 -13.469 -19.719 1 97.38 62 PHE B O 1
ATOM 5121 N N . ALA B 1 63 ? -11.492 -11.562 -19.609 1 98.19 63 ALA B N 1
ATOM 5122 C CA . ALA B 1 63 ? -11.492 -11.531 -18.141 1 98.19 63 ALA B CA 1
ATOM 5123 C C . ALA B 1 63 ? -12.914 -11.5 -17.594 1 98.19 63 ALA B C 1
ATOM 5125 O O . ALA B 1 63 ? -13.727 -10.672 -18.016 1 98.19 63 ALA B O 1
ATOM 5126 N N . ILE B 1 64 ? -13.195 -12.367 -16.703 1 98.81 64 ILE B N 1
ATOM 5127 C CA . ILE B 1 64 ? -14.477 -12.406 -16.016 1 98.81 64 ILE B CA 1
ATOM 5128 C C . ILE B 1 64 ? -14.281 -12.07 -14.539 1 98.81 64 ILE B C 1
ATOM 5130 O O . ILE B 1 64 ? -13.312 -12.523 -13.922 1 98.81 64 ILE B O 1
ATOM 5134 N N . GLY B 1 65 ? -15.109 -11.227 -14.023 1 98.69 65 GLY B N 1
ATOM 5135 C CA . GLY B 1 65 ? -15.188 -10.977 -12.586 1 98.69 65 GLY B CA 1
ATOM 5136 C C . GLY B 1 65 ? -16.469 -11.516 -11.961 1 98.69 65 GLY B C 1
ATOM 5137 O O . GLY B 1 65 ? -17.531 -11.438 -12.555 1 98.69 65 GLY B O 1
ATOM 5138 N N . GLU B 1 66 ? -16.312 -12.055 -10.789 1 98.62 66 GLU B N 1
ATOM 5139 C CA . GLU B 1 66 ? -17.453 -12.609 -10.062 1 98.62 66 GLU B CA 1
ATOM 5140 C C . GLU B 1 66 ? -17.469 -12.141 -8.609 1 98.62 66 GLU B C 1
ATOM 5142 O O . GLU B 1 66 ? -16.422 -12.094 -7.961 1 98.62 66 GLU B O 1
ATOM 5147 N N . THR B 1 67 ? -18.625 -11.695 -8.148 1 96.44 67 THR B N 1
ATOM 5148 C CA . THR B 1 67 ? -18.812 -11.453 -6.719 1 96.44 67 THR B CA 1
ATOM 5149 C C . THR B 1 67 ? -19.484 -12.648 -6.051 1 96.44 67 THR B C 1
ATOM 5151 O O . THR B 1 67 ? -20.656 -12.922 -6.301 1 96.44 67 THR B O 1
ATOM 5154 N N . GLY B 1 68 ? -18.75 -13.375 -5.211 1 95.88 68 GLY B N 1
ATOM 5155 C CA . GLY B 1 68 ? -19.25 -14.578 -4.574 1 95.88 68 GLY B CA 1
ATOM 5156 C C . GLY B 1 68 ? -18.844 -15.852 -5.297 1 95.88 68 GLY B C 1
ATOM 5157 O O . GLY B 1 68 ? -19.547 -16.312 -6.195 1 95.88 68 GLY B O 1
ATOM 5158 N N . PHE B 1 69 ? -17.797 -16.453 -4.941 1 97.38 69 PHE B N 1
ATOM 5159 C CA . PHE B 1 69 ? -17.328 -17.672 -5.574 1 97.38 69 PHE B CA 1
ATOM 5160 C C . PHE B 1 69 ? -18.219 -18.844 -5.227 1 97.38 69 PHE B C 1
ATOM 5162 O O . PHE B 1 69 ? -18.547 -19.656 -6.098 1 97.38 69 PHE B O 1
ATOM 5169 N N . GLY B 1 70 ? -18.547 -18.938 -3.861 1 96 70 GLY B N 1
ATOM 5170 C CA . GLY B 1 70 ? -19.406 -20.016 -3.383 1 96 70 GLY B CA 1
ATOM 5171 C C . GLY B 1 70 ? -18.828 -21.406 -3.65 1 96 70 GLY B C 1
ATOM 5172 O O . GLY B 1 70 ? -17.688 -21.688 -3.289 1 96 70 GLY B O 1
ATOM 5173 N N . THR B 1 71 ? -19.594 -22.219 -4.359 1 95.19 71 THR B N 1
ATOM 5174 C CA . THR B 1 71 ? -19.156 -23.594 -4.652 1 95.19 71 THR B CA 1
ATOM 5175 C C . THR B 1 71 ? -18.266 -23.625 -5.887 1 95.19 71 THR B C 1
ATOM 5177 O O . THR B 1 71 ? -17.641 -24.641 -6.176 1 95.19 71 THR B O 1
ATOM 5180 N N . GLY B 1 72 ? -18.234 -22.547 -6.582 1 97.31 72 GLY B N 1
ATOM 5181 C CA . GLY B 1 72 ? -17.438 -22.484 -7.793 1 97.31 72 GLY B CA 1
ATOM 5182 C C . GLY B 1 72 ? -18.141 -23.047 -9.008 1 97.31 72 GLY B C 1
ATOM 5183 O O . GLY B 1 72 ? -17.547 -23.203 -10.078 1 97.31 72 GLY B O 1
ATOM 5184 N N . LEU B 1 73 ? -19.438 -23.312 -8.922 1 96.75 73 LEU B N 1
ATOM 5185 C CA . LEU B 1 73 ? -20.188 -23.906 -10.031 1 96.75 73 LEU B CA 1
ATOM 5186 C C . LEU B 1 73 ? -20.156 -22.984 -11.25 1 96.75 73 LEU B C 1
ATOM 5188 O O . LEU B 1 73 ? -19.969 -23.453 -12.375 1 96.75 73 LEU B O 1
ATOM 5192 N N . ASN B 1 74 ? -20.344 -21.625 -11.039 1 97.88 74 ASN B N 1
ATOM 5193 C CA . ASN B 1 74 ? -20.266 -20.672 -12.141 1 97.88 74 ASN B CA 1
ATOM 5194 C C . ASN B 1 74 ? -18.938 -20.812 -12.898 1 97.88 74 ASN B C 1
ATOM 5196 O O . ASN B 1 74 ? -18.922 -20.766 -14.125 1 97.88 74 ASN B O 1
ATOM 5200 N N . PHE B 1 75 ? -17.891 -21 -12.203 1 98.62 75 PHE B N 1
ATOM 5201 C CA . PHE B 1 75 ? -16.562 -21.094 -12.789 1 98.62 75 PHE B CA 1
ATOM 5202 C C . PHE B 1 75 ? -16.453 -22.328 -13.672 1 98.62 75 PHE B C 1
ATOM 5204 O O . PHE B 1 75 ? -15.992 -22.25 -14.812 1 98.62 75 PHE B O 1
ATOM 5211 N N . PHE B 1 76 ? -16.844 -23.438 -13.133 1 98.56 76 PHE B N 1
ATOM 5212 C CA . PHE B 1 76 ? -16.641 -24.703 -13.844 1 98.56 76 PHE B CA 1
ATOM 5213 C C . PHE B 1 76 ? -17.516 -24.766 -15.086 1 98.56 76 PHE B C 1
ATOM 5215 O O . PHE B 1 76 ? -17.094 -25.281 -16.125 1 98.56 76 PHE B O 1
ATOM 5222 N N . LEU B 1 77 ? -18.75 -24.234 -15.016 1 98.19 77 LEU B N 1
ATOM 5223 C CA . LEU B 1 77 ? -19.578 -24.203 -16.219 1 98.19 77 LEU B CA 1
ATOM 5224 C C . LEU B 1 77 ? -19 -23.219 -17.234 1 98.19 77 LEU B C 1
ATOM 5226 O O . LEU B 1 77 ? -19.109 -23.438 -18.438 1 98.19 77 LEU B O 1
ATOM 5230 N N . THR B 1 78 ? -18.438 -22.125 -16.734 1 98.69 78 THR B N 1
ATOM 5231 C CA . THR B 1 78 ? -17.75 -21.203 -17.609 1 98.69 78 THR B CA 1
ATOM 5232 C C . THR B 1 78 ? -16.531 -21.859 -18.25 1 98.69 78 THR B C 1
ATOM 5234 O O . THR B 1 78 ? -16.266 -21.672 -19.438 1 98.69 78 THR B O 1
ATOM 5237 N N . LEU B 1 79 ? -15.781 -22.641 -17.422 1 98.56 79 LEU B N 1
ATOM 5238 C CA . LEU B 1 79 ? -14.617 -23.375 -17.906 1 98.56 79 LEU B CA 1
ATOM 5239 C C . LEU B 1 79 ? -15.008 -24.312 -19.062 1 98.56 79 LEU B C 1
ATOM 5241 O O . LEU B 1 79 ? -14.312 -24.375 -20.078 1 98.56 79 LEU B O 1
ATOM 5245 N N . GLN B 1 80 ? -16.125 -24.984 -18.922 1 97.94 80 GLN B N 1
ATOM 5246 C CA . GLN B 1 80 ? -16.625 -25.891 -19.969 1 97.94 80 GLN B CA 1
ATOM 5247 C C . GLN B 1 80 ? -17 -25.109 -21.219 1 97.94 80 GLN B C 1
ATOM 5249 O O . GLN B 1 80 ? -16.688 -25.531 -22.344 1 97.94 80 GLN B O 1
ATOM 5254 N N . THR B 1 81 ? -17.703 -24 -20.984 1 98.44 81 THR B N 1
ATOM 5255 C CA . THR B 1 81 ? -18.094 -23.156 -22.094 1 98.44 81 THR B CA 1
ATOM 5256 C C . THR B 1 81 ? -16.859 -22.625 -22.828 1 98.44 81 THR B C 1
ATOM 5258 O O . THR B 1 81 ? -16.844 -22.578 -24.062 1 98.44 81 THR B O 1
ATOM 5261 N N . TRP B 1 82 ? -15.852 -22.234 -22.109 1 98.44 82 TRP B N 1
ATOM 5262 C CA . TRP B 1 82 ? -14.594 -21.766 -22.672 1 98.44 82 TRP B CA 1
ATOM 5263 C C . TRP B 1 82 ? -13.93 -22.844 -23.531 1 98.44 82 TRP B C 1
ATOM 5265 O O . TRP B 1 82 ? -13.523 -22.578 -24.656 1 98.44 82 TRP B O 1
ATOM 5275 N N . ARG B 1 83 ? -13.828 -24.031 -23.031 1 97.19 83 ARG B N 1
ATOM 5276 C CA . ARG B 1 83 ? -13.219 -25.156 -23.734 1 97.19 83 ARG B CA 1
ATOM 5277 C C . ARG B 1 83 ? -13.922 -25.422 -25.062 1 97.19 83 ARG B C 1
ATOM 5279 O O . ARG B 1 83 ? -13.273 -25.75 -26.062 1 97.19 83 ARG B O 1
ATOM 5286 N N . GLU B 1 84 ? -15.172 -25.188 -25.078 1 97.38 84 GLU B N 1
ATOM 5287 C CA . GLU B 1 84 ? -15.992 -25.469 -26.25 1 97.38 84 GLU B CA 1
ATOM 5288 C C . GLU B 1 84 ? -15.852 -24.375 -27.312 1 97.38 84 GLU B C 1
ATOM 5290 O O . GLU B 1 84 ? -15.922 -24.656 -28.516 1 97.38 84 GLU B O 1
ATOM 5295 N N . HIS B 1 85 ? -15.641 -23.156 -26.859 1 98.06 85 HIS B N 1
ATOM 5296 C CA . HIS B 1 85 ? -15.859 -22.078 -27.812 1 98.06 85 HIS B CA 1
ATOM 5297 C C . HIS B 1 85 ? -14.594 -21.234 -28 1 98.06 85 HIS B C 1
ATOM 5299 O O . HIS B 1 85 ? -14.484 -20.469 -28.953 1 98.06 85 HIS B O 1
ATOM 5305 N N . ALA B 1 86 ? -13.641 -21.328 -27.125 1 97.19 86 ALA B N 1
ATOM 5306 C CA . ALA B 1 86 ? -12.5 -20.422 -27.125 1 97.19 86 ALA B CA 1
ATOM 5307 C C . ALA B 1 86 ? -11.617 -20.641 -28.359 1 97.19 86 ALA B C 1
ATOM 5309 O O . ALA B 1 86 ? -11.594 -21.734 -28.922 1 97.19 86 ALA B O 1
ATOM 5310 N N . LEU B 1 87 ? -10.883 -19.609 -28.766 1 95.06 87 LEU B N 1
ATOM 5311 C CA . LEU B 1 87 ? -9.82 -19.734 -29.75 1 95.06 87 LEU B CA 1
ATOM 5312 C C . LEU B 1 87 ? -8.695 -20.609 -29.234 1 95.06 87 LEU B C 1
ATOM 5314 O O . LEU B 1 87 ? -8.477 -20.703 -28.016 1 95.06 87 LEU B O 1
ATOM 5318 N N . PRO B 1 88 ? -7.992 -21.203 -30.125 1 92.06 88 PRO B N 1
ATOM 5319 C CA . PRO B 1 88 ? -6.926 -22.125 -29.703 1 92.06 88 PRO B CA 1
ATOM 5320 C C . PRO B 1 88 ? -5.871 -21.438 -28.828 1 92.06 88 PRO B C 1
ATOM 5322 O O . PRO B 1 88 ? -5.293 -22.062 -27.938 1 92.06 88 PRO B O 1
ATOM 5325 N N . ASP B 1 89 ? -5.633 -20.234 -29.062 1 91.56 89 ASP B N 1
ATOM 5326 C CA . ASP B 1 89 ? -4.629 -19.531 -28.281 1 91.56 89 ASP B CA 1
ATOM 5327 C C . ASP B 1 89 ? -5.281 -18.531 -27.312 1 91.56 89 ASP B C 1
ATOM 5329 O O . ASP B 1 89 ? -4.645 -17.562 -26.875 1 91.56 89 ASP B O 1
ATOM 5333 N N . GLY B 1 90 ? -6.539 -18.766 -27.047 1 95.62 90 GLY B N 1
ATOM 5334 C CA . GLY B 1 90 ? -7.258 -17.891 -26.141 1 95.62 90 GLY B CA 1
ATOM 5335 C C . GLY B 1 90 ? -6.844 -18.078 -24.688 1 95.62 90 GLY B C 1
ATOM 5336 O O . GLY B 1 90 ? -6.359 -19.141 -24.312 1 95.62 90 GLY B O 1
ATOM 5337 N N . PHE B 1 91 ? -6.996 -17.062 -23.859 1 97.62 91 PHE B N 1
ATOM 5338 C CA . PHE B 1 91 ? -6.684 -17.078 -22.438 1 97.62 91 PHE B CA 1
ATOM 5339 C C . PHE B 1 91 ? -7.816 -16.469 -21.625 1 97.62 91 PHE B C 1
ATOM 5341 O O . PHE B 1 91 ? -8.266 -15.359 -21.906 1 97.62 91 PHE B O 1
ATOM 5348 N N . LEU B 1 92 ? -8.281 -17.203 -20.609 1 98.62 92 LEU B N 1
ATOM 5349 C CA . LEU B 1 92 ? -9.359 -16.734 -19.75 1 98.62 92 LEU B CA 1
ATOM 5350 C C . LEU B 1 92 ? -8.844 -16.422 -18.344 1 98.62 92 LEU B C 1
ATOM 5352 O O . LEU B 1 92 ? -8.234 -17.281 -17.703 1 98.62 92 LEU B O 1
ATOM 5356 N N . SER B 1 93 ? -8.977 -15.219 -17.953 1 98.69 93 SER B N 1
ATOM 5357 C CA . SER B 1 93 ? -8.711 -14.789 -16.578 1 98.69 93 SER B CA 1
ATOM 5358 C C . SER B 1 93 ? -10.008 -14.656 -15.781 1 98.69 93 SER B C 1
ATOM 5360 O O . SER B 1 93 ? -10.844 -13.805 -16.094 1 98.69 93 SER B O 1
ATOM 5362 N N . TYR B 1 94 ? -10.195 -15.492 -14.805 1 98.81 94 TYR B N 1
ATOM 5363 C CA . TYR B 1 94 ? -11.391 -15.5 -13.969 1 98.81 94 TYR B CA 1
ATOM 5364 C C . TYR B 1 94 ? -11.086 -14.992 -12.562 1 98.81 94 TYR B C 1
ATOM 5366 O O . TYR B 1 94 ? -10.297 -15.602 -11.836 1 98.81 94 TYR B O 1
ATOM 5374 N N . LEU B 1 95 ? -11.648 -13.859 -12.156 1 98.69 95 LEU B N 1
ATOM 5375 C CA . LEU B 1 95 ? -11.508 -13.242 -10.844 1 98.69 95 LEU B CA 1
ATOM 5376 C C . LEU B 1 95 ? -12.766 -13.438 -10.016 1 98.69 95 LEU B C 1
ATOM 5378 O O . LEU B 1 95 ? -13.875 -13.156 -10.484 1 98.69 95 LEU B O 1
ATOM 5382 N N . SER B 1 96 ? -12.617 -13.93 -8.812 1 98.62 96 SER B N 1
ATOM 5383 C CA . SER B 1 96 ? -13.789 -14.07 -7.957 1 98.62 96 SER B CA 1
ATOM 5384 C C . SER B 1 96 ? -13.469 -13.695 -6.516 1 98.62 96 SER B C 1
ATOM 5386 O O . SER B 1 96 ? -12.32 -13.828 -6.074 1 98.62 96 SER B O 1
ATOM 5388 N N . THR B 1 97 ? -14.461 -13.195 -5.75 1 97.25 97 THR B N 1
ATOM 5389 C CA . THR B 1 97 ? -14.297 -12.836 -4.344 1 97.25 97 THR B CA 1
ATOM 5390 C C . THR B 1 97 ? -15.117 -13.766 -3.453 1 97.25 97 THR B C 1
ATOM 5392 O O . THR B 1 97 ? -16.188 -14.234 -3.85 1 97.25 97 THR B O 1
ATOM 5395 N N . GLU B 1 98 ? -14.586 -14.039 -2.283 1 96.56 98 GLU B N 1
ATOM 5396 C CA . GLU B 1 98 ? -15.297 -14.867 -1.314 1 96.56 98 GLU B CA 1
ATOM 5397 C C . GLU B 1 98 ? -14.938 -14.484 0.116 1 96.56 98 GLU B C 1
ATOM 5399 O O . GLU B 1 98 ? -13.773 -14.57 0.51 1 96.56 98 GLU B O 1
ATOM 5404 N N . ALA B 1 99 ? -15.961 -14.094 0.923 1 93.75 99 ALA B N 1
ATOM 5405 C CA . ALA B 1 99 ? -15.719 -13.664 2.301 1 93.75 99 ALA B CA 1
ATOM 5406 C C . ALA B 1 99 ? -15.695 -14.859 3.246 1 93.75 99 ALA B C 1
ATOM 5408 O O . ALA B 1 99 ? -15.055 -14.812 4.301 1 93.75 99 ALA B O 1
ATOM 5409 N N . HIS B 1 100 ? -16.422 -15.961 2.893 1 94.06 100 HIS B N 1
ATOM 5410 C CA . HIS B 1 100 ? -16.531 -17.172 3.691 1 94.06 100 HIS B CA 1
ATOM 5411 C C . HIS B 1 100 ? -16.266 -18.422 2.846 1 94.06 100 HIS B C 1
ATOM 5413 O O . HIS B 1 100 ? -17.203 -19.141 2.49 1 94.06 100 HIS B O 1
ATOM 5419 N N . PRO B 1 101 ? -15 -18.688 2.6 1 95.44 101 PRO B N 1
ATOM 5420 C CA . PRO B 1 101 ? -14.703 -19.828 1.732 1 95.44 101 PRO B CA 1
ATOM 5421 C C . PRO B 1 101 ? -15.203 -21.156 2.307 1 95.44 101 PRO B C 1
ATOM 5423 O O . PRO B 1 101 ? -15.156 -21.359 3.521 1 95.44 101 PRO B O 1
ATOM 5426 N N . LEU B 1 102 ? -15.719 -21.938 1.407 1 95.81 102 LEU B N 1
ATOM 5427 C CA . LEU B 1 102 ? -16.047 -23.297 1.821 1 95.81 102 LEU B CA 1
ATOM 5428 C C . LEU B 1 102 ? -14.773 -24.078 2.148 1 95.81 102 LEU B C 1
ATOM 5430 O O . LEU B 1 102 ? -13.727 -23.859 1.54 1 95.81 102 LEU B O 1
ATOM 5434 N N . LEU B 1 103 ? -14.977 -24.969 3.129 1 94.31 103 LEU B N 1
ATOM 5435 C CA . LEU B 1 103 ? -13.914 -25.969 3.271 1 94.31 103 LEU B CA 1
ATOM 5436 C C . LEU B 1 103 ? -13.812 -26.828 2.025 1 94.31 103 LEU B C 1
ATOM 5438 O O . LEU B 1 103 ? -14.82 -27.094 1.36 1 94.31 103 LEU B O 1
ATOM 5442 N N . LEU B 1 104 ? -12.617 -27.297 1.756 1 95.38 104 LEU B N 1
ATOM 5443 C CA . LEU B 1 104 ? -12.375 -28.047 0.529 1 95.38 104 LEU B CA 1
ATOM 5444 C C . LEU B 1 104 ? -13.305 -29.266 0.438 1 95.38 104 LEU B C 1
ATOM 5446 O O . LEU B 1 104 ? -13.883 -29.531 -0.62 1 95.38 104 LEU B O 1
ATOM 5450 N N . ALA B 1 105 ? -13.5 -29.953 1.518 1 95.25 105 ALA B N 1
ATOM 5451 C CA . ALA B 1 105 ? -14.344 -31.141 1.521 1 95.25 105 ALA B CA 1
ATOM 5452 C C . ALA B 1 105 ? -15.773 -30.797 1.123 1 95.25 105 ALA B C 1
ATOM 5454 O O . ALA B 1 105 ? -16.406 -31.531 0.344 1 95.25 105 ALA B O 1
ATOM 5455 N N . ASP B 1 106 ? -16.266 -29.703 1.674 1 95.44 106 ASP B N 1
ATOM 5456 C CA . ASP B 1 106 ? -17.625 -29.266 1.369 1 95.44 106 ASP B CA 1
ATOM 5457 C C . ASP B 1 106 ? -17.734 -28.797 -0.079 1 95.44 106 ASP B C 1
ATOM 5459 O O . ASP B 1 106 ? -18.75 -29.062 -0.745 1 95.44 106 ASP B O 1
ATOM 5463 N N . LEU B 1 107 ? -16.75 -28.141 -0.521 1 96.62 107 LEU B N 1
ATOM 5464 C CA . LEU B 1 107 ? -16.719 -27.641 -1.892 1 96.62 107 LEU B CA 1
ATOM 5465 C C . LEU B 1 107 ? -16.75 -28.781 -2.893 1 96.62 107 LEU B C 1
ATOM 5467 O O . LEU B 1 107 ? -17.547 -28.766 -3.84 1 96.62 107 LEU B O 1
ATOM 5471 N N . LEU B 1 108 ? -15.961 -29.812 -2.676 1 96.69 108 LEU B N 1
ATOM 5472 C CA . LEU B 1 108 ? -15.883 -30.969 -3.559 1 96.69 108 LEU B CA 1
ATOM 5473 C C . LEU B 1 108 ? -17.203 -31.75 -3.562 1 96.69 108 LEU B C 1
ATOM 5475 O O . LEU B 1 108 ? -17.672 -32.156 -4.621 1 96.69 108 LEU B O 1
ATOM 5479 N N . ARG B 1 109 ? -17.766 -31.859 -2.404 1 95.69 109 ARG B N 1
ATOM 5480 C CA . ARG B 1 109 ? -19.062 -32.531 -2.301 1 95.69 109 ARG B CA 1
ATOM 5481 C C . ARG B 1 109 ? -20.125 -31.812 -3.127 1 95.69 109 ARG B C 1
ATOM 5483 O O . ARG B 1 109 ? -20.891 -32.469 -3.85 1 95.69 109 ARG B O 1
ATOM 5490 N N . ALA B 1 110 ? -20.141 -30.516 -3.02 1 95.19 110 ALA B N 1
ATOM 5491 C CA . ALA B 1 110 ? -21.109 -29.703 -3.742 1 95.19 110 ALA B CA 1
ATOM 5492 C C . ALA B 1 110 ? -20.922 -29.828 -5.25 1 95.19 110 ALA B C 1
ATOM 5494 O O . ALA B 1 110 ? -21.891 -29.984 -5.996 1 95.19 110 ALA B O 1
ATOM 5495 N N . LEU B 1 111 ? -19.734 -29.781 -5.758 1 96 111 LEU B N 1
ATOM 5496 C CA . LEU B 1 111 ? -19.422 -29.844 -7.184 1 96 111 LEU B CA 1
ATOM 5497 C C . LEU B 1 111 ? -19.734 -31.219 -7.754 1 96 111 LEU B C 1
ATOM 5499 O O . LEU B 1 111 ? -20.312 -31.328 -8.844 1 96 111 LEU B O 1
ATOM 5503 N N . ARG B 1 112 ? -19.406 -32.219 -7.004 1 94.44 112 ARG B N 1
ATOM 5504 C CA . ARG B 1 112 ? -19.688 -33.594 -7.441 1 94.44 112 ARG B CA 1
ATOM 5505 C C . ARG B 1 112 ? -21.188 -33.844 -7.539 1 94.44 112 ARG B C 1
ATOM 5507 O O . ARG B 1 112 ? -21.656 -34.531 -8.453 1 94.44 112 ARG B O 1
ATOM 5514 N N . ALA B 1 113 ? -21.891 -33.281 -6.629 1 92.06 113 ALA B N 1
ATOM 5515 C CA . ALA B 1 113 ? -23.344 -33.406 -6.621 1 92.06 113 ALA B CA 1
ATOM 5516 C C . ALA B 1 113 ? -23.969 -32.781 -7.871 1 92.06 113 ALA B C 1
ATOM 5518 O O . ALA B 1 113 ? -25.047 -33.188 -8.305 1 92.06 113 ALA B O 1
ATOM 5519 N N . GLN B 1 114 ? -23.266 -31.828 -8.469 1 93.19 114 GLN B N 1
ATOM 5520 C CA . GLN B 1 114 ? -23.766 -31.156 -9.664 1 93.19 114 GLN B CA 1
ATOM 5521 C C . GLN B 1 114 ? -23.234 -31.812 -10.93 1 93.19 114 GLN B C 1
ATOM 5523 O O . GLN B 1 114 ? -23.469 -31.328 -12.039 1 93.19 114 GLN B O 1
ATOM 5528 N N . GLY B 1 115 ? -22.406 -32.875 -10.812 1 94.25 115 GLY B N 1
ATOM 5529 C CA . GLY B 1 115 ? -21.938 -33.656 -11.945 1 94.25 115 GLY B CA 1
ATOM 5530 C C . GLY B 1 115 ? -20.703 -33.062 -12.609 1 94.25 115 GLY B C 1
ATOM 5531 O O . GLY B 1 115 ? -20.406 -33.375 -13.766 1 94.25 115 GLY B O 1
ATOM 5532 N N . ILE B 1 116 ? -19.953 -32.219 -11.969 1 96.5 116 ILE B N 1
ATOM 5533 C CA . ILE B 1 116 ? -18.719 -31.672 -12.539 1 96.5 116 ILE B CA 1
ATOM 5534 C C . ILE B 1 116 ? -17.656 -32.781 -12.594 1 96.5 116 ILE B C 1
ATOM 5536 O O . ILE B 1 116 ? -17.391 -33.438 -11.586 1 96.5 116 ILE B O 1
ATOM 5540 N N . PRO B 1 117 ? -17.016 -32.969 -13.711 1 97.06 117 PRO B N 1
ATOM 5541 C CA . PRO B 1 117 ? -16.031 -34.031 -13.852 1 97.06 117 PRO B CA 1
ATOM 5542 C C . PRO B 1 117 ? -14.812 -33.844 -12.938 1 97.06 117 PRO B C 1
ATOM 5544 O O . PRO B 1 117 ? -14.352 -32.719 -12.734 1 97.06 117 PRO B O 1
ATOM 5547 N N . GLU B 1 118 ? -14.32 -34.906 -12.477 1 96.5 118 GLU B N 1
ATOM 5548 C CA . GLU B 1 118 ? -13.164 -34.906 -11.586 1 96.5 118 GLU B CA 1
ATOM 5549 C C . GLU B 1 118 ? -11.953 -34.25 -12.25 1 96.5 118 GLU B C 1
ATOM 5551 O O . GLU B 1 118 ? -11.164 -33.562 -11.594 1 96.5 118 GLU B O 1
ATOM 5556 N N . ALA B 1 119 ? -11.789 -34.5 -13.508 1 95.56 119 ALA B N 1
ATOM 5557 C CA . ALA B 1 119 ? -10.664 -33.938 -14.25 1 95.56 119 ALA B CA 1
ATOM 5558 C C . ALA B 1 119 ? -10.688 -32.406 -14.211 1 95.56 119 ALA B C 1
ATOM 5560 O O . ALA B 1 119 ? -9.633 -31.781 -14.211 1 95.56 119 ALA B O 1
ATOM 5561 N N . ASP B 1 120 ? -11.898 -31.844 -14.164 1 96.94 120 ASP B N 1
ATOM 5562 C CA . ASP B 1 120 ? -12.039 -30.391 -14.078 1 96.94 120 ASP B CA 1
ATOM 5563 C C . ASP B 1 120 ? -11.758 -29.891 -12.664 1 96.94 120 ASP B C 1
ATOM 5565 O O . ASP B 1 120 ? -11.258 -28.781 -12.477 1 96.94 120 ASP B O 1
ATOM 5569 N N . ILE B 1 121 ? -12.039 -30.688 -11.656 1 97.19 121 ILE B N 1
ATOM 5570 C CA . ILE B 1 121 ? -11.984 -30.297 -10.25 1 97.19 121 ILE B CA 1
ATOM 5571 C C . ILE B 1 121 ? -10.547 -30.391 -9.742 1 97.19 121 ILE B C 1
ATOM 5573 O O . ILE B 1 121 ? -10.141 -29.641 -8.859 1 97.19 121 ILE B O 1
ATOM 5577 N N . GLU B 1 122 ? -9.789 -31.234 -10.234 1 95.19 122 GLU B N 1
ATOM 5578 C CA . GLU B 1 122 ? -8.492 -31.656 -9.703 1 95.19 122 GLU B CA 1
ATOM 5579 C C . GLU B 1 122 ? -7.547 -30.469 -9.547 1 95.19 122 GLU B C 1
ATOM 5581 O O . GLU B 1 122 ? -6.918 -30.297 -8.508 1 95.19 122 GLU B O 1
ATOM 5586 N N . PRO B 1 123 ? -7.406 -29.625 -10.602 1 95.12 123 PRO B N 1
ATOM 5587 C CA . PRO B 1 123 ? -6.496 -28.5 -10.422 1 95.12 123 PRO B CA 1
ATOM 5588 C C . PRO B 1 123 ? -6.895 -27.594 -9.258 1 95.12 123 PRO B C 1
ATOM 5590 O O . PRO B 1 123 ? -6.027 -27.109 -8.523 1 95.12 123 PRO B O 1
ATOM 5593 N N . LEU B 1 124 ? -8.18 -27.344 -9.109 1 96.81 124 LEU B N 1
ATOM 5594 C CA . LEU B 1 124 ? -8.641 -26.531 -7.988 1 96.81 124 LEU B CA 1
ATOM 5595 C C . LEU B 1 124 ? -8.328 -27.219 -6.66 1 96.81 124 LEU B C 1
ATOM 5597 O O . LEU B 1 124 ? -7.859 -26.578 -5.719 1 96.81 124 LEU B O 1
ATOM 5601 N N . SER B 1 125 ? -8.617 -28.5 -6.602 1 96 125 SER B N 1
ATOM 5602 C CA . SER B 1 125 ? -8.406 -29.266 -5.375 1 96 125 SER B CA 1
ATOM 5603 C C . SER B 1 125 ? -6.945 -29.203 -4.934 1 96 125 SER B C 1
ATOM 5605 O O . SER B 1 125 ? -6.66 -29.031 -3.746 1 96 125 SER B O 1
ATOM 5607 N N . ARG B 1 126 ? -6.035 -29.266 -5.836 1 92.44 126 ARG B N 1
ATOM 5608 C CA . ARG B 1 126 ? -4.605 -29.297 -5.543 1 92.44 126 ARG B CA 1
ATOM 5609 C C . ARG B 1 126 ? -4.098 -27.922 -5.121 1 92.44 126 ARG B C 1
ATOM 5611 O O . ARG B 1 126 ? -3.123 -27.828 -4.375 1 92.44 126 ARG B O 1
ATOM 5618 N N . GLN B 1 127 ? -4.773 -26.938 -5.594 1 95.25 127 GLN B N 1
ATOM 5619 C CA . GLN B 1 127 ? -4.25 -25.594 -5.406 1 95.25 127 GLN B CA 1
ATOM 5620 C C . GLN B 1 127 ? -5.125 -24.781 -4.445 1 95.25 127 GLN B C 1
ATOM 5622 O O . GLN B 1 127 ? -4.902 -23.594 -4.242 1 95.25 127 GLN B O 1
ATOM 5627 N N . TYR B 1 128 ? -6.117 -25.344 -3.869 1 95.44 128 TYR B N 1
ATOM 5628 C CA . TYR B 1 128 ? -7.094 -24.625 -3.064 1 95.44 128 TYR B CA 1
ATOM 5629 C C . TYR B 1 128 ? -6.414 -23.875 -1.926 1 95.44 128 TYR B C 1
ATOM 5631 O O . TYR B 1 128 ? -5.582 -24.438 -1.211 1 95.44 128 TYR B O 1
ATOM 5639 N N . PRO B 1 129 ? -6.691 -22.625 -1.757 1 92.25 129 PRO B N 1
ATOM 5640 C CA . PRO B 1 129 ? -5.973 -21.828 -0.76 1 92.25 129 PRO B CA 1
ATOM 5641 C C . PRO B 1 129 ? -6.422 -22.125 0.669 1 92.25 129 PRO B C 1
ATOM 5643 O O . PRO B 1 129 ? -7.523 -22.641 0.878 1 92.25 129 PRO B O 1
ATOM 5646 N N . PRO B 1 130 ? -5.516 -21.766 1.638 1 87.62 130 PRO B N 1
ATOM 5647 C CA . PRO B 1 130 ? -5.969 -21.766 3.031 1 87.62 130 PRO B CA 1
ATOM 5648 C C . PRO B 1 130 ? -6.992 -20.672 3.316 1 87.62 130 PRO B C 1
ATOM 5650 O O . PRO B 1 130 ? -7.129 -19.719 2.533 1 87.62 130 PRO B O 1
ATOM 5653 N N . PRO B 1 131 ? -7.762 -20.828 4.387 1 87.75 131 PRO B N 1
ATOM 5654 C CA . PRO B 1 131 ? -8.797 -19.844 4.711 1 87.75 131 PRO B CA 1
ATOM 5655 C C . PRO B 1 131 ? -8.219 -18.578 5.34 1 87.75 131 PRO B C 1
ATOM 5657 O O . PRO B 1 131 ? -8.602 -18.203 6.449 1 87.75 131 PRO B O 1
ATOM 5660 N N . LEU B 1 132 ? -7.336 -17.969 4.625 1 89.19 132 LEU B N 1
ATOM 5661 C CA . LEU B 1 132 ? -6.711 -16.703 4.984 1 89.19 132 LEU B CA 1
ATOM 5662 C C . LEU B 1 132 ? -7.047 -15.625 3.961 1 89.19 132 LEU B C 1
ATOM 5664 O O . LEU B 1 132 ? -7.125 -15.898 2.762 1 89.19 132 LEU B O 1
ATOM 5668 N N . SER B 1 133 ? -7.277 -14.422 4.508 1 91.81 133 SER B N 1
ATOM 5669 C CA . SER B 1 133 ? -7.52 -13.32 3.584 1 91.81 133 SER B CA 1
ATOM 5670 C C . SER B 1 133 ? -6.34 -13.125 2.637 1 91.81 133 SER B C 1
ATOM 5672 O O . SER B 1 133 ? -5.188 -13.336 3.018 1 91.81 133 SER B O 1
ATOM 5674 N N . GLY B 1 134 ? -6.617 -12.844 1.401 1 92.44 134 GLY B N 1
ATOM 5675 C CA . GLY B 1 134 ? -5.57 -12.648 0.412 1 92.44 134 GLY B CA 1
ATOM 5676 C C . GLY B 1 134 ? -6.035 -12.914 -1.008 1 92.44 134 GLY B C 1
ATOM 5677 O O . GLY B 1 134 ? -7.23 -13.062 -1.257 1 92.44 134 GLY B O 1
ATOM 5678 N N . VAL B 1 135 ? -5.105 -12.82 -1.936 1 96.19 135 VAL B N 1
ATOM 5679 C CA . VAL B 1 135 ? -5.34 -13.102 -3.35 1 96.19 135 VAL B CA 1
ATOM 5680 C C . VAL B 1 135 ? -4.602 -14.375 -3.756 1 96.19 135 VAL B C 1
ATOM 5682 O O . VAL B 1 135 ? -3.391 -14.492 -3.559 1 96.19 135 VAL B O 1
ATOM 5685 N N . TYR B 1 136 ? -5.312 -15.32 -4.297 1 96.12 136 TYR B N 1
ATOM 5686 C CA . TYR B 1 136 ? -4.75 -16.641 -4.594 1 96.12 136 TYR B CA 1
ATOM 5687 C C . TYR B 1 136 ? -4.992 -17.016 -6.047 1 96.12 136 TYR B C 1
ATOM 5689 O O . TYR B 1 136 ? -6.141 -17.125 -6.484 1 96.12 136 TYR B O 1
ATOM 5697 N N . ARG B 1 137 ? -3.918 -17.219 -6.738 1 97.5 137 ARG B N 1
ATOM 5698 C CA . ARG B 1 137 ? -3.994 -17.641 -8.133 1 97.5 137 ARG B CA 1
ATOM 5699 C C . ARG B 1 137 ? -4.02 -19.156 -8.258 1 97.5 137 ARG B C 1
ATOM 5701 O O . ARG B 1 137 ? -3.184 -19.844 -7.668 1 97.5 137 ARG B O 1
ATOM 5708 N N . ILE B 1 138 ? -5.012 -19.672 -8.961 1 97.31 138 ILE B N 1
ATOM 5709 C CA . ILE B 1 138 ? -5.152 -21.078 -9.289 1 97.31 138 ILE B CA 1
ATOM 5710 C C . ILE B 1 138 ? -5.082 -21.266 -10.805 1 97.31 138 ILE B C 1
ATOM 5712 O O . ILE B 1 138 ? -5.766 -20.562 -11.555 1 97.31 138 ILE B O 1
ATOM 5716 N N . ARG B 1 139 ? -4.336 -22.266 -11.273 1 96.81 139 ARG B N 1
ATOM 5717 C CA . ARG B 1 139 ? -4.094 -22.422 -12.703 1 96.81 139 ARG B CA 1
ATOM 5718 C C . ARG B 1 139 ? -4.777 -23.672 -13.242 1 96.81 139 ARG B C 1
ATOM 5720 O O . ARG B 1 139 ? -4.82 -24.703 -12.562 1 96.81 139 ARG B O 1
ATOM 5727 N N . PHE B 1 140 ? -5.332 -23.516 -14.375 1 96 140 PHE B N 1
ATOM 5728 C CA . PHE B 1 140 ? -5.852 -24.594 -15.211 1 96 140 PHE B CA 1
ATOM 5729 C C . PHE B 1 140 ? -5.121 -24.641 -16.547 1 96 140 PHE B C 1
ATOM 5731 O O . PHE B 1 140 ? -5.664 -24.203 -17.562 1 96 140 PHE B O 1
ATOM 5738 N N . PRO B 1 141 ? -3.959 -25.234 -16.531 1 90.06 141 PRO B N 1
ATOM 5739 C CA . PRO B 1 141 ? -3.035 -25.078 -17.656 1 90.06 141 PRO B CA 1
ATOM 5740 C C . PRO B 1 141 ? -3.572 -25.703 -18.938 1 90.06 141 PRO B C 1
ATOM 5742 O O . PRO B 1 141 ? -3.34 -25.172 -20.031 1 90.06 141 PRO B O 1
ATOM 5745 N N . ASN B 1 142 ? -4.309 -26.766 -18.859 1 90.5 142 ASN B N 1
ATOM 5746 C CA . ASN B 1 142 ? -4.785 -27.453 -20.062 1 90.5 142 ASN B CA 1
ATOM 5747 C C . ASN B 1 142 ? -5.801 -26.609 -20.828 1 90.5 142 ASN B C 1
ATOM 5749 O O . ASN B 1 142 ? -6 -26.797 -22.031 1 90.5 142 ASN B O 1
ATOM 5753 N N . ASP B 1 143 ? -6.43 -25.688 -20.141 1 95.31 143 ASP B N 1
ATOM 5754 C CA . ASP B 1 143 ? -7.469 -24.875 -20.75 1 95.31 143 ASP B CA 1
ATOM 5755 C C . ASP B 1 143 ? -6.984 -23.438 -20.938 1 95.31 143 ASP B C 1
ATOM 5757 O O . ASP B 1 143 ? -7.711 -22.594 -21.484 1 95.31 143 ASP B O 1
ATOM 5761 N N . ARG B 1 144 ? -5.75 -23.109 -20.516 1 96.19 144 ARG B N 1
ATOM 5762 C CA . ARG B 1 144 ? -5.23 -21.75 -20.516 1 96.19 144 ARG B CA 1
ATOM 5763 C C . ARG B 1 144 ? -6.168 -20.812 -19.781 1 96.19 144 ARG B C 1
ATOM 5765 O O . ARG B 1 144 ? -6.566 -19.766 -20.312 1 96.19 144 ARG B O 1
ATOM 5772 N N . VAL B 1 145 ? -6.535 -21.234 -18.594 1 98.06 145 VAL B N 1
ATOM 5773 C CA . VAL B 1 145 ? -7.434 -20.5 -17.719 1 98.06 145 VAL B CA 1
ATOM 5774 C C . VAL B 1 145 ? -6.777 -20.297 -16.359 1 98.06 145 VAL B C 1
ATOM 5776 O O . VAL B 1 145 ? -6.086 -21.188 -15.859 1 98.06 145 VAL B O 1
ATOM 5779 N N . VAL B 1 146 ? -6.895 -19.109 -15.828 1 98.25 146 VAL B N 1
ATOM 5780 C CA . VAL B 1 146 ? -6.504 -18.891 -14.438 1 98.25 146 VAL B CA 1
ATOM 5781 C C . VAL B 1 146 ? -7.707 -18.422 -13.625 1 98.25 146 VAL B C 1
ATOM 5783 O O . VAL B 1 146 ? -8.547 -17.672 -14.133 1 98.25 146 VAL B O 1
ATOM 5786 N N . LEU B 1 147 ? -7.809 -18.906 -12.398 1 98.62 147 LEU B N 1
ATOM 5787 C CA . LEU B 1 147 ? -8.75 -18.438 -11.391 1 98.62 147 LEU B CA 1
ATOM 5788 C C . LEU B 1 147 ? -8.023 -17.672 -10.289 1 98.62 147 LEU B C 1
ATOM 5790 O O . LEU B 1 147 ? -7.137 -18.219 -9.625 1 98.62 147 LEU B O 1
ATOM 5794 N N . THR B 1 148 ? -8.305 -16.422 -10.188 1 98.56 148 THR B N 1
ATOM 5795 C CA . THR B 1 148 ? -7.82 -15.625 -9.062 1 98.56 148 THR B CA 1
ATOM 5796 C C . THR B 1 148 ? -8.898 -15.508 -7.984 1 98.56 148 THR B C 1
ATOM 5798 O O . THR B 1 148 ? -9.883 -14.789 -8.164 1 98.56 148 THR B O 1
ATOM 5801 N N . LEU B 1 149 ? -8.719 -16.219 -6.93 1 97.94 149 LEU B N 1
ATOM 5802 C CA . LEU B 1 149 ? -9.656 -16.203 -5.816 1 97.94 149 LEU B CA 1
ATOM 5803 C C . LEU B 1 149 ? -9.227 -15.172 -4.77 1 97.94 149 LEU B C 1
ATOM 5805 O O . LEU B 1 149 ? -8.172 -15.312 -4.152 1 97.94 149 LEU B O 1
ATOM 5809 N N . VAL B 1 150 ? -10.055 -14.18 -4.613 1 97.06 150 VAL B N 1
ATOM 5810 C CA . VAL B 1 150 ? -9.82 -13.148 -3.607 1 97.06 150 VAL B CA 1
ATOM 5811 C C . VAL B 1 150 ? -10.633 -13.461 -2.352 1 97.06 150 VAL B C 1
ATOM 5813 O O . VAL B 1 150 ? -11.859 -13.359 -2.355 1 97.06 150 VAL B O 1
ATOM 5816 N N . GLN B 1 151 ? -9.938 -13.836 -1.295 1 95.62 151 GLN B N 1
ATOM 5817 C CA . GLN B 1 151 ? -10.594 -14.188 -0.041 1 95.62 151 GLN B CA 1
ATOM 5818 C C . GLN B 1 151 ? -10.672 -12.992 0.898 1 95.62 151 GLN B C 1
ATOM 5820 O O . GLN B 1 151 ? -9.641 -12.453 1.304 1 95.62 151 GLN B O 1
ATOM 5825 N N . GLY B 1 152 ? -11.836 -12.578 1.213 1 94.12 152 GLY B N 1
ATOM 5826 C CA . GLY B 1 152 ? -12.117 -11.398 2.023 1 94.12 152 GLY B CA 1
ATOM 5827 C C . GLY B 1 152 ? -13.375 -10.664 1.602 1 94.12 152 GLY B C 1
ATOM 5828 O O . GLY B 1 152 ? -14.062 -11.094 0.671 1 94.12 152 GLY B O 1
ATOM 5829 N N . ASP B 1 153 ? -13.688 -9.539 2.27 1 94 153 ASP B N 1
ATOM 5830 C CA . ASP B 1 153 ? -14.852 -8.734 1.907 1 94 153 ASP B CA 1
ATOM 5831 C C . ASP B 1 153 ? -14.664 -8.078 0.541 1 94 153 ASP B C 1
ATOM 5833 O O . ASP B 1 153 ? -13.57 -7.617 0.213 1 94 153 ASP B O 1
ATOM 5837 N N . ALA B 1 154 ? -15.672 -8.016 -0.203 1 94.88 154 ALA B N 1
ATOM 5838 C CA . ALA B 1 154 ? -15.602 -7.691 -1.626 1 94.88 154 ALA B CA 1
ATOM 5839 C C . ALA B 1 154 ? -15.055 -6.281 -1.839 1 94.88 154 ALA B C 1
ATOM 5841 O O . ALA B 1 154 ? -14.047 -6.098 -2.514 1 94.88 154 ALA B O 1
ATOM 5842 N N . ALA B 1 155 ? -15.656 -5.305 -1.187 1 92.81 155 ALA B N 1
ATOM 5843 C CA . ALA B 1 155 ? -15.328 -3.922 -1.513 1 92.81 155 ALA B CA 1
ATOM 5844 C C . ALA B 1 155 ? -13.875 -3.607 -1.167 1 92.81 155 ALA B C 1
ATOM 5846 O O . ALA B 1 155 ? -13.109 -3.16 -2.023 1 92.81 155 ALA B O 1
ATOM 5847 N N . PRO B 1 156 ? -13.438 -3.918 0.099 1 91.56 156 PRO B N 1
ATOM 5848 C CA . PRO B 1 156 ? -12.039 -3.631 0.41 1 91.56 156 PRO B CA 1
ATOM 5849 C C . PRO B 1 156 ? -11.062 -4.445 -0.439 1 91.56 156 PRO B C 1
ATOM 5851 O O . PRO B 1 156 ? -9.992 -3.957 -0.795 1 91.56 156 PRO B O 1
ATOM 5854 N N . SER B 1 157 ? -11.414 -5.664 -0.785 1 93.88 157 SER B N 1
ATOM 5855 C CA . SER B 1 157 ? -10.523 -6.535 -1.544 1 93.88 157 SER B CA 1
ATOM 5856 C C . SER B 1 157 ? -10.43 -6.094 -3 1 93.88 157 SER B C 1
ATOM 5858 O O . SER B 1 157 ? -9.328 -6.016 -3.559 1 93.88 157 SER B O 1
ATOM 5860 N N . LEU B 1 158 ? -11.57 -5.824 -3.611 1 95 158 LEU B N 1
ATOM 5861 C CA . LEU B 1 158 ? -11.578 -5.418 -5.012 1 95 158 LEU B CA 1
ATOM 5862 C C . LEU B 1 158 ? -10.867 -4.078 -5.195 1 95 158 LEU B C 1
ATOM 5864 O O . LEU B 1 158 ? -10.297 -3.816 -6.254 1 95 158 LEU B O 1
ATOM 5868 N N . ALA B 1 159 ? -10.922 -3.266 -4.125 1 92.31 159 ALA B N 1
ATOM 5869 C CA . ALA B 1 159 ? -10.258 -1.968 -4.18 1 92.31 159 ALA B CA 1
ATOM 5870 C C . ALA B 1 159 ? -8.75 -2.131 -4.391 1 92.31 159 ALA B C 1
ATOM 5872 O O . ALA B 1 159 ? -8.07 -1.19 -4.809 1 92.31 159 ALA B O 1
ATOM 5873 N N . GLN B 1 160 ? -8.258 -3.342 -4.176 1 91.88 160 GLN B N 1
ATOM 5874 C CA . GLN B 1 160 ? -6.82 -3.582 -4.273 1 91.88 160 GLN B CA 1
ATOM 5875 C C . GLN B 1 160 ? -6.48 -4.359 -5.543 1 91.88 160 GLN B C 1
ATOM 5877 O O . GLN B 1 160 ? -5.32 -4.711 -5.766 1 91.88 160 GLN B O 1
ATOM 5882 N N . ILE B 1 161 ? -7.402 -4.656 -6.332 1 95.12 161 ILE B N 1
ATOM 5883 C CA . ILE B 1 161 ? -7.16 -5.414 -7.555 1 95.12 161 ILE B CA 1
ATOM 5884 C C . ILE B 1 161 ? -6.934 -4.453 -8.719 1 95.12 161 ILE B C 1
ATOM 5886 O O . ILE B 1 161 ? -7.652 -3.463 -8.867 1 95.12 161 ILE B O 1
ATOM 5890 N N . GLN B 1 162 ? -5.918 -4.719 -9.492 1 93.25 162 GLN B N 1
ATOM 5891 C CA . GLN B 1 162 ? -5.641 -3.967 -10.711 1 93.25 162 GLN B CA 1
ATOM 5892 C C . GLN B 1 162 ? -5.934 -4.805 -11.953 1 93.25 162 GLN B C 1
ATOM 5894 O O . GLN B 1 162 ? -5.914 -6.035 -11.891 1 93.25 162 GLN B O 1
ATOM 5899 N N . GLY B 1 163 ? -6.223 -4.113 -13.062 1 93.56 163 GLY B N 1
ATOM 5900 C CA . GLY B 1 163 ? -6.574 -4.77 -14.312 1 93.56 163 GLY B CA 1
ATOM 5901 C C . GLY B 1 163 ? -7.992 -4.473 -14.766 1 93.56 163 GLY B C 1
ATOM 5902 O O . GLY B 1 163 ? -8.656 -3.594 -14.211 1 93.56 163 GLY B O 1
ATOM 5903 N N . HIS B 1 164 ? -8.484 -5.242 -15.789 1 93.5 164 HIS B N 1
ATOM 5904 C CA . HIS B 1 164 ? -9.805 -4.992 -16.344 1 93.5 164 HIS B CA 1
ATOM 5905 C C . HIS B 1 164 ? -10.625 -6.277 -16.438 1 93.5 164 HIS B C 1
ATOM 5907 O O . HIS B 1 164 ? -10.062 -7.363 -16.594 1 93.5 164 HIS B O 1
ATOM 5913 N N . VAL B 1 165 ? -11.867 -6.09 -16.359 1 96.56 165 VAL B N 1
ATOM 5914 C CA . VAL B 1 165 ? -12.828 -7.188 -16.469 1 96.56 165 VAL B CA 1
ATOM 5915 C C . VAL B 1 165 ? -13.773 -6.941 -17.641 1 96.56 165 VAL B C 1
ATOM 5917 O O . VAL B 1 165 ? -14.25 -5.82 -17.828 1 96.56 165 VAL B O 1
ATOM 5920 N N . ASP B 1 166 ? -14.055 -7.98 -18.422 1 96.5 166 ASP B N 1
ATOM 5921 C CA . ASP B 1 166 ? -14.891 -7.871 -19.609 1 96.5 166 ASP B CA 1
ATOM 5922 C C . ASP B 1 166 ? -16.344 -8.195 -19.281 1 96.5 166 ASP B C 1
ATOM 5924 O O . ASP B 1 166 ? -17.266 -7.727 -19.969 1 96.5 166 ASP B O 1
ATOM 5928 N N . ALA B 1 167 ? -16.531 -9.008 -18.328 1 98.25 167 ALA B N 1
ATOM 5929 C CA . ALA B 1 167 ? -17.875 -9.438 -17.953 1 98.25 167 ALA B CA 1
ATOM 5930 C C . ALA B 1 167 ? -17.953 -9.758 -16.469 1 98.25 167 ALA B C 1
ATOM 5932 O O . ALA B 1 167 ? -17.031 -10.344 -15.906 1 98.25 167 ALA B O 1
ATOM 5933 N N . TRP B 1 168 ? -19.078 -9.359 -15.875 1 98.25 168 TRP B N 1
ATOM 5934 C CA . TRP B 1 168 ? -19.266 -9.594 -14.453 1 98.25 168 TRP B CA 1
ATOM 5935 C C . TRP B 1 168 ? -20.391 -10.586 -14.195 1 98.25 168 TRP B C 1
ATOM 5937 O O . TRP B 1 168 ? -21.438 -10.508 -14.836 1 98.25 168 TRP B O 1
ATOM 5947 N N . PHE B 1 169 ? -20.141 -11.594 -13.352 1 98.31 169 PHE B N 1
ATOM 5948 C CA . PHE B 1 169 ? -21.156 -12.391 -12.68 1 98.31 169 PHE B CA 1
ATOM 5949 C C . PHE B 1 169 ? -21.469 -11.82 -11.305 1 98.31 169 PHE B C 1
ATOM 5951 O O . PHE B 1 169 ? -20.703 -12.016 -10.359 1 98.31 169 PHE B O 1
ATOM 5958 N N . LEU B 1 170 ? -22.516 -11.062 -11.18 1 96.31 170 LEU B N 1
ATOM 5959 C CA . LEU B 1 170 ? -22.922 -10.57 -9.867 1 96.31 170 LEU B CA 1
ATOM 5960 C C . LEU B 1 170 ? -23.844 -11.562 -9.18 1 96.31 170 LEU B C 1
ATOM 5962 O O . LEU B 1 170 ? -25.047 -11.617 -9.469 1 96.31 170 LEU B O 1
ATOM 5966 N N . ASP B 1 171 ? -23.078 -12.305 -8.359 1 88.38 171 ASP B N 1
ATOM 5967 C CA . ASP B 1 171 ? -23.75 -13.445 -7.738 1 88.38 171 ASP B CA 1
ATOM 5968 C C . ASP B 1 171 ? -23.594 -13.414 -6.219 1 88.38 171 ASP B C 1
ATOM 5970 O O . ASP B 1 171 ? -22.75 -12.688 -5.695 1 88.38 171 ASP B O 1
ATOM 5974 N N . GLY B 1 172 ? -24.547 -13.891 -5.477 1 85.44 172 GLY B N 1
ATOM 5975 C CA . GLY B 1 172 ? -24.562 -14.016 -4.027 1 85.44 172 GLY B CA 1
ATOM 5976 C C . GLY B 1 172 ? -25.938 -14.328 -3.469 1 85.44 172 GLY B C 1
ATOM 5977 O O . GLY B 1 172 ? -26.875 -14.539 -4.227 1 85.44 172 GLY B O 1
ATOM 5978 N N . PHE B 1 173 ? -25.859 -14.484 -2.236 1 88.38 173 PHE B N 1
ATOM 5979 C CA . PHE B 1 173 ? -27.141 -14.672 -1.579 1 88.38 173 PHE B CA 1
ATOM 5980 C C . PHE B 1 173 ? -28.031 -13.445 -1.77 1 88.38 173 PHE B C 1
ATOM 5982 O O . PHE B 1 173 ? -27.547 -12.391 -2.178 1 88.38 173 PHE B O 1
ATOM 5989 N N . ALA B 1 174 ? -29.234 -13.57 -1.549 1 89.81 174 ALA B N 1
ATOM 5990 C CA . ALA B 1 174 ? -30.203 -12.508 -1.811 1 89.81 174 ALA B CA 1
ATOM 5991 C C . ALA B 1 174 ? -29.734 -11.18 -1.229 1 89.81 174 ALA B C 1
ATOM 5993 O O . ALA B 1 174 ? -29.172 -11.133 -0.132 1 89.81 174 ALA B O 1
ATOM 5994 N N . PRO B 1 175 ? -29.953 -10.078 -1.962 1 90.25 175 PRO B N 1
ATOM 5995 C CA . PRO B 1 175 ? -29.469 -8.758 -1.541 1 90.25 175 PRO B CA 1
ATOM 5996 C C . PRO B 1 175 ? -29.891 -8.406 -0.117 1 90.25 175 PRO B C 1
ATOM 5998 O O . PRO B 1 175 ? -29.078 -7.891 0.66 1 90.25 175 PRO B O 1
ATOM 6001 N N . ALA B 1 176 ? -31.062 -8.719 0.262 1 87.25 176 ALA B N 1
ATOM 6002 C CA . ALA B 1 176 ? -31.562 -8.398 1.597 1 87.25 176 ALA B CA 1
ATOM 6003 C C . ALA B 1 176 ? -30.812 -9.18 2.668 1 87.25 176 ALA B C 1
ATOM 6005 O O . ALA B 1 176 ? -30.703 -8.734 3.811 1 87.25 176 ALA B O 1
ATOM 6006 N N . ARG B 1 177 ? -30.25 -10.312 2.303 1 89.44 177 ARG B N 1
ATOM 6007 C CA . ARG B 1 177 ? -29.594 -11.195 3.25 1 89.44 177 ARG B CA 1
ATOM 6008 C C . ARG B 1 177 ? -28.078 -10.977 3.234 1 89.44 177 ARG B C 1
ATOM 6010 O O . ARG B 1 177 ? -27.375 -11.445 4.129 1 89.44 177 ARG B O 1
ATOM 6017 N N . ASN B 1 178 ? -27.625 -10.289 2.301 1 92 178 ASN B N 1
ATOM 6018 C CA . ASN B 1 178 ? -26.188 -10.109 2.154 1 92 178 ASN B CA 1
ATOM 6019 C C . ASN B 1 178 ? -25.844 -8.695 1.691 1 92 178 ASN B C 1
ATOM 6021 O O . ASN B 1 178 ? -25.219 -8.516 0.644 1 92 178 ASN B O 1
ATOM 6025 N N . PRO B 1 179 ? -26.156 -7.664 2.469 1 91.06 179 PRO B N 1
ATOM 6026 C CA . PRO B 1 179 ? -25.891 -6.277 2.074 1 91.06 179 PRO B CA 1
ATOM 6027 C C . PRO B 1 179 ? -24.391 -5.996 1.883 1 91.06 179 PRO B C 1
ATOM 6029 O O . PRO B 1 179 ? -24.031 -5.031 1.208 1 91.06 179 PRO B O 1
ATOM 6032 N N . ALA B 1 180 ? -23.516 -6.836 2.439 1 91.81 180 ALA B N 1
ATOM 6033 C CA . ALA B 1 180 ? -22.078 -6.625 2.32 1 91.81 180 ALA B CA 1
ATOM 6034 C C . ALA B 1 180 ? -21.609 -6.809 0.877 1 91.81 180 ALA B C 1
ATOM 6036 O O . ALA B 1 180 ? -20.609 -6.219 0.46 1 91.81 180 ALA B O 1
ATOM 6037 N N . LEU B 1 181 ? -22.359 -7.574 0.206 1 93.88 181 LEU B N 1
ATOM 6038 C CA . LEU B 1 181 ? -22 -7.848 -1.181 1 93.88 181 LEU B CA 1
ATOM 6039 C C . LEU B 1 181 ? -22.781 -6.957 -2.135 1 93.88 181 LEU B C 1
ATOM 6041 O O . LEU B 1 181 ? -22.312 -6.637 -3.227 1 93.88 181 LEU B O 1
ATOM 6045 N N . TRP B 1 182 ? -24.016 -6.664 -1.7 1 94.62 182 TRP B N 1
ATOM 6046 C CA . TRP B 1 182 ? -24.922 -5.922 -2.57 1 94.62 182 TRP B CA 1
ATOM 6047 C C . TRP B 1 182 ? -25.031 -4.465 -2.131 1 94.62 182 TRP B C 1
ATOM 6049 O O . TRP B 1 182 ? -26.031 -4.055 -1.556 1 94.62 182 TRP B O 1
ATOM 6059 N N . ASN B 1 183 ? -24.031 -3.689 -2.447 1 93.38 183 ASN B N 1
ATOM 6060 C CA . ASN B 1 183 ? -24.031 -2.268 -2.117 1 93.38 183 ASN B CA 1
ATOM 6061 C C . ASN B 1 183 ? -23.188 -1.463 -3.1 1 93.38 183 ASN B C 1
ATOM 6063 O O . ASN B 1 183 ? -22.391 -2.031 -3.857 1 93.38 183 ASN B O 1
ATOM 6067 N N . VAL B 1 184 ? -23.281 -0.172 -3.086 1 93.5 184 VAL B N 1
ATOM 6068 C CA . VAL B 1 184 ? -22.734 0.711 -4.102 1 93.5 184 VAL B CA 1
ATOM 6069 C C . VAL B 1 184 ? -21.203 0.754 -3.973 1 93.5 184 VAL B C 1
ATOM 6071 O O . VAL B 1 184 ? -20.5 0.979 -4.957 1 93.5 184 VAL B O 1
ATOM 6074 N N . ALA B 1 185 ? -20.672 0.533 -2.756 1 92.94 185 ALA B N 1
ATOM 6075 C CA . ALA B 1 185 ? -19.219 0.503 -2.598 1 92.94 185 ALA B CA 1
ATOM 6076 C C . ALA B 1 185 ? -18.594 -0.634 -3.408 1 92.94 185 ALA B C 1
ATOM 6078 O O . ALA B 1 185 ? -17.547 -0.467 -4.016 1 92.94 185 ALA B O 1
ATOM 6079 N N . VAL B 1 186 ? -19.25 -1.787 -3.354 1 96.19 186 VAL B N 1
ATOM 6080 C CA . VAL B 1 186 ? -18.812 -2.924 -4.156 1 96.19 186 VAL B CA 1
ATOM 6081 C C . VAL B 1 186 ? -18.938 -2.59 -5.641 1 96.19 186 VAL B C 1
ATOM 6083 O O . VAL B 1 186 ? -18.016 -2.811 -6.418 1 96.19 186 VAL B O 1
ATOM 6086 N N . PHE B 1 187 ? -20.109 -2.004 -6.043 1 96.12 187 PHE B N 1
ATOM 6087 C CA . PHE B 1 187 ? -20.375 -1.728 -7.445 1 96.12 187 PHE B CA 1
ATOM 6088 C C . PHE B 1 187 ? -19.438 -0.659 -7.98 1 96.12 187 PHE B C 1
ATOM 6090 O O . PHE B 1 187 ? -19.062 -0.678 -9.156 1 96.12 187 PHE B O 1
ATOM 6097 N N . ARG B 1 188 ? -19.016 0.25 -7.129 1 94.31 188 ARG B N 1
ATOM 6098 C CA . ARG B 1 188 ? -18.016 1.223 -7.559 1 94.31 188 ARG B CA 1
ATOM 6099 C C . ARG B 1 188 ? -16.703 0.534 -7.934 1 94.31 188 ARG B C 1
ATOM 6101 O O . ARG B 1 188 ? -16.031 0.953 -8.875 1 94.31 188 ARG B O 1
ATOM 6108 N N . GLN B 1 189 ? -16.344 -0.477 -7.152 1 94.69 189 GLN B N 1
ATOM 6109 C CA . GLN B 1 189 ? -15.141 -1.232 -7.508 1 94.69 189 GLN B CA 1
ATOM 6110 C C . GLN B 1 189 ? -15.359 -2.029 -8.789 1 94.69 189 GLN B C 1
ATOM 6112 O O . GLN B 1 189 ? -14.445 -2.15 -9.617 1 94.69 189 GLN B O 1
ATOM 6117 N N . VAL B 1 190 ? -16.562 -2.596 -8.953 1 96.06 190 VAL B N 1
ATOM 6118 C CA . VAL B 1 190 ? -16.922 -3.291 -10.18 1 96.06 190 VAL B CA 1
ATOM 6119 C C . VAL B 1 190 ? -16.766 -2.348 -11.375 1 96.06 190 VAL B C 1
ATOM 6121 O O . VAL B 1 190 ? -16.156 -2.709 -12.383 1 96.06 190 VAL B O 1
ATOM 6124 N N . ALA B 1 191 ? -17.266 -1.16 -11.219 1 94.38 191 ALA B N 1
ATOM 6125 C CA . ALA B 1 191 ? -17.156 -0.157 -12.273 1 94.38 191 ALA B CA 1
ATOM 6126 C C . ALA B 1 191 ? -15.711 0.22 -12.539 1 94.38 191 ALA B C 1
ATOM 6128 O O . ALA B 1 191 ? -15.289 0.344 -13.688 1 94.38 191 ALA B O 1
ATOM 6129 N N . ARG B 1 192 ? -14.945 0.393 -11.484 1 91.62 192 ARG B N 1
ATOM 6130 C CA . ARG B 1 192 ? -13.547 0.777 -11.609 1 91.62 192 ARG B CA 1
ATOM 6131 C C . ARG B 1 192 ? -12.766 -0.24 -12.43 1 91.62 192 ARG B C 1
ATOM 6133 O O . ARG B 1 192 ? -11.875 0.127 -13.203 1 91.62 192 ARG B O 1
ATOM 6140 N N . LEU B 1 193 ? -13.094 -1.472 -12.312 1 94.56 193 LEU B N 1
ATOM 6141 C CA . LEU B 1 193 ? -12.391 -2.553 -12.992 1 94.56 193 LEU B CA 1
ATOM 6142 C C . LEU B 1 193 ? -12.992 -2.807 -14.367 1 94.56 193 LEU B C 1
ATOM 6144 O O . LEU B 1 193 ? -12.531 -3.686 -15.102 1 94.56 193 LEU B O 1
ATOM 6148 N N . SER B 1 194 ? -14.039 -2.074 -14.695 1 94.5 194 SER B N 1
ATOM 6149 C CA . SER B 1 194 ? -14.742 -2.266 -15.961 1 94.5 194 SER B CA 1
ATOM 6150 C C . SER B 1 194 ? -14.266 -1.276 -17.016 1 94.5 194 SER B C 1
ATOM 6152 O O . SER B 1 194 ? -13.586 -0.298 -16.688 1 94.5 194 SER B O 1
ATOM 6154 N N . HIS B 1 195 ? -14.453 -1.569 -18.234 1 91.31 195 HIS B N 1
ATOM 6155 C CA . HIS B 1 195 ? -14.234 -0.689 -19.391 1 91.31 195 HIS B CA 1
ATOM 6156 C C . HIS B 1 195 ? -15.484 -0.613 -20.266 1 91.31 195 HIS B C 1
ATOM 6158 O O . HIS B 1 195 ? -16.453 -1.328 -20.031 1 91.31 195 HIS B O 1
ATOM 6164 N N . ARG B 1 196 ? -15.523 0.242 -21.219 1 89.81 196 ARG B N 1
ATOM 6165 C CA . ARG B 1 196 ? -16.672 0.361 -22.109 1 89.81 196 ARG B CA 1
ATOM 6166 C C . ARG B 1 196 ? -17 -0.98 -22.766 1 89.81 196 ARG B C 1
ATOM 6168 O O . ARG B 1 196 ? -16.125 -1.64 -23.328 1 89.81 196 ARG B O 1
ATOM 6175 N N . GLY B 1 197 ? -18.219 -1.346 -22.594 1 89.69 197 GLY B N 1
ATOM 6176 C CA . GLY B 1 197 ? -18.641 -2.605 -23.172 1 89.69 197 GLY B CA 1
ATOM 6177 C C . GLY B 1 197 ? -18.641 -3.756 -22.188 1 89.69 197 GLY B C 1
ATOM 6178 O O . GLY B 1 197 ? -19.141 -4.844 -22.484 1 89.69 197 GLY B O 1
ATOM 6179 N N . THR B 1 198 ? -18.062 -3.52 -20.969 1 95 198 THR B N 1
ATOM 6180 C CA . THR B 1 198 ? -18.156 -4.543 -19.938 1 95 198 THR B CA 1
ATOM 6181 C C . THR B 1 198 ? -19.609 -4.871 -19.641 1 95 198 THR B C 1
ATOM 6183 O O . THR B 1 198 ? -20.438 -3.967 -19.5 1 95 198 THR B O 1
ATOM 6186 N N . THR B 1 199 ? -19.891 -6.172 -19.594 1 96.69 199 THR B N 1
ATOM 6187 C CA . THR B 1 199 ? -21.266 -6.586 -19.344 1 96.69 199 THR B CA 1
ATOM 6188 C C . THR B 1 199 ? -21.406 -7.207 -17.953 1 96.69 199 THR B C 1
ATOM 6190 O O . THR B 1 199 ? -20.406 -7.488 -17.297 1 96.69 199 THR B O 1
ATOM 6193 N N . PHE B 1 200 ? -22.719 -7.309 -17.531 1 97.31 200 PHE B N 1
ATOM 6194 C CA . PHE B 1 200 ? -22.969 -8.047 -16.281 1 97.31 200 PHE B CA 1
ATOM 6195 C C . PHE B 1 200 ? -24.234 -8.875 -16.406 1 97.31 200 PHE B C 1
ATOM 6197 O O . PHE B 1 200 ? -25.078 -8.625 -17.266 1 97.31 200 PHE B O 1
ATOM 6204 N N . GLY B 1 201 ? -24.266 -9.977 -15.672 1 96.25 201 GLY B N 1
ATOM 6205 C CA . GLY B 1 201 ? -25.453 -10.758 -15.422 1 96.25 201 GLY B CA 1
ATOM 6206 C C . GLY B 1 201 ? -25.703 -11.031 -13.953 1 96.25 201 GLY B C 1
ATOM 6207 O O . GLY B 1 201 ? -24.766 -11.25 -13.188 1 96.25 201 GLY B O 1
ATOM 6208 N N . THR B 1 202 ? -26.922 -10.938 -13.555 1 95.38 202 THR B N 1
ATOM 6209 C CA . THR B 1 202 ? -27.297 -11.266 -12.18 1 95.38 202 THR B CA 1
ATOM 6210 C C . THR B 1 202 ? -28.719 -11.828 -12.133 1 95.38 202 THR B C 1
ATOM 6212 O O . THR B 1 202 ? -29.516 -11.586 -13.039 1 95.38 202 THR B O 1
ATOM 6215 N N . PHE B 1 203 ? -29.016 -12.586 -11.109 1 90.75 203 PHE B N 1
ATOM 6216 C CA . PHE B 1 203 ? -30.328 -13.227 -10.984 1 90.75 203 PHE B CA 1
ATOM 6217 C C . PHE B 1 203 ? -31.344 -12.266 -10.375 1 90.75 203 PHE B C 1
ATOM 6219 O O . PHE B 1 203 ? -32.562 -12.492 -10.469 1 90.75 203 PHE B O 1
ATOM 6226 N N . THR B 1 204 ? -30.828 -11.203 -9.68 1 91 204 THR B N 1
ATOM 6227 C CA . THR B 1 204 ? -31.719 -10.359 -8.891 1 91 204 THR B CA 1
ATOM 6228 C C . THR B 1 204 ? -32.156 -9.125 -9.695 1 91 204 THR B C 1
ATOM 6230 O O . THR B 1 204 ? -31.375 -8.609 -10.5 1 91 204 THR B O 1
ATOM 6233 N N . ALA B 1 205 ? -33.344 -8.695 -9.43 1 90.81 205 ALA B N 1
ATOM 6234 C CA . ALA B 1 205 ? -33.875 -7.461 -10 1 90.81 205 ALA B CA 1
ATOM 6235 C C . ALA B 1 205 ? -34.281 -6.465 -8.906 1 90.81 205 ALA B C 1
ATOM 6237 O O . ALA B 1 205 ? -35.094 -5.586 -9.125 1 90.81 205 ALA B O 1
ATOM 6238 N N . ALA B 1 206 ? -33.719 -6.688 -7.734 1 90.94 206 ALA B N 1
ATOM 6239 C CA . ALA B 1 206 ? -34 -5.789 -6.617 1 90.94 206 ALA B CA 1
ATOM 6240 C C . ALA B 1 206 ? -33.781 -4.336 -7.008 1 90.94 206 ALA B C 1
ATOM 6242 O O . ALA B 1 206 ? -32.781 -4.012 -7.656 1 90.94 206 ALA B O 1
ATOM 6243 N N . GLY B 1 207 ? -34.688 -3.455 -6.609 1 91.69 207 GLY B N 1
ATOM 6244 C CA . GLY B 1 207 ? -34.656 -2.047 -6.977 1 91.69 207 GLY B CA 1
ATOM 6245 C C . GLY B 1 207 ? -33.344 -1.365 -6.551 1 91.69 207 GLY B C 1
ATOM 6246 O O . GLY B 1 207 ? -32.75 -0.626 -7.332 1 91.69 207 GLY B O 1
ATOM 6247 N N . GLN B 1 208 ? -32.969 -1.599 -5.344 1 91.62 208 GLN B N 1
ATOM 6248 C CA . GLN B 1 208 ? -31.75 -1.006 -4.812 1 91.62 208 GLN B CA 1
ATOM 6249 C C . GLN B 1 208 ? -30.547 -1.4 -5.652 1 91.62 208 GLN B C 1
ATOM 6251 O O . GLN B 1 208 ? -29.672 -0.573 -5.918 1 91.62 208 GLN B O 1
ATOM 6256 N N . VAL B 1 209 ? -30.422 -2.623 -6.105 1 93.69 209 VAL B N 1
ATOM 6257 C CA . VAL B 1 209 ? -29.312 -3.125 -6.898 1 93.69 209 VAL B CA 1
ATOM 6258 C C . VAL B 1 209 ? -29.281 -2.428 -8.258 1 93.69 209 VAL B C 1
ATOM 6260 O O . VAL B 1 209 ? -28.234 -1.956 -8.703 1 93.69 209 VAL B O 1
ATOM 6263 N N . ARG B 1 210 ? -30.438 -2.305 -8.8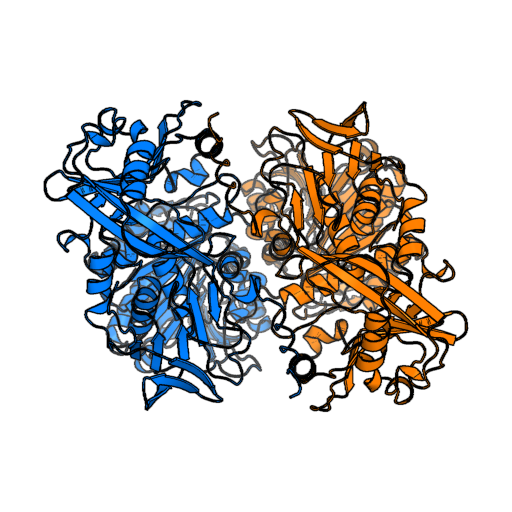59 1 94.06 210 ARG B N 1
ATOM 6264 C CA . ARG B 1 210 ? -30.531 -1.649 -10.156 1 94.06 210 ARG B CA 1
ATOM 6265 C C . ARG B 1 210 ? -30.109 -0.187 -10.07 1 94.06 210 ARG B C 1
ATOM 6267 O O . ARG B 1 210 ? -29.359 0.3 -10.922 1 94.06 210 ARG B O 1
ATOM 6274 N N . ARG B 1 211 ? -30.578 0.477 -9.055 1 93.06 211 ARG B N 1
ATOM 6275 C CA . ARG B 1 211 ? -30.25 1.887 -8.867 1 93.06 211 ARG B CA 1
ATOM 6276 C C . ARG B 1 211 ? -28.75 2.074 -8.625 1 93.06 211 ARG B C 1
ATOM 6278 O O . ARG B 1 211 ? -28.141 2.984 -9.18 1 93.06 211 ARG B O 1
ATOM 6285 N N . ASP B 1 212 ? -28.188 1.214 -7.797 1 93.69 212 ASP B N 1
ATOM 6286 C CA . ASP B 1 212 ? -26.766 1.306 -7.48 1 93.69 212 ASP B CA 1
ATOM 6287 C C . ASP B 1 212 ? -25.906 1.066 -8.719 1 93.69 212 ASP B C 1
ATOM 6289 O O . ASP B 1 212 ? -24.906 1.761 -8.938 1 93.69 212 ASP B O 1
ATOM 6293 N N . LEU B 1 213 ? -26.25 0.075 -9.516 1 94.38 213 LEU B N 1
ATOM 6294 C CA . LEU B 1 213 ? -25.516 -0.225 -10.742 1 94.38 213 LEU B CA 1
ATOM 6295 C C . LEU B 1 213 ? -25.609 0.932 -11.727 1 94.38 213 LEU B C 1
ATOM 6297 O O . LEU B 1 213 ? -24.625 1.3 -12.359 1 94.38 213 LEU B O 1
ATOM 6301 N N . ALA B 1 214 ? -26.797 1.5 -11.844 1 93.12 214 ALA B N 1
ATOM 6302 C CA . ALA B 1 214 ? -26.984 2.654 -12.727 1 93.12 214 ALA B CA 1
ATOM 6303 C C . ALA B 1 214 ? -26.141 3.84 -12.25 1 93.12 214 ALA B C 1
ATOM 6305 O O . ALA B 1 214 ? -25.562 4.562 -13.07 1 93.12 214 ALA B O 1
ATOM 6306 N N . GLU B 1 215 ? -26.062 3.98 -10.969 1 90.44 215 GLU B N 1
ATOM 6307 C CA . GLU B 1 215 ? -25.328 5.082 -10.375 1 90.44 215 GLU B CA 1
ATOM 6308 C C . GLU B 1 215 ? -23.844 5.02 -10.758 1 90.44 215 GLU B C 1
ATOM 6310 O O . GLU B 1 215 ? -23.203 6.055 -10.922 1 90.44 215 GLU B O 1
ATOM 6315 N N . VAL B 1 216 ? -23.391 3.836 -10.898 1 92.06 216 VAL B N 1
ATOM 6316 C CA . VAL B 1 216 ? -21.953 3.719 -11.141 1 92.06 216 VAL B CA 1
ATOM 6317 C C . VAL B 1 216 ? -21.688 3.578 -12.641 1 92.06 216 VAL B C 1
ATOM 6319 O O . VAL B 1 216 ? -20.562 3.295 -13.062 1 92.06 216 VAL B O 1
ATOM 6322 N N . GLY B 1 217 ? -22.703 3.656 -13.508 1 92.12 217 GLY B N 1
ATOM 6323 C CA . GLY B 1 217 ? -22.469 3.834 -14.93 1 92.12 217 GLY B CA 1
ATOM 6324 C C . GLY B 1 217 ? -22.938 2.652 -15.766 1 92.12 217 GLY B C 1
ATOM 6325 O O . GLY B 1 217 ? -22.719 2.621 -16.984 1 92.12 217 GLY B O 1
ATOM 6326 N N . PHE B 1 218 ? -23.625 1.655 -15.211 1 94.38 218 PHE B N 1
ATOM 6327 C CA . PHE B 1 218 ? -24.125 0.533 -15.992 1 94.38 218 PHE B CA 1
ATOM 6328 C C . PHE B 1 218 ? -25.531 0.83 -16.516 1 94.38 218 PHE B C 1
ATOM 6330 O O . PHE B 1 218 ? -26.375 1.364 -15.797 1 94.38 218 PHE B O 1
ATOM 6337 N N . ALA B 1 219 ? -25.734 0.545 -17.75 1 93.81 219 ALA B N 1
ATOM 6338 C CA . ALA B 1 219 ? -27.094 0.492 -18.281 1 93.81 219 ALA B CA 1
ATOM 6339 C C . ALA B 1 219 ? -27.781 -0.825 -17.922 1 93.81 219 ALA B C 1
ATOM 6341 O O . ALA B 1 219 ? -27.391 -1.887 -18.422 1 93.81 219 ALA B O 1
ATOM 6342 N N . VAL B 1 220 ? -28.828 -0.735 -17.156 1 94.06 220 VAL B N 1
ATOM 6343 C CA . VAL B 1 220 ? -29.438 -1.937 -16.594 1 94.06 220 VAL B CA 1
ATOM 6344 C C . VAL B 1 220 ? -30.703 -2.299 -17.391 1 94.06 220 VAL B C 1
ATOM 6346 O O . VAL B 1 220 ? -31.547 -1.44 -17.641 1 94.06 220 VAL B O 1
ATOM 6349 N N . GLN B 1 221 ? -30.75 -3.492 -17.75 1 91.19 221 GLN B N 1
ATOM 6350 C CA . GLN B 1 221 ? -31.922 -4.051 -18.438 1 91.19 221 GLN B CA 1
ATOM 6351 C C . GLN B 1 221 ? -32.5 -5.234 -17.656 1 91.19 221 GLN B C 1
ATOM 6353 O O . GLN B 1 221 ? -31.797 -5.855 -16.859 1 91.19 221 GLN B O 1
ATOM 6358 N N . LYS B 1 222 ? -33.75 -5.488 -17.922 1 90.19 222 LYS B N 1
ATOM 6359 C CA . LYS B 1 222 ? -34.406 -6.602 -17.25 1 90.19 222 LYS B CA 1
ATOM 6360 C C . LYS B 1 222 ? -34.781 -7.707 -18.25 1 90.19 222 LYS B C 1
ATOM 6362 O O . LYS B 1 222 ? -34.938 -7.449 -19.438 1 90.19 222 LYS B O 1
ATOM 6367 N N . ALA B 1 223 ? -34.781 -8.883 -17.781 1 84.94 223 ALA B N 1
ATOM 6368 C CA . ALA B 1 223 ? -35.219 -10.062 -18.5 1 84.94 223 ALA B CA 1
ATOM 6369 C C . ALA B 1 223 ? -36.031 -11 -17.594 1 84.94 223 ALA B C 1
ATOM 6371 O O . ALA B 1 223 ? -35.969 -10.867 -16.375 1 84.94 223 ALA B O 1
ATOM 6372 N N . PRO B 1 224 ? -36.844 -11.914 -18.219 1 79.5 224 PRO B N 1
ATOM 6373 C CA . PRO B 1 224 ? -37.531 -12.891 -17.375 1 79.5 224 PRO B CA 1
ATOM 6374 C C . PRO B 1 224 ? -36.562 -13.75 -16.547 1 79.5 224 PRO B C 1
ATOM 6376 O O . PRO B 1 224 ? -35.5 -14.141 -17.047 1 79.5 224 PRO B O 1
ATOM 6379 N N . GLY B 1 225 ? -36.969 -13.914 -15.336 1 80.88 225 GLY B N 1
ATOM 6380 C CA . GLY B 1 225 ? -36.156 -14.734 -14.445 1 80.88 225 GLY B CA 1
ATOM 6381 C C . GLY B 1 225 ? -36.094 -16.188 -14.867 1 80.88 225 GLY B C 1
ATOM 6382 O O . GLY B 1 225 ? -36.781 -16.594 -15.805 1 80.88 225 GLY B O 1
ATOM 6383 N N . PHE B 1 226 ? -35.25 -16.922 -14.234 1 78.06 226 PHE B N 1
ATOM 6384 C CA . PHE B 1 226 ? -35.094 -18.344 -14.547 1 78.06 226 PHE B CA 1
ATOM 6385 C C . PHE B 1 226 ? -35.906 -19.203 -13.594 1 78.06 226 PHE B C 1
ATOM 6387 O O . PHE B 1 226 ? -36 -18.906 -12.398 1 78.06 226 PHE B O 1
ATOM 6394 N N . ALA B 1 227 ? -36.406 -20.234 -14.078 1 70.12 227 ALA B N 1
ATOM 6395 C CA . ALA B 1 227 ? -37.094 -21.281 -13.336 1 70.12 227 ALA B CA 1
ATOM 6396 C C . ALA B 1 227 ? -38.094 -20.703 -12.344 1 70.12 227 ALA B C 1
ATOM 6398 O O . ALA B 1 227 ? -38.062 -21.047 -11.164 1 70.12 227 ALA B O 1
ATOM 6399 N N . GLY B 1 228 ? -38.875 -19.75 -12.719 1 68.69 228 GLY B N 1
ATOM 6400 C CA . GLY B 1 228 ? -40 -19.266 -11.914 1 68.69 228 GLY B CA 1
ATOM 6401 C C . GLY B 1 228 ? -39.719 -17.938 -11.234 1 68.69 228 GLY B C 1
ATOM 6402 O O . GLY B 1 228 ? -40.594 -17.328 -10.664 1 68.69 228 GLY B O 1
ATOM 6403 N N . LYS B 1 229 ? -38.438 -17.594 -11.289 1 75.56 229 LYS B N 1
ATOM 6404 C CA . LYS B 1 229 ? -38.125 -16.266 -10.766 1 75.56 229 LYS B CA 1
ATOM 6405 C C . LYS B 1 229 ? -38.688 -15.172 -11.68 1 75.56 229 LYS B C 1
ATOM 6407 O O . LYS B 1 229 ? -38.812 -15.375 -12.891 1 75.56 229 LYS B O 1
ATOM 6412 N N . ARG B 1 230 ? -39.062 -14.18 -11.094 1 73 230 ARG B N 1
ATOM 6413 C CA . ARG B 1 230 ? -39.812 -13.164 -11.836 1 73 230 ARG B CA 1
ATOM 6414 C C . ARG B 1 230 ? -38.906 -12.422 -12.797 1 73 230 ARG B C 1
ATOM 6416 O O . ARG B 1 230 ? -39.188 -12.344 -14 1 73 230 ARG B O 1
ATOM 6423 N N . GLU B 1 231 ? -37.812 -11.891 -12.273 1 80.19 231 GLU B N 1
ATOM 6424 C CA . GLU B 1 231 ? -36.969 -11.062 -13.125 1 80.19 231 GLU B CA 1
ATOM 6425 C C . GLU B 1 231 ? -35.5 -11.203 -12.75 1 80.19 231 GLU B C 1
ATOM 6427 O O . GLU B 1 231 ? -35.188 -11.609 -11.633 1 80.19 231 GLU B O 1
ATOM 6432 N N . ARG B 1 232 ? -34.781 -11.062 -13.742 1 82.25 232 ARG B N 1
ATOM 6433 C CA . ARG B 1 232 ? -33.344 -10.953 -13.578 1 82.25 232 ARG B CA 1
ATOM 6434 C C . ARG B 1 232 ? -32.781 -9.719 -14.297 1 82.25 232 ARG B C 1
ATOM 6436 O O . ARG B 1 232 ? -33.5 -9.094 -15.078 1 82.25 232 ARG B O 1
ATOM 6443 N N . CYS B 1 233 ? -31.562 -9.289 -14.008 1 87.5 233 CYS B N 1
ATOM 6444 C CA . CYS B 1 233 ? -31.016 -8.078 -14.617 1 87.5 233 CYS B CA 1
ATOM 6445 C C . CYS B 1 233 ? -29.703 -8.383 -15.328 1 87.5 233 CYS B C 1
ATOM 6447 O O . CYS B 1 233 ? -28.984 -9.305 -14.945 1 87.5 233 CYS B O 1
ATOM 6449 N N . PHE B 1 234 ? -29.469 -7.699 -16.359 1 90.25 234 PHE B N 1
ATOM 6450 C CA . PHE B 1 234 ? -28.219 -7.684 -17.109 1 90.25 234 PHE B CA 1
ATOM 6451 C C . PHE B 1 234 ? -27.969 -6.312 -17.719 1 90.25 234 PHE B C 1
ATOM 6453 O O . PHE B 1 234 ? -28.828 -5.434 -17.672 1 90.25 234 PHE B O 1
ATOM 6460 N N . GLY B 1 235 ? -26.75 -6.031 -18.219 1 88.94 235 GLY B N 1
ATOM 6461 C CA . GLY B 1 235 ? -26.469 -4.734 -18.812 1 88.94 235 GLY B CA 1
ATOM 6462 C C . GLY B 1 235 ? -25 -4.539 -19.156 1 88.94 235 GLY B C 1
ATOM 6463 O O . GLY B 1 235 ? -24.234 -5.5 -19.188 1 88.94 235 GLY B O 1
ATOM 6464 N N . ALA B 1 236 ? -24.672 -3.281 -19.547 1 86.94 236 ALA B N 1
ATOM 6465 C CA . ALA B 1 236 ? -23.328 -2.957 -20.016 1 86.94 236 ALA B CA 1
ATOM 6466 C C . ALA B 1 236 ? -22.859 -1.624 -19.438 1 86.94 236 ALA B C 1
ATOM 6468 O O . ALA B 1 236 ? -23.672 -0.729 -19.188 1 86.94 236 ALA B O 1
ATOM 6469 N N . PHE B 1 237 ? -21.641 -1.644 -19.219 1 86.31 237 PHE B N 1
ATOM 6470 C CA . PHE B 1 237 ? -20.984 -0.445 -18.703 1 86.31 237 PHE B CA 1
ATOM 6471 C C . PHE B 1 237 ? -20.781 0.582 -19.812 1 86.31 237 PHE B C 1
ATOM 6473 O O . PHE B 1 237 ? -20.266 0.253 -20.875 1 86.31 237 PHE B O 1
ATOM 6480 N N . GLN B 1 238 ? -21.172 1.785 -19.719 1 76.94 238 GLN B N 1
ATOM 6481 C CA . GLN B 1 238 ? -21.125 2.826 -20.734 1 76.94 238 GLN B CA 1
ATOM 6482 C C . GLN B 1 238 ? -20.406 4.07 -20.203 1 76.94 238 GLN B C 1
ATOM 6484 O O . GLN B 1 238 ? -21.031 5.125 -20.047 1 76.94 238 GLN B O 1
ATOM 6489 N N . PRO B 1 239 ? -19.047 3.723 -19.812 1 70.38 239 PRO B N 1
ATOM 6490 C CA . PRO B 1 239 ? -18.406 4.957 -19.344 1 70.38 239 PRO B CA 1
ATOM 6491 C C . PRO B 1 239 ? -18.062 5.91 -20.484 1 70.38 239 PRO B C 1
ATOM 6493 O O . PRO B 1 239 ? -18.078 5.516 -21.656 1 70.38 239 PRO B O 1
ATOM 6496 N N . ASN B 1 240 ? -17.922 7.234 -20.266 1 59.94 240 ASN B N 1
ATOM 6497 C CA . ASN B 1 240 ? -17.406 8.18 -21.25 1 59.94 240 ASN B CA 1
ATOM 6498 C C . ASN B 1 240 ? -15.93 7.945 -21.547 1 59.94 240 ASN B C 1
ATOM 6500 O O . ASN B 1 240 ? -15.312 8.703 -22.297 1 59.94 240 ASN B O 1
ATOM 6504 N N . SER B 1 241 ? -15.492 6.797 -21.047 1 60.12 241 SER B N 1
ATOM 6505 C CA . SER B 1 241 ? -14.039 6.699 -21.125 1 60.12 241 SER B CA 1
ATOM 6506 C C . SER B 1 241 ? -13.609 5.918 -22.359 1 60.12 241 SER B C 1
ATOM 6508 O O . SER B 1 241 ? -14.383 5.129 -22.906 1 60.12 241 SER B O 1
ATOM 6510 N N . ALA B 1 242 ? -12.383 6.242 -22.938 1 57.03 242 ALA B N 1
ATOM 6511 C CA . ALA B 1 242 ? -11.758 5.613 -24.094 1 57.03 242 ALA B CA 1
ATOM 6512 C C . ALA B 1 242 ? -11.57 4.113 -23.875 1 57.03 242 ALA B C 1
ATOM 6514 O O . ALA B 1 242 ? -11.375 3.664 -22.75 1 57.03 242 ALA B O 1
ATOM 6515 N N . PRO B 1 243 ? -11.688 3.373 -25 1 58.25 243 PRO B N 1
ATOM 6516 C CA . PRO B 1 243 ? -11.469 1.928 -24.906 1 58.25 243 PRO B CA 1
ATOM 6517 C C . PRO B 1 243 ? -10.062 1.571 -24.422 1 58.25 243 PRO B C 1
ATOM 6519 O O . PRO B 1 243 ? -9.141 2.383 -24.531 1 58.25 243 PRO B O 1
ATOM 6522 N N . ALA B 1 244 ? -9.984 0.435 -23.781 1 60.72 244 ALA B N 1
ATOM 6523 C CA . ALA B 1 244 ? -8.68 -0.068 -23.344 1 60.72 244 ALA B CA 1
ATOM 6524 C C . ALA B 1 244 ? -7.758 -0.305 -24.531 1 60.72 244 ALA B C 1
ATOM 6526 O O . ALA B 1 244 ? -8.203 -0.704 -25.609 1 60.72 244 ALA B O 1
ATOM 6527 N N . ALA B 1 245 ? -6.488 0.06 -24.375 1 63.69 245 ALA B N 1
ATOM 6528 C CA . ALA B 1 245 ? -5.488 -0.19 -25.406 1 63.69 245 ALA B CA 1
ATOM 6529 C C . ALA B 1 245 ? -5.34 -1.685 -25.672 1 63.69 245 ALA B C 1
ATOM 6531 O O . ALA B 1 245 ? -5.473 -2.502 -24.766 1 63.69 245 ALA B O 1
ATOM 6532 N N . ALA B 1 246 ? -5.199 -2.066 -26.969 1 75.81 246 ALA B N 1
ATOM 6533 C CA . ALA B 1 246 ? -4.98 -3.461 -27.344 1 75.81 246 ALA B CA 1
ATOM 6534 C C . ALA B 1 246 ? -3.658 -3.979 -26.781 1 75.81 246 ALA B C 1
ATOM 6536 O O . ALA B 1 246 ? -2.654 -3.262 -26.781 1 75.81 246 ALA B O 1
ATOM 6537 N N . PRO B 1 247 ? -3.678 -5.168 -26.234 1 81.69 247 PRO B N 1
ATOM 6538 C CA . PRO B 1 247 ? -2.426 -5.742 -25.75 1 81.69 247 PRO B CA 1
ATOM 6539 C C . PRO B 1 247 ? -1.398 -5.961 -26.859 1 81.69 247 PRO B C 1
ATOM 6541 O O . PRO B 1 247 ? -1.767 -6.098 -28.031 1 81.69 247 PRO B O 1
ATOM 6544 N N . PRO B 1 248 ? -0.174 -6.023 -26.469 1 89.19 248 PRO B N 1
ATOM 6545 C CA . PRO B 1 248 ? 0.871 -6.301 -27.453 1 89.19 248 PRO B CA 1
ATOM 6546 C C . PRO B 1 248 ? 0.77 -7.703 -28.047 1 89.19 248 PRO B C 1
ATOM 6548 O O . PRO B 1 248 ? 0.233 -8.609 -27.391 1 89.19 248 PRO B O 1
ATOM 6551 N N . ARG B 1 249 ? 1.257 -7.809 -29.266 1 91.75 249 ARG B N 1
ATOM 6552 C CA . ARG B 1 249 ? 1.261 -9.102 -29.953 1 91.75 249 ARG B CA 1
ATOM 6553 C C . ARG B 1 249 ? 2.635 -9.758 -29.875 1 91.75 249 ARG B C 1
ATOM 6555 O O . ARG B 1 249 ? 2.74 -10.977 -29.734 1 91.75 249 ARG B O 1
ATOM 6562 N N . ARG B 1 250 ? 3.625 -8.945 -30 1 96 250 ARG B N 1
ATOM 6563 C CA . ARG B 1 250 ? 5.004 -9.422 -29.969 1 96 250 ARG B CA 1
ATOM 6564 C C . ARG B 1 250 ? 5.793 -8.766 -28.844 1 96 250 ARG B C 1
ATOM 6566 O O . ARG B 1 250 ? 5.891 -7.535 -28.797 1 96 250 ARG B O 1
ATOM 6573 N N . VAL B 1 251 ? 6.336 -9.586 -28 1 97.19 251 VAL B N 1
ATOM 6574 C CA . VAL B 1 251 ? 7.094 -9.062 -26.859 1 97.19 251 VAL B CA 1
ATOM 6575 C C . VAL B 1 251 ? 8.492 -9.68 -26.844 1 97.19 251 VAL B C 1
ATOM 6577 O O . VAL B 1 251 ? 8.648 -10.883 -27.047 1 97.19 251 VAL B O 1
ATOM 6580 N N . ALA B 1 252 ? 9.5 -8.844 -26.75 1 97.69 252 ALA B N 1
ATOM 6581 C CA . ALA B 1 252 ? 10.867 -9.312 -26.547 1 97.69 252 ALA B CA 1
ATOM 6582 C C . ALA B 1 252 ? 11.195 -9.469 -25.062 1 97.69 252 ALA B C 1
ATOM 6584 O O . ALA B 1 252 ? 10.789 -8.641 -24.25 1 97.69 252 ALA B O 1
ATOM 6585 N N . VAL B 1 253 ? 11.82 -10.555 -24.734 1 97.94 253 VAL B N 1
ATOM 6586 C CA . VAL B 1 253 ? 12.375 -10.75 -23.391 1 97.94 253 VAL B CA 1
ATOM 6587 C C . VAL B 1 253 ? 13.898 -10.852 -23.469 1 97.94 253 VAL B C 1
ATOM 6589 O O . VAL B 1 253 ? 14.43 -11.719 -24.172 1 97.94 253 VAL B O 1
ATOM 6592 N N . VAL B 1 254 ? 14.57 -9.969 -22.812 1 96.75 254 VAL B N 1
ATOM 6593 C CA . VAL B 1 254 ? 16.031 -9.953 -22.828 1 96.75 254 VAL B CA 1
ATOM 6594 C C . VAL B 1 254 ? 16.562 -10.594 -21.562 1 96.75 254 VAL B C 1
ATOM 6596 O O . VAL B 1 254 ? 16.609 -9.961 -20.5 1 96.75 254 VAL B O 1
ATOM 6599 N N . GLY B 1 255 ? 17.047 -11.773 -21.672 1 96.81 255 GLY B N 1
ATOM 6600 C CA . GLY B 1 255 ? 17.5 -12.586 -20.562 1 96.81 255 GLY B CA 1
ATOM 6601 C C . GLY B 1 255 ? 16.766 -13.906 -20.438 1 96.81 255 GLY B C 1
ATOM 6602 O O . GLY B 1 255 ? 15.531 -13.922 -20.391 1 96.81 255 GLY B O 1
ATOM 6603 N N . ALA B 1 256 ? 17.531 -15 -20.406 1 98.19 256 ALA B N 1
ATOM 6604 C CA . ALA B 1 256 ? 16.953 -16.328 -20.312 1 98.19 256 ALA B CA 1
ATOM 6605 C C . ALA B 1 256 ? 17.266 -16.984 -18.984 1 98.19 256 ALA B C 1
ATOM 6607 O O . ALA B 1 256 ? 17.531 -18.188 -18.922 1 98.19 256 ALA B O 1
ATOM 6608 N N . GLY B 1 257 ? 17.328 -16.172 -17.938 1 98.06 257 GLY B N 1
ATOM 6609 C CA . GLY B 1 257 ? 17.281 -16.703 -16.578 1 98.06 257 GLY B CA 1
ATOM 6610 C C . GLY B 1 257 ? 15.867 -16.984 -16.094 1 98.06 257 GLY B C 1
ATOM 6611 O O . GLY B 1 257 ? 14.914 -16.875 -16.859 1 98.06 257 GLY B O 1
ATOM 6612 N N . ILE B 1 258 ? 15.742 -17.359 -14.797 1 98.5 258 ILE B N 1
ATOM 6613 C CA . ILE B 1 258 ? 14.445 -17.75 -14.242 1 98.5 258 ILE B CA 1
ATOM 6614 C C . ILE B 1 258 ? 13.477 -16.578 -14.344 1 98.5 258 ILE B C 1
ATOM 6616 O O . ILE B 1 258 ? 12.273 -16.766 -14.57 1 98.5 258 ILE B O 1
ATOM 6620 N N . ALA B 1 259 ? 13.969 -15.312 -14.219 1 98.25 259 ALA B N 1
ATOM 6621 C CA . ALA B 1 259 ? 13.125 -14.125 -14.312 1 98.25 259 ALA B CA 1
ATOM 6622 C C . ALA B 1 259 ? 12.539 -13.969 -15.711 1 98.25 259 ALA B C 1
ATOM 6624 O O . ALA B 1 259 ? 11.32 -13.867 -15.875 1 98.25 259 ALA B O 1
ATOM 6625 N N . GLY B 1 260 ? 13.398 -14.016 -16.719 1 98.38 260 GLY B N 1
ATOM 6626 C CA . GLY B 1 260 ? 12.953 -13.859 -18.094 1 98.38 260 GLY B CA 1
ATOM 6627 C C . GLY B 1 260 ? 12.094 -15.016 -18.578 1 98.38 260 GLY B C 1
ATOM 6628 O O . GLY B 1 260 ? 11.07 -14.797 -19.234 1 98.38 260 GLY B O 1
ATOM 6629 N N . LEU B 1 261 ? 12.5 -16.172 -18.234 1 98.62 261 LEU B N 1
ATOM 6630 C CA . LEU B 1 261 ? 11.789 -17.359 -18.719 1 98.62 261 LEU B CA 1
ATOM 6631 C C . LEU B 1 261 ? 10.414 -17.469 -18.062 1 98.62 261 LEU B C 1
ATOM 6633 O O . LEU B 1 261 ? 9.461 -17.906 -18.688 1 98.62 261 LEU B O 1
ATOM 6637 N N . SER B 1 262 ? 10.312 -17.125 -16.75 1 98.38 262 SER B N 1
ATOM 6638 C CA . SER B 1 262 ? 9.008 -17.094 -16.094 1 98.38 262 SER B CA 1
ATOM 6639 C C . SER B 1 262 ? 8.062 -16.125 -16.781 1 98.38 262 SER B C 1
ATOM 6641 O O . SER B 1 262 ? 6.895 -16.438 -17.016 1 98.38 262 SER B O 1
ATOM 6643 N N . ALA B 1 263 ? 8.555 -14.969 -17.109 1 98.38 263 ALA B N 1
ATOM 6644 C CA . ALA B 1 263 ? 7.746 -13.969 -17.797 1 98.38 263 ALA B CA 1
ATOM 6645 C C . ALA B 1 263 ? 7.371 -14.438 -19.203 1 98.38 263 ALA B C 1
ATOM 6647 O O . ALA B 1 263 ? 6.227 -14.281 -19.641 1 98.38 263 ALA B O 1
ATOM 6648 N N . ALA B 1 264 ? 8.359 -14.992 -19.906 1 98.5 264 ALA B N 1
ATOM 6649 C CA . ALA B 1 264 ? 8.125 -15.477 -21.266 1 98.5 264 ALA B CA 1
ATOM 6650 C C . ALA B 1 264 ? 7.027 -16.547 -21.281 1 98.5 264 ALA B C 1
ATOM 6652 O O . ALA B 1 264 ? 6.133 -16.5 -22.125 1 98.5 264 ALA B O 1
ATOM 6653 N N . ARG B 1 265 ? 7.094 -17.438 -20.359 1 97.12 265 ARG B N 1
ATOM 6654 C CA . ARG B 1 265 ? 6.102 -18.516 -20.281 1 97.12 265 ARG B CA 1
ATOM 6655 C C . ARG B 1 265 ? 4.715 -17.953 -19.969 1 97.12 265 ARG B C 1
ATOM 6657 O O . ARG B 1 265 ? 3.725 -18.359 -20.578 1 97.12 265 ARG B O 1
ATOM 6664 N N . ALA B 1 266 ? 4.688 -17.062 -19.016 1 97.19 266 ALA B N 1
ATOM 6665 C CA . ALA B 1 266 ? 3.41 -16.453 -18.656 1 97.19 266 ALA B CA 1
ATOM 6666 C C . ALA B 1 266 ? 2.799 -15.719 -19.844 1 97.19 266 ALA B C 1
ATOM 6668 O O . ALA B 1 266 ? 1.593 -15.805 -20.078 1 97.19 266 ALA B O 1
ATOM 6669 N N . LEU B 1 267 ? 3.615 -14.992 -20.594 1 97.19 267 LEU B N 1
ATOM 6670 C CA . LEU B 1 267 ? 3.152 -14.266 -21.766 1 97.19 267 LEU B CA 1
ATOM 6671 C C . LEU B 1 267 ? 2.666 -15.234 -22.844 1 97.19 267 LEU B C 1
ATOM 6673 O O . LEU B 1 267 ? 1.602 -15.023 -23.438 1 97.19 267 LEU B O 1
ATOM 6677 N N . ARG B 1 268 ? 3.412 -16.234 -23.078 1 95.81 268 ARG B N 1
ATOM 6678 C CA . ARG B 1 268 ? 3.031 -17.219 -24.078 1 95.81 268 ARG B CA 1
ATOM 6679 C C . ARG B 1 268 ? 1.691 -17.859 -23.734 1 95.81 268 ARG B C 1
ATOM 6681 O O . ARG B 1 268 ? 0.868 -18.109 -24.609 1 95.81 268 ARG B O 1
ATOM 6688 N N . GLN B 1 269 ? 1.526 -18.172 -22.484 1 94.31 269 GLN B N 1
ATOM 6689 C CA . GLN B 1 269 ? 0.259 -18.734 -22.031 1 94.31 269 GLN B CA 1
ATOM 6690 C C . GLN B 1 269 ? -0.908 -17.812 -22.391 1 94.31 269 GLN B C 1
ATOM 6692 O O . GLN B 1 269 ? -2.023 -18.281 -22.625 1 94.31 269 GLN B O 1
ATOM 6697 N N . ARG B 1 270 ? -0.674 -16.594 -22.453 1 95.56 270 ARG B N 1
ATOM 6698 C CA . ARG B 1 270 ? -1.701 -15.594 -22.734 1 95.56 270 ARG B CA 1
ATOM 6699 C C . ARG B 1 270 ? -1.78 -15.289 -24.234 1 95.56 270 ARG B C 1
ATOM 6701 O O . ARG B 1 270 ? -2.365 -14.289 -24.641 1 95.56 270 ARG B O 1
ATOM 6708 N N . GLY B 1 271 ? -1.1 -16.047 -25.047 1 93 271 GLY B N 1
ATOM 6709 C CA . GLY B 1 271 ? -1.209 -15.977 -26.5 1 93 271 GLY B CA 1
ATOM 6710 C C . GLY B 1 271 ? -0.271 -14.953 -27.109 1 93 271 GLY B C 1
ATOM 6711 O O . GLY B 1 271 ? -0.441 -14.562 -28.266 1 93 271 GLY B O 1
ATOM 6712 N N . ILE B 1 272 ? 0.661 -14.477 -26.406 1 95.69 272 ILE B N 1
ATOM 6713 C CA . ILE B 1 272 ? 1.614 -13.484 -26.906 1 95.69 272 ILE B CA 1
ATOM 6714 C C . ILE B 1 272 ? 2.789 -14.195 -27.578 1 95.69 272 ILE B C 1
ATOM 6716 O O . ILE B 1 272 ? 3.279 -15.211 -27.078 1 95.69 272 ILE B O 1
ATOM 6720 N N . GLU B 1 273 ? 3.174 -13.672 -28.703 1 96.75 273 GLU B N 1
ATOM 6721 C CA . GLU B 1 273 ? 4.41 -14.141 -29.312 1 96.75 273 GLU B CA 1
ATOM 6722 C C . GLU B 1 273 ? 5.637 -13.578 -28.609 1 96.75 273 GLU B C 1
ATOM 6724 O O . GLU B 1 273 ? 5.797 -12.359 -28.516 1 96.75 273 GLU B O 1
ATOM 6729 N N . VAL B 1 274 ? 6.465 -14.492 -28.141 1 98 274 VAL B N 1
ATOM 6730 C CA . VAL B 1 274 ? 7.594 -14.039 -27.328 1 98 274 VAL B CA 1
ATOM 6731 C C . VAL B 1 274 ? 8.906 -14.492 -27.969 1 98 274 VAL B C 1
ATOM 6733 O O . VAL B 1 274 ? 9.023 -15.641 -28.422 1 98 274 VAL B O 1
ATOM 6736 N N . THR B 1 275 ? 9.805 -13.617 -28.094 1 98.44 275 THR B N 1
ATOM 6737 C CA . THR B 1 275 ? 11.188 -13.93 -28.453 1 98.44 275 THR B CA 1
ATOM 6738 C C . THR B 1 275 ? 12.125 -13.625 -27.281 1 98.44 275 THR B C 1
ATOM 6740 O O . THR B 1 275 ? 12.141 -12.516 -26.766 1 98.44 275 THR B O 1
ATOM 6743 N N . VAL B 1 276 ? 12.898 -14.664 -26.906 1 98.31 276 VAL B N 1
ATOM 6744 C CA . VAL B 1 276 ? 13.836 -14.508 -25.797 1 98.31 276 VAL B CA 1
ATOM 6745 C C . VAL B 1 276 ? 15.258 -14.391 -26.328 1 98.31 276 VAL B C 1
ATOM 6747 O O . VAL B 1 276 ? 15.695 -15.211 -27.141 1 98.31 276 VAL B O 1
ATOM 6750 N N . PHE B 1 277 ? 15.898 -13.352 -25.922 1 97.06 277 PHE B N 1
ATOM 6751 C CA . PHE B 1 277 ? 17.281 -13.125 -26.328 1 97.06 277 PHE B CA 1
ATOM 6752 C C . PHE B 1 277 ? 18.234 -13.367 -25.156 1 97.06 277 PHE B C 1
ATOM 6754 O O . PHE B 1 277 ? 18.047 -12.797 -24.078 1 97.06 277 PHE B O 1
ATOM 6761 N N . ASP B 1 278 ? 19.203 -14.203 -25.281 1 96.44 278 ASP B N 1
ATOM 6762 C CA . ASP B 1 278 ? 20.266 -14.438 -24.312 1 96.44 278 ASP B CA 1
ATOM 6763 C C . ASP B 1 278 ? 21.469 -15.094 -24.953 1 96.44 278 ASP B C 1
ATOM 6765 O O . ASP B 1 278 ? 21.375 -16.219 -25.453 1 96.44 278 ASP B O 1
ATOM 6769 N N . PRO B 1 279 ? 22.609 -14.445 -24.922 1 94.62 279 PRO B N 1
ATOM 6770 C CA . PRO B 1 279 ? 23.766 -15.023 -25.594 1 94.62 279 PRO B CA 1
ATOM 6771 C C . PRO B 1 279 ? 24.281 -16.297 -24.922 1 94.62 279 PRO B C 1
ATOM 6773 O O . PRO B 1 279 ? 24.969 -17.094 -25.562 1 94.62 279 PRO B O 1
ATOM 6776 N N . MET B 1 280 ? 23.922 -16.578 -23.641 1 95.19 280 MET B N 1
ATOM 6777 C CA . MET B 1 280 ? 24.438 -17.719 -22.906 1 95.19 280 MET B CA 1
ATOM 6778 C C . MET B 1 280 ? 23.422 -18.859 -22.891 1 95.19 280 MET B C 1
ATOM 6780 O O . MET B 1 280 ? 23.719 -19.969 -22.453 1 95.19 280 MET B O 1
ATOM 6784 N N . GLY B 1 281 ? 22.203 -18.562 -23.328 1 96.31 281 GLY B N 1
ATOM 6785 C CA . GLY B 1 281 ? 21.156 -19.562 -23.297 1 96.31 281 GLY B CA 1
ATOM 6786 C C . GLY B 1 281 ? 20.438 -19.641 -21.969 1 96.31 281 GLY B C 1
ATOM 6787 O O . GLY B 1 281 ? 20.656 -18.812 -21.094 1 96.31 281 GLY B O 1
ATOM 6788 N N . PRO B 1 282 ? 19.562 -20.656 -21.859 1 98.06 282 PRO B N 1
ATOM 6789 C CA . PRO B 1 282 ? 18.766 -20.766 -20.625 1 98.06 282 PRO B CA 1
ATOM 6790 C C . PRO B 1 282 ? 19.609 -21.078 -19.406 1 98.06 282 PRO B C 1
ATOM 6792 O O . PRO B 1 282 ? 20.391 -22.047 -19.406 1 98.06 282 PRO B O 1
ATOM 6795 N N . GLY B 1 283 ? 19.438 -20.297 -18.391 1 97.38 283 GLY B N 1
ATOM 6796 C CA . GLY B 1 283 ? 20.156 -20.531 -17.156 1 97.38 283 GLY B CA 1
ATOM 6797 C C . GLY B 1 283 ? 21.656 -20.344 -17.281 1 97.38 283 GLY B C 1
ATOM 6798 O O . GLY B 1 283 ? 22.422 -21.016 -16.594 1 97.38 283 GLY B O 1
ATOM 6799 N N . GLY B 1 284 ? 22.062 -19.531 -18.094 1 95.44 284 GLY B N 1
ATOM 6800 C CA . GLY B 1 284 ? 23.469 -19.422 -18.453 1 95.44 284 GLY B CA 1
ATOM 6801 C C . GLY B 1 284 ? 24.297 -18.703 -17.406 1 95.44 284 GLY B C 1
ATOM 6802 O O . GLY B 1 284 ? 25.531 -18.734 -17.453 1 95.44 284 GLY B O 1
ATOM 6803 N N . ARG B 1 285 ? 23.688 -18.109 -16.438 1 95.19 285 ARG B N 1
ATOM 6804 C CA . ARG B 1 285 ? 24.406 -17.375 -15.391 1 95.19 285 ARG B CA 1
ATOM 6805 C C . ARG B 1 285 ? 23.922 -17.781 -14 1 95.19 285 ARG B C 1
ATOM 6807 O O . ARG B 1 285 ? 23.906 -18.969 -13.664 1 95.19 285 ARG B O 1
ATOM 6814 N N . ALA B 1 286 ? 23.531 -16.828 -13.18 1 95.81 286 ALA B N 1
ATOM 6815 C CA . ALA B 1 286 ? 23.172 -17.172 -11.812 1 95.81 286 ALA B CA 1
ATOM 6816 C C . ALA B 1 286 ? 22.031 -18.188 -11.781 1 95.81 286 ALA B C 1
ATOM 6818 O O . ALA B 1 286 ? 21.953 -19.016 -10.867 1 95.81 286 ALA B O 1
ATOM 6819 N N . SER B 1 287 ? 21.203 -18.219 -12.773 1 97.75 287 SER B N 1
ATOM 6820 C CA . SER B 1 287 ? 20.078 -19.141 -12.836 1 97.75 287 SER B CA 1
ATOM 6821 C C . SER B 1 287 ? 20.531 -20.531 -13.25 1 97.75 287 SER B C 1
ATOM 6823 O O . SER B 1 287 ? 19.719 -21.469 -13.297 1 97.75 287 SER B O 1
ATOM 6825 N N . GLY B 1 288 ? 21.766 -20.688 -13.492 1 97.44 288 GLY B N 1
ATOM 6826 C CA . GLY B 1 288 ? 22.328 -22 -13.758 1 97.44 288 GLY B CA 1
ATOM 6827 C C . GLY B 1 288 ? 22.688 -22.766 -12.492 1 97.44 288 GLY B C 1
ATOM 6828 O O . GLY B 1 288 ? 23.281 -23.844 -12.555 1 97.44 288 GLY B O 1
ATOM 6829 N N . ASN B 1 289 ? 22.312 -22.266 -11.352 1 96.81 289 ASN B N 1
ATOM 6830 C CA . ASN B 1 289 ? 22.562 -22.891 -10.047 1 96.81 289 ASN B CA 1
ATOM 6831 C C . ASN B 1 289 ? 22.078 -24.328 -10.008 1 96.81 289 ASN B C 1
ATOM 6833 O O . ASN B 1 289 ? 20.875 -24.578 -10.172 1 96.81 289 ASN B O 1
ATOM 6837 N N . PRO B 1 290 ? 23 -25.25 -9.742 1 96.56 290 PRO B N 1
ATOM 6838 C CA . PRO B 1 290 ? 22.625 -26.656 -9.812 1 96.56 290 PRO B CA 1
ATOM 6839 C C . PRO B 1 290 ? 21.781 -27.109 -8.617 1 96.56 290 PRO B C 1
ATOM 6841 O O . PRO B 1 290 ? 21.203 -28.188 -8.633 1 96.56 290 PRO B O 1
ATOM 6844 N N . ALA B 1 291 ? 21.734 -26.344 -7.633 1 96.38 291 ALA B N 1
ATOM 6845 C CA . ALA B 1 291 ? 21 -26.703 -6.43 1 96.38 291 ALA B CA 1
ATOM 6846 C C . ALA B 1 291 ? 20.484 -25.453 -5.719 1 96.38 291 ALA B C 1
ATOM 6848 O O . ALA B 1 291 ? 21.094 -24.969 -4.762 1 96.38 291 ALA B O 1
ATOM 6849 N N . ALA B 1 292 ? 19.328 -25.016 -6.09 1 96.69 292 ALA B N 1
ATOM 6850 C CA . ALA B 1 292 ? 18.734 -23.797 -5.543 1 96.69 292 ALA B CA 1
ATOM 6851 C C . ALA B 1 292 ? 17.656 -24.141 -4.52 1 96.69 292 ALA B C 1
ATOM 6853 O O . ALA B 1 292 ? 17.016 -25.188 -4.605 1 96.69 292 ALA B O 1
ATOM 6854 N N . LEU B 1 293 ? 17.484 -23.281 -3.607 1 96 293 LEU B N 1
ATOM 6855 C CA . LEU B 1 293 ? 16.531 -23.484 -2.525 1 96 293 LEU B CA 1
ATOM 6856 C C . LEU B 1 293 ? 15.312 -22.578 -2.697 1 96 293 LEU B C 1
ATOM 6858 O O . LEU B 1 293 ? 15.453 -21.375 -2.949 1 96 293 LEU B O 1
ATOM 6862 N N . LEU B 1 294 ? 14.125 -23.172 -2.689 1 96.69 294 LEU B N 1
ATOM 6863 C CA . LEU B 1 294 ? 12.883 -22.438 -2.504 1 96.69 294 LEU B CA 1
ATOM 6864 C C . LEU B 1 294 ? 12.516 -22.359 -1.027 1 96.69 294 LEU B C 1
ATOM 6866 O O . LEU B 1 294 ? 12.062 -23.344 -0.439 1 96.69 294 LEU B O 1
ATOM 6870 N N . THR B 1 295 ? 12.719 -21.25 -0.453 1 93.88 295 THR B N 1
ATOM 6871 C CA . THR B 1 295 ? 12.414 -21.047 0.959 1 93.88 295 THR B CA 1
ATOM 6872 C C . THR B 1 295 ? 11.883 -19.641 1.207 1 93.88 295 THR B C 1
ATOM 6874 O O . THR B 1 295 ? 12.453 -18.672 0.706 1 93.88 295 THR B O 1
ATOM 6877 N N . PRO B 1 296 ? 10.766 -19.578 1.957 1 90.62 296 PRO B N 1
ATOM 6878 C CA . PRO B 1 296 ? 10.328 -18.234 2.346 1 90.62 296 PRO B CA 1
ATOM 6879 C C . PRO B 1 296 ? 11.18 -17.641 3.467 1 90.62 296 PRO B C 1
ATOM 6881 O O . PRO B 1 296 ? 11.781 -18.375 4.254 1 90.62 296 PRO B O 1
ATOM 6884 N N . HIS B 1 297 ? 11.445 -16.391 3.414 1 86.38 297 HIS B N 1
ATOM 6885 C CA . HIS B 1 297 ? 12.008 -15.664 4.547 1 86.38 297 HIS B CA 1
ATOM 6886 C C . HIS B 1 297 ? 10.914 -14.938 5.332 1 86.38 297 HIS B C 1
ATOM 6888 O O . HIS B 1 297 ? 10.57 -13.797 5.02 1 86.38 297 HIS B O 1
ATOM 6894 N N . LEU B 1 298 ? 10.508 -15.586 6.422 1 87.88 298 LEU B N 1
ATOM 6895 C CA . LEU B 1 298 ? 9.367 -15.07 7.168 1 87.88 298 LEU B CA 1
ATOM 6896 C C . LEU B 1 298 ? 9.82 -14.273 8.383 1 87.88 298 LEU B C 1
ATOM 6898 O O . LEU B 1 298 ? 10.867 -14.57 8.969 1 87.88 298 LEU B O 1
ATOM 6902 N N . SER B 1 299 ? 9.117 -13.281 8.664 1 83.62 299 SER B N 1
ATOM 6903 C CA . SER B 1 299 ? 9.367 -12.445 9.828 1 83.62 299 SER B CA 1
ATOM 6904 C C . SER B 1 299 ? 8.07 -11.969 10.461 1 83.62 299 SER B C 1
ATOM 6906 O O . SER B 1 299 ? 7.152 -11.539 9.758 1 83.62 299 SER B O 1
ATOM 6908 N N . ALA B 1 300 ? 8.023 -12.07 11.758 1 78.62 300 ALA B N 1
ATOM 6909 C CA . ALA B 1 300 ? 6.836 -11.633 12.5 1 78.62 300 ALA B CA 1
ATOM 6910 C C . ALA B 1 300 ? 6.574 -10.141 12.273 1 78.62 300 ALA B C 1
ATOM 6912 O O . ALA B 1 300 ? 5.426 -9.695 12.336 1 78.62 300 ALA B O 1
ATOM 6913 N N . ALA B 1 301 ? 7.547 -9.469 11.922 1 72.75 301 ALA B N 1
ATOM 6914 C CA . ALA B 1 301 ? 7.461 -8.016 11.828 1 72.75 301 ALA B CA 1
ATOM 6915 C C . ALA B 1 301 ? 7.105 -7.578 10.406 1 72.75 301 ALA B C 1
ATOM 6917 O O . ALA B 1 301 ? 6.836 -6.398 10.164 1 72.75 301 ALA B O 1
ATOM 6918 N N . GLU B 1 302 ? 7.004 -8.523 9.5 1 80.62 302 GLU B N 1
ATOM 6919 C CA . GLU B 1 302 ? 6.832 -8.141 8.094 1 80.62 302 GLU B CA 1
ATOM 6920 C C . GLU B 1 302 ? 5.707 -8.938 7.445 1 80.62 302 GLU B C 1
ATOM 6922 O O . GLU B 1 302 ? 5.938 -9.703 6.508 1 80.62 302 GLU B O 1
ATOM 6927 N N . PRO B 1 303 ? 4.512 -8.633 7.773 1 80.69 303 PRO B N 1
ATOM 6928 C CA . PRO B 1 303 ? 3.395 -9.414 7.246 1 80.69 303 PRO B CA 1
ATOM 6929 C C . PRO B 1 303 ? 3.252 -9.289 5.73 1 80.69 303 PRO B C 1
ATOM 6931 O O . PRO B 1 303 ? 2.836 -10.242 5.066 1 80.69 303 PRO B O 1
ATOM 6934 N N . GLU B 1 304 ? 3.578 -8.141 5.164 1 86.06 304 GLU B N 1
ATOM 6935 C CA . GLU B 1 304 ? 3.488 -7.969 3.717 1 86.06 304 GLU B CA 1
ATOM 6936 C C . GLU B 1 304 ? 4.469 -8.883 2.99 1 86.06 304 GLU B C 1
ATOM 6938 O O . GLU B 1 304 ? 4.109 -9.516 1.993 1 86.06 304 GLU B O 1
ATOM 6943 N N . ARG B 1 305 ? 5.641 -8.953 3.502 1 88.19 305 ARG B N 1
ATOM 6944 C CA . ARG B 1 305 ? 6.641 -9.828 2.898 1 88.19 305 ARG B CA 1
ATOM 6945 C C . ARG B 1 305 ? 6.258 -11.289 3.064 1 88.19 305 ARG B C 1
ATOM 6947 O O . ARG B 1 305 ? 6.547 -12.117 2.193 1 88.19 305 ARG B O 1
ATOM 6954 N N . ASN B 1 306 ? 5.672 -11.586 4.203 1 88.25 306 ASN B N 1
ATOM 6955 C CA . ASN B 1 306 ? 5.18 -12.945 4.406 1 88.25 306 ASN B CA 1
ATOM 6956 C C . ASN B 1 306 ? 4.133 -13.32 3.365 1 88.25 306 ASN B C 1
ATOM 6958 O O . ASN B 1 306 ? 4.152 -14.43 2.834 1 88.25 306 ASN B O 1
ATOM 6962 N N . ALA B 1 307 ? 3.271 -12.367 3.098 1 90.69 307 ALA B N 1
ATOM 6963 C CA . ALA B 1 307 ? 2.211 -12.617 2.123 1 90.69 307 ALA B CA 1
ATOM 6964 C C . ALA B 1 307 ? 2.787 -12.82 0.726 1 90.69 307 ALA B C 1
ATOM 6966 O O . ALA B 1 307 ? 2.344 -13.711 -0.01 1 90.69 307 ALA B O 1
ATOM 6967 N N . ILE B 1 308 ? 3.754 -12.047 0.341 1 93.5 308 ILE B N 1
ATOM 6968 C CA . ILE B 1 308 ? 4.398 -12.188 -0.96 1 93.5 308 ILE B CA 1
ATOM 6969 C C . ILE B 1 308 ? 5.129 -13.523 -1.031 1 93.5 308 ILE B C 1
ATOM 6971 O O . ILE B 1 308 ? 5.121 -14.188 -2.07 1 93.5 308 ILE B O 1
ATOM 6975 N N . ALA B 1 309 ? 5.754 -13.844 0.068 1 92.06 309 ALA B N 1
ATOM 6976 C CA . ALA B 1 309 ? 6.465 -15.125 0.114 1 92.06 309 ALA B CA 1
ATOM 6977 C C . ALA B 1 309 ? 5.504 -16.297 -0.094 1 92.06 309 ALA B C 1
ATOM 6979 O O . ALA B 1 309 ? 5.812 -17.234 -0.827 1 92.06 309 ALA B O 1
ATOM 6980 N N . LEU B 1 310 ? 4.391 -16.25 0.521 1 90.75 310 LEU B N 1
ATOM 6981 C CA . LEU B 1 310 ? 3.387 -17.297 0.332 1 90.75 310 LEU B CA 1
ATOM 6982 C C . LEU B 1 310 ? 2.945 -17.359 -1.126 1 90.75 310 LEU B C 1
ATOM 6984 O O . LEU B 1 310 ? 2.887 -18.438 -1.709 1 90.75 310 LEU B O 1
ATOM 6988 N N . ALA B 1 311 ? 2.643 -16.25 -1.67 1 94.38 311 ALA B N 1
ATOM 6989 C CA . ALA B 1 311 ? 2.25 -16.188 -3.076 1 94.38 311 ALA B CA 1
ATOM 6990 C C . ALA B 1 311 ? 3.355 -16.734 -3.975 1 94.38 311 ALA B C 1
ATOM 6992 O O . ALA B 1 311 ? 3.08 -17.422 -4.965 1 94.38 311 ALA B O 1
ATOM 6993 N N . GLY B 1 312 ? 4.586 -16.391 -3.613 1 95.94 312 GLY B N 1
ATOM 6994 C CA . GLY B 1 312 ? 5.727 -16.859 -4.383 1 95.94 312 GLY B CA 1
ATOM 6995 C C . GLY B 1 312 ? 5.891 -18.359 -4.344 1 95.94 312 GLY B C 1
ATOM 6996 O O . GLY B 1 312 ? 6.086 -19 -5.383 1 95.94 312 GLY B O 1
ATOM 6997 N N . VAL B 1 313 ? 5.785 -18.938 -3.176 1 94.88 313 VAL B N 1
ATOM 6998 C CA . VAL B 1 313 ? 5.891 -20.391 -3.033 1 94.88 313 VAL B CA 1
ATOM 6999 C C . VAL B 1 313 ? 4.812 -21.078 -3.865 1 94.88 313 VAL B C 1
ATOM 7001 O O . VAL B 1 313 ? 5.094 -22.016 -4.602 1 94.88 313 VAL B O 1
ATOM 7004 N N . ARG B 1 314 ? 3.66 -20.531 -3.781 1 94.75 314 ARG B N 1
ATOM 7005 C CA . ARG B 1 314 ? 2.545 -21.109 -4.527 1 94.75 314 ARG B CA 1
ATOM 7006 C C . ARG B 1 314 ? 2.768 -20.984 -6.027 1 94.75 314 ARG B C 1
ATOM 7008 O O . ARG B 1 314 ? 2.479 -21.922 -6.781 1 94.75 314 ARG B O 1
ATOM 7015 N N . ALA B 1 315 ? 3.275 -19.906 -6.461 1 96.69 315 ALA B N 1
ATOM 7016 C CA . ALA B 1 315 ? 3.516 -19.688 -7.887 1 96.69 315 ALA B CA 1
ATOM 7017 C C . ALA B 1 315 ? 4.562 -20.656 -8.422 1 96.69 315 ALA B C 1
ATOM 7019 O O . ALA B 1 315 ? 4.426 -21.188 -9.531 1 96.69 315 ALA B O 1
ATOM 7020 N N . THR B 1 316 ? 5.617 -20.844 -7.668 1 97.19 316 THR B N 1
ATOM 7021 C CA . THR B 1 316 ? 6.656 -21.766 -8.102 1 97.19 316 THR B CA 1
ATOM 7022 C C . THR B 1 316 ? 6.121 -23.188 -8.164 1 97.19 316 THR B C 1
ATOM 7024 O O . THR B 1 316 ? 6.383 -23.906 -9.125 1 97.19 316 THR B O 1
ATOM 7027 N N . HIS B 1 317 ? 5.379 -23.578 -7.191 1 95.31 317 HIS B N 1
ATOM 7028 C CA . HIS B 1 317 ? 4.777 -24.906 -7.223 1 95.31 317 HIS B CA 1
ATOM 7029 C C . HIS B 1 317 ? 3.854 -25.062 -8.422 1 95.31 317 HIS B C 1
ATOM 7031 O O . HIS B 1 317 ? 3.865 -26.109 -9.086 1 95.31 317 HIS B O 1
ATOM 7037 N N . ALA B 1 318 ? 3.09 -24.078 -8.672 1 94.31 318 ALA B N 1
ATOM 7038 C CA . ALA B 1 318 ? 2.188 -24.125 -9.82 1 94.31 318 ALA B CA 1
ATOM 7039 C C . ALA B 1 318 ? 2.967 -24.25 -11.125 1 94.31 318 ALA B C 1
ATOM 7041 O O . ALA B 1 318 ? 2.578 -25 -12.016 1 94.31 318 ALA B O 1
ATOM 7042 N N . LEU B 1 319 ? 4.012 -23.5 -11.234 1 94.44 319 LEU B N 1
ATOM 7043 C CA . LEU B 1 319 ? 4.863 -23.578 -12.414 1 94.44 319 LEU B CA 1
ATOM 7044 C C . LEU B 1 319 ? 5.418 -24.984 -12.602 1 94.44 319 LEU B C 1
ATOM 7046 O O . LEU B 1 319 ? 5.422 -25.516 -13.719 1 94.44 319 LEU B O 1
ATOM 7050 N N . LEU B 1 320 ? 5.891 -25.594 -11.539 1 95.19 320 LEU B N 1
ATOM 7051 C CA . LEU B 1 320 ? 6.438 -26.953 -11.586 1 95.19 320 LEU B CA 1
ATOM 7052 C C . LEU B 1 320 ? 5.363 -27.953 -11.984 1 95.19 320 LEU B C 1
ATOM 7054 O O . LEU B 1 320 ? 5.629 -28.875 -12.766 1 95.19 320 LEU B O 1
ATOM 7058 N N . ASP B 1 321 ? 4.219 -27.734 -11.469 1 91.62 321 ASP B N 1
ATOM 7059 C CA . ASP B 1 321 ? 3.109 -28.609 -11.82 1 91.62 321 ASP B CA 1
ATOM 7060 C C . ASP B 1 321 ? 2.781 -28.516 -13.312 1 91.62 321 ASP B C 1
ATOM 7062 O O . ASP B 1 321 ? 2.539 -29.547 -13.961 1 91.62 321 ASP B O 1
ATOM 7066 N N . ASP B 1 322 ? 2.785 -27.375 -13.812 1 88.94 322 ASP B N 1
ATOM 7067 C CA . ASP B 1 322 ? 2.514 -27.141 -15.227 1 88.94 322 ASP B CA 1
ATOM 7068 C C . ASP B 1 322 ? 3.521 -27.875 -16.109 1 88.94 322 ASP B C 1
ATOM 7070 O O . ASP B 1 322 ? 3.178 -28.328 -17.203 1 88.94 322 ASP B O 1
ATOM 7074 N N . LEU B 1 323 ? 4.703 -27.969 -15.602 1 89.06 323 LEU B N 1
ATOM 7075 C CA . LEU B 1 323 ? 5.793 -28.547 -16.375 1 89.06 323 LEU B CA 1
ATOM 7076 C C . LEU B 1 323 ? 5.859 -30.062 -16.156 1 89.06 323 LEU B C 1
ATOM 7078 O O . LEU B 1 323 ? 6.598 -30.75 -16.859 1 89.06 323 LEU B O 1
ATOM 7082 N N . GLY B 1 324 ? 5.07 -30.547 -15.266 1 88.75 324 GLY B N 1
ATOM 7083 C CA . GLY B 1 324 ? 5.258 -31.938 -14.867 1 88.75 324 GLY B CA 1
ATOM 7084 C C . GLY B 1 324 ? 6.582 -32.188 -14.172 1 88.75 324 GLY B C 1
ATOM 7085 O O . GLY B 1 324 ? 7.266 -33.156 -14.461 1 88.75 324 GLY B O 1
ATOM 7086 N N . GLY B 1 325 ? 6.883 -31.297 -13.367 1 83.31 325 GLY B N 1
ATOM 7087 C CA . GLY B 1 325 ? 8.188 -31.281 -12.734 1 83.31 325 GLY B CA 1
ATOM 7088 C C . GLY B 1 325 ? 8.516 -32.562 -11.984 1 83.31 325 GLY B C 1
ATOM 7089 O O . GLY B 1 325 ? 9.672 -32.969 -11.914 1 83.31 325 GLY B O 1
ATOM 7090 N N . ASP B 1 326 ? 7.582 -33.188 -11.438 1 83.69 326 ASP B N 1
ATOM 7091 C CA . ASP B 1 326 ? 7.793 -34.438 -10.695 1 83.69 326 ASP B CA 1
ATOM 7092 C C . ASP B 1 326 ? 8.312 -35.531 -11.602 1 83.69 326 ASP B C 1
ATOM 7094 O O . ASP B 1 326 ? 9 -36.469 -11.141 1 83.69 326 ASP B O 1
ATOM 7098 N N . ALA B 1 327 ? 8.055 -35.312 -12.812 1 84.62 327 ALA B N 1
ATOM 7099 C CA . ALA B 1 327 ? 8.438 -36.344 -13.766 1 84.62 327 ALA B CA 1
ATOM 7100 C C . ALA B 1 327 ? 9.789 -36.062 -14.406 1 84.62 327 ALA B C 1
ATOM 7102 O O . ALA B 1 327 ? 10.305 -36.844 -15.18 1 84.62 327 ALA B O 1
ATOM 7103 N N . VAL B 1 328 ? 10.352 -34.969 -14.102 1 91.75 328 VAL B N 1
ATOM 7104 C CA . VAL B 1 328 ? 11.656 -34.594 -14.656 1 91.75 328 VAL B CA 1
ATOM 7105 C C . VAL B 1 328 ? 12.766 -35.062 -13.734 1 91.75 328 VAL B C 1
ATOM 7107 O O . VAL B 1 328 ? 12.969 -34.531 -12.648 1 91.75 328 VAL B O 1
ATOM 7110 N N . PRO B 1 329 ? 13.477 -36.031 -14.195 1 92.19 329 PRO B N 1
ATOM 7111 C CA . PRO B 1 329 ? 14.531 -36.562 -13.336 1 92.19 329 PRO B CA 1
ATOM 7112 C C . PRO B 1 329 ? 15.578 -35.531 -12.961 1 92.19 329 PRO B C 1
ATOM 7114 O O . PRO B 1 329 ? 16.078 -34.812 -13.828 1 92.19 329 PRO B O 1
ATOM 7117 N N . GLY B 1 330 ? 15.797 -35.469 -11.719 1 92.56 330 GLY B N 1
ATOM 7118 C CA . GLY B 1 330 ? 16.891 -34.625 -11.234 1 92.56 330 GLY B CA 1
ATOM 7119 C C . GLY B 1 330 ? 16.469 -33.188 -10.977 1 92.56 330 GLY B C 1
ATOM 7120 O O . GLY B 1 330 ? 17.25 -32.406 -10.453 1 92.56 330 GLY B O 1
ATOM 7121 N N . LEU B 1 331 ? 15.281 -32.875 -11.336 1 95.62 331 LEU B N 1
ATOM 7122 C CA . LEU B 1 331 ? 14.836 -31.5 -11.18 1 95.62 331 LEU B CA 1
ATOM 7123 C C . LEU B 1 331 ? 14.633 -31.156 -9.711 1 95.62 331 LEU B C 1
ATOM 7125 O O . LEU B 1 331 ? 15.195 -30.188 -9.211 1 95.62 331 LEU B O 1
ATOM 7129 N N . ILE B 1 332 ? 13.812 -31.969 -9.031 1 95.06 332 ILE B N 1
ATOM 7130 C CA . ILE B 1 332 ? 13.57 -31.797 -7.605 1 95.06 332 ILE B CA 1
ATOM 7131 C C . ILE B 1 332 ? 14.562 -32.625 -6.805 1 95.06 332 ILE B C 1
ATOM 7133 O O . ILE B 1 332 ? 14.562 -33.875 -6.902 1 95.06 332 ILE B O 1
ATOM 7137 N N . LEU B 1 333 ? 15.352 -31.953 -6.008 1 93.94 333 LEU B N 1
ATOM 7138 C CA . LEU B 1 333 ? 16.422 -32.594 -5.254 1 93.94 333 LEU B CA 1
ATOM 7139 C C . LEU B 1 333 ? 15.938 -33 -3.859 1 93.94 333 LEU B C 1
ATOM 7141 O O . LEU B 1 333 ? 16.422 -33.969 -3.271 1 93.94 333 LEU B O 1
ATOM 7145 N N . ALA B 1 334 ? 15.094 -32.188 -3.291 1 93.38 334 ALA B N 1
ATOM 7146 C CA . ALA B 1 334 ? 14.523 -32.438 -1.967 1 93.38 334 ALA B CA 1
ATOM 7147 C C . ALA B 1 334 ? 13.203 -31.703 -1.789 1 93.38 334 ALA B C 1
ATOM 7149 O O . ALA B 1 334 ? 12.977 -30.656 -2.41 1 93.38 334 ALA B O 1
ATOM 7150 N N . ARG B 1 335 ? 12.352 -32.312 -0.995 1 93.38 335 ARG B N 1
ATOM 7151 C CA . ARG B 1 335 ? 11.086 -31.703 -0.61 1 93.38 335 ARG B CA 1
ATOM 7152 C C . ARG B 1 335 ? 11.086 -31.344 0.869 1 93.38 335 ARG B C 1
ATOM 7154 O O . ARG B 1 335 ? 11.477 -32.156 1.716 1 93.38 335 ARG B O 1
ATOM 7161 N N . GLY B 1 336 ? 10.672 -30.078 1.1 1 92.12 336 GLY B N 1
ATOM 7162 C CA . GLY B 1 336 ? 10.727 -29.562 2.459 1 92.12 336 GLY B CA 1
ATOM 7163 C C . GLY B 1 336 ? 12.055 -28.922 2.803 1 92.12 336 GLY B C 1
ATOM 7164 O O . GLY B 1 336 ? 13.094 -29.312 2.266 1 92.12 336 GLY B O 1
ATOM 7165 N N . VAL B 1 337 ? 12 -27.938 3.613 1 94 337 VAL B N 1
ATOM 7166 C CA . VAL B 1 337 ? 13.203 -27.25 4.082 1 94 337 VAL B CA 1
ATOM 7167 C C . VAL B 1 337 ? 13.133 -27.047 5.594 1 94 337 VAL B C 1
ATOM 7169 O O . VAL B 1 337 ? 12.172 -26.453 6.098 1 94 337 VAL B O 1
ATOM 7172 N N . GLU B 1 338 ? 14.062 -27.594 6.266 1 93.5 338 GLU B N 1
ATOM 7173 C CA . GLU B 1 338 ? 14.219 -27.328 7.691 1 93.5 338 GLU B CA 1
ATOM 7174 C C . GLU B 1 338 ? 15.141 -26.125 7.926 1 93.5 338 GLU B C 1
ATOM 7176 O O . GLU B 1 338 ? 16.297 -26.141 7.516 1 93.5 338 GLU B O 1
ATOM 7181 N N . HIS B 1 339 ? 14.625 -25.141 8.562 1 94.44 339 HIS B N 1
ATOM 7182 C CA . HIS B 1 339 ? 15.398 -23.922 8.82 1 94.44 339 HIS B CA 1
ATOM 7183 C C . HIS B 1 339 ? 15.789 -23.828 10.289 1 94.44 339 HIS B C 1
ATOM 7185 O O . HIS B 1 339 ? 14.922 -23.828 11.172 1 94.44 339 HIS B O 1
ATOM 7191 N N . HIS B 1 340 ? 17.094 -23.672 10.531 1 93.81 340 HIS B N 1
ATOM 7192 C CA . HIS B 1 340 ? 17.641 -23.641 11.875 1 93.81 340 HIS B CA 1
ATOM 7193 C C . HIS B 1 340 ? 18.078 -22.234 12.273 1 93.81 340 HIS B C 1
ATOM 7195 O O . HIS B 1 340 ? 18.797 -21.578 11.516 1 93.81 340 HIS B O 1
ATOM 7201 N N . GLY B 1 341 ? 17.594 -21.812 13.43 1 94.38 341 GLY B N 1
ATOM 7202 C CA . GLY B 1 341 ? 18.109 -20.562 13.984 1 94.38 341 GLY B CA 1
ATOM 7203 C C . GLY B 1 341 ? 19.484 -20.703 14.594 1 94.38 341 GLY B C 1
ATOM 7204 O O . GLY B 1 341 ? 19.641 -20.641 15.812 1 94.38 341 GLY B O 1
ATOM 7205 N N . VAL B 1 342 ? 20.5 -20.688 13.781 1 93.31 342 VAL B N 1
ATOM 7206 C CA . VAL B 1 342 ? 21.859 -21 14.172 1 93.31 342 VAL B CA 1
ATOM 7207 C C . VAL B 1 342 ? 22.5 -19.781 14.82 1 93.31 342 VAL B C 1
ATOM 7209 O O . VAL B 1 342 ? 23.141 -19.891 15.867 1 93.31 342 VAL B O 1
ATOM 7212 N N . THR B 1 343 ? 22.359 -18.625 14.141 1 90 343 THR B N 1
ATOM 7213 C CA . THR B 1 343 ? 22.906 -17.391 14.695 1 90 343 THR B CA 1
ATOM 7214 C C . THR B 1 343 ? 21.953 -16.797 15.727 1 90 343 THR B C 1
ATOM 7216 O O . THR B 1 343 ? 20.766 -17.109 15.734 1 90 343 THR B O 1
ATOM 7219 N N . ARG B 1 344 ? 22.516 -15.93 16.531 1 87 344 ARG B N 1
ATOM 7220 C CA . ARG B 1 344 ? 21.688 -15.266 17.531 1 87 344 ARG B CA 1
ATOM 7221 C C . ARG B 1 344 ? 20.562 -14.469 16.875 1 87 344 ARG B C 1
ATOM 7223 O O . ARG B 1 344 ? 19.438 -14.484 17.359 1 87 344 ARG B O 1
ATOM 7230 N N . HIS B 1 345 ? 20.938 -13.883 15.844 1 83.38 345 HIS B N 1
ATOM 7231 C CA . HIS B 1 345 ? 19.938 -13.078 15.133 1 83.38 345 HIS B CA 1
ATOM 7232 C C . HIS B 1 345 ? 18.844 -13.945 14.539 1 83.38 345 HIS B C 1
ATOM 7234 O O . HIS B 1 345 ? 17.656 -13.633 14.68 1 83.38 345 HIS B O 1
ATOM 7240 N N . ALA B 1 346 ? 19.266 -14.977 13.969 1 89.44 346 ALA B N 1
ATOM 7241 C CA . ALA B 1 346 ? 18.297 -15.883 13.367 1 89.44 346 ALA B CA 1
ATOM 7242 C C . ALA B 1 346 ? 17.422 -16.547 14.438 1 89.44 346 ALA B C 1
ATOM 7244 O O . ALA B 1 346 ? 16.219 -16.734 14.242 1 89.44 346 ALA B O 1
ATOM 7245 N N . ALA B 1 347 ? 18.047 -16.859 15.508 1 91.38 347 ALA B N 1
ATOM 7246 C CA . ALA B 1 347 ? 17.297 -17.469 16.609 1 91.38 347 ALA B CA 1
ATOM 7247 C C . ALA B 1 347 ? 16.25 -16.516 17.156 1 91.38 347 ALA B C 1
ATOM 7249 O O . ALA B 1 347 ? 15.117 -16.922 17.438 1 91.38 347 ALA B O 1
ATOM 7250 N N . ARG B 1 348 ? 16.594 -15.344 17.25 1 84.88 348 ARG B N 1
ATOM 7251 C CA . ARG B 1 348 ? 15.648 -14.344 17.75 1 84.88 348 ARG B CA 1
ATOM 7252 C C . ARG B 1 348 ? 14.484 -14.156 16.781 1 84.88 348 ARG B C 1
ATOM 7254 O O . ARG B 1 348 ? 13.328 -14.078 17.188 1 84.88 348 ARG B O 1
ATOM 7261 N N . ARG B 1 349 ? 14.805 -14.055 15.547 1 85.69 349 ARG B N 1
ATOM 7262 C CA . ARG B 1 349 ? 13.773 -13.891 14.523 1 85.69 349 ARG B CA 1
ATOM 7263 C C . ARG B 1 349 ? 12.797 -15.062 14.539 1 85.69 349 ARG B C 1
ATOM 7265 O O . ARG B 1 349 ? 11.578 -14.867 14.531 1 85.69 349 ARG B O 1
ATOM 7272 N N . LEU B 1 350 ? 13.367 -16.234 14.555 1 89.62 350 LEU B N 1
ATOM 7273 C CA . LEU B 1 350 ? 12.523 -17.422 14.562 1 89.62 350 LEU B CA 1
ATOM 7274 C C . LEU B 1 350 ? 11.734 -17.531 15.859 1 89.62 350 LEU B C 1
ATOM 7276 O O . LEU B 1 350 ? 10.594 -18 15.867 1 89.62 350 LEU B O 1
ATOM 7280 N N . GLY B 1 351 ? 12.383 -17.125 16.859 1 87 351 GLY B N 1
ATOM 7281 C CA . GLY B 1 351 ? 11.672 -17.109 18.141 1 87 351 GLY B CA 1
ATOM 7282 C C . GLY B 1 351 ? 10.414 -16.266 18.094 1 87 351 GLY B C 1
ATOM 7283 O O . GLY B 1 351 ? 9.359 -16.688 18.594 1 87 351 GLY B O 1
ATOM 7284 N N . ARG B 1 352 ? 10.516 -15.172 17.484 1 82.75 352 ARG B N 1
ATOM 7285 C CA . ARG B 1 352 ? 9.367 -14.289 17.344 1 82.75 352 ARG B CA 1
ATOM 7286 C C . ARG B 1 352 ? 8.305 -14.898 16.422 1 82.75 352 ARG B C 1
ATOM 7288 O O . ARG B 1 352 ? 7.109 -14.734 16.656 1 82.75 352 ARG B O 1
ATOM 7295 N N . LEU B 1 353 ? 8.75 -15.484 15.461 1 84.38 353 LEU B N 1
ATOM 7296 C CA . LEU B 1 353 ? 7.844 -16.125 14.508 1 84.38 353 LEU B CA 1
ATOM 7297 C C . LEU B 1 353 ? 7.043 -17.234 15.18 1 84.38 353 LEU B C 1
ATOM 7299 O O . LEU B 1 353 ? 5.828 -17.328 15 1 84.38 353 LEU B O 1
ATOM 7303 N N . VAL B 1 354 ? 7.723 -18.031 15.922 1 83.5 354 VAL B N 1
ATOM 7304 C CA . VAL B 1 354 ? 7.098 -19.188 16.547 1 83.5 354 VAL B CA 1
ATOM 7305 C C . VAL B 1 354 ? 6.133 -18.734 17.641 1 83.5 354 VAL B C 1
ATOM 7307 O O . VAL B 1 354 ? 5.215 -19.469 18 1 83.5 354 VAL B O 1
ATOM 7310 N N . ALA B 1 355 ? 6.332 -17.562 18.109 1 78.31 355 ALA B N 1
ATOM 7311 C CA . ALA B 1 355 ? 5.48 -17.016 19.172 1 78.31 355 ALA B CA 1
ATOM 7312 C C . ALA B 1 355 ? 4.168 -16.5 18.594 1 78.31 355 ALA B C 1
ATOM 7314 O O . ALA B 1 355 ? 3.213 -16.25 19.328 1 78.31 355 ALA B O 1
ATOM 7315 N N . LEU B 1 356 ? 4.129 -16.359 17.266 1 75.19 356 LEU B N 1
ATOM 7316 C CA . LEU B 1 356 ? 2.91 -15.867 16.641 1 75.19 356 LEU B CA 1
ATOM 7317 C C . LEU B 1 356 ? 1.801 -16.906 16.719 1 75.19 356 LEU B C 1
ATOM 7319 O O . LEU B 1 356 ? 2.076 -18.109 16.875 1 75.19 356 LEU B O 1
ATOM 7323 N N . ASP B 1 357 ? 0.527 -16.422 16.562 1 65.81 357 ASP B N 1
ATOM 7324 C CA . ASP B 1 357 ? -0.633 -17.312 16.516 1 65.81 357 ASP B CA 1
ATOM 7325 C C . ASP B 1 357 ? -0.538 -18.281 15.352 1 65.81 357 ASP B C 1
ATOM 7327 O O . ASP B 1 357 ? -0.38 -17.859 14.203 1 65.81 357 ASP B O 1
ATOM 7331 N N . PRO B 1 358 ? -0.565 -19.484 15.734 1 63.62 358 PRO B N 1
ATOM 7332 C CA . PRO B 1 358 ? -0.459 -20.516 14.695 1 63.62 358 PRO B CA 1
ATOM 7333 C C . PRO B 1 358 ? -1.556 -20.406 13.633 1 63.62 358 PRO B C 1
ATOM 7335 O O . PRO B 1 358 ? -1.376 -20.859 12.508 1 63.62 358 PRO B O 1
ATOM 7338 N N . ALA B 1 359 ? -2.656 -19.859 14.062 1 63.22 359 ALA B N 1
ATOM 7339 C CA . ALA B 1 359 ? -3.766 -19.766 13.117 1 63.22 359 ALA B CA 1
ATOM 7340 C C . ALA B 1 359 ? -3.4 -18.891 11.922 1 63.22 359 ALA B C 1
ATOM 7342 O O . ALA B 1 359 ? -3.957 -19.047 10.836 1 63.22 359 ALA B O 1
ATOM 7343 N N . THR B 1 360 ? -2.482 -18.016 12.18 1 60.81 360 THR B N 1
ATOM 7344 C CA . THR B 1 360 ? -2.141 -17.047 11.141 1 60.81 360 THR B CA 1
ATOM 7345 C C . THR B 1 360 ? -1.109 -17.641 10.18 1 60.81 360 THR B C 1
ATOM 7347 O O . THR B 1 360 ? -1.217 -17.469 8.961 1 60.81 360 THR B O 1
ATOM 7350 N N . LEU B 1 361 ? -0.117 -18.359 10.766 1 64.31 361 LEU B N 1
ATOM 7351 C CA . LEU B 1 361 ? 1.04 -18.656 9.93 1 64.31 361 LEU B CA 1
ATOM 7352 C C . LEU B 1 361 ? 1.251 -20.172 9.82 1 64.31 361 LEU B C 1
ATOM 7354 O O . LEU B 1 361 ? 2.209 -20.625 9.188 1 64.31 361 LEU B O 1
ATOM 7358 N N . GLY B 1 362 ? 0.262 -20.812 10.312 1 61.56 362 GLY B N 1
ATOM 7359 C CA . GLY B 1 362 ? 0.462 -22.266 10.32 1 61.56 362 GLY B CA 1
ATOM 7360 C C . GLY B 1 362 ? 0.513 -22.859 8.922 1 61.56 362 GLY B C 1
ATOM 7361 O O . GLY B 1 362 ? 1.029 -23.953 8.734 1 61.56 362 GLY B O 1
ATOM 7362 N N . HIS B 1 363 ? 0.119 -22.109 8.039 1 71.19 363 HIS B N 1
ATOM 7363 C CA . HIS B 1 363 ? 0.159 -22.609 6.672 1 71.19 363 HIS B CA 1
ATOM 7364 C C . HIS B 1 363 ? 1.51 -22.328 6.023 1 71.19 363 HIS B C 1
ATOM 7366 O O . HIS B 1 363 ? 1.853 -22.938 5.004 1 71.19 363 HIS B O 1
ATOM 7372 N N . LEU B 1 364 ? 2.254 -21.484 6.781 1 77.25 364 LEU B N 1
ATOM 7373 C CA . LEU B 1 364 ? 3.51 -21.078 6.164 1 77.25 364 LEU B CA 1
ATOM 7374 C C . LEU B 1 364 ? 4.68 -21.859 6.742 1 77.25 364 LEU B C 1
ATOM 7376 O O . LEU B 1 364 ? 5.703 -22.047 6.074 1 77.25 364 LEU B O 1
ATOM 7380 N N . TYR B 1 365 ? 4.508 -22.312 7.977 1 86.06 365 TYR B N 1
ATOM 7381 C CA . TYR B 1 365 ? 5.598 -23.031 8.617 1 86.06 365 TYR B CA 1
ATOM 7382 C C . TYR B 1 365 ? 5.07 -23.938 9.719 1 86.06 365 TYR B C 1
ATOM 7384 O O . TYR B 1 365 ? 3.947 -23.766 10.195 1 86.06 365 TYR B O 1
ATOM 7392 N N . ARG B 1 366 ? 5.863 -24.953 10.031 1 87.88 366 ARG B N 1
ATOM 7393 C CA . ARG B 1 366 ? 5.652 -25.844 11.172 1 87.88 366 ARG B CA 1
ATOM 7394 C C . ARG B 1 366 ? 6.809 -25.75 12.164 1 87.88 366 ARG B C 1
ATOM 7396 O O . ARG B 1 366 ? 7.973 -25.672 11.758 1 87.88 366 ARG B O 1
ATOM 7403 N N . ILE B 1 367 ? 6.438 -25.766 13.414 1 89 367 ILE B N 1
ATOM 7404 C CA . ILE B 1 367 ? 7.461 -25.656 14.453 1 89 367 ILE B CA 1
ATOM 7405 C C . ILE B 1 367 ? 8.062 -27.031 14.727 1 89 367 ILE B C 1
ATOM 7407 O O . ILE B 1 367 ? 7.336 -28 15 1 89 367 ILE B O 1
ATOM 7411 N N . ARG B 1 368 ? 9.328 -27.172 14.625 1 89.81 368 ARG B N 1
ATOM 7412 C CA . ARG B 1 368 ? 10.023 -28.422 14.922 1 89.81 368 ARG B CA 1
ATOM 7413 C C . ARG B 1 368 ? 10.688 -28.359 16.297 1 89.81 368 ARG B C 1
ATOM 7415 O O . ARG B 1 368 ? 10.75 -29.375 17 1 89.81 368 ARG B O 1
ATOM 7422 N N . SER B 1 369 ? 11.219 -27.156 16.578 1 89.62 369 SER B N 1
ATOM 7423 C CA . SER B 1 369 ? 11.828 -26.938 17.891 1 89.62 369 SER B CA 1
ATOM 7424 C C . SER B 1 369 ? 11.586 -25.5 18.375 1 89.62 369 SER B C 1
ATOM 7426 O O . SER B 1 369 ? 11.727 -24.547 17.594 1 89.62 369 SER B O 1
ATOM 7428 N N . GLN B 1 370 ? 11.289 -25.344 19.641 1 85.38 370 GLN B N 1
ATOM 7429 C CA . GLN B 1 370 ? 11.062 -24.016 20.219 1 85.38 370 GLN B CA 1
ATOM 7430 C C . GLN B 1 370 ? 12.188 -23.641 21.188 1 85.38 370 GLN B C 1
ATOM 7432 O O . GLN B 1 370 ? 12.055 -22.688 21.953 1 85.38 370 GLN B O 1
ATOM 7437 N N . ALA B 1 371 ? 13.234 -24.438 21.125 1 88 371 ALA B N 1
ATOM 7438 C CA . ALA B 1 371 ? 14.352 -24.094 22 1 88 371 ALA B CA 1
ATOM 7439 C C . ALA B 1 371 ? 14.891 -22.703 21.703 1 88 371 ALA B C 1
ATOM 7441 O O . ALA B 1 371 ? 15.219 -22.391 20.562 1 88 371 ALA B O 1
ATOM 7442 N N . PRO B 1 372 ? 14.992 -21.891 22.703 1 84.88 372 PRO B N 1
ATOM 7443 C CA . PRO B 1 372 ? 15.414 -20.5 22.453 1 84.88 372 PRO B CA 1
ATOM 7444 C C . PRO B 1 372 ? 16.797 -20.406 21.828 1 84.88 372 PRO B C 1
ATOM 7446 O O . PRO B 1 372 ? 17.062 -19.469 21.062 1 84.88 372 PRO B O 1
ATOM 7449 N N . GLU B 1 373 ? 17.672 -21.281 22.125 1 86.19 373 GLU B N 1
ATOM 7450 C CA . GLU B 1 373 ? 19.047 -21.219 21.625 1 86.19 373 GLU B CA 1
ATOM 7451 C C . GLU B 1 373 ? 19.109 -21.672 20.172 1 86.19 373 GLU B C 1
ATOM 7453 O O . GLU B 1 373 ? 20.016 -21.266 19.438 1 86.19 373 GLU B O 1
ATOM 7458 N N . ARG B 1 374 ? 18.141 -22.531 19.828 1 91 374 ARG B N 1
ATOM 7459 C CA . ARG B 1 374 ? 18.156 -23.047 18.453 1 91 374 ARG B CA 1
ATOM 7460 C C . ARG B 1 374 ? 16.75 -23.375 17.984 1 91 374 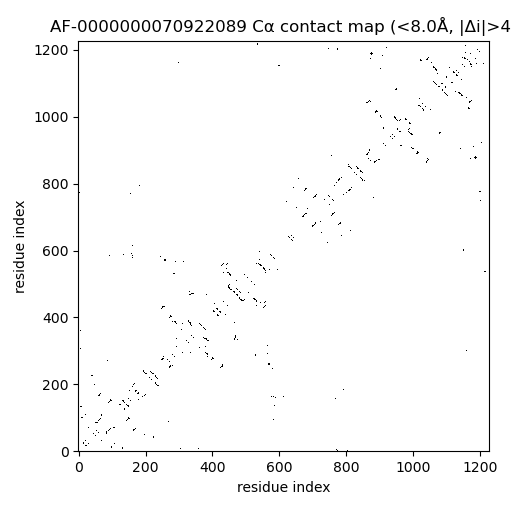ARG B C 1
ATOM 7462 O O . ARG B 1 374 ? 16.438 -24.547 17.75 1 91 374 ARG B O 1
ATOM 7469 N N . PRO B 1 375 ? 15.906 -22.406 17.766 1 93.25 375 PRO B N 1
ATOM 7470 C CA . PRO B 1 375 ? 14.594 -22.688 17.172 1 93.25 375 PRO B CA 1
ATOM 7471 C C . PRO B 1 375 ? 14.688 -23.234 15.758 1 93.25 375 PRO B C 1
ATOM 7473 O O . PRO B 1 375 ? 15.594 -22.859 15 1 93.25 375 PRO B O 1
ATOM 7476 N N . VAL B 1 376 ? 13.852 -24.203 15.461 1 92.88 376 VAL B N 1
ATOM 7477 C CA . VAL B 1 376 ? 13.82 -24.828 14.141 1 92.88 376 VAL B CA 1
ATOM 7478 C C . VAL B 1 376 ? 12.398 -24.797 13.586 1 92.88 376 VAL B C 1
ATOM 7480 O O . VAL B 1 376 ? 11.445 -25.125 14.297 1 92.88 376 VAL B O 1
ATOM 7483 N N . VAL B 1 377 ? 12.297 -24.359 12.352 1 91.88 377 VAL B N 1
ATOM 7484 C CA . VAL B 1 377 ? 11 -24.391 11.688 1 91.88 377 VAL B CA 1
ATOM 7485 C C . VAL B 1 377 ? 11.117 -25.156 10.375 1 91.88 377 VAL B C 1
ATOM 7487 O O . VAL B 1 377 ? 12.18 -25.188 9.75 1 91.88 377 VAL B O 1
ATOM 7490 N N . ASP B 1 378 ? 10.031 -25.844 10.016 1 91.88 378 ASP B N 1
ATOM 7491 C CA . ASP B 1 378 ? 9.906 -26.516 8.727 1 91.88 378 ASP B CA 1
ATOM 7492 C C . ASP B 1 378 ? 9.023 -25.719 7.773 1 91.88 378 ASP B C 1
ATOM 7494 O O . ASP B 1 378 ? 7.961 -25.234 8.164 1 91.88 378 ASP B O 1
ATOM 7498 N N . TYR B 1 379 ? 9.508 -25.531 6.637 1 92 379 TYR B N 1
ATOM 7499 C CA . TYR B 1 379 ? 8.695 -24.984 5.559 1 92 379 TYR B CA 1
ATOM 7500 C C . TYR B 1 379 ? 8.188 -26.078 4.637 1 92 379 TYR B C 1
ATOM 7502 O O . TYR B 1 379 ? 8.914 -26.547 3.752 1 92 379 TYR B O 1
ATOM 7510 N N . PRO B 1 380 ? 6.922 -26.391 4.762 1 87.88 380 PRO B N 1
ATOM 7511 C CA . PRO B 1 380 ? 6.402 -27.516 3.984 1 87.88 380 PRO B CA 1
ATOM 7512 C C . PRO B 1 380 ? 6.438 -27.266 2.479 1 87.88 380 PRO B C 1
ATOM 7514 O O . PRO B 1 380 ? 6.574 -28.203 1.694 1 87.88 380 PRO B O 1
ATOM 7517 N N . GLY B 1 381 ? 6.312 -26.078 2.068 1 90.94 381 GLY B N 1
ATOM 7518 C CA . GLY B 1 381 ? 6.348 -25.75 0.652 1 90.94 381 GLY B CA 1
ATOM 7519 C C . GLY B 1 381 ? 7.75 -25.531 0.123 1 90.94 381 GLY B C 1
ATOM 7520 O O . GLY B 1 381 ? 7.941 -25.312 -1.072 1 90.94 381 GLY B O 1
ATOM 7521 N N . GLY B 1 382 ? 8.727 -25.688 0.99 1 94.19 382 GLY B N 1
ATOM 7522 C CA . GLY B 1 382 ? 10.109 -25.547 0.568 1 94.19 382 GLY B CA 1
ATOM 7523 C C . GLY B 1 382 ? 10.57 -26.672 -0.347 1 94.19 382 GLY B C 1
ATOM 7524 O O . GLY B 1 382 ? 10.086 -27.797 -0.252 1 94.19 382 GLY B O 1
ATOM 7525 N N . LEU B 1 383 ? 11.555 -26.312 -1.26 1 95.5 383 LEU B N 1
ATOM 7526 C CA . LEU B 1 383 ? 12.117 -27.266 -2.203 1 95.5 383 LEU B CA 1
ATOM 7527 C C . LEU B 1 383 ? 13.594 -26.984 -2.453 1 95.5 383 LEU B C 1
ATOM 7529 O O . LEU B 1 383 ? 14.047 -25.844 -2.289 1 95.5 383 LEU B O 1
ATOM 7533 N N . ALA B 1 384 ? 14.312 -28.031 -2.752 1 95.81 384 ALA B N 1
ATOM 7534 C CA . ALA B 1 384 ? 15.602 -27.906 -3.428 1 95.81 384 ALA B CA 1
ATOM 7535 C C . ALA B 1 384 ? 15.5 -28.344 -4.887 1 95.81 384 ALA B C 1
ATOM 7537 O O . ALA B 1 384 ? 14.93 -29.391 -5.188 1 95.81 384 ALA B O 1
ATOM 7538 N N . LEU B 1 385 ? 16 -27.453 -5.785 1 96.62 385 LEU B N 1
ATOM 7539 C CA . LEU B 1 385 ? 15.828 -27.703 -7.211 1 96.62 385 LEU B CA 1
ATOM 7540 C C . LEU B 1 385 ? 17.125 -27.453 -7.973 1 96.62 385 LEU B C 1
ATOM 7542 O O . LEU B 1 385 ? 17.938 -26.625 -7.566 1 96.62 385 LEU B O 1
ATOM 7546 N N . ASP B 1 386 ? 17.312 -28.25 -9.016 1 97.19 386 ASP B N 1
ATOM 7547 C CA . ASP B 1 386 ? 18.281 -27.859 -10.039 1 97.19 386 ASP B CA 1
ATOM 7548 C C . ASP B 1 386 ? 17.734 -26.734 -10.898 1 97.19 386 ASP B C 1
ATOM 7550 O O . ASP B 1 386 ? 16.953 -26.969 -11.828 1 97.19 386 ASP B O 1
ATOM 7554 N N . LEU B 1 387 ? 18.172 -25.547 -10.641 1 97.88 387 LEU B N 1
ATOM 7555 C CA . LEU B 1 387 ? 17.609 -24.359 -11.281 1 97.88 387 LEU B CA 1
ATOM 7556 C C . LEU B 1 387 ? 18 -24.312 -12.75 1 97.88 387 LEU B C 1
ATOM 7558 O O . LEU B 1 387 ? 17.219 -23.859 -13.594 1 97.88 387 LEU B O 1
ATOM 7562 N N . GLY B 1 388 ? 19.219 -24.703 -13.086 1 97.5 388 GLY B N 1
ATOM 7563 C CA . GLY B 1 388 ? 19.625 -24.781 -14.477 1 97.5 388 GLY B CA 1
ATOM 7564 C C . GLY B 1 388 ? 18.734 -25.703 -15.297 1 97.5 388 GLY B C 1
ATOM 7565 O O . GLY B 1 388 ? 18.312 -25.344 -16.406 1 97.5 388 GLY B O 1
ATOM 7566 N N . LEU B 1 389 ? 18.5 -26.828 -14.734 1 97.06 389 LEU B N 1
ATOM 7567 C CA . LEU B 1 389 ? 17.609 -27.781 -15.406 1 97.06 389 LEU B CA 1
ATOM 7568 C C . LEU B 1 389 ? 16.219 -27.203 -15.57 1 97.06 389 LEU B C 1
ATOM 7570 O O . LEU B 1 389 ? 15.594 -27.375 -16.625 1 97.06 389 LEU B O 1
ATOM 7574 N N . LEU B 1 390 ? 15.719 -26.562 -14.523 1 97.88 390 LEU B N 1
ATOM 7575 C CA . LEU B 1 390 ? 14.414 -25.906 -14.617 1 97.88 390 LEU B CA 1
ATOM 7576 C C . LEU B 1 390 ? 14.383 -24.906 -15.766 1 97.88 390 LEU B C 1
ATOM 7578 O O . LEU B 1 390 ? 13.445 -24.906 -16.562 1 97.88 390 LEU B O 1
ATOM 7582 N N . CYS B 1 391 ? 15.414 -24.094 -15.875 1 98.12 391 CYS B N 1
ATOM 7583 C CA . CYS B 1 391 ? 15.477 -23.094 -16.922 1 98.12 391 CYS B CA 1
ATOM 7584 C C . CYS B 1 391 ? 15.469 -23.734 -18.297 1 98.12 391 CYS B C 1
ATOM 7586 O O . CYS B 1 391 ? 14.766 -23.266 -19.203 1 98.12 391 CYS B O 1
ATOM 7588 N N . ARG B 1 392 ? 16.172 -24.766 -18.453 1 97.12 392 ARG B N 1
ATOM 7589 C CA . ARG B 1 392 ? 16.219 -25.469 -19.734 1 97.12 392 ARG B CA 1
ATOM 7590 C C . ARG B 1 392 ? 14.844 -26.016 -20.109 1 97.12 392 ARG B C 1
ATOM 7592 O O . ARG B 1 392 ? 14.422 -25.938 -21.266 1 97.12 392 ARG B O 1
ATOM 7599 N N . HIS B 1 393 ? 14.18 -26.484 -19.156 1 96.38 393 HIS B N 1
ATOM 7600 C CA . HIS B 1 393 ? 12.844 -27.016 -19.422 1 96.38 393 HIS B CA 1
ATOM 7601 C C . HIS B 1 393 ? 11.852 -25.891 -19.719 1 96.38 393 HIS B C 1
ATOM 7603 O O . HIS B 1 393 ? 10.969 -26.047 -20.562 1 96.38 393 HIS B O 1
ATOM 7609 N N . LEU B 1 394 ? 11.984 -24.828 -18.984 1 96.5 394 LEU B N 1
ATOM 7610 C CA . LEU B 1 394 ? 11.109 -23.672 -19.219 1 96.5 394 LEU B CA 1
ATOM 7611 C C . LEU B 1 394 ? 11.32 -23.141 -20.641 1 96.5 394 LEU B C 1
ATOM 7613 O O . LEU B 1 394 ? 10.383 -22.625 -21.25 1 96.5 394 LEU B O 1
ATOM 7617 N N . ALA B 1 395 ? 12.5 -23.281 -21.188 1 97.12 395 ALA B N 1
ATOM 7618 C CA . ALA B 1 395 ? 12.883 -22.672 -22.453 1 97.12 395 ALA B CA 1
ATOM 7619 C C . ALA B 1 395 ? 12.484 -23.562 -23.625 1 97.12 395 ALA B C 1
ATOM 7621 O O . ALA B 1 395 ? 12.484 -23.109 -24.781 1 97.12 395 ALA B O 1
ATOM 7622 N N . ALA B 1 396 ? 12.242 -24.797 -23.422 1 92.06 396 ALA B N 1
ATOM 7623 C CA . ALA B 1 396 ? 12.156 -25.828 -24.453 1 92.06 396 ALA B CA 1
ATOM 7624 C C . ALA B 1 396 ? 11.188 -25.422 -25.562 1 92.06 396 ALA B C 1
ATOM 7626 O O . ALA B 1 396 ? 11.461 -25.641 -26.75 1 92.06 396 ALA B O 1
ATOM 7627 N N . ASP B 1 397 ? 10.102 -24.781 -25.359 1 89.25 397 ASP B N 1
ATOM 7628 C CA . ASP B 1 397 ? 9.141 -24.484 -26.422 1 89.25 397 ASP B CA 1
ATOM 7629 C C . ASP B 1 397 ? 9.062 -22.984 -26.672 1 89.25 397 ASP B C 1
ATOM 7631 O O . ASP B 1 397 ? 8.109 -22.5 -27.297 1 89.25 397 ASP B O 1
ATOM 7635 N N . LEU B 1 398 ? 10.078 -22.266 -26.297 1 96.44 398 LEU B N 1
ATOM 7636 C CA . LEU B 1 398 ? 10.117 -20.828 -26.531 1 96.44 398 LEU B CA 1
ATOM 7637 C C . LEU B 1 398 ? 11.047 -20.5 -27.688 1 96.44 398 LEU B C 1
ATOM 7639 O O . LEU B 1 398 ? 11.938 -21.281 -28.031 1 96.44 398 LEU B O 1
ATOM 7643 N N . ASP B 1 399 ? 10.742 -19.453 -28.438 1 97.75 399 ASP B N 1
ATOM 7644 C CA . ASP B 1 399 ? 11.664 -18.906 -29.422 1 97.75 399 ASP B CA 1
ATOM 7645 C C . ASP B 1 399 ? 12.859 -18.234 -28.75 1 97.75 399 ASP B C 1
ATOM 7647 O O . ASP B 1 399 ? 12.82 -17.031 -28.469 1 97.75 399 ASP B O 1
ATOM 7651 N N . LEU B 1 400 ? 13.867 -18.984 -28.547 1 97.56 400 LEU B N 1
ATOM 7652 C CA . LEU B 1 400 ? 15.078 -18.5 -27.891 1 97.56 400 LEU B CA 1
ATOM 7653 C C . LEU B 1 400 ? 16.172 -18.219 -28.906 1 97.56 400 LEU B C 1
ATOM 7655 O O . LEU B 1 400 ? 16.484 -19.078 -29.734 1 97.56 400 LEU B O 1
ATOM 7659 N N . ARG B 1 401 ? 16.703 -17.062 -28.844 1 96.75 401 ARG B N 1
ATOM 7660 C CA . ARG B 1 401 ? 17.797 -16.625 -29.719 1 96.75 401 ARG B CA 1
ATOM 7661 C C . ARG B 1 401 ? 19.078 -16.375 -28.906 1 96.75 401 ARG B C 1
ATOM 7663 O O . ARG B 1 401 ? 19.125 -15.461 -28.094 1 96.75 401 ARG B O 1
ATOM 7670 N N . PRO B 1 402 ? 20.094 -17.125 -29.172 1 95.06 402 PRO B N 1
ATOM 7671 C CA . PRO B 1 402 ? 21.359 -16.922 -28.438 1 95.06 402 PRO B CA 1
ATOM 7672 C C . PRO B 1 402 ? 22.125 -15.703 -28.922 1 95.06 402 PRO B C 1
ATOM 7674 O O . PRO B 1 402 ? 23.281 -15.828 -29.359 1 95.06 402 PRO B O 1
ATOM 7677 N N . LEU B 1 403 ? 21.547 -14.531 -28.859 1 93.75 403 LEU B N 1
ATOM 7678 C CA . LEU B 1 403 ? 22.109 -13.273 -29.344 1 93.75 403 LEU B CA 1
ATOM 7679 C C . LEU B 1 403 ? 22.141 -12.234 -28.234 1 93.75 403 LEU B C 1
ATOM 7681 O O . LEU B 1 403 ? 21.219 -12.156 -27.422 1 93.75 403 LEU B O 1
ATOM 7685 N N . PRO B 1 404 ? 23.172 -11.445 -28.219 1 91.75 404 PRO B N 1
ATOM 7686 C CA . PRO B 1 404 ? 23.219 -10.328 -27.281 1 91.75 404 PRO B CA 1
ATOM 7687 C C . PRO B 1 404 ? 22.391 -9.133 -27.734 1 91.75 404 PRO B C 1
ATOM 7689 O O . PRO B 1 404 ? 22.328 -8.836 -28.938 1 91.75 404 PRO B O 1
ATOM 7692 N N . VAL B 1 405 ? 21.734 -8.461 -26.812 1 92.88 405 VAL B N 1
ATOM 7693 C CA . VAL B 1 405 ? 21.031 -7.207 -27.062 1 92.88 405 VAL B CA 1
ATOM 7694 C C . VAL B 1 405 ? 21.859 -6.039 -26.516 1 92.88 405 VAL B C 1
ATOM 7696 O O . VAL B 1 405 ? 22.219 -6.016 -25.344 1 92.88 405 VAL B O 1
ATOM 7699 N N . GLY B 1 406 ? 22.094 -5.09 -27.391 1 88.25 406 GLY B N 1
ATOM 7700 C CA . GLY B 1 406 ? 22.922 -3.967 -27 1 88.25 406 GLY B CA 1
ATOM 7701 C C . GLY B 1 406 ? 22.141 -2.814 -26.406 1 88.25 406 GLY B C 1
ATOM 7702 O O . GLY B 1 406 ? 22.625 -2.092 -25.547 1 88.25 406 GLY B O 1
ATOM 7703 N N . ALA B 1 407 ? 21 -2.635 -26.953 1 89.12 407 ALA B N 1
ATOM 7704 C CA . ALA B 1 407 ? 20.188 -1.512 -26.5 1 89.12 407 ALA B CA 1
ATOM 7705 C C . ALA B 1 407 ? 18.703 -1.786 -26.734 1 89.12 407 ALA B C 1
ATOM 7707 O O . ALA B 1 407 ? 18.344 -2.561 -27.625 1 89.12 407 ALA B O 1
ATOM 7708 N N . VAL B 1 408 ? 17.938 -1.195 -25.828 1 90.12 408 VAL B N 1
ATOM 7709 C CA . VAL B 1 408 ? 16.484 -1.188 -25.953 1 90.12 408 VAL B CA 1
ATOM 7710 C C . VAL B 1 408 ? 15.977 0.248 -26.062 1 90.12 408 VAL B C 1
ATOM 7712 O O . VAL B 1 408 ? 16.203 1.063 -25.156 1 90.12 408 VAL B O 1
ATOM 7715 N N . GLU B 1 409 ? 15.359 0.574 -27.141 1 86.62 409 GLU B N 1
ATOM 7716 C CA . GLU B 1 409 ? 14.859 1.926 -27.375 1 86.62 409 GLU B CA 1
ATOM 7717 C C . GLU B 1 409 ? 13.336 1.942 -27.469 1 86.62 409 GLU B C 1
ATOM 7719 O O . GLU B 1 409 ? 12.75 1.155 -28.203 1 86.62 409 GLU B O 1
ATOM 7724 N N . CYS B 1 410 ? 12.766 2.82 -26.703 1 84.19 410 CYS B N 1
ATOM 7725 C CA . CYS B 1 410 ? 11.32 3.008 -26.75 1 84.19 410 CYS B CA 1
ATOM 7726 C C . CYS B 1 410 ? 10.93 4.035 -27.812 1 84.19 410 CYS B C 1
ATOM 7728 O O . CYS B 1 410 ? 11.445 5.152 -27.812 1 84.19 410 CYS B O 1
ATOM 7730 N N . ARG B 1 411 ? 10.125 3.678 -28.734 1 81.75 411 ARG B N 1
ATOM 7731 C CA . ARG B 1 411 ? 9.602 4.566 -29.766 1 81.75 411 ARG B CA 1
ATOM 7732 C C . ARG B 1 411 ? 8.078 4.633 -29.719 1 81.75 411 ARG B C 1
ATOM 7734 O O . ARG B 1 411 ? 7.445 3.855 -29 1 81.75 411 ARG B O 1
ATOM 7741 N N . PRO B 1 412 ? 7.633 5.758 -30.422 1 78.94 412 PRO B N 1
ATOM 7742 C CA . PRO B 1 412 ? 6.176 5.754 -30.531 1 78.94 412 PRO B CA 1
ATOM 7743 C C . PRO B 1 412 ? 5.645 4.531 -31.266 1 78.94 412 PRO B C 1
ATOM 7745 O O . PRO B 1 412 ? 6.078 4.246 -32.375 1 78.94 412 PRO B O 1
ATOM 7748 N N . GLY B 1 413 ? 5.039 3.672 -30.703 1 80.25 413 GLY B N 1
ATOM 7749 C CA . GLY B 1 413 ? 4.355 2.564 -31.359 1 80.25 413 GLY B CA 1
ATOM 7750 C C . GLY B 1 413 ? 5.066 1.235 -31.172 1 80.25 413 GLY B C 1
ATOM 7751 O O . GLY B 1 413 ? 4.453 0.175 -31.312 1 80.25 413 GLY B O 1
ATOM 7752 N N . ASP B 1 414 ? 6.457 1.395 -31.031 1 89.94 414 ASP B N 1
ATOM 7753 C CA . ASP B 1 414 ? 7.141 0.113 -30.875 1 89.94 414 ASP B CA 1
ATOM 7754 C C . ASP B 1 414 ? 8.391 0.252 -30.016 1 89.94 414 ASP B C 1
ATOM 7756 O O . ASP B 1 414 ? 8.727 1.354 -29.578 1 89.94 414 ASP B O 1
ATOM 7760 N N . VAL B 1 415 ? 8.992 -0.936 -29.719 1 92.44 415 VAL B N 1
ATOM 7761 C CA . VAL B 1 415 ? 10.281 -1.039 -29.047 1 92.44 415 VAL B CA 1
ATOM 7762 C C . VAL B 1 415 ? 11.312 -1.64 -29.984 1 92.44 415 VAL B C 1
ATOM 7764 O O . VAL B 1 415 ? 11.062 -2.668 -30.625 1 92.44 415 VAL B O 1
ATOM 7767 N N . GLN B 1 416 ? 12.422 -0.957 -30.078 1 93.69 416 GLN B N 1
ATOM 7768 C CA . GLN B 1 416 ? 13.492 -1.419 -30.969 1 93.69 416 GLN B CA 1
ATOM 7769 C C . GLN B 1 416 ? 14.656 -1.991 -30.156 1 93.69 416 GLN B C 1
ATOM 7771 O O . GLN B 1 416 ? 15.164 -1.343 -29.25 1 93.69 416 GLN B O 1
ATOM 7776 N N . LEU B 1 417 ? 15.047 -3.229 -30.5 1 94.12 417 LEU B N 1
ATOM 7777 C CA . LEU B 1 417 ? 16.203 -3.883 -29.922 1 94.12 417 LEU B CA 1
ATOM 7778 C C . LEU B 1 417 ? 17.391 -3.881 -30.891 1 94.12 417 LEU B C 1
ATOM 7780 O O . LEU B 1 417 ? 17.234 -4.254 -32.062 1 94.12 417 LEU B O 1
ATOM 7784 N N . HIS B 1 418 ? 18.453 -3.412 -30.406 1 93 418 HIS B N 1
ATOM 7785 C CA . HIS B 1 418 ? 19.672 -3.531 -31.188 1 93 418 HIS B CA 1
ATOM 7786 C C . HIS B 1 418 ? 20.359 -4.871 -30.922 1 93 418 HIS B C 1
ATOM 7788 O O . HIS B 1 418 ? 20.922 -5.09 -29.859 1 93 418 HIS B O 1
ATOM 7794 N N . VAL B 1 419 ? 20.281 -5.734 -31.891 1 92.38 419 VAL B N 1
ATOM 7795 C CA . VAL B 1 419 ? 20.859 -7.078 -31.828 1 92.38 419 VAL B CA 1
ATOM 7796 C C . VAL B 1 419 ? 21.984 -7.211 -32.844 1 92.38 419 VAL B C 1
ATOM 7798 O O . VAL B 1 419 ? 21.734 -7.504 -34.031 1 92.38 419 VAL B O 1
ATOM 7801 N N . GLY B 1 420 ? 23.172 -7.18 -32.375 1 83.94 420 GLY B N 1
ATOM 7802 C CA . GLY B 1 420 ? 24.281 -7.09 -33.312 1 83.94 420 GLY B CA 1
ATOM 7803 C C . GLY B 1 420 ? 24.203 -5.871 -34.219 1 83.94 420 GLY B C 1
ATOM 7804 O O . GLY B 1 420 ? 24.188 -4.738 -33.719 1 83.94 420 GLY B O 1
ATOM 7805 N N . HIS B 1 421 ? 24.125 -6.227 -35.5 1 85.81 421 HIS B N 1
ATOM 7806 C CA . HIS B 1 421 ? 24.062 -5.145 -36.469 1 85.81 421 HIS B CA 1
ATOM 7807 C C . HIS B 1 421 ? 22.641 -4.93 -36.969 1 85.81 421 HIS B C 1
ATOM 7809 O O . HIS B 1 421 ? 22.391 -4.09 -37.844 1 85.81 421 HIS B O 1
ATOM 7815 N N . GLU B 1 422 ? 21.781 -5.543 -36.312 1 92.69 422 GLU B N 1
ATOM 7816 C CA . GLU B 1 422 ? 20.391 -5.453 -36.75 1 92.69 422 GLU B CA 1
ATOM 7817 C C . GLU B 1 422 ? 19.5 -4.809 -35.719 1 92.69 422 GLU B C 1
ATOM 7819 O O . GLU B 1 422 ? 19.828 -4.824 -34.531 1 92.69 422 GLU B O 1
ATOM 7824 N N . THR B 1 423 ? 18.5 -4.168 -36.188 1 93.94 423 THR B N 1
ATOM 7825 C CA . THR B 1 423 ? 17.453 -3.646 -35.344 1 93.94 423 THR B CA 1
ATOM 7826 C C . THR B 1 423 ? 16.172 -4.469 -35.469 1 93.94 423 THR B C 1
ATOM 7828 O O . THR B 1 423 ? 15.703 -4.699 -36.594 1 93.94 423 THR B O 1
ATOM 7831 N N . ARG B 1 424 ? 15.648 -4.973 -34.406 1 95.31 424 ARG B N 1
ATOM 7832 C CA . ARG B 1 424 ? 14.406 -5.742 -34.406 1 95.31 424 ARG B CA 1
ATOM 7833 C C . ARG B 1 424 ? 13.312 -4.992 -33.656 1 95.31 424 ARG B C 1
ATOM 7835 O O . ARG B 1 424 ? 13.578 -4.348 -32.625 1 95.31 424 ARG B O 1
ATOM 7842 N N . ARG B 1 425 ? 12.102 -5.141 -34.156 1 95.44 425 ARG B N 1
ATOM 7843 C CA . ARG B 1 425 ? 10.992 -4.371 -33.625 1 95.44 425 ARG B CA 1
ATOM 7844 C C . ARG B 1 425 ? 10.008 -5.273 -32.906 1 95.44 425 ARG B C 1
ATOM 7846 O O . ARG B 1 425 ? 9.719 -6.387 -33.344 1 95.44 425 ARG B O 1
ATOM 7853 N N . PHE B 1 426 ? 9.531 -4.797 -31.75 1 96.31 426 PHE B N 1
ATOM 7854 C CA . PHE B 1 426 ? 8.523 -5.477 -30.938 1 96.31 426 PHE B CA 1
ATOM 7855 C C . PHE B 1 426 ? 7.504 -4.484 -30.391 1 96.31 426 PHE B C 1
ATOM 7857 O O . PHE B 1 426 ? 7.715 -3.273 -30.453 1 96.31 426 PHE B O 1
ATOM 7864 N N . ASP B 1 427 ? 6.352 -5.004 -29.938 1 94.5 427 ASP B N 1
ATOM 7865 C CA . ASP B 1 427 ? 5.324 -4.152 -29.359 1 94.5 427 ASP B CA 1
ATOM 7866 C C . ASP B 1 427 ? 5.68 -3.764 -27.922 1 94.5 427 ASP B C 1
ATOM 7868 O O . ASP B 1 427 ? 5.234 -2.729 -27.422 1 94.5 427 ASP B O 1
ATOM 7872 N N . ALA B 1 428 ? 6.418 -4.594 -27.219 1 93.88 428 ALA B N 1
ATOM 7873 C CA . ALA B 1 428 ? 6.887 -4.387 -25.859 1 93.88 428 ALA B CA 1
ATOM 7874 C C . ALA B 1 428 ? 8.164 -5.18 -25.578 1 93.88 428 ALA B C 1
ATOM 7876 O O . ALA B 1 428 ? 8.531 -6.051 -26.375 1 93.88 428 ALA B O 1
ATOM 7877 N N . ALA B 1 429 ? 8.805 -4.836 -24.516 1 95.5 429 ALA B N 1
ATOM 7878 C CA . ALA B 1 429 ? 10.016 -5.566 -24.141 1 95.5 429 ALA B CA 1
ATOM 7879 C C . ALA B 1 429 ? 10.109 -5.715 -22.625 1 95.5 429 ALA B C 1
ATOM 7881 O O . ALA B 1 429 ? 9.57 -4.895 -21.875 1 95.5 429 ALA B O 1
ATOM 7882 N N . ILE B 1 430 ? 10.703 -6.801 -22.203 1 96.44 430 ILE B N 1
ATOM 7883 C CA . ILE B 1 430 ? 11.031 -7.031 -20.797 1 96.44 430 ILE B CA 1
ATOM 7884 C C . ILE B 1 430 ? 12.539 -7.207 -20.641 1 96.44 430 ILE B C 1
ATOM 7886 O O . ILE B 1 430 ? 13.141 -8.07 -21.281 1 96.44 430 ILE B O 1
ATOM 7890 N N . ILE B 1 431 ? 13.109 -6.395 -19.828 1 95.38 431 ILE B N 1
ATOM 7891 C CA . ILE B 1 431 ? 14.531 -6.5 -19.516 1 95.38 431 ILE B CA 1
ATOM 7892 C C . ILE B 1 431 ? 14.719 -7.367 -18.266 1 95.38 431 ILE B C 1
ATOM 7894 O O . ILE B 1 431 ? 14.336 -6.977 -17.172 1 95.38 431 ILE B O 1
ATOM 7898 N N . ALA B 1 432 ? 15.258 -8.523 -18.422 1 96.5 432 ALA B N 1
ATOM 7899 C CA . ALA B 1 432 ? 15.492 -9.492 -17.344 1 96.5 432 ALA B CA 1
ATOM 7900 C C . ALA B 1 432 ? 16.938 -9.992 -17.359 1 96.5 432 ALA B C 1
ATOM 7902 O O . ALA B 1 432 ? 17.172 -11.203 -17.328 1 96.5 432 ALA B O 1
ATOM 7903 N N . THR B 1 433 ? 17.875 -9.07 -17.234 1 93.31 433 THR B N 1
ATOM 7904 C CA . THR B 1 433 ? 19.281 -9.375 -17.547 1 93.31 433 THR B CA 1
ATOM 7905 C C . THR B 1 433 ? 20.062 -9.664 -16.266 1 93.31 433 THR B C 1
ATOM 7907 O O . THR B 1 433 ? 21.266 -9.875 -16.312 1 93.31 433 THR B O 1
ATOM 7910 N N . GLY B 1 434 ? 19.422 -9.641 -15.156 1 91.5 434 GLY B N 1
ATOM 7911 C CA . GLY B 1 434 ? 20.109 -9.922 -13.906 1 91.5 434 GLY B CA 1
ATOM 7912 C C . GLY B 1 434 ? 21.266 -8.977 -13.648 1 91.5 434 GLY B C 1
ATOM 7913 O O . GLY B 1 434 ? 21.109 -7.758 -13.695 1 91.5 434 GLY B O 1
ATOM 7914 N N . ALA B 1 435 ? 22.484 -9.516 -13.469 1 83.25 435 ALA B N 1
ATOM 7915 C CA . ALA B 1 435 ? 23.656 -8.758 -13.062 1 83.25 435 ALA B CA 1
ATOM 7916 C C . ALA B 1 435 ? 24.375 -8.172 -14.273 1 83.25 435 ALA B C 1
ATOM 7918 O O . ALA B 1 435 ? 25.344 -7.422 -14.133 1 83.25 435 ALA B O 1
ATOM 7919 N N . VAL B 1 436 ? 23.859 -8.492 -15.398 1 79.44 436 VAL B N 1
ATOM 7920 C CA . VAL B 1 436 ? 24.516 -7.988 -16.609 1 79.44 436 VAL B CA 1
ATOM 7921 C C . VAL B 1 436 ? 24.25 -6.492 -16.75 1 79.44 436 VAL B C 1
ATOM 7923 O O . VAL B 1 436 ? 23.109 -6.051 -16.656 1 79.44 436 VAL B O 1
ATOM 7926 N N . ARG B 1 437 ? 25.375 -5.781 -16.938 1 74.75 437 ARG B N 1
ATOM 7927 C CA . ARG B 1 437 ? 25.297 -4.332 -17.094 1 74.75 437 ARG B CA 1
ATOM 7928 C C . ARG B 1 437 ? 25.312 -3.938 -18.562 1 74.75 437 ARG B C 1
ATOM 7930 O O . ARG B 1 437 ? 25.656 -4.75 -19.422 1 74.75 437 ARG B O 1
ATOM 7937 N N . GLY B 1 438 ? 24.891 -2.799 -18.859 1 66.5 438 GLY B N 1
ATOM 7938 C CA . GLY B 1 438 ? 25.109 -2.262 -20.203 1 66.5 438 GLY B CA 1
ATOM 7939 C C . GLY B 1 438 ? 23.828 -2.168 -21.016 1 66.5 438 GLY B C 1
ATOM 7940 O O . GLY B 1 438 ? 23.781 -1.495 -22.047 1 66.5 438 GLY B O 1
ATOM 7941 N N . ILE B 1 439 ? 22.953 -3.076 -20.703 1 65.62 439 ILE B N 1
ATOM 7942 C CA . ILE B 1 439 ? 21.703 -2.914 -21.438 1 65.62 439 ILE B CA 1
ATOM 7943 C C . ILE B 1 439 ? 20.953 -1.682 -20.938 1 65.62 439 ILE B C 1
ATOM 7945 O O . ILE B 1 439 ? 20.656 -1.584 -19.734 1 65.62 439 ILE B O 1
ATOM 7949 N N . CYS B 1 440 ? 20.812 -0.709 -21.797 1 64.12 440 CYS B N 1
ATOM 7950 C CA . CYS B 1 440 ? 20.422 0.627 -21.359 1 64.12 440 CYS B CA 1
ATOM 7951 C C . CYS B 1 440 ? 18.969 0.925 -21.703 1 64.12 440 CYS B C 1
ATOM 7953 O O . CYS B 1 440 ? 18.547 0.731 -22.844 1 64.12 440 CYS B O 1
ATOM 7955 N N . CYS B 1 441 ? 18.172 0.836 -20.859 1 72.81 441 CYS B N 1
ATOM 7956 C CA . CYS B 1 441 ? 16.922 1.573 -21 1 72.81 441 CYS B CA 1
ATOM 7957 C C . CYS B 1 441 ? 16.875 2.74 -20.016 1 72.81 441 CYS B C 1
ATOM 7959 O O . CYS B 1 441 ? 17.188 2.58 -18.828 1 72.81 441 CYS B O 1
ATOM 7961 N N . PRO B 1 442 ? 16.703 3.938 -20.562 1 66.31 442 PRO B N 1
ATOM 7962 C CA . PRO B 1 442 ? 16.625 5.082 -19.656 1 66.31 442 PRO B CA 1
ATOM 7963 C C . PRO B 1 442 ? 15.672 4.852 -18.484 1 66.31 442 PRO B C 1
ATOM 7965 O O . PRO B 1 442 ? 14.578 4.305 -18.688 1 66.31 442 PRO B O 1
ATOM 7968 N N . GLY B 1 443 ? 16.141 5.051 -17.297 1 69.19 443 GLY B N 1
ATOM 7969 C CA . GLY B 1 443 ? 15.281 4.992 -16.125 1 69.19 443 GLY B CA 1
ATOM 7970 C C . GLY B 1 443 ? 15.359 3.66 -15.398 1 69.19 443 GLY B C 1
ATOM 7971 O O . GLY B 1 443 ? 14.75 3.488 -14.336 1 69.19 443 GLY B O 1
ATOM 7972 N N . GLN B 1 444 ? 16.109 2.775 -15.93 1 78.19 444 GLN B N 1
ATOM 7973 C CA . GLN B 1 444 ? 16.219 1.463 -15.297 1 78.19 444 GLN B CA 1
ATOM 7974 C C . GLN B 1 444 ? 17.031 1.543 -14 1 78.19 444 GLN B C 1
ATOM 7976 O O . GLN B 1 444 ? 18.094 2.154 -13.969 1 78.19 444 GLN B O 1
ATOM 7981 N N . PRO B 1 445 ? 16.469 0.97 -12.914 1 79.69 445 PRO B N 1
ATOM 7982 C CA . PRO B 1 445 ? 17.297 0.875 -11.711 1 79.69 445 PRO B CA 1
ATOM 7983 C C . PRO B 1 445 ? 18.5 -0.053 -11.891 1 79.69 445 PRO B C 1
ATOM 7985 O O . PRO B 1 445 ? 18.406 -1.057 -12.602 1 79.69 445 PRO B O 1
ATOM 7988 N N . VAL B 1 446 ? 19.562 0.308 -11.219 1 80.31 446 VAL B N 1
ATOM 7989 C CA . VAL B 1 446 ? 20.781 -0.472 -11.328 1 80.31 446 VAL B CA 1
ATOM 7990 C C . VAL B 1 446 ? 21.031 -1.232 -10.031 1 80.31 446 VAL B C 1
ATOM 7992 O O . VAL B 1 446 ? 21.375 -0.632 -9.008 1 80.31 446 VAL B O 1
ATOM 7995 N N . PRO B 1 447 ? 20.891 -2.527 -10.117 1 87.38 447 PRO B N 1
ATOM 7996 C CA . PRO B 1 447 ? 21.141 -3.314 -8.914 1 87.38 447 PRO B CA 1
ATOM 7997 C C . PRO B 1 447 ? 22.641 -3.469 -8.609 1 87.38 447 PRO B C 1
ATOM 7999 O O . PRO B 1 447 ? 23.469 -3.33 -9.508 1 87.38 447 PRO B O 1
ATOM 8002 N N . ALA B 1 448 ? 22.984 -3.68 -7.34 1 86.44 448 ALA B N 1
ATOM 8003 C CA . ALA B 1 448 ? 24.312 -4.152 -6.977 1 86.44 448 ALA B CA 1
ATOM 8004 C C . ALA B 1 448 ? 24.516 -5.602 -7.398 1 86.44 448 ALA B C 1
ATOM 8006 O O . ALA B 1 448 ? 23.547 -6.297 -7.738 1 86.44 448 ALA B O 1
ATOM 8007 N N . VAL B 1 449 ? 25.797 -5.98 -7.539 1 92.12 449 VAL B N 1
ATOM 8008 C CA . VAL B 1 449 ? 26.125 -7.355 -7.91 1 92.12 449 VAL B CA 1
ATOM 8009 C C . VAL B 1 449 ? 26.844 -8.047 -6.758 1 92.12 449 VAL B C 1
ATOM 8011 O O . VAL B 1 449 ? 27.781 -7.477 -6.18 1 92.12 449 VAL B O 1
ATOM 8014 N N . VAL B 1 450 ? 26.406 -9.219 -6.422 1 94.31 450 VAL B N 1
ATOM 8015 C CA . VAL B 1 450 ? 27 -10.016 -5.355 1 94.31 450 VAL B CA 1
ATOM 8016 C C . VAL B 1 450 ? 27.359 -11.398 -5.891 1 94.31 450 VAL B C 1
ATOM 8018 O O . VAL B 1 450 ? 26.531 -12.062 -6.527 1 94.31 450 VAL B O 1
ATOM 8021 N N . GLY B 1 451 ? 28.594 -11.789 -5.629 1 95 451 GLY B N 1
ATOM 8022 C CA . GLY B 1 451 ? 29.016 -13.125 -6.02 1 95 451 GLY B CA 1
ATOM 8023 C C . GLY B 1 451 ? 28.703 -14.172 -4.969 1 95 451 GLY B C 1
ATOM 8024 O O . GLY B 1 451 ? 28.766 -13.891 -3.768 1 95 451 GLY B O 1
ATOM 8025 N N . GLY B 1 452 ? 28.391 -15.352 -5.426 1 95.62 452 GLY B N 1
ATOM 8026 C CA . GLY B 1 452 ? 28.172 -16.484 -4.535 1 95.62 452 GLY B CA 1
ATOM 8027 C C . GLY B 1 452 ? 28.703 -17.797 -5.078 1 95.62 452 GLY B C 1
ATOM 8028 O O . GLY B 1 452 ? 28.594 -18.062 -6.277 1 95.62 452 GLY B O 1
ATOM 8029 N N . GLN B 1 453 ? 29.359 -18.578 -4.199 1 96.81 453 GLN B N 1
ATOM 8030 C CA . GLN B 1 453 ? 29.891 -19.891 -4.574 1 96.81 453 GLN B CA 1
ATOM 8031 C C . GLN B 1 453 ? 29.266 -21 -3.74 1 96.81 453 GLN B C 1
ATOM 8033 O O . GLN B 1 453 ? 29.047 -20.828 -2.541 1 96.81 453 GLN B O 1
ATOM 8038 N N . MET B 1 454 ? 28.922 -22.062 -4.387 1 97.56 454 MET B N 1
ATOM 8039 C CA . MET B 1 454 ? 28.516 -23.312 -3.748 1 97.56 454 MET B CA 1
ATOM 8040 C C . MET B 1 454 ? 29.625 -24.359 -3.836 1 97.56 454 MET B C 1
ATOM 8042 O O . MET B 1 454 ? 30.438 -24.344 -4.77 1 97.56 454 MET B O 1
ATOM 8046 N N . THR B 1 455 ? 29.609 -25.203 -2.854 1 97.38 455 THR B N 1
ATOM 8047 C CA . THR B 1 455 ? 30.609 -26.266 -2.762 1 97.38 455 THR B CA 1
ATOM 8048 C C . THR B 1 455 ? 29.938 -27.625 -2.734 1 97.38 455 THR B C 1
ATOM 8050 O O . THR B 1 455 ? 28.969 -27.844 -1.987 1 97.38 455 THR B O 1
ATOM 8053 N N . ARG B 1 456 ? 30.422 -28.516 -3.574 1 97 456 ARG B N 1
ATOM 8054 C CA . ARG B 1 456 ? 29.953 -29.891 -3.564 1 97 456 ARG B CA 1
ATOM 8055 C C . ARG B 1 456 ? 30.938 -30.812 -2.826 1 97 456 ARG B C 1
ATOM 8057 O O . ARG B 1 456 ? 32.156 -30.688 -2.998 1 97 456 ARG B O 1
ATOM 8064 N N . ILE B 1 457 ? 30.359 -31.656 -2.006 1 95.62 457 ILE B N 1
ATOM 8065 C CA . ILE B 1 457 ? 31.234 -32.531 -1.252 1 95.62 457 ILE B CA 1
ATOM 8066 C C . ILE B 1 457 ? 30.781 -34 -1.431 1 95.62 457 ILE B C 1
ATOM 8068 O O . ILE B 1 457 ? 29.594 -34.25 -1.592 1 95.62 457 ILE B O 1
ATOM 8072 N N . ALA B 1 458 ? 31.734 -34.844 -1.282 1 92 458 ALA B N 1
ATOM 8073 C CA . ALA B 1 458 ? 31.469 -36.281 -1.438 1 92 458 ALA B CA 1
ATOM 8074 C C . ALA B 1 458 ? 31.219 -36.938 -0.086 1 92 458 ALA B C 1
ATOM 8076 O O . ALA B 1 458 ? 30.703 -38.062 -0.022 1 92 458 ALA B O 1
ATOM 8077 N N . THR B 1 459 ? 31.469 -36.219 0.964 1 87.12 459 THR B N 1
ATOM 8078 C CA . THR B 1 459 ? 31.281 -36.75 2.311 1 87.12 459 THR B CA 1
ATOM 8079 C C . THR B 1 459 ? 29.797 -36.906 2.623 1 87.12 459 THR B C 1
ATOM 8081 O O . THR B 1 459 ? 29.031 -35.969 2.486 1 87.12 459 THR B O 1
ATOM 8084 N N . ARG B 1 460 ? 29.453 -38.062 3.059 1 86.06 460 ARG B N 1
ATOM 8085 C CA . ARG B 1 460 ? 28.062 -38.312 3.457 1 86.06 460 ARG B CA 1
ATOM 8086 C C . ARG B 1 460 ? 27.781 -37.719 4.84 1 86.06 460 ARG B C 1
ATOM 8088 O O . ARG B 1 460 ? 28.5 -38.031 5.801 1 86.06 460 ARG B O 1
ATOM 8095 N N . LEU B 1 461 ? 26.812 -36.906 4.832 1 86.88 461 LEU B N 1
ATOM 8096 C CA . LEU B 1 461 ? 26.453 -36.281 6.094 1 86.88 461 LEU B CA 1
ATOM 8097 C C . LEU B 1 461 ? 25.25 -36.969 6.73 1 86.88 461 LEU B C 1
ATOM 8099 O O . LEU B 1 461 ? 24.203 -37.125 6.094 1 86.88 461 LEU B O 1
ATOM 8103 N N . ALA B 1 462 ? 25.375 -37.531 7.91 1 71.88 462 ALA B N 1
ATOM 8104 C CA . ALA B 1 462 ? 24.375 -38.344 8.602 1 71.88 462 ALA B CA 1
ATOM 8105 C C . ALA B 1 462 ? 23.094 -37.562 8.82 1 71.88 462 ALA B C 1
ATOM 8107 O O . ALA B 1 462 ? 22 -38.125 8.75 1 71.88 462 ALA B O 1
ATOM 8108 N N . GLY B 1 463 ? 23.156 -36.344 9.141 1 65.5 463 GLY B N 1
ATOM 8109 C CA . GLY B 1 463 ? 21.984 -35.594 9.523 1 65.5 463 GLY B CA 1
ATOM 8110 C C . GLY B 1 463 ? 21.219 -35.031 8.344 1 65.5 463 GLY B C 1
ATOM 8111 O O . GLY B 1 463 ? 20.125 -34.469 8.508 1 65.5 463 GLY B O 1
ATOM 8112 N N . VAL B 1 464 ? 21.797 -35.188 7.191 1 69.38 464 VAL B N 1
ATOM 8113 C CA . VAL B 1 464 ? 21.125 -34.625 6.031 1 69.38 464 VAL B CA 1
ATOM 8114 C C . VAL B 1 464 ? 20.281 -35.688 5.34 1 69.38 464 VAL B C 1
ATOM 8116 O O . VAL B 1 464 ? 20.812 -36.688 4.848 1 69.38 464 VAL B O 1
ATOM 8119 N N . ARG B 1 465 ? 19.062 -35.812 5.75 1 65.38 465 ARG B N 1
ATOM 8120 C CA . ARG B 1 465 ? 18.109 -36.781 5.191 1 65.38 465 ARG B CA 1
ATOM 8121 C C . ARG B 1 465 ? 17.484 -36.219 3.91 1 65.38 465 ARG B C 1
ATOM 8123 O O . ARG B 1 465 ? 18.125 -35.469 3.18 1 65.38 465 ARG B O 1
ATOM 8130 N N . GLU B 1 466 ? 16.234 -36.594 3.701 1 72.81 466 GLU B N 1
ATOM 8131 C CA . GLU B 1 466 ? 15.461 -36.344 2.494 1 72.81 466 GLU B CA 1
ATOM 8132 C C . GLU B 1 466 ? 15 -34.875 2.459 1 72.81 466 GLU B C 1
ATOM 8134 O O . GLU B 1 466 ? 14.438 -34.438 1.461 1 72.81 466 GLU B O 1
ATOM 8139 N N . SER B 1 467 ? 15.453 -34.031 3.416 1 83.44 467 SER B N 1
ATOM 8140 C CA . SER B 1 467 ? 15.047 -32.625 3.412 1 83.44 467 SER B CA 1
ATOM 8141 C C . SER B 1 467 ? 16.25 -31.703 3.309 1 83.44 467 SER B C 1
ATOM 8143 O O . SER B 1 467 ? 17.375 -32.094 3.66 1 83.44 467 SER B O 1
ATOM 8145 N N . ALA B 1 468 ? 16.062 -30.594 2.699 1 92.88 468 ALA B N 1
ATOM 8146 C CA . ALA B 1 468 ? 17.062 -29.547 2.658 1 92.88 468 ALA B CA 1
ATOM 8147 C C . ALA B 1 468 ? 17.203 -28.859 4.012 1 92.88 468 ALA B C 1
ATOM 8149 O O . ALA B 1 468 ? 16.203 -28.688 4.723 1 92.88 468 ALA B O 1
ATOM 8150 N N . LEU B 1 469 ? 18.391 -28.531 4.387 1 94.06 469 LEU B N 1
ATOM 8151 C CA . LEU B 1 469 ? 18.656 -27.812 5.629 1 94.06 469 LEU B CA 1
ATOM 8152 C C . LEU B 1 469 ? 19.125 -26.391 5.352 1 94.06 469 LEU B C 1
ATOM 8154 O O . LEU B 1 469 ? 19.906 -26.172 4.422 1 94.06 469 LEU B O 1
ATOM 8158 N N . SER B 1 470 ? 18.562 -25.453 6.07 1 94.5 470 SER B N 1
ATOM 8159 C CA . SER B 1 470 ? 19.016 -24.062 5.945 1 94.5 470 SER B CA 1
ATOM 8160 C C . SER B 1 470 ? 19.219 -23.438 7.312 1 94.5 470 SER B C 1
ATOM 8162 O O . SER B 1 470 ? 18.594 -23.828 8.297 1 94.5 470 SER B O 1
ATOM 8164 N N . GLY B 1 471 ? 20.062 -22.484 7.418 1 93.12 471 GLY B N 1
ATOM 8165 C CA . GLY B 1 471 ? 20.469 -21.703 8.578 1 93.12 471 GLY B CA 1
ATOM 8166 C C . GLY B 1 471 ? 21.578 -20.719 8.273 1 93.12 471 GLY B C 1
ATOM 8167 O O . GLY B 1 471 ? 21.406 -19.797 7.461 1 93.12 471 GLY B O 1
ATOM 8168 N N . GLN B 1 472 ? 22.734 -20.922 8.961 1 92.5 472 GLN B N 1
ATOM 8169 C CA . GLN B 1 472 ? 23.922 -20.234 8.492 1 92.5 472 GLN B CA 1
ATOM 8170 C C . GLN B 1 472 ? 24.516 -20.906 7.258 1 92.5 472 GLN B C 1
ATOM 8172 O O . GLN B 1 472 ? 25.531 -21.609 7.348 1 92.5 472 GLN B O 1
ATOM 8177 N N . GLY B 1 473 ? 23.859 -20.609 6.137 1 93.38 473 GLY B N 1
ATOM 8178 C CA . GLY B 1 473 ? 24.062 -21.375 4.91 1 93.38 473 GLY B CA 1
ATOM 8179 C C . GLY B 1 473 ? 23.031 -22.469 4.711 1 93.38 473 GLY B C 1
ATOM 8180 O O . GLY B 1 473 ? 22.031 -22.516 5.418 1 93.38 473 GLY B O 1
ATOM 8181 N N . TYR B 1 474 ? 23.266 -23.312 3.67 1 94.69 474 TYR B N 1
ATOM 8182 C CA . TYR B 1 474 ? 22.344 -24.406 3.439 1 94.69 474 TYR B CA 1
ATOM 8183 C C . TYR B 1 474 ? 23.062 -25.641 2.916 1 94.69 474 TYR B C 1
ATOM 8185 O O . TYR B 1 474 ? 24.188 -25.531 2.4 1 94.69 474 TYR B O 1
ATOM 8193 N N . CYS B 1 475 ? 22.516 -26.734 3.176 1 95.31 475 CYS B N 1
ATOM 8194 C CA . CYS B 1 475 ? 22.984 -28.047 2.736 1 95.31 475 CYS B CA 1
ATOM 8195 C C . CYS B 1 475 ? 21.875 -28.812 2.029 1 95.31 475 CYS B C 1
ATOM 8197 O O . CYS B 1 475 ? 20.828 -29.062 2.607 1 95.31 475 CYS B O 1
ATOM 8199 N N . LEU B 1 476 ? 22.125 -29.188 0.789 1 94.5 476 LEU B N 1
ATOM 8200 C CA . LEU B 1 476 ? 21.141 -29.859 -0.041 1 94.5 476 LEU B CA 1
ATOM 8201 C C . LEU B 1 476 ? 21.688 -31.203 -0.526 1 94.5 476 LEU B C 1
ATOM 8203 O O . LEU B 1 476 ? 22.875 -31.344 -0.789 1 94.5 476 LEU B O 1
ATOM 8207 N N . PRO B 1 477 ? 20.766 -32.094 -0.656 1 91.5 477 PRO B N 1
ATOM 8208 C CA . PRO B 1 477 ? 21.219 -33.344 -1.248 1 91.5 477 PRO B CA 1
ATOM 8209 C C . PRO B 1 477 ? 21.578 -33.219 -2.725 1 91.5 477 PRO B C 1
ATOM 8211 O O . PRO B 1 477 ? 21.031 -32.344 -3.424 1 91.5 477 PRO B O 1
ATOM 8214 N N . ALA B 1 478 ? 22.516 -34 -3.102 1 89.5 478 ALA B N 1
ATOM 8215 C CA . ALA B 1 478 ? 22.922 -34.156 -4.496 1 89.5 478 ALA B CA 1
ATOM 8216 C C . ALA B 1 478 ? 22.953 -35.625 -4.906 1 89.5 478 ALA B C 1
ATOM 8218 O O . ALA B 1 478 ? 22.594 -36.5 -4.125 1 89.5 478 ALA B O 1
ATOM 8219 N N . ASP B 1 479 ? 23.266 -35.844 -6.168 1 84 479 ASP B N 1
ATOM 8220 C CA . ASP B 1 479 ? 23.312 -37.219 -6.68 1 84 479 ASP B CA 1
ATOM 8221 C C . ASP B 1 479 ? 24.406 -38.031 -5.992 1 84 479 ASP B C 1
ATOM 8223 O O . ASP B 1 479 ? 25.391 -37.469 -5.504 1 84 479 ASP B O 1
ATOM 8227 N N . GLU B 1 480 ? 24.188 -39.312 -5.906 1 82.81 480 GLU B N 1
ATOM 8228 C CA . GLU B 1 480 ? 25.172 -40.281 -5.457 1 82.81 480 GLU B CA 1
ATOM 8229 C C . GLU B 1 480 ? 25.594 -40.031 -4.012 1 82.81 480 GLU B C 1
ATOM 8231 O O . GLU B 1 480 ? 26.766 -40.125 -3.672 1 82.81 480 GLU B O 1
ATOM 8236 N N . GLY B 1 481 ? 24.688 -39.531 -3.238 1 83.62 481 GLY B N 1
ATOM 8237 C CA . GLY B 1 481 ? 24.953 -39.344 -1.819 1 83.62 481 GLY B CA 1
ATOM 8238 C C . GLY B 1 481 ? 25.781 -38.125 -1.517 1 83.62 481 GLY B C 1
ATOM 8239 O O . GLY B 1 481 ? 26.203 -37.906 -0.377 1 83.62 481 GLY B O 1
ATOM 8240 N N . GLN B 1 482 ? 26 -37.344 -2.475 1 92.12 482 GLN B N 1
ATOM 8241 C CA . GLN B 1 482 ? 26.75 -36.094 -2.293 1 92.12 482 GLN B CA 1
ATOM 8242 C C . GLN B 1 482 ? 25.844 -34.969 -1.845 1 92.12 482 GLN B C 1
ATOM 8244 O O . GLN B 1 482 ? 24.641 -35.156 -1.693 1 92.12 482 GLN B O 1
ATOM 8249 N N . HIS B 1 483 ? 26.547 -33.812 -1.492 1 94.69 483 HIS B N 1
ATOM 8250 C CA . HIS B 1 483 ? 25.781 -32.688 -0.994 1 94.69 483 HIS B CA 1
ATOM 8251 C C . HIS B 1 483 ? 26.297 -31.375 -1.574 1 94.69 483 HIS B C 1
ATOM 8253 O O . HIS B 1 483 ? 27.5 -31.234 -1.823 1 94.69 483 HIS B O 1
ATOM 8259 N N . TRP B 1 484 ? 25.391 -30.531 -1.869 1 95.75 484 TRP B N 1
ATOM 8260 C CA . TRP B 1 484 ? 25.734 -29.141 -2.176 1 95.75 484 TRP B CA 1
ATOM 8261 C C . TRP B 1 484 ? 25.641 -28.266 -0.926 1 95.75 484 TRP B C 1
ATOM 8263 O O . TRP B 1 484 ? 24.672 -28.344 -0.172 1 95.75 484 TRP B O 1
ATOM 8273 N N . LEU B 1 485 ? 26.656 -27.469 -0.652 1 95.81 485 LEU B N 1
ATOM 8274 C CA . LEU B 1 485 ? 26.719 -26.484 0.43 1 95.81 485 LEU B CA 1
ATOM 8275 C C . LEU B 1 485 ? 26.797 -25.062 -0.122 1 95.81 485 LEU B C 1
ATOM 8277 O O . LEU B 1 485 ? 27.516 -24.812 -1.099 1 95.81 485 LEU B O 1
ATOM 8281 N N . GLY B 1 486 ? 26.047 -24.188 0.441 1 93.19 486 GLY B N 1
ATOM 8282 C CA . GLY B 1 486 ? 26.172 -22.812 -0.042 1 93.19 486 GLY B CA 1
ATOM 8283 C C . GLY B 1 486 ? 25.469 -21.812 0.842 1 93.19 486 GLY B C 1
ATOM 8284 O O . GLY B 1 486 ? 24.891 -22.172 1.875 1 93.19 486 GLY B O 1
ATOM 8285 N N . ALA B 1 487 ? 25.359 -20.547 0.408 1 91.56 487 ALA B N 1
ATOM 8286 C CA . ALA B 1 487 ? 26.406 -20.047 -0.486 1 91.56 487 ALA B CA 1
ATOM 8287 C C . ALA B 1 487 ? 27.141 -18.859 0.144 1 91.56 487 ALA B C 1
ATOM 8289 O O . ALA B 1 487 ? 26.672 -18.281 1.118 1 91.56 487 ALA B O 1
ATOM 8290 N N . THR B 1 488 ? 28.344 -18.562 -0.339 1 93.56 488 THR B N 1
ATOM 8291 C CA . THR B 1 488 ? 29.094 -17.375 0.075 1 93.56 488 THR B CA 1
ATOM 8292 C C . THR B 1 488 ? 28.453 -16.109 -0.498 1 93.56 488 THR B C 1
ATOM 8294 O O . THR B 1 488 ? 27.547 -16.188 -1.333 1 93.56 488 THR B O 1
ATOM 8297 N N . TYR B 1 489 ? 28.797 -14.984 0.019 1 92.06 489 TYR B N 1
ATOM 8298 C CA . TYR B 1 489 ? 28.422 -13.664 -0.472 1 92.06 489 TYR B CA 1
ATOM 8299 C C . TYR B 1 489 ? 29.656 -12.781 -0.648 1 92.06 489 TYR B C 1
ATOM 8301 O O . TYR B 1 489 ? 30.219 -12.289 0.331 1 92.06 489 TYR B O 1
ATOM 8309 N N . ARG B 1 490 ? 30.031 -12.648 -1.824 1 91 490 ARG B N 1
ATOM 8310 C CA . ARG B 1 490 ? 31.188 -11.812 -2.145 1 91 490 ARG B CA 1
ATOM 8311 C C . ARG B 1 490 ? 30.75 -10.43 -2.611 1 91 490 ARG B C 1
ATOM 8313 O O . ARG B 1 490 ? 30.188 -10.281 -3.703 1 91 490 ARG B O 1
ATOM 8320 N N . HIS B 1 491 ? 31.031 -9.578 -1.652 1 86.81 491 HIS B N 1
ATOM 8321 C CA . HIS B 1 491 ? 30.688 -8.195 -1.974 1 86.81 491 HIS B CA 1
ATOM 8322 C C . HIS B 1 491 ? 31.906 -7.445 -2.494 1 86.81 491 HIS B C 1
ATOM 8324 O O . HIS B 1 491 ? 33.031 -7.668 -2.027 1 86.81 491 HIS B O 1
ATOM 8330 N N . GLY B 1 492 ? 31.891 -6.703 -3.49 1 77.69 492 GLY B N 1
ATOM 8331 C CA . GLY B 1 492 ? 33 -5.883 -3.961 1 77.69 492 GLY B CA 1
ATOM 8332 C C . GLY B 1 492 ? 34.094 -6.684 -4.633 1 77.69 492 GLY B C 1
ATOM 8333 O O . GLY B 1 492 ? 34.062 -7.914 -4.613 1 77.69 492 GLY B O 1
ATOM 8334 N N . GLY B 1 493 ? 35.031 -6.055 -5.109 1 74.44 493 GLY B N 1
ATOM 8335 C CA . GLY B 1 493 ? 36.156 -6.699 -5.777 1 74.44 493 GLY B CA 1
ATOM 8336 C C . GLY B 1 493 ? 35.75 -7.41 -7.055 1 74.44 493 GLY B C 1
ATOM 8337 O O . GLY B 1 493 ? 34.812 -6.984 -7.75 1 74.44 493 GLY B O 1
ATOM 8338 N N . GLU B 1 494 ? 36.562 -8.484 -7.285 1 76.62 494 GLU B N 1
ATOM 8339 C CA . GLU B 1 494 ? 36.312 -9.266 -8.492 1 76.62 494 GLU B CA 1
ATOM 8340 C C . GLU B 1 494 ? 35.188 -10.273 -8.258 1 76.62 494 GLU B C 1
ATOM 8342 O O . GLU B 1 494 ? 35.312 -11.195 -7.453 1 76.62 494 GLU B O 1
ATOM 8347 N N . ILE B 1 495 ? 34.156 -10.125 -8.812 1 85.81 495 ILE B N 1
ATOM 8348 C CA . ILE B 1 495 ? 33.031 -11.016 -8.719 1 85.81 495 ILE B CA 1
ATOM 8349 C C . ILE B 1 495 ? 33.031 -11.992 -9.891 1 85.81 495 ILE B C 1
ATOM 8351 O O . ILE B 1 495 ? 32.281 -11.797 -10.867 1 85.81 495 ILE B O 1
ATOM 8355 N N . ALA B 1 496 ? 34 -12.938 -9.789 1 88.31 496 ALA B N 1
ATOM 8356 C CA . ALA B 1 496 ? 34.125 -13.93 -10.852 1 88.31 496 ALA B CA 1
ATOM 8357 C C . ALA B 1 496 ? 34.875 -15.172 -10.352 1 88.31 496 ALA B C 1
ATOM 8359 O O . ALA B 1 496 ? 35.781 -15.07 -9.547 1 88.31 496 ALA B O 1
ATOM 8360 N N . GLY B 1 497 ? 34.344 -16.297 -10.766 1 91.12 497 GLY B N 1
ATOM 8361 C CA . GLY B 1 497 ? 35.156 -17.516 -10.703 1 91.12 497 GLY B CA 1
ATOM 8362 C C . GLY B 1 497 ? 35.062 -18.203 -9.352 1 91.12 497 GLY B C 1
ATOM 8363 O O . GLY B 1 497 ? 34.719 -17.594 -8.352 1 91.12 497 GLY B O 1
ATOM 8364 N N . VAL B 1 498 ? 35.406 -19.469 -9.359 1 95.81 498 VAL B N 1
ATOM 8365 C CA . VAL B 1 498 ? 35.469 -20.328 -8.18 1 95.81 498 VAL B CA 1
ATOM 8366 C C . VAL B 1 498 ? 36.75 -20.094 -7.418 1 95.81 498 VAL B C 1
ATOM 8368 O O . VAL B 1 498 ? 37.812 -19.938 -8.023 1 95.81 498 VAL B O 1
ATOM 8371 N N . ARG B 1 499 ? 36.656 -20.047 -6.062 1 95.62 499 ARG B N 1
ATOM 8372 C CA . ARG B 1 499 ? 37.844 -19.875 -5.203 1 95.62 499 ARG B CA 1
ATOM 8373 C C . ARG B 1 499 ? 37.875 -20.938 -4.109 1 95.62 499 ARG B C 1
ATOM 8375 O O . ARG B 1 499 ? 36.812 -21.297 -3.564 1 95.62 499 ARG B O 1
ATOM 8382 N N . ASP B 1 500 ? 39.062 -21.281 -3.775 1 95.38 500 ASP B N 1
ATOM 8383 C CA . ASP B 1 500 ? 39.219 -22.25 -2.695 1 95.38 500 ASP B CA 1
ATOM 8384 C C . ASP B 1 500 ? 38.812 -21.656 -1.353 1 95.38 500 ASP B C 1
ATOM 8386 O O . ASP B 1 500 ? 38.312 -22.359 -0.483 1 95.38 500 ASP B O 1
ATOM 8390 N N . GLU B 1 501 ? 39.062 -20.438 -1.216 1 94.38 501 GLU B N 1
ATOM 8391 C CA . GLU B 1 501 ? 38.688 -19.75 0.017 1 94.38 501 GLU B CA 1
ATOM 8392 C C . GLU B 1 501 ? 37.188 -19.828 0.248 1 94.38 501 GLU B C 1
ATOM 8394 O O . GLU B 1 501 ? 36.719 -19.953 1.388 1 94.38 501 GLU B O 1
ATOM 8399 N N . ASP B 1 502 ? 36.469 -19.719 -0.8 1 95.81 502 ASP B N 1
ATOM 8400 C CA . ASP B 1 502 ? 35.031 -19.797 -0.701 1 95.81 502 ASP B CA 1
ATOM 8401 C C . ASP B 1 502 ? 34.594 -21.203 -0.31 1 95.81 502 ASP B C 1
ATOM 8403 O O . ASP B 1 502 ? 33.594 -21.375 0.416 1 95.81 502 ASP B O 1
ATOM 8407 N N . ASN B 1 503 ? 35.25 -22.219 -0.789 1 96.56 503 ASN B N 1
ATOM 8408 C CA . ASN B 1 503 ? 34.969 -23.594 -0.363 1 96.56 503 ASN B CA 1
ATOM 8409 C C . ASN B 1 503 ? 35.156 -23.766 1.141 1 96.56 503 ASN B C 1
ATOM 8411 O O . ASN B 1 503 ? 34.312 -24.328 1.824 1 96.56 503 ASN B O 1
ATOM 8415 N N . ARG B 1 504 ? 36.25 -23.25 1.603 1 95.56 504 ARG B N 1
ATOM 8416 C CA . ARG B 1 504 ? 36.531 -23.344 3.029 1 95.56 504 ARG B CA 1
ATOM 8417 C C . ARG B 1 504 ? 35.5 -22.609 3.854 1 95.56 504 ARG B C 1
ATOM 8419 O O . ARG B 1 504 ? 35.062 -23.078 4.914 1 95.56 504 ARG B O 1
ATOM 8426 N N . GLU B 1 505 ? 35.125 -21.5 3.359 1 95 505 GLU B N 1
ATOM 8427 C CA . GLU B 1 505 ? 34.094 -20.719 4.055 1 95 505 GLU B CA 1
ATOM 8428 C C . GLU B 1 505 ? 32.781 -21.469 4.141 1 95 505 GLU B C 1
ATOM 8430 O O . GLU B 1 505 ? 32.125 -21.5 5.191 1 95 505 GLU B O 1
ATOM 8435 N N . ASN B 1 506 ? 32.375 -22.031 3.041 1 96.44 506 ASN B N 1
ATOM 8436 C CA . ASN B 1 506 ? 31.141 -22.812 3.029 1 96.44 506 ASN B CA 1
ATOM 8437 C C . ASN B 1 506 ? 31.188 -23.969 4.023 1 96.44 506 ASN B C 1
ATOM 8439 O O . ASN B 1 506 ? 30.234 -24.203 4.75 1 96.44 506 ASN B O 1
ATOM 8443 N N . LEU B 1 507 ? 32.312 -24.641 4.031 1 95.5 507 LEU B N 1
ATOM 8444 C CA . LEU B 1 507 ? 32.469 -25.781 4.934 1 95.5 507 LEU B CA 1
ATOM 8445 C C . LEU B 1 507 ? 32.438 -25.328 6.391 1 95.5 507 LEU B C 1
ATOM 8447 O O . LEU B 1 507 ? 31.719 -25.922 7.207 1 95.5 507 LEU B O 1
ATOM 8451 N N . ALA B 1 508 ? 33.062 -24.281 6.691 1 93.56 508 ALA B N 1
ATOM 8452 C CA . ALA B 1 508 ? 33.094 -23.766 8.062 1 93.56 508 ALA B CA 1
ATOM 8453 C C . ALA B 1 508 ? 31.719 -23.297 8.516 1 93.56 508 ALA B C 1
ATOM 8455 O O . ALA B 1 508 ? 31.328 -23.531 9.656 1 93.56 508 ALA B O 1
ATOM 8456 N N . ARG B 1 509 ? 31.016 -22.625 7.695 1 92.12 509 ARG B N 1
ATOM 8457 C CA . ARG B 1 509 ? 29.719 -22.047 8.016 1 92.12 509 ARG B CA 1
ATOM 8458 C C . ARG B 1 509 ? 28.688 -23.141 8.273 1 92.12 509 ARG B C 1
ATOM 8460 O O . ARG B 1 509 ? 27.703 -22.922 8.977 1 92.12 509 ARG B O 1
ATOM 8467 N N . LEU B 1 510 ? 28.953 -24.359 7.746 1 92.56 510 LEU B N 1
ATOM 8468 C CA . LEU B 1 510 ? 27.953 -25.406 7.844 1 92.56 510 LEU B CA 1
ATOM 8469 C C . LEU B 1 510 ? 28.391 -26.484 8.82 1 92.56 510 LEU B C 1
ATOM 8471 O O . LEU B 1 510 ? 27.828 -27.594 8.844 1 92.56 510 LEU B O 1
ATOM 8475 N N . ALA B 1 511 ? 29.281 -26.109 9.633 1 91.69 511 ALA B N 1
ATOM 8476 C CA . ALA B 1 511 ? 29.766 -27.047 10.633 1 91.69 511 ALA B CA 1
ATOM 8477 C C . ALA B 1 511 ? 28.656 -27.438 11.602 1 91.69 511 ALA B C 1
ATOM 8479 O O . ALA B 1 511 ? 28.734 -28.5 12.242 1 91.69 511 ALA B O 1
ATOM 8480 N N . TRP B 1 512 ? 27.594 -26.578 11.688 1 89.88 512 TRP B N 1
ATOM 8481 C CA . TRP B 1 512 ? 26.469 -26.859 12.57 1 89.88 512 TRP B CA 1
ATOM 8482 C C . TRP B 1 512 ? 25.641 -28.031 12.047 1 89.88 512 TRP B C 1
ATOM 8484 O O . TRP B 1 512 ? 24.859 -28.625 12.797 1 89.88 512 TRP B O 1
ATOM 8494 N N . VAL B 1 513 ? 25.75 -28.422 10.828 1 91.81 513 VAL B N 1
ATOM 8495 C CA . VAL B 1 513 ? 25.016 -29.516 10.203 1 91.81 513 VAL B CA 1
ATOM 8496 C C . VAL B 1 513 ? 25.609 -30.859 10.633 1 91.81 513 VAL B C 1
ATOM 8498 O O . VAL B 1 513 ? 24.875 -31.812 10.938 1 91.81 513 VAL B O 1
ATOM 8501 N N . ASP B 1 514 ? 26.906 -30.906 10.602 1 90.88 514 ASP B N 1
ATOM 8502 C CA . ASP B 1 514 ? 27.656 -32.125 10.922 1 90.88 514 ASP B CA 1
ATOM 8503 C C . ASP B 1 514 ? 29.078 -31.797 11.367 1 90.88 514 ASP B C 1
ATOM 8505 O O . ASP B 1 514 ? 29.75 -30.984 10.742 1 90.88 514 ASP B O 1
ATOM 8509 N N . ALA B 1 515 ? 29.516 -32.438 12.359 1 88.12 515 ALA B N 1
ATOM 8510 C CA . ALA B 1 515 ? 30.828 -32.219 12.93 1 88.12 515 ALA B CA 1
ATOM 8511 C C . ALA B 1 515 ? 31.938 -32.531 11.93 1 88.12 515 ALA B C 1
ATOM 8513 O O . ALA B 1 515 ? 33.031 -32 12.008 1 88.12 515 ALA B O 1
ATOM 8514 N N . ALA B 1 516 ? 31.641 -33.344 11.008 1 87.44 516 ALA B N 1
ATOM 8515 C CA . ALA B 1 516 ? 32.594 -33.719 9.977 1 87.44 516 ALA B CA 1
ATOM 8516 C C . ALA B 1 516 ? 33.062 -32.5 9.164 1 87.44 516 ALA B C 1
ATOM 8518 O O . ALA B 1 516 ? 34.125 -32.531 8.547 1 87.44 516 ALA B O 1
ATOM 8519 N N . LEU B 1 517 ? 32.281 -31.469 9.195 1 92.06 517 LEU B N 1
ATOM 8520 C CA . LEU B 1 517 ? 32.562 -30.281 8.383 1 92.06 517 LEU B CA 1
ATOM 8521 C C . LEU B 1 517 ? 33.406 -29.281 9.156 1 92.06 517 LEU B C 1
ATOM 8523 O O . LEU B 1 517 ? 33.875 -28.281 8.594 1 92.06 517 LEU B O 1
ATOM 8527 N N . SER B 1 518 ? 33.688 -29.531 10.375 1 89.75 518 SER B N 1
ATOM 8528 C CA . SER B 1 518 ? 34.375 -28.578 11.234 1 89.75 518 SER B CA 1
ATOM 8529 C C . SER B 1 518 ? 35.812 -28.422 10.836 1 89.75 518 SER B C 1
ATOM 8531 O O . SER B 1 518 ? 36.469 -27.406 11.164 1 89.75 518 SER B O 1
ATOM 8533 N N . ASP B 1 519 ? 36.344 -29.438 10.125 1 91.12 519 ASP B N 1
ATOM 8534 C CA . ASP B 1 519 ? 37.688 -29.344 9.578 1 91.12 519 ASP B CA 1
ATOM 8535 C C . ASP B 1 519 ? 37.688 -29.328 8.055 1 91.12 519 ASP B C 1
ATOM 8537 O O . ASP B 1 519 ? 37.844 -30.375 7.41 1 91.12 519 ASP B O 1
ATOM 8541 N N . PRO B 1 520 ? 37.688 -28.234 7.488 1 91.5 520 PRO B N 1
ATOM 8542 C CA . PRO B 1 520 ? 37.5 -28.078 6.047 1 91.5 520 PRO B CA 1
ATOM 8543 C C . PRO B 1 520 ? 38.594 -28.781 5.23 1 91.5 520 PRO B C 1
ATOM 8545 O O . PRO B 1 520 ? 38.312 -29.219 4.109 1 91.5 520 PRO B O 1
ATOM 8548 N N . GLU B 1 521 ? 39.719 -28.844 5.746 1 90.44 521 GLU B N 1
ATOM 8549 C CA . GLU B 1 521 ? 40.844 -29.422 5.012 1 90.44 521 GLU B CA 1
ATOM 8550 C C . GLU B 1 521 ? 40.688 -30.922 4.832 1 90.44 521 GLU B C 1
ATOM 8552 O O . GLU B 1 521 ? 41.281 -31.516 3.936 1 90.44 521 GLU B O 1
ATOM 8557 N N . ARG B 1 522 ? 39.875 -31.5 5.574 1 91.25 522 ARG B N 1
ATOM 8558 C CA . ARG B 1 522 ? 39.688 -32.938 5.555 1 91.25 522 ARG B CA 1
ATOM 8559 C C . ARG B 1 522 ? 38.469 -33.344 4.762 1 91.25 522 ARG B C 1
ATOM 8561 O O . ARG B 1 522 ? 38.125 -34.531 4.645 1 91.25 522 ARG B O 1
ATOM 8568 N N . VAL B 1 523 ? 37.781 -32.438 4.301 1 94.44 523 VAL B N 1
ATOM 8569 C CA . VAL B 1 523 ? 36.562 -32.719 3.564 1 94.44 523 VAL B CA 1
ATOM 8570 C C . VAL B 1 523 ? 36.812 -32.656 2.062 1 94.44 523 VAL B C 1
ATOM 8572 O O . VAL B 1 523 ? 37.125 -31.609 1.521 1 94.44 523 VAL B O 1
ATOM 8575 N N . PRO B 1 524 ? 36.688 -33.75 1.373 1 93.88 524 PRO B N 1
ATOM 8576 C CA . PRO B 1 524 ? 36.938 -33.719 -0.073 1 93.88 524 PRO B CA 1
ATOM 8577 C C . PRO B 1 524 ? 35.875 -32.938 -0.838 1 93.88 524 PRO B C 1
ATOM 8579 O O . PRO B 1 524 ? 34.719 -33.281 -0.817 1 93.88 524 PRO B O 1
ATOM 8582 N N . VAL B 1 525 ? 36.312 -31.891 -1.564 1 96 525 VAL B N 1
ATOM 8583 C CA . VAL B 1 525 ? 35.469 -31.094 -2.428 1 96 525 VAL B CA 1
ATOM 8584 C C . VAL B 1 525 ? 35.375 -31.734 -3.814 1 96 525 VAL B C 1
ATOM 8586 O O . VAL B 1 525 ? 36.406 -31.922 -4.477 1 96 525 VAL B O 1
ATOM 8589 N N . SER B 1 526 ? 34.219 -32.094 -4.211 1 96.12 526 SER B N 1
ATOM 8590 C CA . SER B 1 526 ? 34.031 -32.781 -5.48 1 96.12 526 SER B CA 1
ATOM 8591 C C . SER B 1 526 ? 33.625 -31.828 -6.582 1 96.12 526 SER B C 1
ATOM 8593 O O . SER B 1 526 ? 33.594 -32.188 -7.758 1 96.12 526 SER B O 1
ATOM 8595 N N . GLY B 1 527 ? 33.281 -30.625 -6.281 1 95.5 527 GLY B N 1
ATOM 8596 C CA . GLY B 1 527 ? 32.875 -29.625 -7.254 1 95.5 527 GLY B CA 1
ATOM 8597 C C . GLY B 1 527 ? 32.562 -28.281 -6.633 1 95.5 527 GLY B C 1
ATOM 8598 O O . GLY B 1 527 ? 32.469 -28.156 -5.406 1 95.5 527 GLY B O 1
ATOM 8599 N N . ALA B 1 528 ? 32.406 -27.266 -7.453 1 97.31 528 ALA B N 1
ATOM 8600 C CA . ALA B 1 528 ? 32.031 -25.922 -7.027 1 97.31 528 ALA B CA 1
ATOM 8601 C C . ALA B 1 528 ? 31.297 -25.188 -8.148 1 97.31 528 ALA B C 1
ATOM 8603 O O . ALA B 1 528 ? 31.469 -25.5 -9.328 1 97.31 528 ALA B O 1
ATOM 8604 N N . TRP B 1 529 ? 30.469 -24.328 -7.801 1 97.12 529 TRP B N 1
ATOM 8605 C CA . TRP B 1 529 ? 29.719 -23.484 -8.734 1 97.12 529 TRP B CA 1
ATOM 8606 C C . TRP B 1 529 ? 29.688 -22.031 -8.273 1 97.12 529 TRP B C 1
ATOM 8608 O O . TRP B 1 529 ? 29.531 -21.75 -7.086 1 97.12 529 TRP B O 1
ATOM 8618 N N . PHE B 1 530 ? 29.938 -21.156 -9.211 1 96.69 530 PHE B N 1
ATOM 8619 C CA . PHE B 1 530 ? 29.922 -19.719 -8.906 1 96.69 530 PHE B CA 1
ATOM 8620 C C . PHE B 1 530 ? 28.875 -19 -9.75 1 96.69 530 PHE B C 1
ATOM 8622 O O . PHE B 1 530 ? 28.688 -19.312 -10.922 1 96.69 530 PHE B O 1
ATOM 8629 N N . GLY B 1 531 ? 28.172 -18.031 -9.156 1 95.75 531 GLY B N 1
ATOM 8630 C CA . GLY B 1 531 ? 27.25 -17.172 -9.867 1 95.75 531 GLY B CA 1
ATOM 8631 C C . GLY B 1 531 ? 27.219 -15.75 -9.32 1 95.75 531 GLY B C 1
ATOM 8632 O O . GLY B 1 531 ? 27.359 -15.539 -8.117 1 95.75 531 GLY B O 1
ATOM 8633 N N . ALA B 1 532 ? 27.062 -14.773 -10.227 1 95.56 532 ALA B N 1
ATOM 8634 C CA . ALA B 1 532 ? 26.875 -13.367 -9.859 1 95.56 532 ALA B CA 1
ATOM 8635 C C . ALA B 1 532 ? 25.406 -12.992 -9.82 1 95.56 532 ALA B C 1
ATOM 8637 O O . ALA B 1 532 ? 24.688 -13.18 -10.805 1 95.56 532 ALA B O 1
ATOM 8638 N N . ARG B 1 533 ? 24.953 -12.453 -8.711 1 94.56 533 ARG B N 1
ATOM 8639 C CA . ARG B 1 533 ? 23.547 -12.141 -8.5 1 94.56 533 ARG B CA 1
ATOM 8640 C C . ARG B 1 533 ? 23.328 -10.633 -8.406 1 94.56 533 ARG B C 1
ATOM 8642 O O . ARG B 1 533 ? 24.141 -9.914 -7.836 1 94.56 533 ARG B O 1
ATOM 8649 N N . ALA B 1 534 ? 22.25 -10.164 -9.047 1 94.06 534 ALA B N 1
ATOM 8650 C CA . ALA B 1 534 ? 21.828 -8.773 -8.914 1 94.06 534 ALA B CA 1
ATOM 8651 C C . ALA B 1 534 ? 20.922 -8.594 -7.695 1 94.06 534 ALA B C 1
ATOM 8653 O O . ALA B 1 534 ? 20.016 -9.398 -7.457 1 94.06 534 ALA B O 1
ATOM 8654 N N . VAL B 1 535 ? 21.219 -7.527 -6.863 1 92.44 535 VAL B N 1
ATOM 8655 C CA . VAL B 1 535 ? 20.453 -7.348 -5.633 1 92.44 535 VAL B CA 1
ATOM 8656 C C . VAL B 1 535 ? 20.141 -5.863 -5.422 1 92.44 535 VAL B C 1
ATOM 8658 O O . VAL B 1 535 ? 20.922 -5.004 -5.844 1 92.44 535 VAL B O 1
ATOM 8661 N N . PHE B 1 536 ? 18.984 -5.637 -4.875 1 87.44 536 PHE B N 1
ATOM 8662 C CA . PHE B 1 536 ? 18.672 -4.312 -4.352 1 87.44 536 PHE B CA 1
ATOM 8663 C C . PHE B 1 536 ? 18.75 -4.301 -2.828 1 87.44 536 PHE B C 1
ATOM 8665 O O . PHE B 1 536 ? 18.688 -5.352 -2.189 1 87.44 536 PHE B O 1
ATOM 8672 N N . PRO B 1 537 ? 18.859 -3.162 -2.219 1 78.31 537 PRO B N 1
ATOM 8673 C CA . PRO B 1 537 ? 19.094 -3.092 -0.775 1 78.31 537 PRO B CA 1
ATOM 8674 C C . PRO B 1 537 ? 17.953 -3.68 0.043 1 78.31 537 PRO B C 1
ATOM 8676 O O . PRO B 1 537 ? 18.188 -4.25 1.114 1 78.31 537 PRO B O 1
ATOM 8679 N N . ASP B 1 538 ? 16.766 -3.559 -0.416 1 78.06 538 ASP B N 1
ATOM 8680 C CA . ASP B 1 538 ? 15.641 -4.066 0.352 1 78.06 538 ASP B CA 1
ATOM 8681 C C . ASP B 1 538 ? 15.391 -5.543 0.053 1 78.06 538 ASP B C 1
ATOM 8683 O O . ASP B 1 538 ? 14.469 -6.148 0.604 1 78.06 538 ASP B O 1
ATOM 8687 N N . ARG B 1 539 ? 16.062 -6.152 -0.854 1 88.12 539 ARG B N 1
ATOM 8688 C CA . ARG B 1 539 ? 16.078 -7.578 -1.173 1 88.12 539 ARG B CA 1
ATOM 8689 C C . ARG B 1 539 ? 14.828 -7.992 -1.929 1 88.12 539 ARG B C 1
ATOM 8691 O O . ARG B 1 539 ? 14.484 -9.18 -1.971 1 88.12 539 ARG B O 1
ATOM 8698 N N . LEU B 1 540 ? 14.141 -7.004 -2.426 1 92.19 540 LEU B N 1
ATOM 8699 C CA . LEU B 1 540 ? 13.039 -7.27 -3.344 1 92.19 540 LEU B CA 1
ATOM 8700 C C . LEU B 1 540 ? 13.422 -6.918 -4.773 1 92.19 540 LEU B C 1
ATOM 8702 O O . LEU B 1 540 ? 14.18 -5.969 -5.004 1 92.19 540 LEU B O 1
ATOM 8706 N N . PRO B 1 541 ? 12.93 -7.676 -5.715 1 95.62 541 PRO B N 1
ATOM 8707 C CA . PRO B 1 541 ? 13.242 -7.344 -7.109 1 95.62 541 PRO B CA 1
ATOM 8708 C C . PRO B 1 541 ? 12.531 -6.078 -7.586 1 95.62 541 PRO B C 1
ATOM 8710 O O . PRO B 1 541 ? 11.617 -5.594 -6.922 1 95.62 541 PRO B O 1
ATOM 8713 N N . ALA B 1 542 ? 13.07 -5.5 -8.633 1 93.19 542 ALA B N 1
ATOM 8714 C CA . ALA B 1 542 ? 12.375 -4.445 -9.367 1 93.19 542 ALA B CA 1
ATOM 8715 C C . ALA B 1 542 ? 11.578 -5.027 -10.531 1 93.19 542 ALA B C 1
ATOM 8717 O O . ALA B 1 542 ? 12.156 -5.598 -11.461 1 93.19 542 ALA B O 1
ATOM 8718 N N . VAL B 1 543 ? 10.312 -4.902 -10.445 1 96.19 543 VAL B N 1
ATOM 8719 C CA . VAL B 1 543 ? 9.422 -5.504 -11.43 1 96.19 543 VAL B CA 1
ATOM 8720 C C . VAL B 1 543 ? 8.32 -4.516 -11.805 1 96.19 543 VAL B C 1
ATOM 8722 O O . VAL B 1 543 ? 7.598 -4.016 -10.938 1 96.19 543 VAL B O 1
ATOM 8725 N N . GLY B 1 544 ? 8.195 -4.191 -13.031 1 93.19 544 GLY B N 1
ATOM 8726 C CA . GLY B 1 544 ? 7.148 -3.299 -13.492 1 93.19 544 GLY B CA 1
ATOM 8727 C C . GLY B 1 544 ? 7.5 -2.578 -14.781 1 93.19 544 GLY B C 1
ATOM 8728 O O . GLY B 1 544 ? 8.617 -2.721 -15.297 1 93.19 544 GLY B O 1
ATOM 8729 N N . ILE B 1 545 ? 6.543 -1.893 -15.328 1 89.5 545 ILE B N 1
ATOM 8730 C CA . ILE B 1 545 ? 6.734 -1.08 -16.531 1 89.5 545 ILE B CA 1
ATOM 8731 C C . ILE B 1 545 ? 7.434 0.226 -16.156 1 89.5 545 ILE B C 1
ATOM 8733 O O . ILE B 1 545 ? 7.051 0.891 -15.195 1 89.5 545 ILE B O 1
ATOM 8737 N N . LEU B 1 546 ? 8.414 0.573 -16.844 1 83.12 546 LEU B N 1
ATOM 8738 C CA . LEU B 1 546 ? 9.188 1.784 -16.578 1 83.12 546 LEU B CA 1
ATOM 8739 C C . LEU B 1 546 ? 8.375 3.029 -16.922 1 83.12 546 LEU B C 1
ATOM 8741 O O . LEU B 1 546 ? 7.75 3.092 -17.984 1 83.12 546 LEU B O 1
ATOM 8745 N N . SER B 1 547 ? 8.305 3.986 -16 1 67.31 547 SER B N 1
ATOM 8746 C CA . SER B 1 547 ? 7.445 5.16 -16.078 1 67.31 547 SER B CA 1
ATOM 8747 C C . SER B 1 547 ? 7.777 6.008 -17.312 1 67.31 547 SER B C 1
ATOM 8749 O O . SER B 1 547 ? 6.914 6.707 -17.828 1 67.31 547 SER B O 1
ATOM 8751 N N . ASN B 1 548 ? 9.008 6.09 -17.641 1 61.53 548 ASN B N 1
ATOM 8752 C CA . ASN B 1 548 ? 9.391 6.934 -18.766 1 61.53 548 ASN B CA 1
ATOM 8753 C C . ASN B 1 548 ? 9.039 6.281 -20.094 1 61.53 548 ASN B C 1
ATOM 8755 O O . ASN B 1 548 ? 9.406 6.793 -21.156 1 61.53 548 ASN B O 1
ATOM 8759 N N . THR B 1 549 ? 8.492 5.176 -19.828 1 58.97 549 THR B N 1
ATOM 8760 C CA . THR B 1 549 ? 8.008 4.445 -21 1 58.97 549 THR B CA 1
ATOM 8761 C C . THR B 1 549 ? 6.504 4.215 -20.906 1 58.97 549 THR B C 1
ATOM 8763 O O . THR B 1 549 ? 5.871 4.582 -19.922 1 58.97 549 THR B O 1
ATOM 8766 N N . GLY B 1 550 ? 5.809 3.918 -21.828 1 52.56 550 GLY B N 1
ATOM 8767 C CA . GLY B 1 550 ? 4.375 3.684 -21.812 1 52.56 550 GLY B CA 1
ATOM 8768 C C . GLY B 1 550 ? 3.568 4.895 -22.25 1 52.56 550 GLY B C 1
ATOM 8769 O O . GLY B 1 550 ? 4.137 5.902 -22.672 1 52.56 550 GLY B O 1
ATOM 8770 N N . GLY B 1 551 ? 2.299 4.871 -21.984 1 54.44 551 GLY B N 1
ATOM 8771 C CA . GLY B 1 551 ? 1.456 5.934 -22.516 1 54.44 551 GLY B CA 1
ATOM 8772 C C . GLY B 1 551 ? 1.492 6.031 -24.031 1 54.44 551 GLY B C 1
ATOM 8773 O O . GLY B 1 551 ? 0.962 5.164 -24.719 1 54.44 551 GLY B O 1
ATOM 8774 N N . GLU B 1 552 ? 2.322 7.094 -24.422 1 58.28 552 GLU B N 1
ATOM 8775 C CA . GLU B 1 552 ? 2.436 7.32 -25.859 1 58.28 552 GLU B CA 1
ATOM 8776 C C . GLU B 1 552 ? 3.516 6.434 -26.484 1 58.28 552 GLU B C 1
ATOM 8778 O O . GLU B 1 552 ? 3.564 6.266 -27.703 1 58.28 552 GLU B O 1
ATOM 8783 N N . HIS B 1 553 ? 4.277 5.816 -25.578 1 67 553 HIS B N 1
ATOM 8784 C CA . HIS B 1 553 ? 5.348 4.949 -26.047 1 67 553 HIS B CA 1
ATOM 8785 C C . HIS B 1 553 ? 5.07 3.49 -25.703 1 67 553 HIS B C 1
ATOM 8787 O O . HIS B 1 553 ? 4.312 3.199 -24.781 1 67 553 HIS B O 1
ATOM 8793 N N . ALA B 1 554 ? 5.656 2.674 -26.547 1 79.75 554 ALA B N 1
ATOM 8794 C CA . ALA B 1 554 ? 5.562 1.243 -26.266 1 79.75 554 ALA B CA 1
ATOM 8795 C C . ALA B 1 554 ? 6.184 0.907 -24.906 1 79.75 554 ALA B C 1
ATOM 8797 O O . ALA B 1 554 ? 7.219 1.464 -24.531 1 79.75 554 ALA B O 1
ATOM 8798 N N . PRO B 1 555 ? 5.547 0.014 -24.172 1 86.25 555 PRO B N 1
ATOM 8799 C CA . PRO B 1 555 ? 5.988 -0.249 -22.812 1 86.25 555 PRO B CA 1
ATOM 8800 C C . PRO B 1 555 ? 7.262 -1.091 -22.75 1 86.25 555 PRO B C 1
ATOM 8802 O O . PRO B 1 555 ? 7.406 -2.051 -23.516 1 86.25 555 PRO B O 1
ATOM 8805 N N . VAL B 1 556 ? 8.188 -0.715 -21.938 1 90.94 556 VAL B N 1
ATOM 8806 C CA . VAL B 1 556 ? 9.359 -1.498 -21.547 1 90.94 556 VAL B CA 1
ATOM 8807 C C . VAL B 1 556 ? 9.297 -1.803 -20.047 1 90.94 556 VAL B C 1
ATOM 8809 O O . VAL B 1 556 ? 9.156 -0.893 -19.234 1 90.94 556 VAL B O 1
ATOM 8812 N N . ALA B 1 557 ? 9.344 -3.078 -19.781 1 93.69 557 ALA B N 1
ATOM 8813 C CA . ALA B 1 557 ? 9.305 -3.5 -18.391 1 93.69 557 ALA B CA 1
ATOM 8814 C C . ALA B 1 557 ? 10.68 -3.979 -17.922 1 93.69 557 ALA B C 1
ATOM 8816 O O . ALA B 1 557 ? 11.523 -4.355 -18.75 1 93.69 557 ALA B O 1
ATOM 8817 N N . ILE B 1 558 ? 10.875 -3.898 -16.641 1 93.56 558 ILE B N 1
ATOM 8818 C CA . ILE B 1 558 ? 12.078 -4.434 -16 1 93.56 558 ILE B CA 1
ATOM 8819 C C . ILE B 1 558 ? 11.703 -5.594 -15.086 1 93.56 558 ILE B C 1
ATOM 8821 O O . ILE B 1 558 ? 10.602 -5.625 -14.531 1 93.56 558 ILE B O 1
ATOM 8825 N N . ASN B 1 559 ? 12.508 -6.57 -15.008 1 96.38 559 ASN B N 1
ATOM 8826 C CA . ASN B 1 559 ? 12.375 -7.797 -14.227 1 96.38 559 ASN B CA 1
ATOM 8827 C C . ASN B 1 559 ? 13.727 -8.297 -13.734 1 96.38 559 ASN B C 1
ATOM 8829 O O . ASN B 1 559 ? 14.242 -9.305 -14.227 1 96.38 559 ASN B O 1
ATOM 8833 N N . VAL B 1 560 ? 14.312 -7.582 -12.695 1 95.06 560 VAL B N 1
ATOM 8834 C CA . VAL B 1 560 ? 15.688 -7.855 -12.289 1 95.06 560 VAL B CA 1
ATOM 8835 C C . VAL B 1 560 ? 15.812 -7.738 -10.773 1 95.06 560 VAL B C 1
ATOM 8837 O O . VAL B 1 560 ? 14.891 -7.258 -10.102 1 95.06 560 VAL B O 1
ATOM 8840 N N . GLY B 1 561 ? 16.922 -8.258 -10.258 1 95.25 561 GLY B N 1
ATOM 8841 C CA . GLY B 1 561 ? 17.297 -7.984 -8.883 1 95.25 561 GLY B CA 1
ATOM 8842 C C . GLY B 1 561 ? 16.75 -9 -7.895 1 95.25 561 GLY B C 1
ATOM 8843 O O . GLY B 1 561 ? 16.359 -8.641 -6.781 1 95.25 561 GLY B O 1
ATOM 8844 N N . TYR B 1 562 ? 16.797 -10.227 -8.211 1 96.69 562 TYR B N 1
ATOM 8845 C CA . TYR B 1 562 ? 16.172 -11.258 -7.387 1 96.69 562 TYR B CA 1
ATOM 8846 C C . TYR B 1 562 ? 17.156 -11.773 -6.336 1 96.69 562 TYR B C 1
ATOM 8848 O O . TYR B 1 562 ? 16.766 -12.477 -5.402 1 96.69 562 TYR B O 1
ATOM 8856 N N . GLY B 1 563 ? 18.406 -11.391 -6.473 1 94.88 563 GLY B N 1
ATOM 8857 C CA . GLY B 1 563 ? 19.391 -11.922 -5.539 1 94.88 563 GLY B CA 1
ATOM 8858 C C . GLY B 1 563 ? 19.328 -13.438 -5.402 1 94.88 563 GLY B C 1
ATOM 8859 O O . GLY B 1 563 ? 19.391 -14.156 -6.395 1 94.88 563 GLY B O 1
ATOM 8860 N N . SER B 1 564 ? 19.109 -13.844 -4.152 1 94.06 564 SER B N 1
ATOM 8861 C CA . SER B 1 564 ? 19.047 -15.281 -3.877 1 94.06 564 SER B CA 1
ATOM 8862 C C . SER B 1 564 ? 17.594 -15.766 -3.836 1 94.06 564 SER B C 1
ATOM 8864 O O . SER B 1 564 ? 17.328 -16.891 -3.4 1 94.06 564 SER B O 1
ATOM 8866 N N . ARG B 1 565 ? 16.688 -14.938 -4.352 1 96.06 565 ARG B N 1
ATOM 8867 C CA . ARG B 1 565 ? 15.273 -15.266 -4.195 1 96.06 565 ARG B CA 1
ATOM 8868 C C . ARG B 1 565 ? 14.602 -15.43 -5.551 1 96.06 565 ARG B C 1
ATOM 8870 O O . ARG B 1 565 ? 13.391 -15.227 -5.676 1 96.06 565 ARG B O 1
ATOM 8877 N N . GLY B 1 566 ? 15.328 -15.812 -6.535 1 97 566 GLY B N 1
ATOM 8878 C CA . GLY B 1 566 ? 14.781 -16 -7.867 1 97 566 GLY B CA 1
ATOM 8879 C C . GLY B 1 566 ? 13.672 -17.031 -7.914 1 97 566 GLY B C 1
ATOM 8880 O O . GLY B 1 566 ? 12.602 -16.781 -8.477 1 97 566 GLY B O 1
ATOM 8881 N N . LEU B 1 567 ? 13.922 -18.156 -7.27 1 96.75 567 LEU B N 1
ATOM 8882 C CA . LEU B 1 567 ? 12.922 -19.219 -7.266 1 96.75 567 LEU B CA 1
ATOM 8883 C C . LEU B 1 567 ? 11.664 -18.781 -6.52 1 96.75 567 LEU B C 1
ATOM 8885 O O . LEU B 1 567 ? 10.562 -19.219 -6.852 1 96.75 567 LEU B O 1
ATOM 8889 N N . LEU B 1 568 ? 11.828 -18 -5.543 1 96.94 568 LEU B N 1
ATOM 8890 C CA . LEU B 1 568 ? 10.711 -17.594 -4.695 1 96.94 568 LEU B CA 1
ATOM 8891 C C . LEU B 1 568 ? 9.812 -16.594 -5.414 1 96.94 568 LEU B C 1
ATOM 8893 O O . LEU B 1 568 ? 8.586 -16.688 -5.34 1 96.94 568 LEU B O 1
ATOM 8897 N N . TYR B 1 569 ? 10.398 -15.664 -6.16 1 97.81 569 TYR B N 1
ATOM 8898 C CA . TYR B 1 569 ? 9.594 -14.5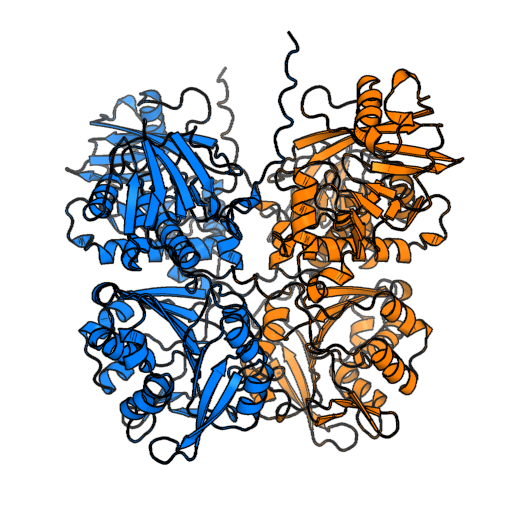23 -6.59 1 97.81 569 TYR B CA 1
ATOM 8899 C C . TYR B 1 569 ? 9.43 -14.516 -8.102 1 97.81 569 TYR B C 1
ATOM 8901 O O . TYR B 1 569 ? 8.477 -13.93 -8.625 1 97.81 569 TYR B O 1
ATOM 8909 N N . ALA B 1 570 ? 10.32 -15.102 -8.906 1 98.44 570 ALA B N 1
ATOM 8910 C CA . ALA B 1 570 ? 10.352 -14.898 -10.352 1 98.44 570 ALA B CA 1
ATOM 8911 C C . ALA B 1 570 ? 9.086 -15.438 -11.008 1 98.44 570 ALA B C 1
ATOM 8913 O O . ALA B 1 570 ? 8.484 -14.773 -11.859 1 98.44 570 ALA B O 1
ATOM 8914 N N . PRO B 1 571 ? 8.641 -16.641 -10.633 1 98.38 571 PRO B N 1
ATOM 8915 C CA . PRO B 1 571 ? 7.395 -17.109 -11.242 1 98.38 571 PRO B CA 1
ATOM 8916 C C . PRO B 1 571 ? 6.207 -16.203 -10.953 1 98.38 571 PRO B C 1
ATOM 8918 O O . PRO B 1 571 ? 5.395 -15.938 -11.844 1 98.38 571 PRO B O 1
ATOM 8921 N N . LEU B 1 572 ? 6.086 -15.719 -9.719 1 98.19 572 LEU B N 1
ATOM 8922 C CA . LEU B 1 572 ? 5.031 -14.789 -9.336 1 98.19 572 LEU B CA 1
ATOM 8923 C C . LEU B 1 572 ? 5.137 -13.492 -10.125 1 98.19 572 LEU B C 1
ATOM 8925 O O . LEU B 1 572 ? 4.145 -13.008 -10.672 1 98.19 572 LEU B O 1
ATOM 8929 N N . CYS B 1 573 ? 6.332 -13.008 -10.195 1 98.56 573 CYS B N 1
ATOM 8930 C CA . CYS B 1 573 ? 6.562 -11.727 -10.844 1 98.56 573 CYS B CA 1
ATOM 8931 C C . CYS B 1 573 ? 6.387 -11.844 -12.352 1 98.56 573 CYS B C 1
ATOM 8933 O O . CYS B 1 573 ? 5.934 -10.898 -13.008 1 98.56 573 CYS B O 1
ATOM 8935 N N . GLY B 1 574 ? 6.809 -12.969 -12.953 1 98.44 574 GLY B N 1
ATOM 8936 C CA . GLY B 1 574 ? 6.516 -13.211 -14.359 1 98.44 574 GLY B CA 1
ATOM 8937 C C . GLY B 1 574 ? 5.035 -13.133 -14.68 1 98.44 574 GLY B C 1
ATOM 8938 O O . GLY B 1 574 ? 4.641 -12.492 -15.656 1 98.44 574 GLY B O 1
ATOM 8939 N N . THR B 1 575 ? 4.25 -13.727 -13.812 1 98.06 575 THR B N 1
ATOM 8940 C CA . THR B 1 575 ? 2.799 -13.695 -13.961 1 98.06 575 THR B CA 1
ATOM 8941 C C . THR B 1 575 ? 2.27 -12.273 -13.789 1 98.06 575 THR B C 1
ATOM 8943 O O . THR B 1 575 ? 1.4 -11.836 -14.555 1 98.06 575 THR B O 1
ATOM 8946 N N . LEU B 1 576 ? 2.768 -11.609 -12.805 1 98.06 576 LEU B N 1
ATOM 8947 C CA . LEU B 1 576 ? 2.379 -10.227 -12.555 1 98.06 576 LEU B CA 1
ATOM 8948 C C . LEU B 1 576 ? 2.621 -9.359 -13.789 1 98.06 576 LEU B C 1
ATOM 8950 O O . LEU B 1 576 ? 1.729 -8.625 -14.219 1 98.06 576 LEU B O 1
ATOM 8954 N N . LEU B 1 577 ? 3.766 -9.477 -14.406 1 97.31 577 LEU B N 1
ATOM 8955 C CA . LEU B 1 577 ? 4.117 -8.68 -15.57 1 97.31 577 LEU B CA 1
ATOM 8956 C C . LEU B 1 577 ? 3.23 -9.031 -16.766 1 97.31 577 LEU B C 1
ATOM 8958 O O . LEU B 1 577 ? 2.789 -8.148 -17.5 1 97.31 577 LEU B O 1
ATOM 8962 N N . ALA B 1 578 ? 3.053 -10.297 -16.953 1 97.31 578 ALA B N 1
ATOM 8963 C CA . ALA B 1 578 ? 2.217 -10.727 -18.062 1 97.31 578 ALA B CA 1
ATOM 8964 C C . ALA B 1 578 ? 0.801 -10.172 -17.938 1 97.31 578 ALA B C 1
ATOM 8966 O O . ALA B 1 578 ? 0.232 -9.68 -18.922 1 97.31 578 ALA B O 1
ATOM 8967 N N . ASP B 1 579 ? 0.22 -10.273 -16.719 1 97.31 579 ASP B N 1
ATOM 8968 C CA . ASP B 1 579 ? -1.112 -9.719 -16.484 1 97.31 579 ASP B CA 1
ATOM 8969 C C . ASP B 1 579 ? -1.134 -8.219 -16.734 1 97.31 579 ASP B C 1
ATOM 8971 O O . ASP B 1 579 ? -2.064 -7.695 -17.359 1 97.31 579 ASP B O 1
ATOM 8975 N N . ARG B 1 580 ? -0.128 -7.57 -16.266 1 94.12 580 ARG B N 1
ATOM 8976 C CA . ARG B 1 580 ? -0.039 -6.125 -16.422 1 94.12 580 ARG B CA 1
ATOM 8977 C C . ARG B 1 580 ? 0.065 -5.73 -17.891 1 94.12 580 ARG B C 1
ATOM 8979 O O . ARG B 1 580 ? -0.622 -4.812 -18.344 1 94.12 580 ARG B O 1
ATOM 8986 N N . ILE B 1 581 ? 0.877 -6.379 -18.625 1 93.12 581 ILE B N 1
ATOM 8987 C CA . ILE B 1 581 ? 1.098 -6.105 -20.047 1 93.12 581 ILE B CA 1
ATOM 8988 C C . ILE B 1 581 ? -0.182 -6.387 -20.828 1 93.12 581 ILE B C 1
ATOM 8990 O O . ILE B 1 581 ? -0.5 -5.676 -21.781 1 93.12 581 ILE B O 1
ATOM 8994 N N . CYS B 1 582 ? -0.924 -7.367 -20.391 1 94.31 582 CYS B N 1
ATOM 8995 C CA . CYS B 1 582 ? -2.125 -7.773 -21.109 1 94.31 582 CYS B CA 1
ATOM 8996 C C . CYS B 1 582 ? -3.355 -7.059 -20.562 1 94.31 582 CYS B C 1
ATOM 8998 O O . CYS B 1 582 ? -4.465 -7.246 -21.078 1 94.31 582 CYS B O 1
ATOM 9000 N N . GLY B 1 583 ? -3.209 -6.285 -19.5 1 92.88 583 GLY B N 1
ATOM 9001 C CA . GLY B 1 583 ? -4.328 -5.574 -18.906 1 92.88 583 GLY B CA 1
ATOM 9002 C C . GLY B 1 583 ? -5.293 -6.492 -18.172 1 92.88 583 GLY B C 1
ATOM 9003 O O . GLY B 1 583 ? -6.492 -6.215 -18.109 1 92.88 583 GLY B O 1
ATOM 9004 N N . LEU B 1 584 ? -4.832 -7.621 -17.672 1 96.62 584 LEU B N 1
ATOM 9005 C CA . LEU B 1 584 ? -5.645 -8.609 -16.969 1 96.62 584 LEU B CA 1
ATOM 9006 C C . LEU B 1 584 ? -5.539 -8.414 -15.461 1 96.62 584 LEU B C 1
ATOM 9008 O O . LEU B 1 584 ? -4.609 -7.766 -14.977 1 96.62 584 LEU B O 1
ATOM 9012 N N . PRO B 1 585 ? -6.539 -8.922 -14.688 1 97.25 585 PRO B N 1
ATOM 9013 C CA . PRO B 1 585 ? -6.438 -8.82 -13.234 1 97.25 585 PRO B CA 1
ATOM 9014 C C . PRO B 1 585 ? -5.145 -9.422 -12.688 1 97.25 585 PRO B C 1
ATOM 9016 O O . PRO B 1 585 ? -4.793 -10.555 -13.023 1 97.25 585 PRO B O 1
ATOM 9019 N N . GLU B 1 586 ? -4.496 -8.641 -11.867 1 97.06 586 GLU B N 1
ATOM 9020 C CA . GLU B 1 586 ? -3.18 -9.016 -11.367 1 97.06 586 GLU B CA 1
ATOM 9021 C C . GLU B 1 586 ? -3.287 -10.047 -10.242 1 97.06 586 GLU B C 1
ATOM 9023 O O . GLU B 1 586 ? -4.324 -10.148 -9.586 1 97.06 586 GLU B O 1
ATOM 9028 N N . PRO B 1 587 ? -2.211 -10.781 -10.023 1 97.69 587 PRO B N 1
ATOM 9029 C CA . PRO B 1 587 ? -2.246 -11.891 -9.07 1 97.69 587 PRO B CA 1
ATOM 9030 C C . PRO B 1 587 ? -1.938 -11.453 -7.641 1 97.69 587 PRO B C 1
ATOM 9032 O O . PRO B 1 587 ? -1.842 -12.289 -6.738 1 97.69 587 PRO B O 1
ATOM 9035 N N . LEU B 1 588 ? -1.728 -10.148 -7.406 1 96 588 LEU B N 1
ATOM 9036 C CA . LEU B 1 588 ? -1.425 -9.586 -6.094 1 96 588 LEU B CA 1
ATOM 9037 C C . LEU B 1 588 ? -2.256 -8.328 -5.84 1 96 588 LEU B C 1
ATOM 9039 O O . LEU B 1 588 ? -2.568 -7.59 -6.773 1 96 588 LEU B O 1
ATOM 9043 N N . PRO B 1 589 ? -2.605 -8.203 -4.508 1 92.94 589 PRO B N 1
ATOM 9044 C CA . PRO B 1 589 ? -3.158 -6.879 -4.211 1 92.94 589 PRO B CA 1
ATOM 9045 C C . PRO B 1 589 ? -2.188 -5.746 -4.539 1 92.94 589 PRO B C 1
ATOM 9047 O O . PRO B 1 589 ? -0.972 -5.918 -4.418 1 92.94 589 PRO B O 1
ATOM 9050 N N . ALA B 1 590 ? -2.703 -4.617 -4.844 1 90.12 590 ALA B N 1
ATOM 9051 C CA . ALA B 1 590 ? -1.938 -3.475 -5.332 1 90.12 590 ALA B CA 1
ATOM 9052 C C . ALA B 1 590 ? -0.875 -3.055 -4.324 1 90.12 590 ALA B C 1
ATOM 9054 O O . ALA B 1 590 ? 0.25 -2.717 -4.699 1 90.12 590 ALA B O 1
ATOM 9055 N N . PHE B 1 591 ? -1.214 -3.07 -3.02 1 84.19 591 PHE B N 1
ATOM 9056 C CA . PHE B 1 591 ? -0.273 -2.594 -2.014 1 84.19 591 PHE B CA 1
ATOM 9057 C C . PHE B 1 591 ? 0.93 -3.523 -1.914 1 84.19 591 PHE B C 1
ATOM 9059 O O . PHE B 1 591 ? 2.021 -3.098 -1.534 1 84.19 591 PHE B O 1
ATOM 9066 N N . LEU B 1 592 ? 0.787 -4.773 -2.328 1 91 592 LEU B N 1
ATOM 9067 C CA . LEU B 1 592 ? 1.908 -5.707 -2.336 1 91 592 LEU B CA 1
ATOM 9068 C C . LEU B 1 592 ? 2.719 -5.566 -3.621 1 91 592 LEU B C 1
ATOM 9070 O O . LEU B 1 592 ? 3.951 -5.578 -3.586 1 91 592 LEU B O 1
ATOM 9074 N N . SER B 1 593 ? 2.031 -5.457 -4.773 1 93 593 SER B N 1
ATOM 9075 C CA . SER B 1 593 ? 2.76 -5.367 -6.035 1 93 593 SER B CA 1
ATOM 9076 C C . SER B 1 593 ? 3.604 -4.102 -6.094 1 93 593 SER B C 1
ATOM 9078 O O . SER B 1 593 ? 4.641 -4.07 -6.758 1 93 593 SER B O 1
ATOM 9080 N N . ARG B 1 594 ? 3.26 -3.119 -5.383 1 86.44 594 ARG B N 1
ATOM 9081 C CA . ARG B 1 594 ? 3.986 -1.853 -5.352 1 86.44 594 ARG B CA 1
ATOM 9082 C C . ARG B 1 594 ? 5.355 -2.021 -4.699 1 86.44 594 ARG B C 1
ATOM 9084 O O . ARG B 1 594 ? 6.27 -1.235 -4.953 1 86.44 594 ARG B O 1
ATOM 9091 N N . LEU B 1 595 ? 5.465 -2.982 -3.859 1 87.25 595 LEU B N 1
ATOM 9092 C CA . LEU B 1 595 ? 6.746 -3.25 -3.209 1 87.25 595 LEU B CA 1
ATOM 9093 C C . LEU B 1 595 ? 7.809 -3.631 -4.234 1 87.25 595 LEU B C 1
ATOM 9095 O O . LEU B 1 595 ? 9.008 -3.502 -3.973 1 87.25 595 LEU B O 1
ATOM 9099 N N . PHE B 1 596 ? 7.34 -4.035 -5.426 1 92.81 596 PHE B N 1
ATOM 9100 C CA . PHE B 1 596 ? 8.25 -4.43 -6.488 1 92.81 596 PHE B CA 1
ATOM 9101 C C . PHE B 1 596 ? 8.523 -3.264 -7.434 1 92.81 596 PHE B C 1
ATOM 9103 O O . PHE B 1 596 ? 9.375 -3.357 -8.312 1 92.81 596 PHE B O 1
ATOM 9110 N N . ALA B 1 597 ? 7.875 -2.16 -7.285 1 87 597 ALA B N 1
ATOM 9111 C CA . ALA B 1 597 ? 7.883 -1.088 -8.281 1 87 597 ALA B CA 1
ATOM 9112 C C . ALA B 1 597 ? 9.305 -0.578 -8.523 1 87 597 ALA B C 1
ATOM 9114 O O . ALA B 1 597 ? 10.031 -0.288 -7.57 1 87 597 ALA B O 1
ATOM 9115 N N . PRO B 1 598 ? 9.68 -0.431 -9.836 1 85.44 598 PRO B N 1
ATOM 9116 C CA . PRO B 1 598 ? 11.039 0.016 -10.148 1 85.44 598 PRO B CA 1
ATOM 9117 C C . PRO B 1 598 ? 11.312 1.446 -9.688 1 85.44 598 PRO B C 1
ATOM 9119 O O . PRO B 1 598 ? 12.469 1.813 -9.445 1 85.44 598 PRO B O 1
ATOM 9122 N N . ASP B 1 599 ? 10.352 2.25 -9.594 1 73.81 599 ASP B N 1
ATOM 9123 C CA . ASP B 1 599 ? 10.523 3.672 -9.312 1 73.81 599 ASP B CA 1
ATOM 9124 C C . ASP B 1 599 ? 10.766 3.91 -7.82 1 73.81 599 ASP B C 1
ATOM 9126 O O . ASP B 1 599 ? 11.016 5.043 -7.398 1 73.81 599 ASP B O 1
ATOM 9130 N N . ARG B 1 600 ? 10.727 2.867 -7.043 1 72.75 600 ARG B N 1
ATOM 9131 C CA . ARG B 1 600 ? 10.953 3.045 -5.613 1 72.75 600 ARG B CA 1
ATOM 9132 C C . ARG B 1 600 ? 12.398 3.443 -5.336 1 72.75 600 ARG B C 1
ATOM 9134 O O . ARG B 1 600 ? 12.719 3.908 -4.238 1 72.75 600 ARG B O 1
ATOM 9141 N N . PHE B 1 601 ? 13.281 3.232 -6.426 1 63.28 601 PHE B N 1
ATOM 9142 C CA . PHE B 1 601 ? 14.695 3.584 -6.301 1 63.28 601 PHE B CA 1
ATOM 9143 C C . PHE B 1 601 ? 15.016 4.828 -7.121 1 63.28 601 PHE B C 1
ATOM 9145 O O . PHE B 1 601 ? 16.188 5.211 -7.238 1 63.28 601 PHE B O 1
ATOM 9152 N N . ALA B 1 602 ? 14.219 5.254 -7.938 1 53.66 602 ALA B N 1
ATOM 9153 C CA . ALA B 1 602 ? 14.547 6.168 -9.031 1 53.66 602 ALA B CA 1
ATOM 9154 C C . ALA B 1 602 ? 15.391 7.336 -8.531 1 53.66 602 ALA B C 1
ATOM 9156 O O . ALA B 1 602 ? 15.039 7.988 -7.547 1 53.66 602 ALA B O 1
ATOM 9157 N N . GLU B 1 603 ? 16.578 7.129 -8.695 1 49.69 603 GLU B N 1
ATOM 9158 C CA . GLU B 1 603 ? 17.656 8.102 -8.633 1 49.69 603 GLU B CA 1
ATOM 9159 C C . GLU B 1 603 ? 17.312 9.367 -9.422 1 49.69 603 GLU B C 1
ATOM 9161 O O . GLU B 1 603 ? 16.609 9.297 -10.43 1 49.69 603 GLU B O 1
ATOM 9166 N N . LYS B 1 604 ? 17.609 10.469 -8.992 1 42.28 604 LYS B N 1
ATOM 9167 C CA . LYS B 1 604 ? 17.75 11.734 -9.711 1 42.28 604 LYS B CA 1
ATOM 9168 C C . LYS B 1 604 ? 18.609 11.57 -10.953 1 42.28 604 LYS B C 1
ATOM 9170 O O . LYS B 1 604 ? 19.625 10.859 -10.93 1 42.28 604 LYS B O 1
ATOM 9175 N N . PRO B 1 605 ? 18.219 11.953 -12.148 1 34.47 605 PRO B N 1
ATOM 9176 C CA . PRO B 1 605 ? 19.172 12.055 -13.258 1 34.47 605 PRO B CA 1
ATOM 9177 C C . PRO B 1 605 ? 20.547 12.516 -12.797 1 34.47 605 PRO B C 1
ATOM 9179 O O . PRO B 1 605 ? 20.656 13.375 -11.922 1 34.47 605 PRO B O 1
ATOM 9182 N N . ALA B 1 606 ? 21.656 11.719 -12.945 1 34.81 606 ALA B N 1
ATOM 9183 C CA . ALA B 1 606 ? 23.031 12.203 -12.828 1 34.81 606 ALA B CA 1
ATOM 9184 C C . ALA B 1 606 ? 23.188 13.562 -13.492 1 34.81 606 ALA B C 1
ATOM 9186 O O . ALA B 1 606 ? 22.703 13.781 -14.609 1 34.81 606 ALA B O 1
ATOM 9187 N N . ALA B 1 607 ? 23.594 14.578 -12.805 1 33.88 607 ALA B N 1
ATOM 9188 C C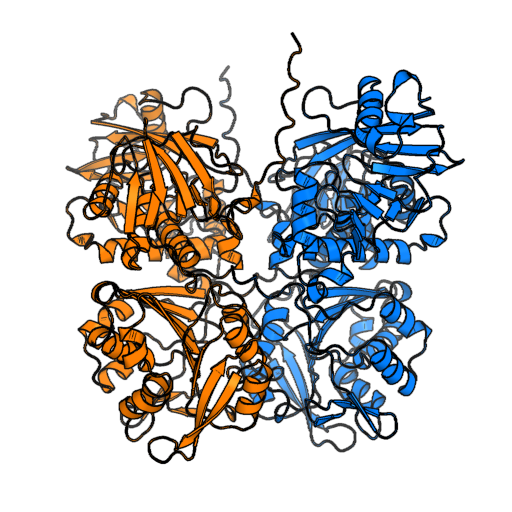A . ALA B 1 607 ? 24.047 15.797 -13.477 1 33.88 607 ALA B CA 1
ATOM 9189 C C . ALA B 1 607 ? 24.922 15.469 -14.68 1 33.88 607 ALA B C 1
ATOM 9191 O O . ALA B 1 607 ? 25.781 14.586 -14.602 1 33.88 607 ALA B O 1
ATOM 9192 N N . PRO B 1 608 ? 24.688 15.914 -15.906 1 29.92 608 PRO B N 1
ATOM 9193 C CA . PRO B 1 608 ? 25.625 15.711 -17.016 1 29.92 608 PRO B CA 1
ATOM 9194 C C . PRO B 1 608 ? 27.078 15.938 -16.609 1 29.92 608 PRO B C 1
ATOM 9196 O O . PRO B 1 608 ? 27.359 16.781 -15.742 1 29.92 608 PRO B O 1
ATOM 9199 N N . PRO B 1 609 ? 27.938 14.992 -16.875 1 29.73 609 PRO B N 1
ATOM 9200 C CA . PRO B 1 609 ? 29.344 15.375 -16.656 1 29.73 609 PRO B CA 1
ATOM 9201 C C . PRO B 1 609 ? 29.672 16.734 -17.266 1 29.73 609 PRO B C 1
ATOM 9203 O O . PRO B 1 609 ? 29.109 17.125 -18.297 1 29.73 609 PRO B O 1
ATOM 9206 N N . ALA B 1 610 ? 30.219 17.672 -16.547 1 28.75 610 ALA B N 1
ATOM 9207 C CA . ALA B 1 610 ? 30.797 18.859 -17.141 1 28.75 610 ALA B CA 1
ATOM 9208 C C . ALA B 1 610 ? 31.688 18.5 -18.328 1 28.75 610 ALA B C 1
ATOM 9210 O O . ALA B 1 610 ? 32.656 17.734 -18.188 1 28.75 610 ALA B O 1
ATOM 9211 N N . ARG B 1 611 ? 31.188 18.656 -19.484 1 29.61 611 ARG B N 1
ATOM 9212 C CA . ARG B 1 611 ? 32.062 18.562 -20.641 1 29.61 611 ARG B CA 1
ATOM 9213 C C . ARG B 1 611 ? 33.375 19.344 -20.406 1 29.61 611 ARG B C 1
ATOM 9215 O O . ARG B 1 611 ? 33.312 20.531 -20.078 1 29.61 611 ARG B O 1
ATOM 9222 N N . ASN B 1 612 ? 34.438 18.609 -20.141 1 23.47 612 ASN B N 1
ATOM 9223 C CA . ASN B 1 612 ? 35.75 19.219 -20.406 1 23.47 612 ASN B CA 1
ATOM 9224 C C . ASN B 1 612 ? 35.75 19.969 -21.734 1 23.47 612 ASN B C 1
ATOM 9226 O O . ASN B 1 612 ? 35.5 19.391 -22.781 1 23.47 612 ASN B O 1
ATOM 9230 N N . GLN B 1 613 ? 35.406 21.203 -21.859 1 22.64 613 GLN B N 1
ATOM 9231 C CA . GLN B 1 613 ? 35.906 22.031 -22.953 1 22.64 613 GLN B CA 1
ATOM 9232 C C . GLN B 1 613 ? 37.406 21.828 -23.172 1 22.64 613 GLN B C 1
ATOM 9234 O O . GLN B 1 613 ? 38.219 22.109 -22.281 1 22.64 613 GLN B O 1
ATOM 9239 N N . SER B 1 614 ? 37.781 20.875 -24.094 1 20.78 614 SER B N 1
ATOM 9240 C CA . SER B 1 614 ? 38.875 21.328 -24.969 1 20.78 614 SER B CA 1
ATOM 9241 C C . SER B 1 614 ? 38.406 22.484 -25.859 1 20.78 614 SER B C 1
ATOM 9243 O O . SER B 1 614 ? 37.281 22.531 -26.297 1 20.78 614 SER B O 1
#